Protein AF-0000000072585224 (afdb_homodimer)

InterPro domains:
  IPR011766 Thiamine pyrophosphate enzyme, TPP-binding [PF02775] (394-544)
  IPR012000 Thiamine pyrophosphate enzyme, central domain [PF00205] (201-334)
  IPR012001 Thiamine pyrophosphate enzyme, N-terminal TPP-binding domain [PF02776] (1-125)
  IPR029035 DHS-like NAD/FAD-binding domain superfamily [SSF52467] (161-362)
  IPR029061 Thiamin diphosphate-binding fold [SSF52518] (1-181)
  IPR029061 Thiamin diphosphate-binding fold [SSF52518] (371-565)
  IPR039368 Acetolactate synthase large subunit, TPP binding domain [cd02015] (371-559)
  IPR045229 Thiamine pyrophosphate enzyme [PTHR18968] (1-559)

Structure (mmCIF, N/CA/C/O backbone):
data_AF-0000000072585224-model_v1
#
loop_
_entity.id
_entity.type
_entity.pdbx_description
1 polymer 'Acetolactate synthase'
#
loop_
_atom_site.group_PDB
_atom_site.id
_atom_site.type_symbol
_atom_site.label_atom_id
_atom_site.label_alt_id
_atom_site.label_comp_id
_atom_site.label_asym_id
_atom_site.label_entity_id
_atom_site.label_seq_id
_atom_site.pdbx_PDB_ins_code
_atom_site.Cartn_x
_atom_site.Cartn_y
_atom_site.Cartn_z
_atom_site.occupancy
_atom_site.B_iso_or_equiv
_atom_site.auth_seq_id
_atom_site.auth_comp_id
_atom_site.auth_asym_id
_atom_site.auth_atom_id
_atom_site.pdbx_PDB_model_num
ATOM 1 N N . MET A 1 1 ? 4.93 -17.922 30.516 1 96.56 1 MET A N 1
ATOM 2 C CA . MET A 1 1 ? 3.834 -17.281 29.797 1 96.56 1 MET A CA 1
ATOM 3 C C . MET A 1 1 ? 4.113 -17.25 28.297 1 96.56 1 MET A C 1
ATOM 5 O O . MET A 1 1 ? 5.254 -17.062 27.875 1 96.56 1 MET A O 1
ATOM 9 N N . LYS A 1 2 ? 3.025 -17.5 27.531 1 97.31 2 LYS A N 1
ATOM 10 C CA . LYS A 1 2 ? 3.158 -17.375 26.078 1 97.31 2 LYS A CA 1
ATOM 11 C C . LYS A 1 2 ? 3.631 -15.984 25.688 1 97.31 2 LYS A C 1
ATOM 13 O O . LYS A 1 2 ? 3.117 -14.984 26.203 1 97.31 2 LYS A O 1
ATOM 18 N N . ALA A 1 3 ? 4.633 -15.883 24.719 1 98.5 3 ALA A N 1
ATOM 19 C CA . ALA A 1 3 ? 5.277 -14.625 24.359 1 98.5 3 ALA A CA 1
ATOM 20 C C . ALA A 1 3 ? 4.25 -13.602 23.875 1 98.5 3 ALA A C 1
ATOM 22 O O . ALA A 1 3 ? 4.324 -12.422 24.234 1 98.5 3 ALA A O 1
ATOM 23 N N . SER A 1 4 ? 3.355 -14.008 23.031 1 98.38 4 SER A N 1
ATOM 24 C CA . SER A 1 4 ? 2.344 -13.086 22.531 1 98.38 4 SER A CA 1
ATOM 25 C C . SER A 1 4 ? 1.476 -12.547 23.656 1 98.38 4 SER A C 1
ATOM 27 O O . SER A 1 4 ? 1.057 -11.383 23.625 1 98.38 4 SER A O 1
ATOM 29 N N . ASN A 1 5 ? 1.126 -13.367 24.672 1 98.38 5 ASN A N 1
ATOM 30 C CA . ASN A 1 5 ? 0.425 -12.883 25.859 1 98.38 5 ASN A CA 1
ATOM 31 C C . ASN A 1 5 ? 1.246 -11.844 26.609 1 98.38 5 ASN A C 1
ATOM 33 O O . ASN A 1 5 ? 0.698 -10.852 27.094 1 98.38 5 ASN A O 1
ATOM 37 N N . ALA A 1 6 ? 2.541 -12.133 26.719 1 98.5 6 ALA A N 1
ATOM 38 C CA . ALA A 1 6 ? 3.438 -11.195 27.391 1 98.5 6 ALA A CA 1
ATOM 39 C C . ALA A 1 6 ? 3.451 -9.844 26.672 1 98.5 6 ALA A C 1
ATOM 41 O O . ALA A 1 6 ? 3.467 -8.797 27.328 1 98.5 6 ALA A O 1
ATOM 42 N N . ILE A 1 7 ? 3.451 -9.852 25.375 1 98.56 7 ILE A N 1
ATOM 43 C CA . ILE A 1 7 ? 3.42 -8.641 24.578 1 98.56 7 ILE A CA 1
ATOM 44 C C . ILE A 1 7 ? 2.154 -7.844 24.891 1 98.56 7 ILE A C 1
ATOM 46 O O . ILE A 1 7 ? 2.215 -6.633 25.125 1 98.56 7 ILE A O 1
ATOM 50 N N . ALA A 1 8 ? 1.016 -8.516 24.828 1 98.44 8 ALA A N 1
ATOM 51 C CA . ALA A 1 8 ? -0.262 -7.863 25.109 1 98.44 8 ALA A CA 1
ATOM 52 C C . ALA A 1 8 ? -0.259 -7.219 26.5 1 98.44 8 ALA A C 1
ATOM 54 O O . ALA A 1 8 ? -0.695 -6.078 26.656 1 98.44 8 ALA A O 1
ATOM 55 N N . ARG A 1 9 ? 0.223 -7.926 27.484 1 98 9 ARG A N 1
ATOM 56 C CA . ARG A 1 9 ? 0.261 -7.418 28.844 1 98 9 ARG A CA 1
ATOM 57 C C . ARG A 1 9 ? 1.19 -6.215 28.953 1 98 9 ARG A C 1
ATOM 59 O O . ARG A 1 9 ? 0.859 -5.227 29.625 1 98 9 ARG A O 1
ATOM 66 N N . PHE A 1 10 ? 2.326 -6.336 28.344 1 98.12 10 PHE A N 1
ATOM 67 C CA . PHE A 1 10 ? 3.311 -5.262 28.391 1 98.12 10 PHE A CA 1
ATOM 68 C C . PHE A 1 10 ? 2.742 -3.98 27.797 1 98.12 10 PHE A C 1
ATOM 70 O O . PHE A 1 10 ? 2.822 -2.912 28.406 1 98.12 10 PHE A O 1
ATOM 77 N N . LEU A 1 11 ? 2.193 -4.066 26.578 1 98.38 11 LEU A N 1
ATOM 78 C CA . LEU A 1 11 ? 1.646 -2.896 25.906 1 98.38 11 LEU A CA 1
ATOM 79 C C . LEU A 1 11 ? 0.518 -2.271 26.719 1 98.38 11 LEU A C 1
ATOM 81 O O . LEU A 1 11 ? 0.459 -1.05 26.875 1 98.38 11 LEU A O 1
ATOM 85 N N . ALA A 1 12 ? -0.365 -3.111 27.234 1 97.69 12 ALA A N 1
ATOM 86 C CA . ALA A 1 12 ? -1.468 -2.619 28.062 1 97.69 12 ALA A CA 1
ATOM 87 C C . ALA A 1 12 ? -0.95 -1.908 29.312 1 97.69 12 ALA A C 1
ATOM 89 O O . ALA A 1 12 ? -1.502 -0.885 29.719 1 97.69 12 ALA A O 1
ATOM 90 N N . ALA A 1 13 ? 0.078 -2.475 29.922 1 97.19 13 ALA A N 1
ATOM 91 C CA . ALA A 1 13 ? 0.662 -1.887 31.125 1 97.19 13 ALA A CA 1
ATOM 92 C C . ALA A 1 13 ? 1.225 -0.497 30.844 1 97.19 13 ALA A C 1
ATOM 94 O O . ALA A 1 13 ? 1.321 0.338 31.734 1 97.19 13 ALA A O 1
ATOM 95 N N . HIS A 1 14 ? 1.575 -0.256 29.625 1 97.12 14 HIS A N 1
ATOM 96 C CA . HIS A 1 14 ? 2.115 1.043 29.234 1 97.12 14 HIS A CA 1
ATOM 97 C C . HIS A 1 14 ? 1.086 1.858 28.453 1 97.12 14 HIS A C 1
ATOM 99 O O . HIS A 1 14 ? 1.445 2.645 27.578 1 97.12 14 HIS A O 1
ATOM 105 N N . ASP A 1 15 ? -0.156 1.588 28.578 1 95.56 15 ASP A N 1
ATOM 106 C CA . ASP A 1 15 ? -1.315 2.381 28.188 1 95.56 15 ASP A CA 1
ATOM 107 C C . ASP A 1 15 ? -1.52 2.332 26.672 1 95.56 15 ASP A C 1
ATOM 109 O O . ASP A 1 15 ? -1.941 3.318 26.062 1 95.56 15 ASP A O 1
ATOM 113 N N . VAL A 1 16 ? -1.04 1.312 26.062 1 97.88 16 VAL A N 1
ATOM 114 C CA . VAL A 1 16 ? -1.404 1.042 24.672 1 97.88 16 VAL A CA 1
ATOM 115 C C . VAL A 1 16 ? -2.668 0.185 24.625 1 97.88 16 VAL A C 1
ATOM 117 O O . VAL A 1 16 ? -2.666 -0.958 25.094 1 97.88 16 VAL A O 1
ATOM 120 N N . ARG A 1 17 ? -3.764 0.733 24.016 1 97.19 17 ARG A N 1
ATOM 121 C CA . ARG A 1 17 ? -5.059 0.087 24.203 1 97.19 17 ARG A CA 1
ATOM 122 C C . ARG A 1 17 ? -5.758 -0.122 22.859 1 97.19 17 ARG A C 1
ATOM 124 O O . ARG A 1 17 ? -6.844 -0.708 22.797 1 97.19 17 ARG A O 1
ATOM 131 N N . HIS A 1 18 ? -5.242 0.365 21.797 1 98.44 18 HIS A N 1
ATOM 132 C CA . HIS A 1 18 ? -5.875 0.27 20.484 1 98.44 18 HIS A CA 1
ATOM 133 C C . HIS A 1 18 ? -4.996 -0.5 19.516 1 98.44 18 HIS A C 1
ATOM 135 O O . HIS A 1 18 ? -3.773 -0.35 19.516 1 98.44 18 HIS A O 1
ATOM 141 N N . CYS A 1 19 ? -5.586 -1.376 18.781 1 98.75 19 CYS A N 1
ATOM 142 C CA . CYS A 1 19 ? -4.91 -2.18 17.766 1 98.75 19 CYS A CA 1
ATOM 143 C C . CYS A 1 19 ? -5.699 -2.18 16.469 1 98.75 19 CYS A C 1
ATOM 145 O O . CYS A 1 19 ? -6.887 -2.508 16.453 1 98.75 19 CYS A O 1
ATOM 147 N N . PHE A 1 20 ? -5.105 -1.763 15.414 1 98.88 20 PHE A N 1
ATOM 148 C CA . PHE A 1 20 ? -5.695 -1.787 14.078 1 98.88 20 PHE A CA 1
ATOM 149 C C . PHE A 1 20 ? -4.965 -2.779 13.18 1 98.88 20 PHE A C 1
ATOM 151 O O . PHE A 1 20 ? -3.732 -2.814 13.156 1 98.88 20 PHE A O 1
ATOM 158 N N . GLU A 1 21 ? -5.719 -3.635 12.422 1 98.69 21 GLU A N 1
ATOM 159 C CA . GLU A 1 21 ? -5.035 -4.691 11.68 1 98.69 21 GLU A CA 1
ATOM 160 C C . GLU A 1 21 ? -5.918 -5.246 10.57 1 98.69 21 GLU A C 1
ATOM 162 O O . GLU A 1 21 ? -7.129 -5.004 10.547 1 98.69 21 GLU A O 1
ATOM 167 N N . LEU A 1 22 ? -5.352 -5.797 9.547 1 98.38 22 LEU A N 1
ATOM 168 C CA . LEU A 1 22 ? -5.926 -6.859 8.727 1 98.38 22 LEU A CA 1
ATOM 169 C C . LEU A 1 22 ? -5.262 -8.195 9.031 1 98.38 22 LEU A C 1
ATOM 171 O O . LEU A 1 22 ? -4.062 -8.367 8.805 1 98.38 22 LEU A O 1
ATOM 175 N N . VAL A 1 23 ? -6.027 -9.102 9.477 1 97.38 23 VAL A N 1
ATOM 176 C CA . VAL A 1 23 ? -5.508 -10.336 10.047 1 97.38 23 VAL A CA 1
ATOM 177 C C . VAL A 1 23 ? -4.867 -11.188 8.945 1 97.38 23 VAL A C 1
ATOM 179 O O . VAL A 1 23 ? -5.277 -11.125 7.789 1 97.38 23 VAL A O 1
ATOM 182 N N . GLY A 1 24 ? -3.854 -11.875 9.266 1 96.12 24 GLY A N 1
ATOM 183 C CA . GLY A 1 24 ? -3.18 -12.875 8.453 1 96.12 24 GLY A CA 1
ATOM 184 C C . GLY A 1 24 ? -2.572 -14 9.266 1 96.12 24 GLY A C 1
ATOM 185 O O . GLY A 1 24 ? -2.582 -13.953 10.5 1 96.12 24 GLY A O 1
ATOM 186 N N . GLY A 1 25 ? -2.09 -14.93 8.594 1 94 25 GLY A N 1
ATOM 187 C CA . GLY A 1 25 ? -1.64 -16.172 9.219 1 94 25 GLY A CA 1
ATOM 188 C C . GLY A 1 25 ? -0.548 -15.945 10.25 1 94 25 GLY A C 1
ATOM 189 O O . GLY A 1 25 ? -0.545 -16.594 11.305 1 94 25 GLY A O 1
ATOM 190 N N . MET A 1 26 ? 0.329 -15.008 10.008 1 97 26 MET A N 1
ATOM 191 C CA . MET A 1 26 ? 1.538 -14.914 10.82 1 97 26 MET A CA 1
ATOM 192 C C . MET A 1 26 ? 1.31 -14.016 12.039 1 97 26 MET A C 1
ATOM 194 O O . MET A 1 26 ? 2.23 -13.781 12.82 1 97 26 MET A O 1
ATOM 198 N N . ILE A 1 27 ? 0.072 -13.523 12.227 1 97.81 27 ILE A N 1
ATOM 199 C CA . ILE A 1 27 ? -0.166 -12.68 13.398 1 97.81 27 ILE A CA 1
ATOM 200 C C . ILE A 1 27 ? -1.361 -13.219 14.18 1 97.81 27 ILE A C 1
ATOM 202 O O . ILE A 1 27 ? -1.917 -12.516 15.031 1 97.81 27 ILE A O 1
ATOM 206 N N . THR A 1 28 ? -1.804 -14.438 13.93 1 96.69 28 THR A N 1
ATOM 207 C CA . THR A 1 28 ? -2.979 -14.992 14.594 1 96.69 28 THR A CA 1
ATOM 208 C C . THR A 1 28 ? -2.73 -15.141 16.094 1 96.69 28 THR A C 1
ATOM 210 O O . THR A 1 28 ? -3.629 -14.906 16.906 1 96.69 28 THR A O 1
ATOM 213 N N . HIS A 1 29 ? -1.502 -15.547 16.516 1 97.19 29 HIS A N 1
ATOM 214 C CA . HIS A 1 29 ? -1.184 -15.688 17.922 1 97.19 29 HIS A CA 1
ATOM 215 C C . HIS A 1 29 ? -1.208 -14.344 18.641 1 97.19 29 HIS A C 1
ATOM 217 O O . HIS A 1 29 ? -1.705 -14.234 19.766 1 97.19 29 HIS A O 1
ATOM 223 N N . LEU A 1 30 ? -0.671 -13.344 17.969 1 97.94 30 LEU A N 1
ATOM 224 C CA . LEU A 1 30 ? -0.679 -12 18.531 1 97.94 30 LEU A CA 1
ATOM 225 C C . LEU A 1 30 ? -2.107 -11.492 18.703 1 97.94 30 LEU A C 1
ATOM 227 O O . LEU A 1 30 ? -2.471 -11.008 19.781 1 97.94 30 LEU A O 1
ATOM 231 N N . LEU A 1 31 ? -2.871 -11.625 17.641 1 97.69 31 LEU A N 1
ATOM 232 C CA . LEU A 1 31 ? -4.25 -11.141 17.672 1 97.69 31 LEU A CA 1
ATOM 233 C C . LEU A 1 31 ? -5.051 -11.844 18.766 1 97.69 31 LEU A C 1
ATOM 235 O O . LEU A 1 31 ? -5.828 -11.203 19.469 1 97.69 31 LEU A O 1
ATOM 239 N N . ASP A 1 32 ? -4.879 -13.148 18.875 1 97.31 32 ASP A N 1
ATOM 240 C CA . ASP A 1 32 ? -5.566 -13.922 19.906 1 97.31 32 ASP A CA 1
ATOM 241 C C . ASP A 1 32 ? -5.199 -13.43 21.297 1 97.31 32 ASP A C 1
ATOM 243 O O . ASP A 1 32 ? -6.07 -13.281 22.156 1 97.31 32 ASP A O 1
ATOM 247 N N . SER A 1 33 ? -3.922 -13.172 21.5 1 97.88 33 SER A N 1
ATOM 248 C CA . SER A 1 33 ? -3.443 -12.703 22.797 1 97.88 33 SER A CA 1
ATOM 249 C C . SER A 1 33 ? -3.98 -11.312 23.125 1 97.88 33 SER A C 1
ATOM 251 O O . SER A 1 33 ? -4.332 -11.031 24.266 1 97.88 33 SER A O 1
ATOM 253 N N . PHE A 1 34 ? -3.994 -10.406 22.109 1 98.06 34 PHE A N 1
ATOM 254 C CA . PHE A 1 34 ? -4.559 -9.078 22.312 1 98.06 34 PHE A CA 1
ATOM 255 C C . PHE A 1 34 ? -6.031 -9.172 22.703 1 98.06 34 PHE A C 1
ATOM 257 O O . PHE A 1 34 ? -6.473 -8.492 23.625 1 98.06 34 PHE A O 1
ATOM 264 N N . ALA A 1 35 ? -6.762 -10.016 22.031 1 97.12 35 ALA A N 1
ATOM 265 C CA . ALA A 1 35 ? -8.188 -10.18 22.297 1 97.12 35 ALA A CA 1
ATOM 266 C C . ALA A 1 35 ? -8.422 -10.797 23.672 1 97.12 35 ALA A C 1
ATOM 268 O O . ALA A 1 35 ? -9.305 -10.359 24.422 1 97.12 35 ALA A O 1
ATOM 269 N N . GLU A 1 36 ? -7.648 -11.812 23.984 1 96.12 36 GLU A N 1
ATOM 270 C CA . GLU A 1 36 ? -7.805 -12.531 25.25 1 96.12 36 GLU A CA 1
ATOM 271 C C . GLU A 1 36 ? -7.512 -11.625 26.438 1 96.12 36 GLU A C 1
ATOM 273 O O . GLU A 1 36 ? -8.109 -11.789 27.5 1 96.12 36 GLU A O 1
ATOM 278 N N . SER A 1 37 ? -6.629 -10.711 26.234 1 96.44 37 SER A N 1
ATOM 279 C CA . SER A 1 37 ? -6.273 -9.812 27.328 1 96.44 37 SER A CA 1
ATOM 280 C C . SER A 1 37 ? -7.465 -8.969 27.766 1 96.44 37 SER A C 1
ATOM 282 O O . SER A 1 37 ? -7.531 -8.523 28.922 1 96.44 37 SER A O 1
ATOM 284 N N . GLY A 1 38 ? -8.359 -8.641 26.844 1 96.5 38 GLY A N 1
ATOM 285 C CA . GLY A 1 38 ? -9.516 -7.797 27.125 1 96.5 38 GLY A CA 1
ATOM 286 C C . GLY A 1 38 ? -9.156 -6.336 27.297 1 96.5 38 GLY A C 1
ATOM 287 O O . GLY A 1 38 ? -10.008 -5.52 27.656 1 96.5 38 GLY A O 1
ATOM 288 N N . ARG A 1 39 ? -7.945 -5.996 27.016 1 96.75 39 ARG A N 1
ATOM 289 C CA . ARG A 1 39 ? -7.469 -4.648 27.297 1 96.75 39 ARG A CA 1
ATOM 290 C C . ARG A 1 39 ? -7.367 -3.82 26.016 1 96.75 39 ARG A C 1
ATOM 292 O O . ARG A 1 39 ? -7.059 -2.629 26.062 1 96.75 39 ARG A O 1
ATOM 299 N N . PHE A 1 40 ? -7.625 -4.445 24.891 1 97.56 40 PHE A N 1
ATOM 300 C CA . PHE A 1 40 ? -7.43 -3.773 23.609 1 97.56 40 PHE A CA 1
ATOM 301 C C . PHE A 1 40 ? -8.758 -3.602 22.875 1 97.56 40 PHE A C 1
ATOM 303 O O . PHE A 1 40 ? -9.594 -4.504 22.891 1 97.56 40 PHE A O 1
ATOM 310 N N . GLN A 1 41 ? -8.977 -2.449 22.391 1 97.5 41 GLN A N 1
ATOM 311 C CA . GLN A 1 41 ? -9.93 -2.299 21.297 1 97.5 41 GLN A CA 1
ATOM 312 C C . GLN A 1 41 ? -9.297 -2.676 19.953 1 97.5 41 GLN A C 1
ATOM 314 O O . GLN A 1 41 ? -8.383 -1.998 19.484 1 97.5 41 GLN A O 1
ATOM 319 N N . ILE A 1 42 ? -9.742 -3.789 19.422 1 98.31 42 ILE A N 1
ATOM 320 C CA . ILE A 1 42 ? -9.195 -4.305 18.172 1 98.31 42 ILE A CA 1
ATOM 321 C C . ILE A 1 42 ? -10.125 -3.938 17 1 98.31 42 ILE A C 1
ATOM 323 O O . ILE A 1 42 ? -11.32 -4.246 17.031 1 98.31 42 ILE A O 1
ATOM 327 N N . VAL A 1 43 ? -9.641 -3.215 16.031 1 98.56 43 VAL A N 1
ATOM 328 C CA . VAL A 1 43 ? -10.422 -2.848 14.852 1 98.56 43 VAL A CA 1
ATOM 329 C C . VAL A 1 43 ? -9.828 -3.521 13.609 1 98.56 43 VAL A C 1
ATOM 331 O O . VAL A 1 43 ? -8.672 -3.289 13.266 1 98.56 43 VAL A O 1
ATOM 334 N N . SER A 1 44 ? -10.562 -4.414 13.016 1 98.31 44 SER A N 1
ATOM 335 C CA . SER A 1 44 ? -10.18 -5.055 11.766 1 98.31 44 SER A CA 1
ATOM 336 C C . SER A 1 44 ? -10.422 -4.133 10.57 1 98.31 44 SER A C 1
ATOM 338 O O . SER A 1 44 ? -11.555 -3.689 10.344 1 98.31 44 SER A O 1
ATOM 340 N N . MET A 1 45 ? -9.398 -3.787 9.891 1 98.62 45 MET A N 1
ATOM 341 C CA . MET A 1 45 ? -9.477 -2.951 8.695 1 98.62 45 MET A CA 1
ATOM 342 C C . MET A 1 45 ? -9.508 -3.805 7.438 1 98.62 45 MET A C 1
ATOM 344 O O . MET A 1 45 ? -9.398 -5.031 7.508 1 98.62 45 MET A O 1
ATOM 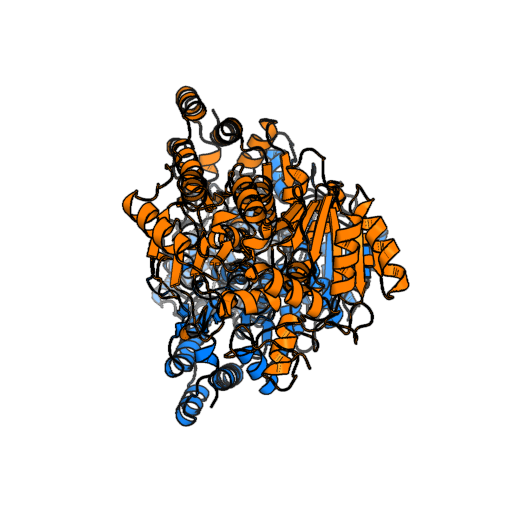348 N N . HIS A 1 46 ? -9.68 -3.172 6.262 1 98.69 46 HIS A N 1
ATOM 349 C CA . HIS A 1 46 ? -9.727 -3.908 5.004 1 98.69 46 HIS A CA 1
ATOM 350 C C . HIS A 1 46 ? -8.414 -3.775 4.238 1 98.69 46 HIS A C 1
ATOM 352 O O . HIS A 1 46 ? -8.227 -4.43 3.211 1 98.69 46 HIS A O 1
ATOM 358 N N . HIS A 1 47 ? -7.516 -3.004 4.695 1 98.81 47 HIS A N 1
ATOM 359 C CA . HIS A 1 47 ? -6.176 -2.828 4.145 1 98.81 47 HIS A CA 1
ATOM 360 C C . HIS A 1 47 ? -5.184 -2.424 5.23 1 98.81 47 HIS A C 1
ATOM 362 O O . HIS A 1 47 ? -5.492 -1.588 6.082 1 98.81 47 HIS A O 1
ATOM 368 N N . GLU A 1 48 ? -3.994 -2.941 5.227 1 98.81 48 GLU A N 1
ATOM 369 C CA . GLU A 1 48 ? -3.006 -2.645 6.258 1 98.81 48 GLU A CA 1
ATOM 370 C C . GLU A 1 48 ? -2.547 -1.191 6.184 1 98.81 48 GLU A C 1
ATOM 372 O O . GLU A 1 48 ? -2.184 -0.595 7.199 1 98.81 48 GLU A O 1
ATOM 377 N N . GLN A 1 49 ? -2.551 -0.521 4.934 1 98.88 49 GLN A N 1
ATOM 378 C CA . GLN A 1 49 ? -2.285 0.911 4.852 1 98.88 49 GLN A CA 1
ATOM 379 C C . GLN A 1 49 ? -3.26 1.703 5.719 1 98.88 49 GLN A C 1
ATOM 381 O O . GLN A 1 49 ? -2.861 2.648 6.402 1 98.88 49 GLN A O 1
ATOM 386 N N . ALA A 1 50 ? -4.574 1.322 5.652 1 98.94 50 ALA A N 1
ATOM 387 C CA . ALA A 1 50 ? -5.602 1.963 6.473 1 98.94 50 ALA A CA 1
ATOM 388 C C . ALA A 1 50 ? -5.355 1.702 7.957 1 98.94 50 ALA A C 1
ATOM 390 O O . ALA A 1 50 ? -5.574 2.584 8.797 1 98.94 50 ALA A O 1
ATOM 391 N N . ALA A 1 51 ? -4.887 0.486 8.289 1 98.94 51 ALA A N 1
ATOM 392 C CA . ALA A 1 51 ? -4.555 0.171 9.672 1 98.94 51 ALA A CA 1
ATOM 393 C C . ALA A 1 51 ? -3.459 1.096 10.203 1 98.94 51 ALA A C 1
ATOM 395 O O . ALA A 1 51 ? -3.541 1.584 11.328 1 98.94 51 ALA A O 1
ATOM 396 N N . ALA A 1 52 ? -2.459 1.308 9.398 1 98.94 52 ALA A N 1
ATOM 397 C CA . ALA A 1 52 ? -1.354 2.182 9.781 1 98.94 52 ALA A CA 1
ATOM 398 C C . ALA A 1 52 ? -1.838 3.609 10.008 1 98.94 52 ALA A C 1
ATOM 400 O O . ALA A 1 52 ? -1.479 4.242 11.008 1 98.94 52 ALA A O 1
ATOM 401 N N . PHE A 1 53 ? -2.676 4.152 9.07 1 98.94 53 PHE A N 1
ATOM 402 C CA . PHE A 1 53 ? -3.193 5.508 9.195 1 98.94 53 PHE A CA 1
ATOM 403 C C . PHE A 1 53 ? -4.105 5.633 10.414 1 98.94 53 PHE A C 1
ATOM 405 O O . PHE A 1 53 ? -4.105 6.66 11.094 1 98.94 53 PHE A O 1
ATOM 412 N N . ALA A 1 54 ? -4.898 4.57 10.688 1 98.94 54 ALA A N 1
ATOM 413 C CA . ALA A 1 54 ? -5.766 4.586 11.859 1 98.94 54 ALA A CA 1
ATOM 414 C C . ALA A 1 54 ? -4.945 4.652 13.148 1 98.94 54 ALA A C 1
ATOM 416 O O . ALA A 1 54 ? -5.285 5.398 14.07 1 98.94 54 ALA A O 1
ATOM 417 N N . ALA A 1 55 ? -3.861 3.873 13.211 1 98.94 55 ALA A N 1
ATOM 418 C CA . ALA A 1 55 ? -2.977 3.92 14.367 1 98.94 55 ALA A CA 1
ATOM 419 C C . ALA A 1 55 ? -2.377 5.312 14.547 1 98.94 55 ALA A C 1
ATOM 421 O O . ALA A 1 55 ? -2.273 5.812 15.664 1 98.94 55 ALA A O 1
ATOM 422 N N . GLU A 1 56 ? -2.004 5.898 13.43 1 98.81 56 GLU A N 1
ATOM 423 C CA . GLU A 1 56 ? -1.511 7.273 13.453 1 98.81 56 GLU A CA 1
ATOM 424 C C . GLU A 1 56 ? -2.553 8.227 14.031 1 98.81 56 GLU A C 1
ATOM 426 O O . GLU A 1 56 ? -2.207 9.18 14.734 1 98.81 56 GLU A O 1
ATOM 431 N N . GLY A 1 57 ? -3.875 7.973 13.719 1 98.81 57 GLY A N 1
ATOM 432 C CA . GLY A 1 57 ? -4.965 8.797 14.211 1 98.81 57 GLY A CA 1
ATOM 433 C C . GLY A 1 57 ? -5.043 8.828 15.727 1 98.81 57 GLY A C 1
ATOM 434 O O . GLY A 1 57 ? -5.32 9.875 16.312 1 98.81 57 GLY A O 1
ATOM 435 N N . VAL A 1 58 ? -4.707 7.73 16.375 1 98.75 58 VAL A N 1
ATOM 436 C CA . VAL A 1 58 ? -4.734 7.66 17.828 1 98.75 58 VAL A CA 1
ATOM 437 C C . VAL A 1 58 ? -3.65 8.562 18.406 1 98.75 58 VAL A C 1
ATOM 439 O O . VAL A 1 58 ? -3.91 9.344 19.328 1 98.75 58 VAL A O 1
ATOM 442 N N . ALA A 1 59 ? -2.455 8.453 17.859 1 98.56 59 ALA A N 1
ATOM 443 C CA . ALA A 1 59 ? -1.35 9.281 18.328 1 98.56 59 ALA A CA 1
ATOM 444 C C . ALA A 1 59 ? -1.664 10.766 18.156 1 98.56 59 ALA A C 1
ATOM 446 O O . ALA A 1 59 ? -1.375 11.578 19.031 1 98.56 59 ALA A O 1
ATOM 447 N N . ARG A 1 60 ? -2.277 11.141 17.062 1 98.25 60 ARG A N 1
ATOM 448 C CA . ARG A 1 60 ? -2.611 12.531 16.781 1 98.25 60 ARG A CA 1
ATOM 449 C C . ARG A 1 60 ? -3.682 13.047 17.719 1 98.25 60 ARG A C 1
ATOM 451 O O . ARG A 1 60 ? -3.58 14.172 18.234 1 98.25 60 ARG A O 1
ATOM 458 N N . ARG A 1 61 ? -4.668 12.211 17.953 1 97.44 61 ARG A N 1
ATOM 459 C CA . ARG A 1 61 ? -5.738 12.617 18.859 1 97.44 61 ARG A CA 1
ATOM 460 C C . ARG A 1 61 ? -5.184 12.992 20.219 1 97.44 61 ARG A C 1
ATOM 462 O O . ARG A 1 61 ? -5.648 13.953 20.844 1 97.44 61 ARG A O 1
ATOM 469 N N . TYR A 1 62 ? -4.168 12.281 20.641 1 97 62 TYR A N 1
ATOM 470 C CA . TYR A 1 62 ? -3.643 12.453 21.984 1 97 62 TYR A CA 1
ATOM 471 C C . TYR A 1 62 ? -2.324 13.219 21.969 1 97 62 TYR A C 1
ATOM 473 O O . TYR A 1 62 ? -1.549 13.164 22.922 1 97 62 TYR A O 1
ATOM 481 N N . MET A 1 63 ? -2.09 13.836 20.875 1 97.06 63 MET A N 1
ATOM 482 C CA . MET A 1 63 ? -0.961 14.758 20.719 1 97.06 63 MET A CA 1
ATOM 483 C C . MET A 1 63 ? 0.353 14.055 21.062 1 97.06 63 MET A C 1
ATOM 485 O O . MET A 1 63 ? 1.18 14.602 21.797 1 97.06 63 MET A O 1
ATOM 489 N N . GLY A 1 64 ? 0.468 12.82 20.656 1 96.62 64 GLY A N 1
ATOM 490 C CA . GLY A 1 64 ? 1.706 12.062 20.766 1 96.62 64 GLY A CA 1
ATOM 491 C C . GLY A 1 64 ? 1.92 11.469 22.156 1 96.62 64 GLY A C 1
ATOM 492 O O . GLY A 1 64 ? 2.971 10.891 22.422 1 96.62 64 GLY A O 1
ATOM 493 N N . ARG A 1 65 ? 0.92 11.508 23 1 95.94 65 ARG A N 1
ATOM 494 C CA . ARG A 1 65 ? 1.077 11 24.359 1 95.94 65 ARG A CA 1
ATOM 495 C C . ARG A 1 65 ? 0.616 9.555 24.469 1 95.94 65 ARG A C 1
ATOM 497 O O . ARG A 1 65 ? 0.984 8.852 25.406 1 95.94 65 ARG A O 1
ATOM 504 N N . LYS A 1 66 ? -0.262 9.148 23.547 1 96.19 66 LYS A N 1
ATOM 505 C CA . LYS A 1 66 ? -0.733 7.773 23.438 1 96.19 66 LYS A CA 1
ATOM 506 C C . LYS A 1 66 ? -0.473 7.211 22.031 1 96.19 66 LYS A C 1
ATOM 508 O O . LYS A 1 66 ? -0.551 7.941 21.047 1 96.19 66 LYS A O 1
ATOM 513 N N . VAL A 1 67 ? -0.107 5.945 22.062 1 97.5 67 VAL A N 1
ATOM 514 C CA . VAL A 1 67 ? 0.166 5.297 20.781 1 97.5 67 VAL A CA 1
ATOM 515 C C . VAL A 1 67 ? -0.732 4.074 20.609 1 97.5 67 VAL A C 1
ATOM 517 O O . VAL A 1 67 ? -1.312 3.588 21.594 1 97.5 67 VAL A O 1
ATOM 520 N N . ALA A 1 68 ? -0.978 3.697 19.391 1 98.56 68 ALA A N 1
ATOM 521 C CA . ALA A 1 68 ? -1.673 2.461 19.047 1 98.56 68 ALA A CA 1
ATOM 522 C C . ALA A 1 68 ? -0.75 1.508 18.297 1 98.56 68 ALA A C 1
ATOM 524 O O . ALA A 1 68 ? 0.368 1.877 17.922 1 98.56 68 ALA A O 1
ATOM 525 N N . VAL A 1 69 ? -1.204 0.29 18.172 1 98.75 69 VAL A N 1
ATOM 526 C CA . VAL A 1 69 ? -0.488 -0.724 17.406 1 98.75 69 VAL A CA 1
ATOM 527 C C . VAL A 1 69 ? -1.143 -0.895 16.031 1 98.75 69 VAL A C 1
ATOM 529 O O . VAL A 1 69 ? -2.369 -0.969 15.93 1 98.75 69 VAL A O 1
ATOM 532 N N . ALA A 1 70 ? -0.362 -0.837 14.984 1 98.88 70 ALA A N 1
ATOM 533 C CA . ALA A 1 70 ? -0.76 -1.39 13.695 1 98.88 70 ALA A CA 1
ATOM 534 C C . ALA A 1 70 ? -0.11 -2.75 13.453 1 98.88 70 ALA A C 1
ATOM 536 O O . ALA A 1 70 ? 1.115 -2.879 13.516 1 98.88 70 ALA A O 1
ATOM 537 N N . LEU A 1 71 ? -0.939 -3.742 13.25 1 98.56 71 LEU A N 1
ATOM 538 C CA . LEU A 1 71 ? -0.499 -5.125 13.117 1 98.56 71 LEU A CA 1
ATOM 539 C C . LEU A 1 71 ? -0.651 -5.609 11.672 1 98.56 71 LEU A C 1
ATOM 541 O O . LEU A 1 71 ? -1.667 -5.34 11.031 1 98.56 71 LEU A O 1
ATOM 545 N N . GLY A 1 72 ? 0.368 -6.262 11.125 1 98.38 72 GLY A N 1
ATOM 546 C CA . GLY A 1 72 ? 0.308 -6.867 9.805 1 98.38 72 GLY A CA 1
ATOM 547 C C . GLY A 1 72 ? 1.029 -8.203 9.727 1 98.38 72 GLY A C 1
ATOM 548 O O . GLY A 1 72 ? 2.041 -8.406 10.398 1 98.38 72 GLY A O 1
ATOM 549 N N . THR A 1 73 ? 0.478 -9.156 8.969 1 98.25 73 THR A N 1
ATOM 550 C CA . THR A 1 73 ? 1.146 -10.43 8.719 1 98.25 73 THR A CA 1
ATOM 551 C C . THR A 1 73 ? 2.398 -10.227 7.871 1 98.25 73 THR A C 1
ATOM 553 O O . THR A 1 73 ? 2.744 -9.094 7.531 1 98.25 73 THR A O 1
ATOM 556 N N . SER A 1 74 ? 3.15 -11.281 7.578 1 97.69 74 SER A N 1
ATOM 557 C CA . SER A 1 74 ? 4.359 -11.219 6.766 1 97.69 74 SER A CA 1
ATOM 558 C C . SER A 1 74 ? 4.027 -10.953 5.301 1 97.69 74 SER A C 1
ATOM 560 O O . SER A 1 74 ? 2.867 -11.031 4.898 1 97.69 74 SER A O 1
ATOM 562 N N . GLY A 1 75 ? 5.027 -10.633 4.52 1 97.75 75 GLY A N 1
ATOM 563 C CA . GLY A 1 75 ? 4.832 -10.461 3.088 1 97.75 75 GLY A CA 1
ATOM 564 C C . GLY A 1 75 ? 3.988 -9.25 2.742 1 97.75 75 GLY A C 1
ATOM 565 O O . GLY A 1 75 ? 4.379 -8.117 3.021 1 97.75 75 GLY A O 1
ATOM 566 N N . PRO A 1 76 ? 2.779 -9.5 2.195 1 98.19 76 PRO A N 1
ATOM 567 C CA . PRO A 1 76 ? 1.945 -8.375 1.751 1 98.19 76 PRO A CA 1
ATOM 568 C C . PRO A 1 76 ? 1.456 -7.512 2.908 1 98.19 76 PRO A C 1
ATOM 570 O O . PRO A 1 76 ? 1.357 -6.289 2.771 1 98.19 76 PRO A O 1
ATOM 573 N N . GLY A 1 77 ? 1.094 -8.141 4.059 1 98.44 77 GLY A N 1
ATOM 574 C CA . GLY A 1 77 ? 0.669 -7.348 5.203 1 98.44 77 GLY A CA 1
ATOM 575 C C . GLY A 1 77 ? 1.722 -6.359 5.668 1 98.44 77 GLY A C 1
ATOM 576 O O . GLY A 1 77 ? 1.414 -5.195 5.93 1 98.44 77 GLY A O 1
ATOM 577 N N . ALA A 1 78 ? 2.955 -6.848 5.742 1 98.75 78 ALA A N 1
ATOM 578 C CA . ALA A 1 78 ? 4.066 -6.004 6.18 1 98.75 78 ALA A CA 1
ATOM 579 C C . ALA A 1 78 ? 4.316 -4.871 5.188 1 98.75 78 ALA A C 1
ATOM 581 O O . ALA A 1 78 ? 4.465 -3.713 5.582 1 98.75 78 ALA A O 1
ATOM 582 N N . THR A 1 79 ? 4.352 -5.172 3.922 1 98.81 79 THR A N 1
ATOM 583 C CA . THR A 1 79 ? 4.676 -4.156 2.926 1 98.81 79 THR A CA 1
ATOM 584 C C . THR A 1 79 ? 3.547 -3.141 2.797 1 98.81 79 THR A C 1
ATOM 586 O O . THR A 1 79 ? 3.789 -1.965 2.518 1 98.81 79 THR A O 1
ATOM 589 N N . ASN A 1 80 ? 2.293 -3.547 3.012 1 98.88 80 ASN A N 1
ATOM 590 C CA . ASN A 1 80 ? 1.15 -2.643 2.93 1 98.88 80 ASN A CA 1
ATOM 591 C C . ASN A 1 80 ? 1.163 -1.62 4.062 1 98.88 80 ASN A C 1
ATOM 593 O O . ASN A 1 80 ? 0.46 -0.609 4 1 98.88 80 ASN A O 1
ATOM 597 N N . LEU A 1 81 ? 1.982 -1.84 5.117 1 98.88 81 LEU A N 1
ATOM 598 C CA . LEU A 1 81 ? 2.088 -0.902 6.23 1 98.88 81 LEU A CA 1
ATOM 599 C C . LEU A 1 81 ? 3.049 0.234 5.891 1 98.88 81 LEU A C 1
ATOM 601 O O . LEU A 1 81 ? 3.057 1.267 6.566 1 98.88 81 LEU A O 1
ATOM 605 N N . ILE A 1 82 ? 3.822 0.129 4.863 1 98.94 82 ILE A N 1
ATOM 606 C CA . ILE A 1 82 ? 5.027 0.928 4.68 1 98.94 82 ILE A CA 1
ATOM 607 C C . ILE A 1 82 ? 4.648 2.389 4.441 1 98.94 82 ILE A C 1
ATOM 609 O O . ILE A 1 82 ? 5.305 3.297 4.961 1 98.94 82 ILE A O 1
ATOM 613 N N . THR A 1 83 ? 3.619 2.676 3.633 1 98.88 83 THR A N 1
ATOM 614 C CA . THR A 1 83 ? 3.223 4.059 3.391 1 98.88 83 THR A CA 1
ATOM 615 C C . THR A 1 83 ? 2.818 4.742 4.691 1 98.88 83 THR A C 1
ATOM 617 O O . THR A 1 83 ? 3.164 5.902 4.926 1 98.88 83 THR A O 1
ATOM 620 N N . GLY A 1 84 ? 2.039 3.996 5.562 1 98.88 84 GLY A N 1
ATOM 621 C CA . GLY A 1 84 ? 1.678 4.547 6.859 1 98.88 84 GLY A CA 1
ATOM 622 C C . GLY A 1 84 ? 2.869 4.746 7.777 1 98.88 84 GLY A C 1
ATOM 623 O O . GLY A 1 84 ? 2.918 5.719 8.539 1 98.88 84 GLY A O 1
ATOM 624 N N . ILE A 1 85 ? 3.871 3.799 7.719 1 98.94 85 ILE A N 1
ATOM 625 C CA . ILE A 1 85 ? 5.109 3.957 8.477 1 98.94 85 ILE A CA 1
ATOM 626 C C . ILE A 1 85 ? 5.824 5.234 8.039 1 98.94 85 ILE A C 1
ATOM 628 O O . ILE A 1 85 ? 6.27 6.02 8.875 1 98.94 85 ILE A O 1
ATOM 632 N N . GLY A 1 86 ? 5.902 5.449 6.73 1 98.81 86 GLY A N 1
ATOM 633 C CA . GLY A 1 86 ? 6.508 6.656 6.195 1 98.81 86 GLY A CA 1
ATOM 634 C C . GLY A 1 86 ? 5.789 7.922 6.625 1 98.81 86 GLY A C 1
ATOM 635 O O . GLY A 1 86 ? 6.426 8.945 6.891 1 98.81 86 GLY A O 1
ATOM 636 N N . SER A 1 87 ? 4.449 7.879 6.68 1 98.69 87 SER A N 1
ATOM 637 C CA . SER A 1 87 ? 3.662 9.023 7.141 1 98.69 87 SER A CA 1
ATOM 638 C C . SER A 1 87 ? 4.02 9.391 8.57 1 98.69 87 SER A C 1
ATOM 640 O O . SER A 1 87 ? 4.246 10.57 8.875 1 98.69 87 SER A O 1
ATOM 642 N N . CYS A 1 88 ? 4.086 8.398 9.43 1 98.81 88 CYS A N 1
ATOM 643 C CA . CYS A 1 88 ? 4.445 8.625 10.828 1 98.81 88 CYS A CA 1
ATOM 644 C C . CYS A 1 88 ? 5.855 9.188 10.938 1 98.81 88 CYS A C 1
ATOM 646 O O . CYS A 1 88 ? 6.113 10.07 11.766 1 98.81 88 CYS A O 1
ATOM 648 N N . TRP A 1 89 ? 6.754 8.703 10.125 1 98.75 89 TRP A N 1
ATOM 649 C CA . TRP A 1 89 ? 8.148 9.141 10.148 1 98.75 89 TRP A CA 1
ATOM 650 C C . TRP A 1 89 ? 8.273 10.602 9.742 1 98.75 89 TRP A C 1
ATOM 652 O O . TRP A 1 89 ? 8.844 11.414 10.477 1 98.75 89 TRP A O 1
ATOM 662 N N . LEU A 1 90 ? 7.652 10.969 8.664 1 98.25 90 LEU A N 1
ATOM 663 C CA . LEU A 1 90 ? 7.855 12.297 8.086 1 98.25 90 LEU A CA 1
ATOM 664 C C . LEU A 1 90 ? 7.094 13.352 8.875 1 98.25 90 LEU A C 1
ATOM 666 O O . LEU A 1 90 ? 7.52 14.508 8.953 1 98.25 90 LEU A O 1
ATOM 670 N N . ASP A 1 91 ? 6 12.977 9.555 1 98.12 91 ASP A N 1
ATOM 671 C CA . ASP A 1 91 ? 5.23 13.93 10.344 1 98.12 91 ASP A CA 1
ATOM 672 C C . ASP A 1 91 ? 5.57 13.836 11.828 1 98.12 91 ASP A C 1
ATOM 674 O O . ASP A 1 91 ? 4.945 14.492 12.656 1 98.12 91 ASP A O 1
ATOM 678 N N . SER A 1 92 ? 6.539 13.031 12.195 1 97.94 92 SER A N 1
ATOM 679 C CA . SER A 1 92 ? 7.023 12.891 13.562 1 97.94 92 SER A CA 1
ATOM 680 C C . SER A 1 92 ? 5.906 12.43 14.5 1 97.94 92 SER A C 1
ATOM 682 O O . SER A 1 92 ? 5.676 13.047 15.539 1 97.94 92 SER A O 1
ATOM 684 N N . VAL A 1 93 ? 5.23 11.344 14.102 1 98.75 93 VAL A N 1
ATOM 685 C CA . VAL A 1 93 ? 4.137 10.773 14.883 1 98.75 93 VAL A CA 1
ATOM 686 C C . VAL A 1 93 ? 4.559 9.422 15.445 1 98.75 93 VAL A C 1
ATOM 688 O O . VAL A 1 93 ? 4.992 8.539 14.703 1 98.75 93 VAL A O 1
ATOM 691 N N . PRO A 1 94 ? 4.52 9.227 16.75 1 98.62 94 PRO A N 1
ATOM 692 C CA . PRO A 1 94 ? 4.875 7.93 17.328 1 98.62 94 PRO A CA 1
ATOM 693 C C . PRO A 1 94 ? 3.816 6.859 17.062 1 98.62 94 PRO A C 1
ATOM 695 O O . PRO A 1 94 ? 2.617 7.125 17.188 1 98.62 94 PRO A O 1
ATOM 698 N N . CYS A 1 95 ? 4.234 5.727 16.656 1 98.75 95 CYS A N 1
ATOM 699 C CA . CYS A 1 95 ? 3.379 4.566 16.406 1 98.75 95 CYS A CA 1
ATOM 700 C C . CYS A 1 95 ? 4.18 3.273 16.5 1 98.75 95 CYS A C 1
ATOM 702 O O . CYS A 1 95 ? 5.363 3.244 16.156 1 98.75 95 CYS A O 1
ATOM 704 N N . VAL A 1 96 ? 3.553 2.217 16.984 1 98.81 96 VAL A N 1
ATOM 705 C CA . VAL A 1 96 ? 4.191 0.909 17.078 1 98.81 96 VAL A CA 1
ATOM 706 C C . VAL A 1 96 ? 3.643 -0.017 15.992 1 98.81 96 VAL A C 1
ATOM 708 O O . VAL A 1 96 ? 2.445 -0.309 15.969 1 98.81 96 VAL A O 1
ATOM 711 N N . PHE A 1 97 ? 4.527 -0.401 15.18 1 98.94 97 PHE A N 1
ATOM 712 C CA . PHE A 1 97 ? 4.188 -1.386 14.156 1 98.94 97 PHE A CA 1
ATOM 713 C C . PHE A 1 97 ? 4.727 -2.762 14.531 1 98.94 97 PHE A C 1
ATOM 715 O O . PHE A 1 97 ? 5.898 -2.896 14.883 1 98.94 97 PHE A O 1
ATOM 722 N N . ILE A 1 98 ? 3.852 -3.75 14.492 1 98.88 98 ILE A N 1
ATOM 723 C CA . ILE A 1 98 ? 4.25 -5.133 14.727 1 98.88 98 ILE A CA 1
ATOM 724 C C . ILE A 1 98 ? 3.895 -5.988 13.508 1 98.88 98 ILE A C 1
ATOM 726 O O . ILE A 1 98 ? 2.75 -5.977 13.055 1 98.88 98 ILE A O 1
ATOM 730 N N . THR A 1 99 ? 4.863 -6.648 12.984 1 98.88 99 THR A N 1
ATOM 731 C CA . THR A 1 99 ? 4.629 -7.566 11.875 1 98.88 99 THR A CA 1
ATOM 732 C C . THR A 1 99 ? 4.93 -9 12.289 1 98.88 99 THR A C 1
ATOM 734 O O . THR A 1 99 ? 5.797 -9.242 13.133 1 98.88 99 THR A O 1
ATOM 737 N N . GLY A 1 100 ? 4.133 -9.945 11.734 1 98.56 100 GLY A N 1
ATOM 738 C CA . GLY A 1 100 ? 4.469 -11.352 11.844 1 98.56 100 GLY A CA 1
ATOM 739 C C . GLY A 1 100 ? 5.504 -11.797 10.828 1 98.56 100 GLY A C 1
ATOM 740 O O . GLY A 1 100 ? 5.801 -11.07 9.875 1 98.56 100 GLY A O 1
ATOM 741 N N . GLN A 1 101 ? 6.016 -12.938 11.039 1 98.25 101 GLN A N 1
ATOM 742 C CA . GLN A 1 101 ? 7 -13.562 10.164 1 98.25 101 GLN A CA 1
ATOM 743 C C . GLN A 1 101 ? 6.906 -15.078 10.211 1 98.25 101 GLN A C 1
ATOM 745 O O . GLN A 1 101 ? 6.328 -15.641 11.148 1 98.25 101 GLN A O 1
ATOM 750 N N . VAL A 1 102 ? 7.371 -15.773 9.18 1 96.56 102 VAL A N 1
ATOM 751 C CA . VAL A 1 102 ? 7.445 -17.234 9.195 1 96.56 102 VAL A CA 1
ATOM 752 C C . VAL A 1 102 ? 8.312 -17.703 10.367 1 96.56 102 VAL A C 1
ATOM 754 O O . VAL A 1 102 ? 9.039 -16.891 10.961 1 96.56 102 VAL A O 1
ATOM 757 N N . ASN A 1 103 ? 8.172 -18.969 10.672 1 96.06 103 ASN A N 1
ATOM 758 C CA . ASN A 1 103 ? 9 -19.516 11.742 1 96.06 103 ASN A CA 1
ATOM 759 C C . ASN A 1 103 ? 10.484 -19.297 11.469 1 96.06 103 ASN A C 1
ATOM 761 O O . ASN A 1 103 ? 10.914 -19.266 10.312 1 96.06 103 ASN A O 1
ATOM 765 N N . THR A 1 104 ? 11.219 -19.188 12.555 1 96.5 104 THR A N 1
ATOM 766 C CA . THR A 1 104 ? 12.648 -18.906 12.445 1 96.5 104 THR A CA 1
ATOM 767 C C . THR A 1 104 ? 13.336 -19.969 11.586 1 96.5 104 THR A C 1
ATOM 769 O O . THR A 1 104 ? 14.242 -19.656 10.812 1 96.5 104 THR A O 1
ATOM 772 N N . HIS A 1 105 ? 12.906 -21.219 11.648 1 92.5 105 HIS A N 1
ATOM 773 C CA . HIS A 1 105 ? 13.547 -22.312 10.906 1 92.5 105 HIS A CA 1
ATOM 774 C C . HIS A 1 105 ? 13.109 -22.312 9.445 1 92.5 105 HIS A C 1
ATOM 776 O O . HIS A 1 105 ? 13.68 -23.031 8.625 1 92.5 105 HIS A O 1
ATOM 782 N N . GLU A 1 106 ? 12.148 -21.5 9.078 1 93.5 106 GLU A N 1
ATOM 783 C CA . GLU A 1 106 ? 11.664 -21.422 7.707 1 93.5 106 GLU A CA 1
ATOM 784 C C . GLU A 1 106 ? 12.258 -20.203 6.988 1 93.5 106 GLU A C 1
ATOM 786 O O . GLU A 1 106 ? 12.008 -20 5.801 1 93.5 106 GLU A O 1
ATOM 791 N N . LEU A 1 107 ? 13 -19.391 7.695 1 95.94 107 LEU A N 1
ATOM 792 C CA . LEU A 1 107 ? 13.641 -18.219 7.09 1 95.94 107 LEU A CA 1
ATOM 793 C C . LEU A 1 107 ? 14.719 -18.656 6.102 1 95.94 107 LEU A C 1
ATOM 795 O O . LEU A 1 107 ? 15.438 -19.625 6.344 1 95.94 107 LEU A O 1
ATOM 799 N N . LYS A 1 108 ? 14.875 -17.906 5.027 1 95.19 108 LYS A N 1
ATOM 800 C CA . LYS A 1 108 ? 15.922 -18.219 4.055 1 95.19 108 LYS A CA 1
ATOM 801 C C . LYS A 1 108 ? 17.312 -17.906 4.613 1 95.19 108 LYS A C 1
ATOM 803 O O . LYS A 1 108 ? 18.312 -18.469 4.152 1 95.19 108 LYS A O 1
ATOM 808 N N . GLY A 1 109 ? 17.344 -16.953 5.578 1 92.38 109 GLY A N 1
ATOM 809 C CA . GLY A 1 109 ? 18.625 -16.547 6.109 1 92.38 109 GLY A CA 1
ATOM 810 C C . GLY A 1 109 ? 19.531 -15.883 5.074 1 92.38 109 GLY A C 1
ATOM 811 O O . GLY A 1 109 ? 19.094 -14.961 4.379 1 92.38 109 GLY A O 1
ATOM 812 N N . GLU A 1 110 ? 20.703 -16.438 4.961 1 91.94 110 GLU A N 1
ATOM 813 C CA . GLU A 1 110 ? 21.688 -15.844 4.055 1 91.94 110 GLU A CA 1
ATOM 814 C C . GLU A 1 110 ? 21.688 -16.547 2.703 1 91.94 110 GLU A C 1
ATOM 816 O O . GLU A 1 110 ? 22.453 -16.188 1.811 1 91.94 110 GLU A O 1
ATOM 821 N N . ARG A 1 111 ? 20.812 -17.531 2.502 1 93.38 111 ARG A N 1
ATOM 822 C CA . ARG A 1 111 ? 20.75 -18.266 1.243 1 93.38 111 ARG A CA 1
ATOM 823 C C . ARG A 1 111 ? 20.375 -17.328 0.089 1 93.38 111 ARG A C 1
ATOM 825 O O . ARG A 1 111 ? 19.531 -16.438 0.252 1 93.38 111 ARG A O 1
ATOM 832 N N . ALA A 1 112 ? 20.953 -17.578 -1.024 1 94.69 112 ALA A N 1
ATOM 833 C CA . ALA A 1 112 ? 20.719 -16.75 -2.203 1 94.69 112 ALA A CA 1
ATOM 834 C C . ALA A 1 112 ? 19.469 -17.188 -2.949 1 94.69 112 ALA A C 1
ATOM 836 O O . ALA A 1 112 ? 19.5 -17.391 -4.164 1 94.69 112 ALA A O 1
ATOM 837 N N . ILE A 1 113 ? 18.422 -17.375 -2.203 1 96.31 113 ILE A N 1
ATOM 838 C CA . ILE A 1 113 ? 17.109 -17.672 -2.781 1 96.31 113 ILE A CA 1
ATOM 839 C C . ILE A 1 113 ? 16.156 -16.5 -2.525 1 96.31 113 ILE A C 1
ATOM 841 O O . ILE A 1 113 ? 16.438 -15.648 -1.68 1 96.31 113 ILE A O 1
ATOM 845 N N . ARG A 1 114 ? 15.156 -16.391 -3.26 1 96.38 114 ARG A N 1
ATOM 846 C CA . ARG A 1 114 ? 14.227 -15.273 -3.123 1 96.38 114 ARG A CA 1
ATOM 847 C C . ARG A 1 114 ? 13.336 -15.453 -1.898 1 96.38 114 ARG A C 1
ATOM 849 O O . ARG A 1 114 ? 12.922 -14.469 -1.281 1 96.38 114 ARG A O 1
ATOM 856 N N . GLN A 1 115 ? 13.055 -16.688 -1.569 1 96.12 115 GLN A N 1
ATOM 857 C CA . GLN A 1 115 ? 12.109 -16.984 -0.495 1 96.12 115 GLN A CA 1
ATOM 858 C C . GLN A 1 115 ? 12.211 -18.438 -0.068 1 96.12 115 GLN A C 1
ATOM 860 O O . GLN A 1 115 ? 12.438 -19.328 -0.9 1 96.12 115 GLN A O 1
ATOM 865 N N . GLN A 1 116 ? 12.055 -18.703 1.165 1 94.94 116 GLN A N 1
ATOM 866 C CA . GLN A 1 116 ? 11.977 -20.078 1.67 1 94.94 116 GLN A CA 1
ATOM 867 C C . GLN A 1 116 ? 10.586 -20.375 2.229 1 94.94 116 GLN A C 1
ATOM 869 O O . GLN A 1 116 ? 9.906 -21.281 1.759 1 94.94 116 GLN A O 1
ATOM 874 N N . GLY A 1 117 ? 10.25 -19.547 3.238 1 93.62 117 GLY A N 1
ATOM 875 C CA . GLY A 1 117 ? 8.922 -19.703 3.809 1 93.62 117 GLY A CA 1
ATOM 876 C C . GLY A 1 117 ? 7.852 -18.953 3.029 1 93.62 117 GLY A C 1
ATOM 877 O O . GLY A 1 117 ? 8.125 -17.938 2.396 1 93.62 117 GLY A O 1
ATOM 878 N N . PHE A 1 118 ? 6.641 -19.469 3.131 1 90.5 118 PHE A N 1
ATOM 879 C CA . PHE A 1 118 ? 5.52 -18.828 2.457 1 90.5 118 PHE A CA 1
ATOM 880 C C . PHE A 1 118 ? 5.301 -17.422 3.002 1 90.5 118 PHE A C 1
ATOM 882 O O . PHE A 1 118 ? 5.203 -17.219 4.215 1 90.5 118 PHE A O 1
ATOM 889 N N . GLN A 1 119 ? 5.262 -16.344 2.176 1 93.81 119 GLN A N 1
ATOM 890 C CA . GLN A 1 119 ? 5.039 -14.93 2.447 1 93.81 119 GLN A CA 1
ATOM 891 C C . GLN A 1 119 ? 6.207 -14.328 3.227 1 93.81 119 GLN A C 1
ATOM 893 O O . GLN A 1 119 ? 6.102 -13.227 3.764 1 93.81 119 GLN A O 1
ATOM 898 N N . GLU A 1 120 ? 7.316 -15.133 3.279 1 96.81 120 GLU A N 1
ATOM 899 C CA . GLU A 1 120 ? 8.508 -14.594 3.922 1 96.81 120 GLU A CA 1
ATOM 900 C C . GLU A 1 120 ? 9 -13.336 3.209 1 96.81 120 GLU A C 1
ATOM 902 O O . GLU A 1 120 ? 9.125 -13.32 1.981 1 96.81 120 GLU A O 1
ATOM 907 N N . LEU A 1 121 ? 9.203 -12.289 3.939 1 97.44 121 LEU A N 1
ATOM 908 C CA . LEU A 1 121 ? 9.781 -11.039 3.443 1 97.44 121 LEU A CA 1
ATOM 909 C C . LEU A 1 121 ? 10.516 -10.305 4.555 1 97.44 121 LEU A C 1
ATOM 911 O O . LEU A 1 121 ? 9.961 -10.078 5.629 1 97.44 121 LEU A O 1
ATOM 915 N N . ASP A 1 122 ? 11.75 -9.938 4.289 1 97.06 122 ASP A N 1
ATOM 916 C CA . ASP A 1 122 ? 12.547 -9.227 5.285 1 97.06 122 ASP A CA 1
ATOM 917 C C . ASP A 1 122 ? 12.172 -7.742 5.332 1 97.06 122 ASP A C 1
ATOM 919 O O . ASP A 1 122 ? 12.797 -6.918 4.672 1 97.06 122 ASP A O 1
ATOM 923 N N . ILE A 1 123 ? 11.297 -7.395 6.246 1 98.62 123 ILE A N 1
ATOM 924 C CA . ILE A 1 123 ? 10.68 -6.07 6.281 1 98.62 123 ILE A CA 1
ATOM 925 C C . ILE A 1 123 ? 11.664 -5.062 6.867 1 98.62 123 ILE A C 1
ATOM 927 O O . ILE A 1 123 ? 11.609 -3.873 6.551 1 98.62 123 ILE A O 1
ATOM 931 N N . VAL A 1 124 ? 12.625 -5.457 7.66 1 98.44 124 VAL A N 1
ATOM 932 C CA . VAL A 1 124 ? 13.453 -4.57 8.477 1 98.44 124 VAL A CA 1
ATOM 933 C C . VAL A 1 124 ? 14.289 -3.672 7.566 1 98.44 124 VAL A C 1
ATOM 935 O O . VAL A 1 124 ? 14.258 -2.445 7.695 1 98.44 124 VAL A O 1
ATOM 938 N N . PRO A 1 125 ? 15.031 -4.234 6.598 1 97.75 125 PRO A N 1
ATOM 939 C CA . PRO A 1 125 ? 15.805 -3.34 5.734 1 97.75 125 PRO A CA 1
ATOM 940 C C . PRO A 1 125 ? 14.922 -2.406 4.91 1 97.75 125 PRO A C 1
ATOM 942 O O . PRO A 1 125 ? 15.359 -1.321 4.52 1 97.75 125 PRO A O 1
ATOM 945 N N . MET A 1 126 ? 13.727 -2.771 4.652 1 98.56 126 MET A N 1
ATOM 946 C CA . MET A 1 126 ? 12.828 -1.991 3.811 1 98.56 126 MET A CA 1
ATOM 947 C C . MET A 1 126 ? 12.344 -0.742 4.539 1 98.56 126 MET A C 1
ATOM 949 O O . MET A 1 126 ? 12 0.26 3.908 1 98.56 126 MET A O 1
ATOM 953 N N . VAL A 1 127 ? 12.312 -0.786 5.926 1 98.75 127 VAL A N 1
ATOM 954 C CA . VAL A 1 127 ? 11.688 0.325 6.637 1 98.75 127 VAL A CA 1
ATOM 955 C C . VAL A 1 127 ? 12.734 1.045 7.488 1 98.75 127 VAL A C 1
ATOM 957 O O . VAL A 1 127 ? 12.414 2.012 8.188 1 98.75 127 VAL A O 1
ATOM 960 N N . ARG A 1 128 ? 13.969 0.623 7.422 1 98.19 128 ARG A N 1
ATOM 961 C CA . ARG A 1 128 ? 15.016 1.148 8.297 1 98.19 128 ARG A CA 1
ATOM 962 C C . ARG A 1 128 ? 15.164 2.656 8.125 1 98.19 128 ARG A C 1
ATOM 964 O O . ARG A 1 128 ? 15.383 3.379 9.094 1 98.19 128 ARG A O 1
ATOM 971 N N . SER A 1 129 ? 15.031 3.162 6.949 1 97.38 129 SER A N 1
ATOM 972 C CA . SER A 1 129 ? 15.273 4.574 6.664 1 97.38 129 SER A CA 1
ATOM 973 C C . SER A 1 129 ? 14.078 5.43 7.074 1 97.38 129 SER A C 1
ATOM 975 O O . SER A 1 129 ? 14.172 6.656 7.094 1 97.38 129 SER A O 1
ATOM 977 N N . ILE A 1 130 ? 12.969 4.812 7.465 1 98.56 130 ILE A N 1
ATOM 978 C CA . ILE A 1 130 ? 11.781 5.598 7.781 1 98.56 130 ILE A CA 1
ATOM 979 C C . ILE A 1 130 ? 11.242 5.195 9.156 1 98.56 130 ILE A C 1
ATOM 981 O O . ILE A 1 130 ? 10.039 5.238 9.391 1 98.56 130 ILE A O 1
ATOM 985 N N . THR A 1 131 ? 12.039 4.629 9.992 1 98.69 131 THR A N 1
ATOM 986 C CA . THR A 1 131 ? 11.711 4.309 11.375 1 98.69 131 THR A CA 1
ATOM 987 C C . THR A 1 131 ? 12.797 4.809 12.32 1 98.69 131 THR A C 1
ATOM 989 O O . THR A 1 131 ? 13.945 5.008 11.906 1 98.69 131 THR A O 1
ATOM 992 N N . LYS A 1 132 ? 12.391 5.062 13.578 1 97.94 132 LYS A N 1
ATOM 993 C CA . LYS A 1 132 ? 13.398 5.34 14.602 1 97.94 132 LYS A CA 1
ATOM 994 C C . LYS A 1 132 ? 14.164 4.074 14.969 1 97.94 132 LYS A C 1
ATOM 996 O O . LYS A 1 132 ? 15.336 4.145 15.359 1 97.94 132 LYS A O 1
ATOM 1001 N N . HIS A 1 133 ? 13.398 2.979 14.883 1 97.94 133 HIS A N 1
ATOM 1002 C CA . HIS A 1 133 ? 13.953 1.667 15.203 1 97.94 133 HIS A CA 1
ATOM 1003 C C . HIS A 1 133 ? 13.141 0.553 14.547 1 97.94 133 HIS A C 1
ATOM 1005 O O . HIS A 1 133 ? 11.914 0.596 14.539 1 97.94 133 HIS A O 1
ATOM 1011 N N . ALA A 1 134 ? 13.812 -0.374 13.891 1 98.69 134 ALA A N 1
ATOM 1012 C CA . ALA A 1 134 ? 13.203 -1.572 13.32 1 98.69 134 ALA A CA 1
ATOM 1013 C C . ALA A 1 134 ? 14.062 -2.805 13.578 1 98.69 134 ALA A C 1
ATOM 1015 O O . ALA A 1 134 ? 15.273 -2.777 13.367 1 98.69 134 ALA A O 1
ATOM 1016 N N . VAL A 1 135 ? 13.406 -3.9 14.086 1 98.5 135 VAL A N 1
ATOM 1017 C CA . VAL A 1 135 ? 14.203 -5.078 14.422 1 98.5 135 VAL A CA 1
ATOM 1018 C C . VAL A 1 135 ? 13.359 -6.34 14.227 1 98.5 135 VAL A C 1
ATOM 1020 O O . VAL A 1 135 ? 12.148 -6.32 14.422 1 98.5 135 VAL A O 1
ATOM 1023 N N . GLN A 1 136 ? 13.922 -7.359 13.766 1 98.38 136 GLN A N 1
ATOM 1024 C CA . GLN A 1 136 ? 13.352 -8.703 13.836 1 98.38 136 GLN A CA 1
ATOM 1025 C C . GLN A 1 136 ? 13.906 -9.469 15.031 1 98.38 136 GLN A C 1
ATOM 1027 O O . GLN A 1 136 ? 15.117 -9.648 15.156 1 98.38 136 GLN A O 1
ATOM 1032 N N . VAL A 1 137 ? 13.07 -9.914 15.93 1 97.94 137 VAL A N 1
ATOM 1033 C CA . VAL A 1 137 ? 13.531 -10.656 17.094 1 97.94 137 VAL A CA 1
ATOM 1034 C C . VAL A 1 137 ? 13.688 -12.133 16.734 1 97.94 137 VAL A C 1
ATOM 1036 O O . VAL A 1 137 ? 12.93 -12.664 15.914 1 97.94 137 VAL A O 1
ATOM 1039 N N . SER A 1 138 ? 14.641 -12.852 17.359 1 95.75 138 SER A N 1
ATOM 1040 C CA . SER A 1 138 ? 14.898 -14.25 17.031 1 95.75 138 SER A CA 1
ATOM 1041 C C . SER A 1 138 ? 14.648 -15.148 18.25 1 95.75 138 SER A C 1
ATOM 1043 O O . SER A 1 138 ? 14.578 -16.375 18.125 1 95.75 138 SER A O 1
ATOM 1045 N N . ASP A 1 139 ? 14.477 -14.438 19.344 1 96.69 139 ASP A N 1
ATOM 1046 C CA . ASP A 1 139 ? 14.32 -15.148 20.609 1 96.69 139 ASP A CA 1
ATOM 1047 C C . ASP A 1 139 ? 13.266 -14.477 21.484 1 96.69 139 ASP A C 1
ATOM 1049 O O . ASP A 1 139 ? 13.203 -13.25 21.562 1 96.69 139 ASP A O 1
ATOM 1053 N N . ALA A 1 140 ? 12.438 -15.32 22.156 1 97.44 140 ALA A N 1
ATOM 1054 C CA . ALA A 1 140 ? 11.344 -14.805 22.984 1 97.44 140 ALA A CA 1
ATOM 1055 C C . ALA A 1 140 ? 11.875 -13.93 24.109 1 97.44 140 ALA A C 1
ATOM 1057 O O . ALA A 1 140 ? 11.219 -12.961 24.516 1 97.44 140 ALA A O 1
ATOM 1058 N N . ASN A 1 141 ? 13.055 -14.203 24.578 1 95.94 141 ASN A N 1
ATOM 1059 C CA . ASN A 1 141 ? 13.633 -13.445 25.688 1 95.94 141 ASN A CA 1
ATOM 1060 C C . ASN A 1 141 ? 14.008 -12.031 25.266 1 95.94 141 ASN A C 1
ATOM 1062 O O . ASN A 1 141 ? 14.203 -11.156 26.109 1 95.94 141 ASN A O 1
ATOM 1066 N N . GLU A 1 142 ? 14.117 -11.773 23.984 1 96.75 142 GLU A N 1
ATOM 1067 C CA . GLU A 1 142 ? 14.477 -10.461 23.438 1 96.75 142 GLU A CA 1
ATOM 1068 C C . GLU A 1 142 ? 13.234 -9.594 23.234 1 96.75 142 GLU A C 1
ATOM 1070 O O . GLU A 1 142 ? 13.352 -8.383 23.047 1 96.75 142 GLU A O 1
ATOM 1075 N N . LEU A 1 143 ? 12.102 -10.18 23.344 1 97.88 143 LEU A N 1
ATOM 1076 C CA . LEU A 1 143 ? 10.883 -9.531 22.891 1 97.88 143 LEU A CA 1
ATOM 1077 C C . LEU A 1 143 ? 10.531 -8.344 23.781 1 97.88 143 LEU A C 1
ATOM 1079 O O . LEU A 1 143 ? 10.281 -7.238 23.297 1 97.88 143 LEU A O 1
ATOM 1083 N N . LEU A 1 144 ? 10.414 -8.562 25.125 1 97.88 144 LEU A N 1
ATOM 1084 C CA . LEU A 1 144 ? 9.961 -7.512 26.031 1 97.88 144 LEU A CA 1
ATOM 1085 C C . LEU A 1 144 ? 10.969 -6.375 26.109 1 97.88 144 LEU A C 1
ATOM 1087 O O . LEU A 1 144 ? 10.602 -5.199 26.047 1 97.88 144 LEU A O 1
ATOM 1091 N N . PRO A 1 145 ? 12.359 -6.699 26.156 1 97.69 145 PRO A N 1
ATOM 1092 C CA . PRO A 1 145 ? 13.328 -5.605 26.062 1 97.69 145 PRO A CA 1
ATOM 1093 C C . PRO A 1 145 ? 13.211 -4.832 24.75 1 97.69 145 PRO A C 1
ATOM 1095 O O . PRO A 1 145 ? 13.344 -3.604 24.75 1 97.69 145 PRO A O 1
ATOM 1098 N N . ALA A 1 146 ? 12.969 -5.531 23.672 1 98 146 ALA A N 1
ATOM 1099 C CA . ALA A 1 146 ? 12.828 -4.883 22.375 1 98 146 ALA A CA 1
ATOM 1100 C C . ALA A 1 146 ? 11.609 -3.967 22.344 1 98 146 ALA A C 1
ATOM 1102 O O . ALA A 1 146 ? 11.672 -2.854 21.828 1 98 146 ALA A O 1
ATOM 1103 N N . LEU A 1 147 ? 10.57 -4.43 22.891 1 98.06 147 LEU A N 1
ATOM 1104 C CA . LEU A 1 147 ? 9.344 -3.639 22.938 1 98.06 147 LEU A CA 1
ATOM 1105 C C . LEU A 1 147 ? 9.523 -2.408 23.812 1 98.06 147 LEU A C 1
ATOM 1107 O O . LEU A 1 147 ? 9.055 -1.319 23.469 1 98.06 147 LEU A O 1
ATOM 1111 N N . HIS A 1 148 ? 10.125 -2.61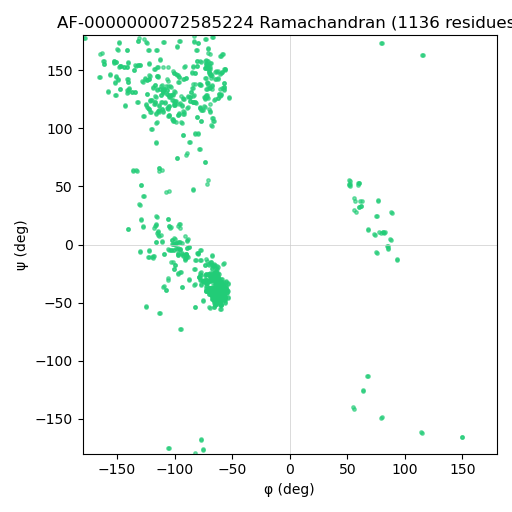5 25.016 1 98.25 148 HIS A N 1
ATOM 1112 C CA . HIS A 1 148 ? 10.398 -1.509 25.938 1 98.25 148 HIS A CA 1
ATOM 1113 C C . HIS A 1 148 ? 11.258 -0.443 25.25 1 98.25 148 HIS A C 1
ATOM 1115 O O . HIS A 1 148 ? 10.938 0.747 25.312 1 98.25 148 HIS A O 1
ATOM 1121 N N . GLY A 1 149 ? 12.305 -0.942 24.609 1 98.06 149 GLY A N 1
ATOM 1122 C CA . GLY A 1 149 ? 13.164 -0.026 23.875 1 98.06 149 GLY A CA 1
ATOM 1123 C C . GLY A 1 149 ? 12.453 0.683 22.734 1 98.06 149 GLY A C 1
ATOM 1124 O O . GLY A 1 149 ? 12.633 1.887 22.547 1 98.06 149 GLY A O 1
ATOM 1125 N N . ALA A 1 150 ? 11.641 -0.011 22 1 98.12 150 ALA A N 1
ATOM 1126 C CA . ALA A 1 150 ? 10.914 0.537 20.859 1 98.12 150 ALA A CA 1
ATOM 1127 C C . ALA A 1 150 ? 9.922 1.611 21.312 1 98.12 150 ALA A C 1
ATOM 1129 O O . ALA A 1 150 ? 9.875 2.695 20.734 1 98.12 150 ALA A O 1
ATOM 1130 N N . LEU A 1 151 ? 9.141 1.281 22.312 1 98 151 LEU A N 1
ATOM 1131 C CA . LEU A 1 151 ? 8.164 2.24 22.812 1 98 151 LEU A CA 1
ATOM 1132 C C . LEU A 1 151 ? 8.852 3.48 23.375 1 98 151 LEU A C 1
ATOM 1134 O O . LEU A 1 151 ? 8.391 4.602 23.156 1 98 151 LEU A O 1
ATOM 1138 N N . SER A 1 152 ? 9.969 3.279 24.109 1 98.06 152 SER A N 1
ATOM 1139 C CA . SER A 1 152 ? 10.75 4.398 24.625 1 98.06 152 SER A CA 1
ATOM 1140 C C . SER A 1 152 ? 11.258 5.281 23.484 1 98.06 152 SER A C 1
ATOM 1142 O O . SER A 1 152 ? 11.164 6.508 23.562 1 98.06 152 SER A O 1
ATOM 1144 N N . ALA A 1 153 ? 11.734 4.676 22.453 1 97.75 153 ALA A N 1
ATOM 1145 C CA . ALA A 1 153 ? 12.266 5.406 21.312 1 97.75 153 ALA A CA 1
ATOM 1146 C C . ALA A 1 153 ? 11.164 6.168 20.578 1 97.75 153 ALA A C 1
ATOM 1148 O O . ALA A 1 153 ? 11.344 7.328 20.203 1 97.75 153 ALA A O 1
ATOM 1149 N N . ALA A 1 154 ? 10.047 5.543 20.375 1 98.25 154 ALA A N 1
ATOM 1150 C CA . ALA A 1 154 ? 8.93 6.148 19.656 1 98.25 154 ALA A CA 1
ATOM 1151 C C . ALA A 1 154 ? 8.477 7.438 20.328 1 98.25 154 ALA A C 1
ATOM 1153 O O . ALA A 1 154 ? 8.109 8.406 19.641 1 98.25 154 ALA A O 1
ATOM 1154 N N . LEU A 1 155 ? 8.539 7.5 21.641 1 97 155 LEU A N 1
ATOM 1155 C CA . LEU A 1 155 ? 7.953 8.594 22.422 1 97 155 LEU A CA 1
ATOM 1156 C C . LEU A 1 155 ? 9.008 9.633 22.781 1 97 155 LEU A C 1
ATOM 1158 O O . LEU A 1 155 ? 8.688 10.672 23.359 1 97 155 LEU A O 1
ATOM 1162 N N . SER A 1 156 ? 10.312 9.383 22.422 1 95.5 156 SER A N 1
ATOM 1163 C CA . SER A 1 156 ? 11.406 10.258 22.828 1 95.5 156 SER A CA 1
ATOM 1164 C C . SER A 1 156 ? 11.773 11.242 21.734 1 95.5 156 SER A C 1
ATOM 1166 O O . SER A 1 156 ? 11.695 10.914 20.547 1 95.5 156 SER A O 1
ATOM 1168 N N . GLY A 1 157 ? 12.195 12.477 22.188 1 94.31 157 GLY A N 1
ATOM 1169 C CA . GLY A 1 157 ? 12.703 13.461 21.25 1 94.31 157 GLY A CA 1
ATOM 1170 C C . GLY A 1 157 ? 11.727 13.766 20.125 1 94.31 157 GLY A C 1
ATOM 1171 O O . GLY A 1 157 ? 10.539 13.992 20.359 1 94.31 157 GLY A O 1
ATOM 1172 N N . ARG A 1 158 ? 12.328 13.914 18.906 1 95.75 158 ARG A N 1
ATOM 1173 C CA . ARG A 1 158 ? 11.445 13.961 17.75 1 95.75 158 ARG A CA 1
ATOM 1174 C C . ARG A 1 158 ? 10.789 12.602 17.516 1 95.75 158 ARG A C 1
ATOM 1176 O O . ARG A 1 158 ? 11.438 11.656 17.078 1 95.75 158 ARG A O 1
ATOM 1183 N N . GLN A 1 159 ? 9.617 12.5 17.875 1 97.38 159 GLN A N 1
ATOM 1184 C CA . GLN A 1 159 ? 8.898 11.234 17.906 1 97.38 159 GLN A CA 1
ATOM 1185 C C . GLN A 1 159 ? 8.82 10.617 16.5 1 97.38 159 GLN A C 1
ATOM 1187 O O . GLN A 1 159 ? 9.156 11.266 15.516 1 97.38 159 GLN A O 1
ATOM 1192 N N . GLY A 1 160 ? 8.523 9.305 16.422 1 98.38 160 GLY A N 1
ATOM 1193 C CA . GLY A 1 160 ? 8.43 8.602 15.156 1 98.38 160 GLY A CA 1
ATOM 1194 C C . GLY A 1 160 ? 8.047 7.141 15.312 1 98.38 160 GLY A C 1
ATOM 1195 O O . GLY A 1 160 ? 7.844 6.664 16.438 1 98.38 160 GLY A O 1
ATOM 1196 N N . PRO A 1 161 ? 7.898 6.465 14.219 1 98.88 161 PRO A N 1
ATOM 1197 C CA . PRO A 1 161 ? 7.457 5.07 14.242 1 98.88 161 PRO A CA 1
ATOM 1198 C C . PRO A 1 161 ? 8.594 4.098 14.555 1 98.88 161 PRO A C 1
ATOM 1200 O O . PRO A 1 161 ? 9.758 4.402 14.312 1 98.88 161 PRO A O 1
ATOM 1203 N N . VAL A 1 162 ? 8.219 2.965 15.109 1 98.94 162 VAL A N 1
ATOM 1204 C CA . VAL A 1 162 ? 9.109 1.832 15.328 1 98.94 162 VAL A CA 1
ATOM 1205 C C . VAL A 1 162 ? 8.445 0.549 14.836 1 98.94 162 VAL A C 1
ATOM 1207 O O . VAL A 1 162 ? 7.223 0.486 14.703 1 98.94 162 VAL A O 1
ATOM 1210 N N . LEU A 1 163 ? 9.281 -0.439 14.477 1 98.94 163 LEU A N 1
ATOM 1211 C CA . LEU A 1 163 ? 8.742 -1.7 13.984 1 98.94 163 LEU A CA 1
ATOM 1212 C C . LEU A 1 163 ? 9.445 -2.885 14.633 1 98.94 163 LEU A C 1
ATOM 1214 O O . LEU A 1 163 ? 10.672 -2.904 14.727 1 98.94 163 LEU A O 1
ATOM 1218 N N . ILE A 1 164 ? 8.641 -3.818 15.125 1 98.81 164 ILE A N 1
ATOM 1219 C CA . ILE A 1 164 ? 9.148 -5.094 15.617 1 98.81 164 ILE A CA 1
ATOM 1220 C C . ILE A 1 164 ? 8.578 -6.234 14.781 1 98.81 164 ILE A C 1
ATOM 1222 O O . ILE A 1 164 ? 7.359 -6.375 14.664 1 98.81 164 ILE A O 1
ATOM 1226 N N . ASP A 1 165 ? 9.445 -6.98 14.188 1 98.81 165 ASP A N 1
ATOM 1227 C CA . ASP A 1 165 ? 9.102 -8.156 13.398 1 98.81 165 ASP A CA 1
ATOM 1228 C C . ASP A 1 165 ? 9.297 -9.438 14.203 1 98.81 165 ASP A C 1
ATOM 1230 O O . ASP A 1 165 ? 10.391 -9.703 14.711 1 98.81 165 ASP A O 1
ATOM 1234 N N . ILE A 1 166 ? 8.195 -10.227 14.312 1 98.81 166 ILE A N 1
ATOM 1235 C CA . ILE A 1 166 ? 8.234 -11.328 15.266 1 98.81 166 ILE A CA 1
ATOM 1236 C C . ILE A 1 166 ? 7.867 -12.633 14.57 1 98.81 166 ILE A C 1
ATOM 1238 O O . ILE A 1 166 ? 6.695 -12.875 14.266 1 98.81 166 ILE A O 1
ATOM 1242 N N . PRO A 1 167 ? 8.773 -13.57 14.383 1 98.5 167 PRO A N 1
ATOM 1243 C CA . PRO A 1 167 ? 8.469 -14.883 13.805 1 98.5 167 PRO A CA 1
ATOM 1244 C C . PRO A 1 167 ? 7.391 -15.633 14.578 1 98.5 167 PRO A C 1
ATOM 1246 O O . PRO A 1 167 ? 7.289 -15.492 15.805 1 98.5 167 PRO A O 1
ATOM 1249 N N . ASN A 1 168 ? 6.699 -16.438 13.852 1 97.38 168 ASN A N 1
ATOM 1250 C CA . ASN A 1 168 ? 5.539 -17.141 14.383 1 97.38 168 ASN A CA 1
ATOM 1251 C C . ASN A 1 168 ? 5.918 -18.047 15.555 1 97.38 168 ASN A C 1
ATOM 1253 O O . ASN A 1 168 ? 5.172 -18.156 16.531 1 97.38 168 ASN A O 1
ATOM 1257 N N . ASP A 1 169 ? 7.035 -18.75 15.5 1 97.19 169 ASP A N 1
ATOM 1258 C CA . ASP A 1 169 ? 7.48 -19.656 16.562 1 97.19 169 ASP A CA 1
ATOM 1259 C C . ASP A 1 169 ? 7.906 -18.859 17.797 1 97.19 169 ASP A C 1
ATOM 1261 O O . ASP A 1 169 ? 7.727 -19.312 18.938 1 97.19 169 ASP A O 1
ATOM 1265 N N . VAL A 1 170 ? 8.406 -17.641 17.594 1 98.38 170 VAL A N 1
ATOM 1266 C CA . VAL A 1 170 ? 8.789 -16.766 18.703 1 98.38 170 VAL A CA 1
ATOM 1267 C C . VAL A 1 170 ? 7.539 -16.266 19.422 1 98.38 170 VAL A C 1
ATOM 1269 O O . VAL A 1 170 ? 7.52 -16.156 20.656 1 98.38 170 VAL A O 1
ATOM 1272 N N . GLN A 1 171 ? 6.473 -15.953 18.75 1 98.19 171 GLN A N 1
ATOM 1273 C CA . GLN A 1 171 ? 5.203 -15.516 19.328 1 98.19 171 GLN A CA 1
ATOM 1274 C C . GLN A 1 171 ? 4.637 -16.578 20.266 1 98.19 171 GLN A C 1
ATOM 1276 O O . GLN A 1 171 ? 3.943 -16.234 21.234 1 98.19 171 GLN A O 1
ATOM 1281 N N . ARG A 1 172 ? 4.941 -17.875 19.984 1 97.12 172 ARG A N 1
ATOM 1282 C CA . ARG A 1 172 ? 4.324 -19 20.688 1 97.12 172 ARG A CA 1
ATOM 1283 C C . ARG A 1 172 ? 5.234 -19.5 21.812 1 97.12 172 ARG A C 1
ATOM 1285 O O . ARG A 1 172 ? 4.805 -20.266 22.672 1 97.12 172 ARG A O 1
ATOM 1292 N N . ALA A 1 173 ? 6.41 -18.969 21.812 1 98.25 173 ALA A N 1
ATOM 1293 C CA . ALA A 1 173 ? 7.379 -19.438 22.797 1 98.25 173 ALA A CA 1
ATOM 1294 C C . ALA A 1 173 ? 6.988 -18.953 24.203 1 98.25 173 ALA A C 1
ATOM 1296 O O . ALA A 1 173 ? 6.148 -18.062 24.344 1 98.25 173 ALA A O 1
ATOM 1297 N N . GLU A 1 174 ? 7.617 -19.594 25.156 1 97.88 174 GLU A N 1
ATOM 1298 C CA . GLU A 1 174 ? 7.344 -19.25 26.547 1 97.88 174 GLU A CA 1
ATOM 1299 C C . GLU A 1 174 ? 8.391 -18.281 27.094 1 97.88 174 GLU A C 1
ATOM 1301 O O . GLU A 1 174 ? 9.57 -18.375 26.766 1 97.88 174 GLU A O 1
ATOM 1306 N N . ILE A 1 175 ? 7.883 -17.328 27.875 1 98 175 ILE A N 1
ATOM 1307 C CA . ILE A 1 175 ? 8.719 -16.406 28.656 1 98 175 ILE A CA 1
ATOM 1308 C C . ILE A 1 175 ? 8.461 -16.609 30.141 1 98 175 ILE A C 1
ATOM 1310 O O . ILE A 1 175 ? 7.309 -16.75 30.562 1 98 175 ILE A O 1
ATOM 1314 N N . ALA A 1 176 ? 9.57 -16.625 31 1 97.12 176 ALA A N 1
ATOM 1315 C CA . ALA A 1 176 ? 9.438 -16.781 32.438 1 97.12 176 ALA A CA 1
ATOM 1316 C C . ALA A 1 176 ? 8.586 -15.664 33.031 1 97.12 176 ALA A C 1
ATOM 1318 O O . ALA A 1 176 ? 8.773 -14.492 32.719 1 97.12 176 ALA A O 1
ATOM 1319 N N . ASP A 1 177 ? 7.664 -16 33.906 1 97.06 177 ASP A N 1
ATOM 1320 C CA . ASP A 1 177 ? 6.77 -15.031 34.531 1 97.06 177 ASP A CA 1
ATOM 1321 C C . ASP A 1 177 ? 7.559 -13.922 35.219 1 97.06 177 ASP A C 1
ATOM 1323 O O . ASP A 1 177 ? 7.16 -12.758 35.188 1 97.06 177 ASP A O 1
ATOM 1327 N N . ALA A 1 178 ? 8.57 -14.32 35.844 1 96.5 178 ALA A N 1
ATOM 1328 C CA . ALA A 1 178 ? 9.398 -13.352 36.531 1 96.5 178 ALA A CA 1
ATOM 1329 C C . ALA A 1 178 ? 9.945 -12.289 35.594 1 96.5 178 ALA A C 1
ATOM 1331 O O . ALA A 1 178 ? 10.047 -11.117 35.969 1 96.5 178 ALA A O 1
ATOM 1332 N N . ALA A 1 179 ? 10.312 -12.68 34.438 1 95.75 179 ALA A N 1
ATOM 1333 C CA . ALA A 1 179 ? 10.805 -11.75 33.406 1 95.75 179 ALA A CA 1
ATOM 1334 C C . ALA A 1 179 ? 9.688 -10.82 32.938 1 95.75 179 ALA A C 1
ATOM 1336 O O . ALA A 1 179 ? 9.914 -9.625 32.75 1 95.75 179 ALA A O 1
ATOM 1337 N N . VAL A 1 180 ? 8.547 -11.336 32.75 1 97.12 180 VAL A N 1
ATOM 1338 C CA . VAL A 1 180 ? 7.387 -10.555 32.344 1 97.12 180 VAL A CA 1
ATOM 1339 C C . VAL A 1 180 ? 7.082 -9.484 33.375 1 97.12 180 VAL A C 1
ATOM 1341 O O . VAL A 1 180 ? 6.949 -8.305 33.062 1 97.12 180 VAL A O 1
ATOM 1344 N N . ASP A 1 181 ? 6.965 -9.906 34.625 1 96.62 181 ASP A N 1
ATOM 1345 C CA . ASP A 1 181 ? 6.648 -8.992 35.719 1 96.62 181 ASP A CA 1
ATOM 1346 C C . ASP A 1 181 ? 7.672 -7.855 35.812 1 96.62 181 ASP A C 1
ATOM 1348 O O . ASP A 1 181 ? 7.312 -6.707 36.062 1 96.62 181 ASP A O 1
ATOM 1352 N N . ARG A 1 182 ? 8.859 -8.172 35.594 1 96.06 182 ARG A N 1
ATOM 1353 C CA . ARG A 1 182 ? 9.922 -7.176 35.656 1 96.06 182 ARG A CA 1
ATOM 1354 C C . ARG A 1 182 ? 9.703 -6.082 34.625 1 96.06 182 ARG A C 1
ATOM 1356 O O . ARG A 1 182 ? 9.781 -4.895 34.938 1 96.06 182 ARG A O 1
ATOM 1363 N N . TRP A 1 183 ? 9.398 -6.445 33.469 1 95.62 183 TRP A N 1
ATOM 1364 C CA . TRP A 1 183 ? 9.289 -5.488 32.375 1 95.62 183 TRP A CA 1
ATOM 1365 C C . TRP A 1 183 ? 7.965 -4.73 32.438 1 95.62 183 TRP A C 1
ATOM 1367 O O . TRP A 1 183 ? 7.871 -3.59 31.984 1 95.62 183 TRP A O 1
ATOM 1377 N N . LEU A 1 184 ? 6.922 -5.324 33 1 95.62 184 LEU A N 1
ATOM 1378 C CA . LEU A 1 184 ? 5.637 -4.648 33.156 1 95.62 184 LEU A CA 1
ATOM 1379 C C . LEU A 1 184 ? 5.781 -3.434 34.062 1 95.62 184 LEU A C 1
ATOM 1381 O O . LEU A 1 184 ? 5.105 -2.422 33.875 1 95.62 184 LEU A O 1
ATOM 1385 N N . GLY A 1 185 ? 6.633 -3.555 35.031 1 93.81 185 GLY A N 1
ATOM 1386 C CA . GLY A 1 185 ? 6.793 -2.5 36.031 1 93.81 185 GLY A CA 1
ATOM 1387 C C . GLY A 1 185 ? 7.895 -1.518 35.688 1 93.81 185 GLY A C 1
ATOM 1388 O O . GLY A 1 185 ? 8.055 -0.492 36.344 1 93.81 185 GLY A O 1
ATOM 1389 N N . GLU A 1 186 ? 8.648 -1.837 34.656 1 96.06 186 GLU A N 1
ATOM 1390 C CA . GLU A 1 186 ? 9.766 -0.973 34.25 1 96.06 186 GLU A CA 1
ATOM 1391 C C . GLU A 1 186 ? 9.266 0.269 33.531 1 96.06 186 GLU A C 1
ATOM 1393 O O . GLU A 1 186 ? 8.625 0.161 32.469 1 96.06 186 GLU A O 1
ATOM 1398 N N . PRO A 1 187 ? 9.484 1.466 34.094 1 95.88 187 PRO A N 1
ATOM 1399 C CA . PRO A 1 187 ? 9.055 2.674 33.375 1 95.88 187 PRO A CA 1
ATOM 1400 C C . PRO A 1 187 ? 9.773 2.863 32.031 1 95.88 187 PRO A C 1
ATOM 1402 O O . PRO A 1 187 ? 10.953 2.521 31.922 1 95.88 187 PRO A O 1
ATOM 1405 N N . LEU A 1 188 ? 9.086 3.451 31.125 1 96.69 188 LEU A N 1
ATOM 1406 C CA . LEU A 1 188 ? 9.711 3.77 29.844 1 96.69 188 LEU A CA 1
ATOM 1407 C C . LEU A 1 188 ? 10.836 4.785 30.031 1 96.69 188 LEU A C 1
ATOM 1409 O O . LEU A 1 188 ? 10.781 5.621 30.938 1 96.69 188 LEU A O 1
ATOM 1413 N N . ARG A 1 189 ? 11.844 4.742 29.25 1 95.19 189 ARG A N 1
ATOM 1414 C CA . ARG A 1 189 ? 12.977 5.664 29.266 1 95.19 189 ARG A CA 1
ATOM 1415 C C . ARG A 1 189 ? 12.812 6.758 28.219 1 95.19 189 ARG A C 1
ATOM 1417 O O . ARG A 1 189 ? 13.492 6.75 27.188 1 95.19 189 ARG A O 1
ATOM 1424 N N . ILE A 1 190 ? 11.992 7.637 28.469 1 92.81 190 ILE A N 1
ATOM 1425 C CA . ILE A 1 190 ? 11.734 8.734 27.547 1 92.81 190 ILE A CA 1
ATOM 1426 C C . ILE A 1 190 ? 12.805 9.812 27.719 1 92.81 190 ILE A C 1
ATOM 1428 O O . ILE A 1 190 ? 13.031 10.289 28.828 1 92.81 190 ILE A O 1
ATOM 1432 N N . ARG A 1 191 ? 13.5 10.125 26.688 1 84.19 191 ARG A N 1
ATOM 1433 C CA . ARG A 1 191 ? 14.586 11.102 26.75 1 84.19 191 ARG A CA 1
ATOM 1434 C C . ARG A 1 191 ? 14.047 12.484 27.109 1 84.19 191 ARG A C 1
ATOM 1436 O O . ARG A 1 191 ? 12.984 12.883 26.641 1 84.19 191 ARG A O 1
ATOM 1443 N N . ASP A 1 192 ? 14.891 13.023 27.859 1 72.44 192 ASP A N 1
ATOM 1444 C CA . ASP A 1 192 ? 14.539 14.336 28.406 1 72.44 192 ASP A CA 1
ATOM 1445 C C . ASP A 1 192 ? 14.602 15.406 27.312 1 72.44 192 ASP A C 1
ATOM 1447 O O . ASP A 1 192 ? 15.328 15.266 26.328 1 72.44 192 ASP A O 1
ATOM 1451 N N . ARG A 1 193 ? 13.836 16.391 27.594 1 78.12 193 ARG A N 1
ATOM 1452 C CA . ARG A 1 193 ? 13.781 17.562 26.719 1 78.12 193 ARG A CA 1
ATOM 1453 C C . ARG A 1 193 ? 15.055 18.375 26.828 1 78.12 193 ARG A C 1
ATOM 1455 O O . ARG A 1 193 ? 15.688 18.422 27.891 1 78.12 193 ARG A O 1
ATOM 1462 N N . CYS A 1 194 ? 15.438 18.812 25.719 1 84.25 194 CYS A N 1
ATOM 1463 C CA . CYS A 1 194 ? 16.594 19.703 25.688 1 84.25 194 CYS A CA 1
ATOM 1464 C C . CYS A 1 194 ? 16.188 21.141 25.969 1 84.25 194 CYS A C 1
ATOM 1466 O O . CYS A 1 194 ? 15.352 21.703 25.266 1 84.25 194 CYS A O 1
ATOM 1468 N N . GLU A 1 195 ? 16.812 21.75 27.031 1 90.88 195 GLU A N 1
ATOM 1469 C CA . GLU A 1 195 ? 16.516 23.141 27.391 1 90.88 195 GLU A CA 1
ATOM 1470 C C . GLU A 1 195 ? 17.438 24.109 26.656 1 90.88 195 GLU A C 1
ATOM 1472 O O . GLU A 1 195 ? 18.609 23.812 26.422 1 90.88 195 GLU A O 1
ATOM 1477 N N . PRO A 1 196 ? 16.812 25.266 26.297 1 93.94 196 PRO A N 1
ATOM 1478 C CA . PRO A 1 196 ? 17.703 26.266 25.703 1 93.94 196 PRO A CA 1
ATOM 1479 C C . PRO A 1 196 ? 18.625 26.906 26.719 1 93.94 196 PRO A C 1
ATOM 1481 O O . PRO A 1 196 ? 18.297 27 27.906 1 93.94 196 PRO A O 1
ATOM 1484 N N . GLY A 1 197 ? 19.781 27.359 26.297 1 93.31 197 GLY A N 1
ATOM 1485 C CA . GLY A 1 197 ? 20.734 28.016 27.172 1 93.31 197 GLY A CA 1
ATOM 1486 C C . GLY A 1 197 ? 20.312 29.406 27.578 1 93.31 197 GLY A C 1
ATOM 1487 O O . GLY A 1 197 ? 19.641 30.109 26.812 1 93.31 197 GLY A O 1
ATOM 1488 N N . ASP A 1 198 ? 20.828 29.875 28.75 1 94.44 198 ASP A N 1
ATOM 1489 C CA . ASP A 1 198 ? 20.5 31.203 29.281 1 94.44 198 ASP A CA 1
ATOM 1490 C C . ASP A 1 198 ? 20.984 32.312 28.359 1 94.44 198 ASP A C 1
ATOM 1492 O O . ASP A 1 198 ? 20.297 33.312 28.141 1 94.44 198 ASP A O 1
ATOM 1496 N N . ARG A 1 199 ? 22.094 32.156 27.859 1 95.81 199 ARG A N 1
ATOM 1497 C CA . ARG A 1 199 ? 22.672 33.156 26.984 1 95.81 199 ARG A CA 1
ATOM 1498 C C . ARG A 1 199 ? 21.812 33.344 25.719 1 95.81 199 ARG A C 1
ATOM 1500 O O . ARG A 1 199 ? 21.641 34.438 25.219 1 95.81 199 ARG A O 1
ATOM 1507 N N . ASP A 1 200 ? 21.359 32.156 25.234 1 95.81 200 ASP A N 1
ATOM 1508 C CA . ASP A 1 200 ? 20.5 32.156 24.047 1 95.81 200 ASP A CA 1
ATOM 1509 C C . ASP A 1 200 ? 19.188 32.875 24.328 1 95.81 200 ASP A C 1
ATOM 1511 O O . ASP A 1 200 ? 18.703 33.656 23.5 1 95.81 200 ASP A O 1
ATOM 1515 N N . ILE A 1 201 ? 18.688 32.656 25.5 1 96.81 201 ILE A N 1
ATOM 1516 C CA . ILE A 1 201 ? 17.422 33.281 25.891 1 96.81 201 ILE A CA 1
ATOM 1517 C C . ILE A 1 201 ? 17.609 34.781 26.062 1 96.81 201 ILE A C 1
ATOM 1519 O O . ILE A 1 201 ? 16.75 35.562 25.672 1 96.81 201 ILE A O 1
ATOM 1523 N N . ASP A 1 202 ? 18.703 35.188 26.672 1 96.12 202 ASP A N 1
ATOM 1524 C CA . ASP A 1 202 ? 18.969 36.625 26.859 1 96.12 202 ASP A CA 1
ATOM 1525 C C . ASP A 1 202 ? 19.141 37.312 25.516 1 96.12 202 ASP A C 1
ATOM 1527 O O . ASP A 1 202 ? 18.609 38.438 25.328 1 96.12 202 ASP A O 1
ATOM 1531 N N . ALA A 1 203 ? 19.844 36.719 24.703 1 96.94 203 ALA A N 1
ATOM 1532 C CA . ALA A 1 203 ? 20.031 37.281 23.375 1 96.94 203 ALA A CA 1
ATOM 1533 C C . ALA A 1 203 ? 18.688 37.406 22.641 1 96.94 203 ALA A C 1
ATOM 1535 O O . ALA A 1 203 ? 18.453 38.406 21.969 1 96.94 203 ALA A O 1
ATOM 1536 N N . LEU A 1 204 ? 17.859 36.438 22.766 1 97.62 204 LEU A N 1
ATOM 1537 C CA . LEU A 1 204 ? 16.531 36.469 22.156 1 97.62 204 LEU A CA 1
ATOM 1538 C C . LEU A 1 204 ? 15.703 37.625 22.734 1 97.62 204 LEU A C 1
ATOM 1540 O O . 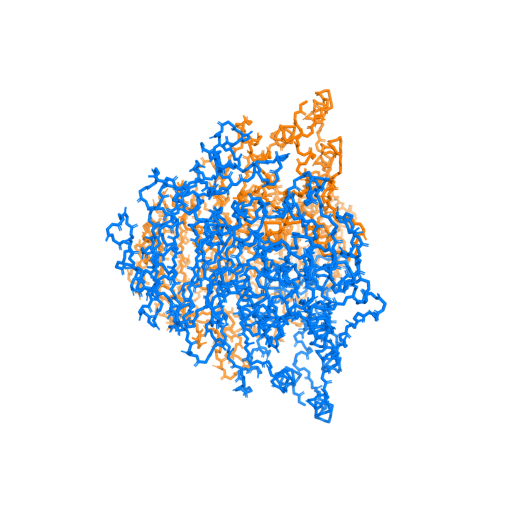LEU A 1 204 ? 15 38.312 22.016 1 97.62 204 LEU A O 1
ATOM 1544 N N . ARG A 1 205 ? 15.773 37.781 24.016 1 96.75 205 ARG A N 1
ATOM 1545 C CA . ARG A 1 205 ? 15.039 38.844 24.688 1 96.75 205 ARG A CA 1
ATOM 1546 C C . ARG A 1 205 ? 15.438 40.188 24.141 1 96.75 205 ARG A C 1
ATOM 1548 O O . ARG A 1 205 ? 14.586 41.094 23.969 1 96.75 205 ARG A O 1
ATOM 1555 N N . GLU A 1 206 ? 16.719 40.375 23.938 1 96.81 206 GLU A N 1
ATOM 1556 C CA . GLU A 1 206 ? 17.203 41.625 23.406 1 96.81 206 GLU A CA 1
ATOM 1557 C C . GLU A 1 206 ? 16.672 41.875 22 1 96.81 206 GLU A C 1
ATOM 1559 O O . GLU A 1 206 ? 16.281 43 21.672 1 96.81 206 GLU A O 1
ATOM 1564 N N . LEU A 1 207 ? 16.672 40.844 21.234 1 97.5 207 LEU A N 1
ATOM 1565 C CA . LEU A 1 207 ? 16.141 40.969 19.891 1 97.5 207 LEU A CA 1
ATOM 1566 C C . LEU A 1 207 ? 14.656 41.281 19.906 1 97.5 207 LEU A C 1
ATOM 1568 O O . LEU A 1 207 ? 14.188 42.125 19.125 1 97.5 207 LEU A O 1
ATOM 1572 N N . CYS A 1 208 ? 13.922 40.688 20.766 1 98 208 CYS A N 1
ATOM 1573 C CA . CYS A 1 208 ? 12.492 40.938 20.891 1 98 208 CYS A CA 1
ATOM 1574 C C . CYS A 1 208 ? 12.227 42.375 21.328 1 98 208 CYS A C 1
ATOM 1576 O O . CYS A 1 208 ? 11.344 43.031 20.781 1 98 208 CYS A O 1
ATOM 1578 N N . ARG A 1 209 ? 13 42.875 22.25 1 96.5 209 ARG A N 1
ATOM 1579 C CA . ARG A 1 209 ? 12.797 44.188 22.828 1 96.5 209 ARG A CA 1
ATOM 1580 C C . ARG A 1 209 ? 13.016 45.281 21.781 1 96.5 209 ARG A C 1
ATOM 1582 O O . ARG A 1 209 ? 12.359 46.312 21.812 1 96.5 209 ARG A O 1
ATOM 1589 N N . SER A 1 210 ? 13.828 45 20.859 1 96.25 210 SER A N 1
ATOM 1590 C CA . SER A 1 210 ? 14.227 46.031 19.906 1 96.25 210 SER A CA 1
ATOM 1591 C C . SER A 1 210 ? 13.406 45.938 18.625 1 96.25 210 SER A C 1
ATOM 1593 O O . SER A 1 210 ? 13.492 46.812 17.75 1 96.25 210 SER A O 1
ATOM 1595 N N . SER A 1 211 ? 12.594 44.875 18.438 1 97.81 211 SER A N 1
ATOM 1596 C CA . SER A 1 211 ? 11.859 44.656 17.203 1 97.81 211 SER A CA 1
ATOM 1597 C C . SER A 1 211 ? 10.633 45.562 17.125 1 97.81 211 SER A C 1
ATOM 1599 O O . SER A 1 211 ? 9.914 45.75 18.109 1 97.81 211 SER A O 1
ATOM 1601 N N . SER A 1 212 ? 10.383 46.156 15.938 1 98.19 212 SER A N 1
ATOM 1602 C CA . SER A 1 212 ? 9.219 47.031 15.711 1 98.19 212 SER A CA 1
ATOM 1603 C C . SER A 1 212 ? 8.078 46.25 15.07 1 98.19 212 SER A C 1
ATOM 1605 O O . SER A 1 212 ? 6.914 46.656 15.172 1 98.19 212 SER A O 1
ATOM 1607 N N . ARG A 1 213 ? 8.375 45.125 14.328 1 98.62 213 ARG A N 1
ATOM 1608 C CA . ARG A 1 213 ? 7.375 44.344 13.633 1 98.62 213 ARG A CA 1
ATOM 1609 C C . ARG A 1 213 ? 7.625 42.844 13.852 1 98.62 213 ARG A C 1
ATOM 1611 O O . ARG A 1 213 ? 7.879 42.094 12.898 1 98.62 213 ARG A O 1
ATOM 1618 N N . PRO A 1 214 ? 7.531 42.344 15.094 1 98.44 214 PRO A N 1
ATOM 1619 C CA . PRO A 1 214 ? 7.754 40.938 15.375 1 98.44 214 PRO A CA 1
ATOM 1620 C C . PRO A 1 214 ? 6.641 40.031 14.828 1 98.44 214 PRO A C 1
ATOM 1622 O O . PRO A 1 214 ? 5.492 40.469 14.719 1 98.44 214 PRO A O 1
ATOM 1625 N N . LEU A 1 215 ? 6.961 38.875 14.445 1 98.75 215 LEU A N 1
ATOM 1626 C CA . LEU A 1 215 ? 6.047 37.812 13.984 1 98.75 215 LEU A CA 1
ATOM 1627 C C . LEU A 1 215 ? 6.484 36.469 14.492 1 98.75 215 LEU A C 1
ATOM 1629 O O . LEU A 1 215 ? 7.672 36.125 14.453 1 98.75 215 LEU A O 1
ATOM 1633 N N . VAL A 1 216 ? 5.574 35.719 15.047 1 98.69 216 VAL A N 1
ATOM 1634 C CA . VAL A 1 216 ? 5.848 34.344 15.477 1 98.69 216 VAL A CA 1
ATOM 1635 C C . VAL A 1 216 ? 5.246 33.375 14.484 1 98.69 216 VAL A C 1
ATOM 1637 O O . VAL A 1 216 ? 4.129 33.562 14.008 1 98.69 216 VAL A O 1
ATOM 1640 N N . CYS A 1 217 ? 5.977 32.312 14.109 1 98.75 217 CYS A N 1
ATOM 1641 C CA . CYS A 1 217 ? 5.516 31.266 13.211 1 98.75 217 CYS A CA 1
ATOM 1642 C C . CYS A 1 217 ? 5.574 29.906 13.883 1 98.75 217 CYS A C 1
ATOM 1644 O O . CYS A 1 217 ? 6.656 29.406 14.18 1 98.75 217 CYS A O 1
ATOM 1646 N N . PHE A 1 218 ? 4.43 29.328 14.094 1 98.62 218 PHE A N 1
ATOM 1647 C CA . PHE A 1 218 ? 4.348 28 14.695 1 98.62 218 PHE A CA 1
ATOM 1648 C C . PHE A 1 218 ? 4.41 26.906 13.633 1 98.62 218 PHE A C 1
ATOM 1650 O O . PHE A 1 218 ? 3.668 26.953 12.648 1 98.62 218 PHE A O 1
ATOM 1657 N N . GLY A 1 219 ? 5.348 25.922 13.844 1 98.12 219 GLY A N 1
ATOM 1658 C CA . GLY A 1 219 ? 5.43 24.766 12.969 1 98.12 219 GLY A CA 1
ATOM 1659 C C . GLY A 1 219 ? 4.891 23.5 13.602 1 98.12 219 GLY A C 1
ATOM 1660 O O . GLY A 1 219 ? 4.312 23.547 14.688 1 98.12 219 GLY A O 1
ATOM 1661 N N . GLY A 1 220 ? 5.051 22.422 12.875 1 97.38 220 GLY A N 1
ATOM 1662 C CA . GLY A 1 220 ? 4.559 21.125 13.336 1 97.38 220 GLY A CA 1
ATOM 1663 C C . GLY A 1 220 ? 5.242 20.656 14.609 1 97.38 220 GLY A C 1
ATOM 1664 O O . GLY A 1 220 ? 4.66 19.891 15.375 1 97.38 220 GLY A O 1
ATOM 1665 N N . GLY A 1 221 ? 6.414 21.109 14.836 1 97.31 221 GLY A N 1
ATOM 1666 C CA . GLY A 1 221 ? 7.152 20.703 16.031 1 97.31 221 GLY A CA 1
ATOM 1667 C C . GLY A 1 221 ? 6.594 21.297 17.297 1 97.31 221 GLY A C 1
ATOM 1668 O O . GLY A 1 221 ? 6.906 20.828 18.406 1 97.31 221 GLY A O 1
ATOM 1669 N N . ALA A 1 222 ? 5.742 22.297 17.172 1 97.81 222 ALA A N 1
ATOM 1670 C CA . ALA A 1 222 ? 5.211 22.984 18.344 1 97.81 222 ALA A CA 1
ATOM 1671 C C . ALA A 1 222 ? 3.793 22.516 18.656 1 97.81 222 ALA A C 1
ATOM 1673 O O . ALA A 1 222 ? 3.293 22.734 19.766 1 97.81 222 ALA A O 1
ATOM 1674 N N . ARG A 1 223 ? 3.148 21.828 17.703 1 96.56 223 ARG A N 1
ATOM 1675 C CA . ARG A 1 223 ? 1.694 21.688 17.688 1 96.56 223 ARG A CA 1
ATOM 1676 C C . ARG A 1 223 ? 1.219 20.844 18.875 1 96.56 223 ARG A C 1
ATOM 1678 O O . ARG A 1 223 ? 0.062 20.938 19.281 1 96.56 223 ARG A O 1
ATOM 1685 N N . TRP A 1 224 ? 2.08 20.094 19.469 1 95.62 224 TRP A N 1
ATOM 1686 C CA . TRP A 1 224 ? 1.651 19.203 20.547 1 95.62 224 TRP A CA 1
ATOM 1687 C C . TRP A 1 224 ? 2.215 19.641 21.891 1 95.62 224 TRP A C 1
ATOM 1689 O O . TRP A 1 224 ? 2.062 18.938 22.891 1 95.62 224 TRP A O 1
ATOM 1699 N N . ALA A 1 225 ? 2.852 20.812 21.969 1 96.5 225 ALA A N 1
ATOM 1700 C CA . ALA A 1 225 ? 3.428 21.297 23.219 1 96.5 225 ALA A CA 1
ATOM 1701 C C . ALA A 1 225 ? 2.334 21.734 24.188 1 96.5 225 ALA A C 1
ATOM 1703 O O . ALA A 1 225 ? 1.504 22.578 23.859 1 96.5 225 ALA A O 1
ATOM 1704 N N . PRO A 1 226 ? 2.342 21.234 25.391 1 95.44 226 PRO A N 1
ATOM 1705 C CA . PRO A 1 226 ? 1.271 21.516 26.344 1 95.44 226 PRO A CA 1
ATOM 1706 C C . PRO A 1 226 ? 1.18 23 26.703 1 95.44 226 PRO A C 1
ATOM 1708 O O . PRO A 1 226 ? 0.092 23.5 27 1 95.44 226 PRO A O 1
ATOM 1711 N N . SER A 1 227 ? 2.227 23.719 26.656 1 96.88 227 SER A N 1
ATOM 1712 C CA . SER A 1 227 ? 2.248 25.109 27.078 1 96.88 227 SER A CA 1
ATOM 1713 C C . SER A 1 227 ? 1.897 26.047 25.922 1 96.88 227 SER A C 1
ATOM 1715 O O . SER A 1 227 ? 1.732 27.266 26.125 1 96.88 227 SER A O 1
ATOM 1717 N N . MET A 1 228 ? 1.693 25.5 24.719 1 97.31 228 MET A N 1
ATOM 1718 C CA . MET A 1 228 ? 1.481 26.312 23.531 1 97.31 228 MET A CA 1
ATOM 1719 C C . MET A 1 228 ? 0.222 27.172 23.688 1 97.31 228 MET A C 1
ATOM 1721 O O . MET A 1 228 ? 0.239 28.359 23.391 1 97.31 228 MET A O 1
ATOM 1725 N N . PRO A 1 229 ? -0.916 26.594 24.203 1 96.69 229 PRO A N 1
ATOM 1726 C CA . PRO A 1 229 ? -2.123 27.422 24.312 1 96.69 229 PRO A CA 1
ATOM 1727 C C . PRO A 1 229 ? -1.922 28.641 25.219 1 96.69 229 PRO A C 1
ATOM 1729 O O . PRO A 1 229 ? -2.336 29.734 24.859 1 96.69 229 PRO A O 1
ATOM 1732 N N . ALA A 1 230 ? -1.257 28.453 26.344 1 97.06 230 ALA A N 1
ATOM 1733 C CA . ALA A 1 230 ? -0.987 29.578 27.234 1 97.06 230 ALA A CA 1
ATOM 1734 C C . ALA A 1 230 ? -0.036 30.578 26.594 1 97.06 230 ALA A C 1
ATOM 1736 O O . ALA A 1 230 ? -0.154 31.781 26.812 1 97.06 230 ALA A O 1
ATOM 1737 N N . TRP A 1 231 ? 0.895 30.078 25.906 1 97.94 231 TRP A N 1
ATOM 1738 C CA . TRP A 1 231 ? 1.857 30.922 25.203 1 97.94 231 TRP A CA 1
ATOM 1739 C C . TRP A 1 231 ? 1.168 31.766 24.141 1 97.94 231 TRP A C 1
ATOM 1741 O O . TRP A 1 231 ? 1.455 32.969 24 1 97.94 231 TRP A O 1
ATOM 1751 N N . ILE A 1 232 ? 0.219 31.219 23.391 1 97.81 232 ILE A N 1
ATOM 1752 C CA . ILE A 1 232 ? -0.56 31.922 22.391 1 97.81 232 ILE A CA 1
ATOM 1753 C C . ILE A 1 232 ? -1.442 32.969 23.062 1 97.81 232 ILE A C 1
ATOM 1755 O O . ILE A 1 232 ? -1.579 34.094 22.547 1 97.81 232 ILE A O 1
ATOM 1759 N N . ALA A 1 233 ? -2.039 32.625 24.188 1 97.19 233 ALA A N 1
ATOM 1760 C CA . ALA A 1 233 ? -2.846 33.594 24.938 1 97.19 233 ALA A CA 1
ATOM 1761 C C . ALA A 1 233 ? -2.021 34.812 25.312 1 97.19 233 ALA A C 1
ATOM 1763 O O . ALA A 1 233 ? -2.52 35.938 25.281 1 97.19 233 ALA A O 1
ATOM 1764 N N . ALA A 1 234 ? -0.771 34.562 25.703 1 97.81 234 ALA A N 1
ATOM 1765 C CA . ALA A 1 234 ? 0.123 35.656 26.062 1 97.81 234 ALA A CA 1
ATOM 1766 C C . ALA A 1 234 ? 0.438 36.531 24.844 1 97.81 234 ALA A C 1
ATOM 1768 O O . ALA A 1 234 ? 0.562 37.75 24.953 1 97.81 234 ALA A O 1
ATOM 1769 N N . LEU A 1 235 ? 0.616 35.906 23.656 1 97.75 235 LEU A N 1
ATOM 1770 C CA . LEU A 1 235 ? 0.806 36.688 22.422 1 97.75 235 LEU A CA 1
ATOM 1771 C C . LEU A 1 235 ? -0.397 37.562 22.141 1 97.75 235 LEU A C 1
ATOM 1773 O O . LEU A 1 235 ? -0.238 38.719 21.734 1 97.75 235 LEU A O 1
ATOM 1777 N N . GLU A 1 236 ? -1.584 37 22.312 1 96.69 236 GLU A N 1
ATOM 1778 C CA . GLU A 1 236 ? -2.818 37.75 22.109 1 96.69 236 GLU A CA 1
ATOM 1779 C C . GLU A 1 236 ? -2.885 38.969 23.031 1 96.69 236 GLU A C 1
ATOM 1781 O O . GLU A 1 236 ? -3.232 40.062 22.609 1 96.69 236 GLU A O 1
ATOM 1786 N N . ASP A 1 237 ? -2.523 38.719 24.281 1 95.56 237 ASP A N 1
ATOM 1787 C CA . ASP A 1 237 ? -2.551 39.781 25.281 1 95.56 237 ASP A CA 1
ATOM 1788 C C . ASP A 1 237 ? -1.554 40.906 24.922 1 95.56 237 ASP A C 1
ATOM 1790 O O . ASP A 1 237 ? -1.82 42.062 25.156 1 95.56 237 ASP A O 1
ATOM 1794 N N . ALA A 1 238 ? -0.457 40.469 24.391 1 95.44 238 ALA A N 1
ATOM 1795 C CA . ALA A 1 238 ? 0.602 41.438 24.047 1 95.44 238 ALA A CA 1
ATOM 1796 C C . ALA A 1 238 ? 0.385 42 22.641 1 95.44 238 ALA A C 1
ATOM 1798 O O . ALA A 1 238 ? 1.18 42.812 22.172 1 95.44 238 ALA A O 1
ATOM 1799 N N . ARG A 1 239 ? -0.616 41.562 21.906 1 95.69 239 ARG A N 1
ATOM 1800 C CA . ARG A 1 239 ? -0.973 42 20.562 1 95.69 239 ARG A CA 1
ATOM 1801 C C . ARG A 1 239 ? 0.153 41.688 19.578 1 95.69 239 ARG A C 1
ATOM 1803 O O . ARG A 1 239 ? 0.492 42.531 18.734 1 95.69 239 ARG A O 1
ATOM 1810 N N . ILE A 1 240 ? 0.793 40.562 19.766 1 97.56 240 ILE A N 1
ATOM 1811 C CA . ILE A 1 240 ? 1.845 40.125 18.859 1 97.56 240 ILE A CA 1
ATOM 1812 C C . ILE A 1 240 ? 1.242 39.219 17.781 1 97.56 240 ILE A C 1
ATOM 1814 O O . ILE A 1 240 ? 0.611 38.219 18.078 1 97.56 240 ILE A O 1
ATOM 1818 N N . PRO A 1 241 ? 1.436 39.531 16.469 1 98.19 241 PRO A N 1
ATOM 1819 C CA . PRO A 1 241 ? 0.915 38.688 15.391 1 98.19 241 PRO A CA 1
ATOM 1820 C C . PRO A 1 241 ? 1.625 37.344 15.305 1 98.19 241 PRO A C 1
ATOM 1822 O O . PRO A 1 241 ? 2.832 37.281 15.547 1 98.19 241 PRO A O 1
ATOM 1825 N N . TYR A 1 242 ? 0.904 36.375 14.938 1 98.38 242 TYR A N 1
ATOM 1826 C CA . TYR A 1 242 ? 1.497 35.062 14.719 1 98.38 242 TYR A CA 1
ATOM 1827 C C . TYR A 1 242 ? 0.828 34.344 13.555 1 98.38 242 TYR A C 1
ATOM 1829 O O . TYR A 1 242 ? -0.295 34.688 13.172 1 98.38 242 TYR A O 1
ATOM 1837 N N . VAL A 1 243 ? 1.566 33.469 12.906 1 98.56 243 VAL A N 1
ATOM 1838 C CA . VAL A 1 243 ? 1.188 32.625 11.766 1 98.56 243 VAL A CA 1
ATOM 1839 C C . VAL A 1 243 ? 1.619 31.188 12.008 1 98.56 243 VAL A C 1
ATOM 1841 O O . VAL A 1 243 ? 2.211 30.875 13.047 1 98.56 243 VAL A O 1
ATOM 1844 N N . SER A 1 244 ? 1.232 30.328 11.078 1 98.44 244 SER A N 1
ATOM 1845 C CA . SER A 1 244 ? 1.643 28.938 11.203 1 98.44 244 SER A CA 1
ATOM 1846 C C . SER A 1 244 ? 2.01 28.344 9.844 1 98.44 244 SER A C 1
ATOM 1848 O O . SER A 1 244 ? 1.644 28.891 8.805 1 98.44 244 SER A O 1
ATOM 1850 N N . THR A 1 245 ? 2.828 27.297 9.883 1 97.94 245 THR A N 1
ATOM 1851 C CA . THR A 1 245 ? 2.895 26.391 8.742 1 97.94 245 THR A CA 1
ATOM 1852 C C . THR A 1 245 ? 1.644 25.516 8.672 1 97.94 245 THR A C 1
ATOM 1854 O O . THR A 1 245 ? 0.779 25.594 9.547 1 97.94 245 THR A O 1
ATOM 1857 N N . LEU A 1 246 ? 1.543 24.672 7.621 1 97.88 246 LEU A N 1
ATOM 1858 C CA . LEU A 1 246 ? 0.411 23.766 7.496 1 97.88 246 LEU A CA 1
ATOM 1859 C C . LEU A 1 246 ? 0.294 22.875 8.727 1 97.88 246 LEU A C 1
ATOM 1861 O O . LEU A 1 246 ? -0.788 22.734 9.305 1 97.88 246 LEU A O 1
ATOM 1865 N N . MET A 1 247 ? 1.427 22.344 9.133 1 97.94 247 MET A N 1
ATOM 1866 C CA . MET A 1 247 ? 1.402 21.406 10.258 1 97.94 247 MET A CA 1
ATOM 1867 C C . MET A 1 247 ? 1.156 22.141 11.57 1 97.94 247 MET A C 1
ATOM 1869 O O . MET A 1 247 ? 0.518 21.609 12.477 1 97.94 247 MET A O 1
ATOM 1873 N N . GLY A 1 248 ? 1.661 23.375 11.68 1 98 248 GLY A N 1
ATOM 1874 C CA . GLY A 1 248 ? 1.354 24.188 12.852 1 98 248 GLY A CA 1
ATOM 1875 C C . GLY A 1 248 ? -0.118 24.531 12.969 1 98 248 GLY A C 1
ATOM 1876 O O . GLY A 1 248 ? -0.662 24.594 14.07 1 98 248 GLY A O 1
ATOM 1877 N N . HIS A 1 249 ? -0.763 24.688 11.805 1 98 249 HIS A N 1
ATOM 1878 C CA . HIS A 1 249 ? -2.18 25.031 11.719 1 98 249 HIS A CA 1
ATOM 1879 C C . HIS A 1 249 ? -3.037 24 12.438 1 98 249 HIS A C 1
ATOM 1881 O O . HIS A 1 249 ? -4.148 24.297 12.883 1 98 249 HIS A O 1
ATOM 1887 N N . GLU A 1 250 ? -2.484 22.828 12.711 1 98.06 250 GLU A N 1
ATOM 1888 C CA . GLU A 1 250 ? -3.236 21.719 13.281 1 98.06 250 GLU A CA 1
ATOM 1889 C C . GLU A 1 250 ? -3.756 22.047 14.672 1 98.06 250 GLU A C 1
ATOM 1891 O O . GLU A 1 250 ? -4.742 21.469 15.133 1 98.06 250 GLU A O 1
ATOM 1896 N N . ARG A 1 251 ? -3.047 23.047 15.367 1 97.31 251 ARG A N 1
ATOM 1897 C CA . ARG A 1 251 ? -3.406 23.25 16.766 1 97.31 251 ARG A CA 1
ATOM 1898 C C . ARG A 1 251 ? -3.4 24.734 17.109 1 97.31 251 ARG A C 1
ATOM 1900 O O . ARG A 1 251 ? -3.414 25.109 18.297 1 97.31 251 ARG A O 1
ATOM 1907 N N . VAL A 1 252 ? -3.354 25.625 16.109 1 97.88 252 VAL A N 1
ATOM 1908 C CA . VAL A 1 252 ? -3.369 27.062 16.406 1 97.88 252 VAL A CA 1
ATOM 1909 C C . VAL A 1 252 ? -4.809 27.578 16.375 1 97.88 252 VAL A C 1
ATOM 1911 O O . VAL A 1 252 ? -5.453 27.578 15.32 1 97.88 252 VAL A O 1
ATOM 1914 N N . PRO A 1 253 ? -5.293 27.953 17.469 1 96.25 253 PRO A N 1
ATOM 1915 C CA . PRO A 1 253 ? -6.664 28.469 17.484 1 96.25 253 PRO A CA 1
ATOM 1916 C C . PRO A 1 253 ? -6.785 29.828 16.812 1 96.25 253 PRO A C 1
ATOM 1918 O O . PRO A 1 253 ? -5.844 30.625 16.844 1 96.25 253 PRO A O 1
ATOM 1921 N N . ALA A 1 254 ? -7.992 30.031 16.297 1 95 254 ALA A N 1
ATOM 1922 C CA . ALA A 1 254 ? -8.281 31.328 15.688 1 95 254 ALA A CA 1
ATOM 1923 C C . ALA A 1 254 ? -8.352 32.406 16.75 1 95 254 ALA A C 1
ATOM 1925 O O . ALA A 1 254 ? -9 32.25 17.781 1 95 254 ALA A O 1
ATOM 1926 N N . GLY A 1 255 ? -7.484 33.469 16.656 1 95.5 255 GLY A N 1
ATOM 1927 C CA . GLY A 1 255 ? -7.477 34.656 17.5 1 95.5 255 GLY A CA 1
ATOM 1928 C C . GLY A 1 255 ? -7.418 35.938 16.719 1 95.5 255 GLY A C 1
ATOM 1929 O O . GLY A 1 255 ? -7.359 35.938 15.492 1 95.5 255 GLY A O 1
ATOM 1930 N N . ALA A 1 256 ? -7.469 37 17.5 1 96.19 256 ALA A N 1
ATOM 1931 C CA . ALA A 1 256 ? -7.457 38.344 16.875 1 96.19 256 ALA A CA 1
ATOM 1932 C C . ALA A 1 256 ? -6.141 38.594 16.141 1 96.19 256 ALA A C 1
ATOM 1934 O O . ALA A 1 256 ? -6.109 39.281 15.117 1 96.19 256 ALA A O 1
ATOM 1935 N N . HIS A 1 257 ? -5.117 37.969 16.609 1 97.56 257 HIS A N 1
ATOM 1936 C CA . HIS A 1 257 ? -3.797 38.25 16.062 1 97.56 257 HIS A CA 1
ATOM 1937 C C . HIS A 1 257 ? -3.217 37.031 15.344 1 97.56 257 HIS A C 1
ATOM 1939 O O . HIS A 1 257 ? -2.01 36.969 15.102 1 97.56 257 HIS A O 1
ATOM 1945 N N . TYR A 1 258 ? -4.023 36 15.102 1 97.88 258 TYR A N 1
ATOM 1946 C CA . TYR A 1 258 ? -3.633 34.875 14.25 1 97.88 258 TYR A CA 1
ATOM 1947 C C . TYR A 1 258 ? -3.943 35.188 12.789 1 97.88 258 TYR A C 1
ATOM 1949 O O . TYR A 1 258 ? -5.094 35.469 12.43 1 97.88 258 TYR A O 1
ATOM 1957 N N . PHE A 1 259 ? -2.957 35.062 11.914 1 97.56 259 PHE A N 1
ATOM 1958 C CA . PHE A 1 259 ? -3.16 35.438 10.516 1 97.56 259 PHE A CA 1
ATOM 1959 C C . PHE A 1 259 ? -3.025 34.219 9.617 1 97.56 259 PHE A C 1
ATOM 1961 O O . PHE A 1 259 ? -2.76 34.344 8.422 1 97.56 259 PHE A O 1
ATOM 1968 N N . ASN A 1 260 ? -3.1 33 10.156 1 96.19 260 ASN A N 1
ATOM 1969 C CA . ASN A 1 260 ? -3.316 31.719 9.5 1 96.19 260 ASN A CA 1
ATOM 1970 C C . ASN A 1 260 ? -2.031 31.188 8.875 1 96.19 260 ASN A C 1
ATOM 1972 O O . ASN A 1 260 ? -0.944 31.375 9.422 1 96.19 260 ASN A O 1
ATOM 1976 N N . MET A 1 261 ? -2.098 30.469 7.809 1 97.12 261 MET A N 1
ATOM 1977 C CA . MET A 1 261 ? -1.021 29.625 7.285 1 97.12 261 MET A CA 1
ATOM 1978 C C . MET A 1 261 ? -0.185 30.391 6.266 1 97.12 261 MET A C 1
ATOM 1980 O O . MET A 1 261 ? -0.723 31.156 5.469 1 97.12 261 MET A O 1
ATOM 1984 N N . ILE A 1 262 ? 1.114 30.172 6.258 1 97.81 262 ILE A N 1
ATOM 1985 C CA . ILE A 1 262 ? 2.029 30.781 5.293 1 97.81 262 ILE A CA 1
ATOM 1986 C C . ILE A 1 262 ? 2.311 29.797 4.16 1 97.81 262 ILE A C 1
ATOM 1988 O O . ILE A 1 262 ? 1.953 28.625 4.25 1 97.81 262 ILE A O 1
ATOM 1992 N N . GLY A 1 263 ? 2.971 30.297 3.113 1 96.62 263 GLY A N 1
ATOM 1993 C CA . GLY A 1 263 ? 3.549 29.391 2.139 1 96.62 263 GLY A CA 1
ATOM 1994 C C . GLY A 1 263 ? 2.916 29.5 0.765 1 96.62 263 GLY A C 1
ATOM 1995 O O . GLY A 1 263 ? 2.256 30.5 0.462 1 96.62 263 GLY A O 1
ATOM 1996 N N . ALA A 1 264 ? 3.135 28.453 -0.077 1 95.38 264 ALA A N 1
ATOM 1997 C CA . ALA A 1 264 ? 2.709 28.438 -1.475 1 95.38 264 ALA A CA 1
ATOM 1998 C C . ALA A 1 264 ? 1.197 28.609 -1.59 1 95.38 264 ALA A C 1
ATOM 2000 O O . ALA A 1 264 ? 0.705 29.203 -2.547 1 95.38 264 ALA A O 1
ATOM 2001 N N . TYR A 1 265 ? 0.526 28.078 -0.623 1 96.25 265 TYR A N 1
ATOM 2002 C CA . TYR A 1 265 ? -0.924 28.219 -0.561 1 96.25 265 TYR A CA 1
ATOM 2003 C C . TYR A 1 265 ? -1.343 29.016 0.673 1 96.25 265 TYR A C 1
ATOM 2005 O O . TYR A 1 265 ? -2.441 28.812 1.198 1 96.25 265 TYR A O 1
ATOM 2013 N N . GLY A 1 266 ? -0.454 29.828 1.163 1 96.69 266 GLY A N 1
ATOM 2014 C CA . GLY A 1 266 ? -0.706 30.594 2.371 1 96.69 266 GLY A CA 1
ATOM 2015 C C . GLY A 1 266 ? -1.743 31.688 2.18 1 96.69 266 GLY A C 1
ATOM 2016 O O . GLY A 1 266 ? -1.996 32.125 1.054 1 96.69 266 GLY A O 1
ATOM 2017 N N . ASN A 1 267 ? -2.406 32.062 3.27 1 96.5 267 ASN A N 1
ATOM 2018 C CA . ASN A 1 267 ? -3.258 33.25 3.254 1 96.5 267 ASN A CA 1
ATOM 2019 C C . ASN A 1 267 ? -2.459 34.5 2.926 1 96.5 267 ASN A C 1
ATOM 2021 O O . ASN A 1 267 ? -1.304 34.625 3.332 1 96.5 267 ASN A O 1
ATOM 2025 N N . ARG A 1 268 ? -3.102 35.438 2.234 1 96.25 268 ARG A N 1
ATOM 2026 C CA . ARG A 1 268 ? -2.408 36.625 1.741 1 96.25 268 ARG A CA 1
ATOM 2027 C C . ARG A 1 268 ? -1.813 37.438 2.893 1 96.25 268 ARG A C 1
ATOM 2029 O O . ARG A 1 268 ? -0.672 37.906 2.811 1 96.25 268 ARG A O 1
ATOM 2036 N N . GLU A 1 269 ? -2.6 37.656 3.945 1 96.25 269 GLU A N 1
ATOM 2037 C CA . GLU A 1 269 ? -2.139 38.438 5.082 1 96.25 269 GLU A CA 1
ATOM 2038 C C . GLU A 1 269 ? -0.981 37.75 5.801 1 96.25 269 GLU A C 1
ATOM 2040 O O . GLU A 1 269 ? -0.093 38.406 6.336 1 96.25 269 GLU A O 1
ATOM 2045 N N . ALA A 1 270 ? -1.003 36.406 5.832 1 97.69 270 ALA A N 1
ATOM 2046 C CA . ALA A 1 270 ? 0.08 35.656 6.473 1 97.69 270 ALA A CA 1
ATOM 2047 C C . ALA A 1 270 ? 1.389 35.844 5.703 1 97.69 270 ALA A C 1
ATOM 2049 O O . ALA A 1 270 ? 2.43 36.125 6.297 1 97.69 270 ALA A O 1
ATOM 2050 N N . ASN A 1 271 ? 1.313 35.562 4.383 1 97.69 271 ASN A N 1
ATOM 2051 C CA . ASN A 1 271 ? 2.504 35.719 3.553 1 97.69 271 ASN A CA 1
ATOM 2052 C C . ASN A 1 271 ? 3.023 37.156 3.584 1 97.69 271 ASN A C 1
ATOM 2054 O O . ASN A 1 271 ? 4.234 37.406 3.617 1 97.69 271 ASN A O 1
ATOM 2058 N N . TRP A 1 272 ? 2.135 38.156 3.57 1 97.38 272 TRP A N 1
ATOM 2059 C CA . TRP A 1 272 ? 2.52 39.562 3.674 1 97.38 272 TRP A CA 1
ATOM 2060 C C . TRP A 1 272 ? 3.225 39.812 4.996 1 97.38 272 TRP A C 1
ATOM 2062 O O . TRP A 1 272 ? 4.223 40.562 5.035 1 97.38 272 TRP A O 1
ATOM 2072 N N . ALA A 1 273 ? 2.684 39.281 6.082 1 98.44 273 ALA A N 1
ATOM 2073 C CA . ALA A 1 273 ? 3.268 39.469 7.406 1 98.44 273 ALA A CA 1
ATOM 2074 C C . ALA A 1 273 ? 4.711 38.969 7.441 1 98.44 273 ALA A C 1
ATOM 2076 O O . ALA A 1 273 ? 5.594 39.656 7.977 1 98.44 273 ALA A O 1
ATOM 2077 N N . VAL A 1 274 ? 4.961 37.812 6.883 1 98.5 274 VAL A N 1
ATOM 2078 C CA . VAL A 1 274 ? 6.293 37.219 6.871 1 98.5 274 VAL A CA 1
ATOM 2079 C C . VAL A 1 274 ? 7.254 38.125 6.109 1 98.5 274 VAL A C 1
ATOM 2081 O O . VAL A 1 274 ? 8.375 38.375 6.559 1 98.5 274 VAL A O 1
ATOM 2084 N N . GLN A 1 275 ? 6.824 38.688 5.02 1 98 275 GLN A N 1
ATOM 2085 C CA . GLN A 1 275 ? 7.68 39.469 4.129 1 98 275 GLN A CA 1
ATOM 2086 C C . GLN A 1 275 ? 7.945 40.875 4.691 1 98 275 GLN A C 1
ATOM 2088 O O . GLN A 1 275 ? 8.859 41.562 4.242 1 98 275 GLN A O 1
ATOM 2093 N N . HIS A 1 276 ? 7.195 41.312 5.723 1 98.12 276 HIS A N 1
ATOM 2094 C CA . HIS A 1 276 ? 7.293 42.688 6.176 1 98.12 276 HIS A CA 1
ATOM 2095 C C . HIS A 1 276 ? 7.688 42.75 7.648 1 98.12 276 HIS A C 1
ATOM 2097 O O . HIS A 1 276 ? 7.887 43.844 8.188 1 98.12 276 HIS A O 1
ATOM 2103 N N . CYS A 1 277 ? 7.781 41.688 8.312 1 98.56 277 CYS A N 1
ATOM 2104 C CA . CYS A 1 277 ? 8.25 41.688 9.695 1 98.56 277 CYS A CA 1
ATOM 2105 C C . CYS A 1 277 ? 9.742 41.969 9.766 1 98.56 277 CYS A C 1
ATOM 2107 O O . CYS A 1 277 ? 10.453 41.875 8.766 1 98.56 277 CYS A O 1
ATOM 2109 N N . ASP A 1 278 ? 10.203 42.438 10.945 1 98.62 278 ASP A N 1
ATOM 2110 C CA . ASP A 1 278 ? 11.625 42.719 11.109 1 98.62 278 ASP A CA 1
ATOM 2111 C C . ASP A 1 278 ? 12.273 41.688 12.031 1 98.62 278 ASP A C 1
ATOM 2113 O O . ASP A 1 278 ? 13.5 41.625 12.164 1 98.62 278 ASP A O 1
ATOM 2117 N N . LEU A 1 279 ? 11.477 40.844 12.656 1 98.62 279 LEU A N 1
ATOM 2118 C CA . LEU A 1 279 ? 11.883 39.719 13.469 1 98.62 279 LEU A CA 1
ATOM 2119 C C . LEU A 1 279 ? 10.93 38.531 13.273 1 98.62 279 LEU A C 1
ATOM 2121 O O . LEU A 1 279 ? 9.719 38.688 13.477 1 98.62 279 LEU A O 1
ATOM 2125 N N . LEU A 1 280 ? 11.414 37.438 12.82 1 98.62 280 LEU 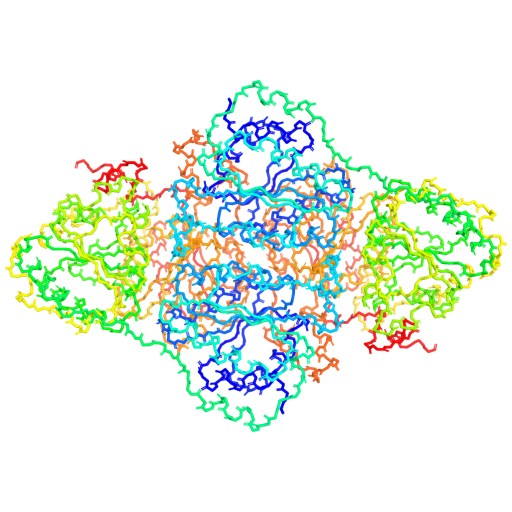A N 1
ATOM 2126 C CA . LEU A 1 280 ? 10.617 36.219 12.656 1 98.62 280 LEU A CA 1
ATOM 2127 C C . LEU A 1 280 ? 11.094 35.125 13.609 1 98.62 280 LEU A C 1
ATOM 2129 O O . LEU A 1 280 ? 12.234 34.688 13.531 1 98.62 280 LEU A O 1
ATOM 2133 N N . ILE A 1 281 ? 10.25 34.719 14.531 1 98.69 281 ILE A N 1
ATOM 2134 C CA . ILE A 1 281 ? 10.547 33.656 15.469 1 98.69 281 ILE A CA 1
ATOM 2135 C C . ILE A 1 281 ? 9.836 32.375 15.023 1 98.69 281 ILE A C 1
ATOM 2137 O O . ILE A 1 281 ? 8.625 32.25 15.18 1 98.69 281 ILE A O 1
ATOM 2141 N N . VAL A 1 282 ? 10.609 31.422 14.531 1 98.5 282 VAL A N 1
ATOM 2142 C CA . VAL A 1 282 ? 10.086 30.156 13.992 1 98.5 282 VAL A CA 1
ATOM 2143 C C . VAL A 1 282 ? 10.234 29.047 15.031 1 98.5 282 VAL A C 1
ATOM 2145 O O . VAL A 1 282 ? 11.344 28.734 15.461 1 98.5 282 VAL A O 1
ATOM 2148 N N . ILE A 1 283 ? 9.109 28.484 15.391 1 98.44 283 ILE A N 1
ATOM 2149 C CA . ILE A 1 283 ? 9.141 27.469 16.438 1 98.44 283 ILE A CA 1
ATOM 2150 C C . ILE A 1 283 ? 8.695 26.125 15.859 1 98.44 283 ILE A C 1
ATOM 2152 O O . ILE A 1 283 ? 7.496 25.906 15.656 1 98.44 283 ILE A O 1
ATOM 2156 N N . GLY A 1 284 ? 9.641 25.25 15.641 1 97.38 284 GLY A N 1
ATOM 2157 C CA . GLY A 1 284 ? 9.352 23.875 15.25 1 97.38 284 GLY A CA 1
ATOM 2158 C C . GLY A 1 284 ? 8.961 23.734 13.789 1 97.38 284 GLY A C 1
ATOM 2159 O O . GLY A 1 284 ? 8.07 22.953 13.453 1 97.38 284 GLY A O 1
ATOM 2160 N N . ALA A 1 285 ? 9.578 24.484 12.852 1 97 285 ALA A N 1
ATOM 2161 C CA . ALA A 1 285 ? 9.258 24.391 11.43 1 97 285 ALA A CA 1
ATOM 2162 C C . ALA A 1 285 ? 10.508 24.125 10.602 1 97 285 ALA A C 1
ATOM 2164 O O . ALA A 1 285 ? 11.578 24.688 10.875 1 97 285 ALA A O 1
ATOM 2165 N N . ARG A 1 286 ? 10.336 23.312 9.562 1 92.44 286 ARG A N 1
ATOM 2166 C CA . ARG A 1 286 ? 11.438 23.016 8.656 1 92.44 286 ARG A CA 1
ATOM 2167 C C . ARG A 1 286 ? 11.672 24.156 7.672 1 92.44 286 ARG A C 1
ATOM 2169 O O . ARG A 1 286 ? 12.789 24.328 7.176 1 92.44 286 ARG A O 1
ATOM 2176 N N . LEU A 1 287 ? 10.672 24.875 7.367 1 94.19 287 LEU A N 1
ATOM 2177 C CA . LEU A 1 287 ? 10.695 25.938 6.371 1 94.19 287 LEU A CA 1
ATOM 2178 C C . LEU A 1 287 ? 11.078 25.391 5 1 94.19 287 LEU A C 1
ATOM 2180 O O . LEU A 1 287 ? 12 25.891 4.359 1 94.19 287 LEU A O 1
ATOM 2184 N N . ASP A 1 288 ? 10.359 24.359 4.551 1 91.62 288 ASP A N 1
ATOM 2185 C CA . ASP A 1 288 ? 10.633 23.781 3.238 1 91.62 288 ASP A CA 1
ATOM 2186 C C . ASP A 1 288 ? 10.109 24.672 2.121 1 91.62 288 ASP A C 1
ATOM 2188 O O . ASP A 1 288 ? 9.617 25.781 2.383 1 91.62 288 ASP A O 1
ATOM 2192 N N . VAL A 1 289 ? 10.211 24.266 0.959 1 90.94 289 VAL A N 1
ATOM 2193 C CA . VAL A 1 289 ? 9.914 25.078 -0.219 1 90.94 289 VAL A CA 1
ATOM 2194 C C . VAL A 1 289 ? 8.438 25.438 -0.234 1 90.94 289 VAL A C 1
ATOM 2196 O O . VAL A 1 289 ? 8.062 26.516 -0.726 1 90.94 289 VAL A O 1
ATOM 2199 N N . ARG A 1 290 ? 7.609 24.609 0.345 1 91.88 290 ARG A N 1
ATOM 2200 C CA . ARG A 1 290 ? 6.176 24.891 0.379 1 91.88 290 ARG A CA 1
ATOM 2201 C C . ARG A 1 290 ? 5.867 26.078 1.283 1 91.88 290 ARG A C 1
ATOM 2203 O O . ARG A 1 290 ? 4.867 26.766 1.089 1 91.88 290 ARG A O 1
ATOM 2210 N N . GLN A 1 291 ? 6.738 26.344 2.248 1 94.31 291 GLN A N 1
ATOM 2211 C CA . GLN A 1 291 ? 6.555 27.438 3.188 1 94.31 291 GLN A CA 1
ATOM 2212 C C . GLN A 1 291 ? 7.277 28.703 2.715 1 94.31 291 GLN A C 1
ATOM 2214 O O . GLN A 1 291 ? 6.762 29.812 2.854 1 94.31 291 GLN A O 1
ATOM 2219 N N . THR A 1 292 ? 8.43 28.531 2.115 1 94.38 292 THR A N 1
ATOM 2220 C CA . THR A 1 292 ? 9.297 29.688 1.873 1 94.38 292 THR A CA 1
ATOM 2221 C C . THR A 1 292 ? 9.164 30.172 0.432 1 94.38 292 THR A C 1
ATOM 2223 O O . THR A 1 292 ? 9.578 31.281 0.105 1 94.38 292 THR A O 1
ATOM 2226 N N . GLY A 1 293 ? 8.602 29.266 -0.394 1 90.06 293 GLY A N 1
ATOM 2227 C CA . GLY A 1 293 ? 8.758 29.516 -1.818 1 90.06 293 GLY A CA 1
ATOM 2228 C C . GLY A 1 293 ? 10.109 29.094 -2.352 1 90.06 293 GLY A C 1
ATOM 2229 O O . GLY A 1 293 ? 11 28.734 -1.581 1 90.06 293 GLY A O 1
ATOM 2230 N N . ALA A 1 294 ? 10.242 29.172 -3.615 1 87.31 294 ALA A N 1
ATOM 2231 C CA . ALA A 1 294 ? 11.461 28.703 -4.27 1 87.31 294 ALA A CA 1
ATOM 2232 C C . ALA A 1 294 ? 12.609 29.688 -4.047 1 87.31 294 ALA A C 1
ATOM 2234 O O . ALA A 1 294 ? 13.773 29.281 -3.975 1 87.31 294 ALA A O 1
ATOM 2235 N N . ASP A 1 295 ? 12.305 30.953 -3.93 1 89 295 ASP A N 1
ATOM 2236 C CA . ASP A 1 295 ? 13.32 31.969 -3.68 1 89 295 ASP A CA 1
ATOM 2237 C C . ASP A 1 295 ? 13.578 32.125 -2.184 1 89 295 ASP A C 1
ATOM 2239 O O . ASP A 1 295 ? 13.055 33.062 -1.557 1 89 295 ASP A O 1
ATOM 2243 N N . VAL A 1 296 ? 14.445 31.375 -1.699 1 90.06 296 VAL A N 1
ATOM 2244 C CA . VAL A 1 296 ? 14.711 31.312 -0.266 1 90.06 296 VAL A CA 1
ATOM 2245 C C . VAL A 1 296 ? 15.359 32.625 0.201 1 90.06 296 VAL A C 1
ATOM 2247 O O . VAL A 1 296 ? 15.148 33.062 1.337 1 90.06 296 VAL A O 1
ATOM 2250 N N . GLY A 1 297 ? 16.094 33.219 -0.667 1 92 297 GLY A N 1
ATOM 2251 C CA . GLY A 1 297 ? 16.75 34.469 -0.325 1 92 297 GLY A CA 1
ATOM 2252 C C . GLY A 1 297 ? 15.789 35.594 -0.048 1 92 297 GLY A C 1
ATOM 2253 O O . GLY A 1 297 ? 16.109 36.531 0.698 1 92 297 GLY A O 1
ATOM 2254 N N . ASP A 1 298 ? 14.633 35.469 -0.592 1 95.06 298 ASP A N 1
ATOM 2255 C CA . ASP A 1 298 ? 13.633 36.531 -0.431 1 95.06 298 ASP A CA 1
ATOM 2256 C C . ASP A 1 298 ? 12.727 36.25 0.761 1 95.06 298 ASP A C 1
ATOM 2258 O O . ASP A 1 298 ? 11.953 37.094 1.177 1 95.06 298 ASP A O 1
ATOM 2262 N N . PHE A 1 299 ? 12.805 35.062 1.349 1 96.25 299 PHE A N 1
ATOM 2263 C CA . PHE A 1 299 ? 11.953 34.688 2.477 1 96.25 299 PHE A CA 1
ATOM 2264 C C . PHE A 1 299 ? 12.266 35.562 3.691 1 96.25 299 PHE A C 1
ATOM 2266 O O . PHE A 1 299 ? 13.406 35.594 4.152 1 96.25 299 PHE A O 1
ATOM 2273 N N . ALA A 1 300 ? 11.188 36.219 4.215 1 97.5 300 ALA A N 1
ATOM 2274 C CA . ALA A 1 300 ? 11.336 37.094 5.363 1 97.5 300 ALA A CA 1
ATOM 2275 C C . ALA A 1 300 ? 12.445 38.125 5.125 1 97.5 300 ALA A C 1
ATOM 2277 O O . ALA A 1 300 ? 13.336 38.281 5.961 1 97.5 300 ALA A O 1
ATOM 2278 N N . ARG A 1 301 ? 12.367 38.844 4.09 1 96.12 301 ARG A N 1
ATOM 2279 C CA . ARG A 1 301 ? 13.477 39.562 3.496 1 96.12 301 ARG A CA 1
ATOM 2280 C C . ARG A 1 301 ? 13.914 40.719 4.402 1 96.12 301 ARG A C 1
ATOM 2282 O O . ARG A 1 301 ? 15.039 41.219 4.285 1 96.12 301 ARG A O 1
ATOM 2289 N N . HIS A 1 302 ? 13.148 41.156 5.371 1 96.62 302 HIS A N 1
ATOM 2290 C CA . HIS A 1 302 ? 13.523 42.25 6.242 1 96.62 302 HIS A CA 1
ATOM 2291 C C . HIS A 1 302 ? 13.805 41.781 7.66 1 96.62 302 HIS A C 1
ATOM 2293 O O . HIS A 1 302 ? 14.148 42.562 8.539 1 96.62 302 HIS A O 1
ATOM 2299 N N . ALA A 1 303 ? 13.711 40.469 7.863 1 97.81 303 ALA A N 1
ATOM 2300 C CA . ALA A 1 303 ? 13.641 40 9.242 1 97.81 303 ALA A CA 1
ATOM 2301 C C . ALA A 1 303 ? 14.961 39.375 9.68 1 97.81 303 ALA A C 1
ATOM 2303 O O . ALA A 1 303 ? 15.641 38.719 8.883 1 97.81 303 ALA A O 1
ATOM 2304 N N . ARG A 1 304 ? 15.328 39.625 10.883 1 97.38 304 ARG A N 1
ATOM 2305 C CA . ARG A 1 304 ? 16.172 38.656 11.586 1 97.38 304 ARG A CA 1
ATOM 2306 C C . ARG A 1 304 ? 15.367 37.406 11.977 1 97.38 304 ARG A C 1
ATOM 2308 O O . ARG A 1 304 ? 14.305 37.531 12.594 1 97.38 304 ARG A O 1
ATOM 2315 N N . VAL A 1 305 ? 15.883 36.25 11.609 1 97.81 305 VAL A N 1
ATOM 2316 C CA . VAL A 1 305 ? 15.133 35 11.828 1 97.81 305 VAL A CA 1
ATOM 2317 C C . VAL A 1 305 ? 15.727 34.25 13.008 1 97.81 305 VAL A C 1
ATOM 2319 O O . VAL A 1 305 ? 16.938 34.031 13.062 1 97.81 305 VAL A O 1
ATOM 2322 N N . ILE A 1 306 ? 14.867 33.906 13.953 1 98.19 306 ILE A N 1
ATOM 2323 C CA . ILE A 1 306 ? 15.203 33 15.047 1 98.19 306 ILE A CA 1
ATOM 2324 C C . ILE A 1 306 ? 14.523 31.656 14.82 1 98.19 306 ILE A C 1
ATOM 2326 O O . ILE A 1 306 ? 13.312 31.594 14.586 1 98.19 306 ILE A O 1
ATOM 2330 N N . GLN A 1 307 ? 15.281 30.578 14.898 1 97.81 307 GLN A N 1
ATOM 2331 C CA . GLN A 1 307 ? 14.719 29.25 14.688 1 97.81 307 GLN A CA 1
ATOM 2332 C C . GLN A 1 307 ? 14.906 28.375 15.922 1 97.81 307 GLN A C 1
ATOM 2334 O O . GLN A 1 307 ? 16.016 28.25 16.438 1 97.81 307 GLN A O 1
ATOM 2339 N N . ILE A 1 308 ? 13.836 27.875 16.406 1 97.88 308 ILE A N 1
ATOM 2340 C CA . ILE A 1 308 ? 13.82 26.891 17.484 1 97.88 308 ILE A CA 1
ATOM 2341 C C . ILE A 1 308 ? 13.422 25.531 16.938 1 97.88 308 ILE A C 1
ATOM 2343 O O . ILE A 1 308 ? 12.359 25.375 16.328 1 97.88 308 ILE A O 1
ATOM 2347 N N . ASP A 1 309 ? 14.258 24.578 17.125 1 96.94 309 ASP A N 1
ATOM 2348 C CA . ASP A 1 309 ? 13.969 23.234 16.641 1 96.94 309 ASP A CA 1
ATOM 2349 C C . ASP A 1 309 ? 14.641 22.172 17.516 1 96.94 309 ASP A C 1
ATOM 2351 O O . ASP A 1 309 ? 15.734 22.391 18.031 1 96.94 309 ASP A O 1
ATOM 2355 N N . ILE A 1 310 ? 13.977 21.109 17.672 1 96.44 310 ILE A N 1
ATOM 2356 C CA . ILE A 1 310 ? 14.5 20.016 18.484 1 96.44 310 ILE A CA 1
ATOM 2357 C C . ILE A 1 310 ? 15.625 19.312 17.75 1 96.44 310 ILE A C 1
ATOM 2359 O O . ILE A 1 310 ? 16.5 18.688 18.359 1 96.44 310 ILE A O 1
ATOM 2363 N N . ASP A 1 311 ? 15.562 19.297 16.422 1 94.94 311 ASP A N 1
ATOM 2364 C CA . ASP A 1 311 ? 16.516 18.625 15.555 1 94.94 311 ASP A CA 1
ATOM 2365 C C . ASP A 1 311 ? 17.641 19.547 15.133 1 94.94 311 ASP A C 1
ATOM 2367 O O . ASP A 1 311 ? 17.438 20.469 14.344 1 94.94 311 ASP A O 1
ATOM 2371 N N . PRO A 1 312 ? 18.859 19.281 15.562 1 94.88 312 PRO A N 1
ATOM 2372 C CA . PRO A 1 312 ? 19.969 20.188 15.227 1 94.88 312 PRO A CA 1
ATOM 2373 C C . PRO A 1 312 ? 20.219 20.266 13.727 1 94.88 312 PRO A C 1
ATOM 2375 O O . PRO A 1 312 ? 20.625 21.328 13.227 1 94.88 312 PRO A O 1
ATOM 2378 N N . ALA A 1 313 ? 19.875 19.188 13.031 1 94.88 313 ALA A N 1
ATOM 2379 C CA . ALA A 1 313 ? 20.141 19.172 11.594 1 94.88 313 ALA A CA 1
ATOM 2380 C C . ALA A 1 313 ? 19.172 20.078 10.844 1 94.88 313 ALA A C 1
ATOM 2382 O O . ALA A 1 313 ? 19.438 20.453 9.695 1 94.88 313 ALA A O 1
ATOM 2383 N N . GLN A 1 314 ? 18.078 20.438 11.461 1 95.25 314 GLN A N 1
ATOM 2384 C CA . GLN A 1 314 ? 17.078 21.312 10.844 1 95.25 314 GLN A CA 1
ATOM 2385 C C . GLN A 1 314 ? 17.469 22.781 10.984 1 95.25 314 GLN A C 1
ATOM 2387 O O . GLN A 1 314 ? 16.969 23.641 10.25 1 95.25 314 GLN A O 1
ATOM 2392 N N . LEU A 1 315 ? 18.344 23.109 11.969 1 95.62 315 LEU A N 1
ATOM 2393 C CA . LEU A 1 315 ? 18.719 24.484 12.25 1 95.62 315 LEU A CA 1
ATOM 2394 C C . LEU A 1 315 ? 19.656 25.031 11.18 1 95.62 315 LEU A C 1
ATOM 2396 O O . LEU A 1 315 ? 20.656 24.391 10.836 1 95.62 315 LEU A O 1
ATOM 2400 N N . ASN A 1 316 ? 19.297 26.172 10.625 1 92.56 316 ASN A N 1
ATOM 2401 C CA . ASN A 1 316 ? 20.094 26.859 9.617 1 92.56 316 ASN A CA 1
ATOM 2402 C C . ASN A 1 316 ? 20.281 25.984 8.375 1 92.56 316 ASN A C 1
ATOM 2404 O O . ASN A 1 316 ? 21.359 26 7.762 1 92.56 316 ASN A O 1
ATOM 2408 N N . ASN A 1 317 ? 19.328 25.203 8.094 1 91.81 317 ASN A N 1
ATOM 2409 C CA . ASN A 1 317 ? 19.422 24.281 6.973 1 91.81 317 ASN A CA 1
ATOM 2410 C C . ASN A 1 317 ? 19.078 24.953 5.648 1 91.81 317 ASN A C 1
ATOM 2412 O O . ASN A 1 317 ? 19.922 25 4.746 1 91.81 317 ASN A O 1
ATOM 2416 N N . ARG A 1 318 ? 18 25.562 5.531 1 89.12 318 ARG A N 1
ATOM 2417 C CA . ARG A 1 318 ? 17.562 26.141 4.262 1 89.12 318 ARG A CA 1
ATOM 2418 C C . ARG A 1 318 ? 17.625 27.672 4.305 1 89.12 318 ARG A C 1
ATOM 2420 O O . ARG A 1 318 ? 17.906 28.312 3.289 1 89.12 318 ARG A O 1
ATOM 2427 N N . ILE A 1 319 ? 17.297 28.172 5.523 1 91.75 319 ILE A N 1
ATOM 2428 C CA . ILE A 1 319 ? 17.281 29.609 5.734 1 91.75 319 ILE A CA 1
ATOM 2429 C C . ILE A 1 319 ? 18.406 30.016 6.676 1 91.75 319 ILE A C 1
ATOM 2431 O O . ILE A 1 319 ? 18.688 29.328 7.664 1 91.75 319 ILE A O 1
ATOM 2435 N N . LYS A 1 320 ? 19.062 31.125 6.277 1 90.31 320 LYS A N 1
ATOM 2436 C CA . LYS A 1 320 ? 20.047 31.672 7.195 1 90.31 320 LYS A CA 1
ATOM 2437 C C . LYS A 1 320 ? 19.375 32.344 8.398 1 90.31 320 LYS A C 1
ATOM 2439 O O . LYS A 1 320 ? 18.516 33.188 8.227 1 90.31 320 LYS A O 1
ATOM 2444 N N . VAL A 1 321 ? 19.781 32 9.609 1 94.81 321 VAL A N 1
ATOM 2445 C CA . VAL A 1 321 ? 19.094 32.5 10.789 1 94.81 321 VAL A CA 1
ATOM 2446 C C . VAL A 1 321 ? 20.047 33.375 11.617 1 94.81 321 VAL A C 1
ATOM 2448 O O . VAL A 1 321 ? 21.266 33.188 11.57 1 94.81 321 VAL A O 1
ATOM 2451 N N . GLU A 1 322 ? 19.469 34.281 12.281 1 95.94 322 GLU A N 1
ATOM 2452 C CA . GLU A 1 322 ? 20.203 35.125 13.219 1 95.94 322 GLU A CA 1
ATOM 2453 C C . GLU A 1 322 ? 20.594 34.375 14.477 1 95.94 322 GLU A C 1
ATOM 2455 O O . GLU A 1 322 ? 21.688 34.531 15.008 1 95.94 322 GLU A O 1
ATOM 2460 N N . GLN A 1 323 ? 19.703 33.594 14.891 1 97.06 323 GLN A N 1
ATOM 2461 C CA . GLN A 1 323 ? 19.891 32.781 16.094 1 97.06 323 GLN A CA 1
ATOM 2462 C C . GLN A 1 323 ? 19.172 31.438 15.984 1 97.06 323 GLN A C 1
ATOM 2464 O O . GLN A 1 323 ? 18.047 31.375 15.484 1 97.06 323 GLN A O 1
ATOM 2469 N N . ALA A 1 324 ? 19.891 30.406 16.359 1 96.19 324 ALA A N 1
ATOM 2470 C CA . ALA A 1 324 ? 19.312 29.062 16.422 1 96.19 324 ALA A CA 1
ATOM 2471 C C . ALA A 1 324 ? 19.312 28.516 17.844 1 96.19 324 ALA A C 1
ATOM 2473 O O . ALA A 1 324 ? 20.312 28.656 18.578 1 96.19 324 ALA A O 1
ATOM 2474 N N . LEU A 1 325 ? 18.203 28.078 18.281 1 97.12 325 LEU A N 1
ATOM 2475 C CA . LEU A 1 325 ? 18.078 27.406 19.562 1 97.12 325 LEU A CA 1
ATOM 2476 C C . LEU A 1 325 ? 17.703 25.938 19.375 1 97.12 325 LEU A C 1
ATOM 2478 O O . LEU A 1 325 ? 16.656 25.625 18.812 1 97.12 325 LEU A O 1
ATOM 2482 N N . CYS A 1 326 ? 18.562 25.047 19.844 1 96 326 CYS A N 1
ATOM 2483 C CA . CYS A 1 326 ? 18.297 23.625 19.75 1 96 326 CYS A CA 1
ATOM 2484 C C . CYS A 1 326 ? 17.609 23.109 21 1 96 326 CYS A C 1
ATOM 2486 O O . CYS A 1 326 ? 18.266 22.703 21.969 1 96 326 CYS A O 1
ATOM 2488 N N . CYS A 1 327 ? 16.312 23.062 20.969 1 96.44 327 CYS A N 1
ATOM 2489 C CA . CYS A 1 327 ? 15.492 22.547 22.062 1 96.44 327 CYS A CA 1
ATOM 2490 C C . CYS A 1 327 ? 14.078 22.25 21.578 1 96.44 327 CYS A C 1
ATOM 2492 O O . CYS A 1 327 ? 13.703 22.625 20.469 1 96.44 327 CYS A O 1
ATOM 2494 N N . ASP A 1 328 ? 13.336 21.516 22.344 1 95.69 328 ASP A N 1
ATOM 2495 C CA . ASP A 1 328 ? 11.945 21.266 21.969 1 95.69 328 ASP A CA 1
ATOM 2496 C C . ASP A 1 328 ? 11.062 22.469 22.297 1 95.69 328 ASP A C 1
ATOM 2498 O O . ASP A 1 328 ? 11.43 23.297 23.125 1 95.69 328 ASP A O 1
ATOM 2502 N N . ALA A 1 329 ? 9.945 22.578 21.641 1 97.06 329 ALA A N 1
ATOM 2503 C CA . ALA A 1 329 ? 9.047 23.734 21.75 1 97.06 329 ALA A CA 1
ATOM 2504 C C . ALA A 1 329 ? 8.562 23.906 23.172 1 97.06 329 ALA A C 1
ATOM 2506 O O . ALA A 1 329 ? 8.453 25.047 23.656 1 97.06 329 ALA A O 1
ATOM 2507 N N . GLU A 1 330 ? 8.211 22.781 23.844 1 96.31 330 GLU A N 1
ATOM 2508 C CA . GLU A 1 330 ? 7.703 22.875 25.219 1 96.31 330 GLU A CA 1
ATOM 2509 C C . GLU A 1 330 ? 8.727 23.516 26.141 1 96.31 330 GLU A C 1
ATOM 2511 O O . GLU A 1 330 ? 8.391 24.406 26.938 1 96.31 330 GLU A O 1
ATOM 2516 N N . SER A 1 331 ? 9.945 23.031 26.031 1 96.75 331 SER A N 1
ATOM 2517 C CA . SER A 1 331 ? 11.016 23.609 26.844 1 96.75 331 SER A CA 1
ATOM 2518 C C . SER A 1 331 ? 11.211 25.078 26.531 1 96.75 331 SER A C 1
ATOM 2520 O O . SER A 1 331 ? 11.445 25.891 27.438 1 96.75 331 SER A O 1
ATOM 2522 N N . PHE A 1 332 ? 11.141 25.438 25.344 1 97.69 332 PHE A N 1
ATOM 2523 C CA . PHE A 1 332 ? 11.266 26.844 24.953 1 97.69 332 PHE A CA 1
ATOM 2524 C C . PHE A 1 332 ? 10.156 27.672 25.562 1 97.69 332 PHE A C 1
ATOM 2526 O O . PHE A 1 332 ? 10.414 28.719 26.156 1 97.69 332 PHE A O 1
ATOM 2533 N N . PHE A 1 333 ? 8.875 27.203 25.453 1 97.38 333 PHE A N 1
ATOM 2534 C CA . PHE A 1 333 ? 7.727 27.953 25.969 1 97.38 333 PHE A CA 1
ATOM 2535 C C . PHE A 1 333 ? 7.875 28.188 27.469 1 97.38 333 PHE A C 1
ATOM 2537 O O . PHE A 1 333 ? 7.555 29.266 27.969 1 97.38 333 PHE A O 1
ATOM 2544 N N . ARG A 1 334 ? 8.383 27.266 28.125 1 95.69 334 ARG A N 1
ATOM 2545 C CA . ARG A 1 334 ? 8.531 27.359 29.578 1 95.69 334 ARG A CA 1
ATOM 2546 C C . ARG A 1 334 ? 9.633 28.344 29.953 1 95.69 334 ARG A C 1
ATOM 2548 O O . ARG A 1 334 ? 9.516 29.062 30.953 1 95.69 334 ARG A O 1
ATOM 2555 N N . ARG A 1 335 ? 10.672 28.391 29.172 1 96.12 335 ARG A N 1
ATOM 2556 C CA . ARG A 1 335 ? 11.852 29.188 29.5 1 96.12 335 ARG A CA 1
ATOM 2557 C C . ARG A 1 335 ? 11.703 30.625 29 1 96.12 335 ARG A C 1
ATOM 2559 O O . ARG A 1 335 ? 12.312 31.547 29.547 1 96.12 335 ARG A O 1
ATOM 2566 N N . PHE A 1 336 ? 11.023 30.797 27.969 1 97.25 336 PHE A N 1
ATOM 2567 C CA . PHE A 1 336 ? 10.828 32.094 27.359 1 97.25 336 PHE A CA 1
ATOM 2568 C C . PHE A 1 336 ? 9.359 32.5 27.391 1 97.25 336 PHE A C 1
ATOM 2570 O O . PHE A 1 336 ? 8.656 32.406 26.391 1 97.25 336 PHE A O 1
ATOM 2577 N N . ALA A 1 337 ? 8.953 33.125 28.422 1 94.06 337 ALA A N 1
ATOM 2578 C CA . ALA A 1 337 ? 7.566 33.562 28.578 1 94.06 337 ALA A CA 1
ATOM 2579 C C . ALA A 1 337 ? 7.344 34.906 27.875 1 94.06 337 ALA A C 1
ATOM 2581 O O . ALA A 1 337 ? 8.219 35.781 27.906 1 94.06 337 ALA A O 1
ATOM 2582 N N . VAL A 1 338 ? 6.262 35 27.234 1 96.25 338 VAL A N 1
ATOM 2583 C CA . VAL A 1 338 ? 5.875 36.281 26.625 1 96.25 338 VAL A CA 1
ATOM 2584 C C . VAL A 1 338 ? 5.176 37.156 27.656 1 96.25 338 VAL A C 1
ATOM 2586 O O . VAL A 1 338 ? 4.211 36.719 28.281 1 96.25 338 VAL A O 1
ATOM 2589 N N . ARG A 1 339 ? 5.746 38.312 27.828 1 92.31 339 ARG A N 1
ATOM 2590 C CA . ARG A 1 339 ? 5.191 39.312 28.719 1 92.31 339 ARG A CA 1
ATOM 2591 C C . ARG A 1 339 ? 4.973 40.625 27.969 1 92.31 339 ARG A C 1
ATOM 2593 O O . ARG A 1 339 ? 5.344 40.75 26.797 1 92.31 339 ARG A O 1
ATOM 2600 N N . ARG A 1 340 ? 4.363 41.594 28.609 1 85.69 340 ARG A N 1
ATOM 2601 C CA . ARG A 1 340 ? 4.02 42.875 27.984 1 85.69 340 ARG A CA 1
ATOM 2602 C C . ARG A 1 340 ? 5.27 43.594 27.5 1 85.69 340 ARG A C 1
ATOM 2604 O O . ARG A 1 340 ? 5.242 44.281 26.484 1 85.69 340 ARG A O 1
ATOM 2611 N N . ASP A 1 341 ? 6.344 43.438 28.297 1 89.56 341 ASP A N 1
ATOM 2612 C CA . ASP A 1 341 ? 7.555 44.188 27.953 1 89.56 341 ASP A CA 1
ATOM 2613 C C . ASP A 1 341 ? 8.492 43.344 27.094 1 89.56 341 ASP A C 1
ATOM 2615 O O . ASP A 1 341 ? 9.57 43.812 26.719 1 89.56 341 ASP A O 1
ATOM 2619 N N . THR A 1 342 ? 8.086 42.156 26.781 1 95.88 342 THR A N 1
ATOM 2620 C CA . THR A 1 342 ? 8.922 41.281 25.953 1 95.88 342 THR A CA 1
ATOM 2621 C C . THR A 1 342 ? 9.188 41.906 24.594 1 95.88 342 THR A C 1
ATOM 2623 O O . THR A 1 342 ? 10.297 41.844 24.062 1 95.88 342 THR A O 1
ATOM 2626 N N . PHE A 1 343 ? 8.117 42.5 24.031 1 96.81 343 PHE A N 1
ATOM 2627 C CA . PHE A 1 343 ? 8.227 43.188 22.75 1 96.81 343 PHE A CA 1
ATOM 2628 C C . PHE A 1 343 ? 8 44.688 22.922 1 96.81 343 PHE A C 1
ATOM 2630 O O . PHE A 1 343 ? 7.117 45.25 22.281 1 96.81 343 PHE A O 1
ATOM 2637 N N . ALA A 1 344 ? 8.836 45.312 23.641 1 95.12 344 ALA A N 1
ATOM 2638 C CA . ALA A 1 344 ? 8.664 46.719 24.062 1 95.12 344 ALA A CA 1
ATOM 2639 C C . ALA A 1 344 ? 8.797 47.656 22.875 1 95.12 344 ALA A C 1
ATOM 2641 O O . ALA A 1 344 ? 8.211 48.75 22.875 1 95.12 344 ALA A O 1
ATOM 2642 N N . GLY A 1 345 ? 9.492 47.281 21.906 1 95.75 345 GLY A N 1
ATOM 2643 C CA . GLY A 1 345 ? 9.75 48.125 20.75 1 95.75 345 GLY A CA 1
ATOM 2644 C C . GLY A 1 345 ? 8.695 48 19.672 1 95.75 345 GLY A C 1
ATOM 2645 O O . GLY A 1 345 ? 8.805 48.656 18.625 1 95.75 345 GLY A O 1
ATOM 2646 N N . ILE A 1 346 ? 7.609 47.25 19.859 1 96.25 346 ILE A N 1
ATOM 2647 C CA . ILE A 1 346 ? 6.625 46.969 18.828 1 96.25 346 ILE A CA 1
ATOM 2648 C C . ILE A 1 346 ? 5.883 48.25 18.453 1 96.25 346 ILE A C 1
ATOM 2650 O O . ILE A 1 346 ? 5.539 49.062 19.328 1 96.25 346 ILE A O 1
ATOM 2654 N N . ARG A 1 347 ? 5.715 48.406 17.219 1 96.25 347 ARG A N 1
ATOM 2655 C CA . ARG A 1 347 ? 4.883 49.5 16.719 1 96.25 347 ARG A CA 1
ATOM 2656 C C . ARG A 1 347 ? 3.418 49.281 17.078 1 96.25 347 ARG A C 1
ATOM 2658 O O . ARG A 1 347 ? 2.869 48.188 16.828 1 96.25 347 ARG A O 1
ATOM 2665 N N . PRO A 1 348 ? 2.828 50.312 17.547 1 92.75 348 PRO A N 1
ATOM 2666 C CA . PRO A 1 348 ? 1.446 50.125 18 1 92.75 348 PRO A CA 1
ATOM 2667 C C . PRO A 1 348 ? 0.49 49.781 16.875 1 92.75 348 PRO A C 1
ATOM 2669 O O . PRO A 1 348 ? -0.553 49.156 17.109 1 92.75 348 PRO A O 1
ATOM 2672 N N . ASP A 1 349 ? 0.898 50.062 15.648 1 96.62 349 ASP A N 1
ATOM 2673 C CA . ASP A 1 349 ? -0.027 49.844 14.539 1 96.62 349 ASP A CA 1
ATOM 2674 C C . ASP A 1 349 ? 0.264 48.531 13.805 1 96.62 349 ASP A C 1
ATOM 2676 O O . ASP A 1 349 ? -0.416 48.219 12.836 1 96.62 349 ASP A O 1
ATOM 2680 N N . TRP A 1 350 ? 1.232 47.781 14.219 1 97.62 350 TRP A N 1
ATOM 2681 C CA . TRP A 1 350 ? 1.663 46.594 13.492 1 97.62 350 TRP A CA 1
ATOM 2682 C C . TRP A 1 350 ? 0.527 45.594 13.383 1 97.62 350 TRP A C 1
ATOM 2684 O O . TRP A 1 350 ? 0.142 45.188 12.281 1 97.62 350 TRP A O 1
ATOM 2694 N N . ALA A 1 351 ? -0.062 45.188 14.469 1 96.56 351 ALA A N 1
ATOM 2695 C CA . ALA A 1 351 ? -1.17 44.219 14.477 1 96.56 351 ALA A CA 1
ATOM 2696 C C . ALA A 1 351 ? -2.381 44.781 13.734 1 96.56 351 ALA A C 1
ATOM 2698 O O . ALA A 1 351 ? -3.102 44.062 13.062 1 96.56 351 ALA A O 1
ATOM 2699 N N . ASP A 1 352 ? -2.588 46.094 13.891 1 97 352 ASP A N 1
ATOM 2700 C CA . ASP A 1 352 ? -3.725 46.719 13.242 1 97 352 ASP A CA 1
ATOM 2701 C C . ASP A 1 352 ? -3.574 46.688 11.719 1 97 352 ASP A C 1
ATOM 2703 O O . ASP A 1 352 ? -4.559 46.531 11 1 97 352 ASP A O 1
ATOM 2707 N N . GLN A 1 353 ? -2.381 46.906 11.32 1 96.88 353 GLN A N 1
ATOM 2708 C CA . GLN A 1 353 ? -2.109 46.844 9.891 1 96.88 353 GLN A CA 1
ATOM 2709 C C . GLN A 1 353 ? -2.453 45.469 9.336 1 96.88 353 GLN A C 1
ATOM 2711 O O . GLN A 1 353 ? -3.084 45.344 8.281 1 96.88 353 GLN A O 1
ATOM 2716 N N . LEU A 1 354 ? -2.057 44.469 10.023 1 97.25 354 LEU A N 1
ATOM 2717 C CA . LEU A 1 354 ? -2.324 43.125 9.586 1 97.25 354 LEU A CA 1
ATOM 2718 C C . LEU A 1 354 ? -3.816 42.812 9.648 1 97.25 354 LEU A C 1
ATOM 2720 O O . LEU A 1 354 ? -4.352 42.125 8.773 1 97.25 354 LEU A O 1
ATOM 2724 N N . ALA A 1 355 ? -4.465 43.25 10.633 1 96.44 355 ALA A N 1
ATOM 2725 C CA . ALA A 1 355 ? -5.91 43.062 10.75 1 96.44 355 ALA A CA 1
ATOM 2726 C C . ALA A 1 355 ? -6.648 43.719 9.586 1 96.44 355 ALA A C 1
ATOM 2728 O O . ALA A 1 355 ? -7.637 43.156 9.086 1 96.44 355 ALA A O 1
ATOM 2729 N N . THR A 1 356 ? -6.168 44.906 9.25 1 96.12 356 THR A N 1
ATOM 2730 C CA . THR A 1 356 ? -6.75 45.594 8.117 1 96.12 356 THR A CA 1
ATOM 2731 C C . THR A 1 356 ? -6.562 44.812 6.828 1 96.12 356 THR A C 1
ATOM 2733 O O . THR A 1 356 ? -7.484 44.719 6.016 1 96.12 356 THR A O 1
ATOM 2736 N N . LEU A 1 357 ? -5.43 44.281 6.672 1 94.62 357 LEU A N 1
ATOM 2737 C CA . LEU A 1 357 ? -5.141 43.469 5.5 1 94.62 357 LEU A CA 1
ATOM 2738 C C . LEU A 1 357 ? -6.031 42.219 5.477 1 94.62 357 LEU A C 1
ATOM 2740 O O . LEU A 1 357 ? -6.539 41.844 4.418 1 94.62 357 LEU A O 1
ATOM 2744 N N . ARG A 1 358 ? -6.156 41.594 6.574 1 94.44 358 ARG A N 1
ATOM 2745 C CA . ARG A 1 358 ? -7.02 40.406 6.676 1 94.44 358 ARG A CA 1
ATOM 2746 C C . ARG A 1 358 ? -8.445 40.75 6.25 1 94.44 358 ARG A C 1
ATOM 2748 O O . ARG A 1 358 ? -9.078 39.969 5.527 1 94.44 358 ARG A O 1
ATOM 2755 N N . THR A 1 359 ? -8.938 41.875 6.715 1 93.06 359 THR A N 1
ATOM 2756 C CA . THR A 1 359 ? -10.281 42.312 6.375 1 93.06 359 THR A CA 1
ATOM 2757 C C . THR A 1 359 ? -10.398 42.594 4.883 1 93.06 359 THR A C 1
ATOM 2759 O O . THR A 1 359 ? -11.391 42.25 4.246 1 93.06 359 THR A O 1
ATOM 2762 N N . ALA A 1 360 ? -9.383 43.188 4.383 1 89.56 360 ALA A N 1
ATOM 2763 C CA . ALA A 1 360 ? -9.367 43.531 2.965 1 89.56 360 ALA A CA 1
ATOM 2764 C C . ALA A 1 360 ? -9.328 42.281 2.096 1 89.56 360 ALA A C 1
ATOM 2766 O O . ALA A 1 360 ? -9.898 42.25 1.004 1 89.56 360 ALA A O 1
ATOM 2767 N N . HIS A 1 361 ? -8.75 41.375 2.66 1 85.69 361 HIS A N 1
ATOM 2768 C CA . HIS A 1 361 ? -8.539 40.125 1.892 1 85.69 361 HIS A CA 1
ATOM 2769 C C . HIS A 1 361 ? -9.625 39.125 2.189 1 85.69 361 HIS A C 1
ATOM 2771 O O . HIS A 1 361 ? -9.648 38.031 1.592 1 85.69 361 HIS A O 1
ATOM 2777 N N . ALA A 1 362 ? -10.477 39.5 3.129 1 83.75 362 ALA A N 1
ATOM 2778 C CA . ALA A 1 362 ? -11.578 38.594 3.477 1 83.75 362 ALA A CA 1
ATOM 2779 C C . ALA A 1 362 ? -12.609 38.531 2.348 1 83.75 362 ALA A C 1
ATOM 2781 O O . ALA A 1 362 ? -13.539 39.344 2.301 1 83.75 362 ALA A O 1
ATOM 2782 N N . ARG A 1 363 ? -12.219 38.219 1.194 1 81.94 363 ARG A N 1
ATOM 2783 C CA . ARG A 1 363 ? -13.094 38.094 0.036 1 81.94 363 ARG A CA 1
ATOM 2784 C C . ARG A 1 363 ? -13.219 36.625 -0.393 1 81.94 363 ARG A C 1
ATOM 2786 O O . ARG A 1 363 ? -12.383 35.812 -0.021 1 81.94 363 ARG A O 1
ATOM 2793 N N . ASN A 1 364 ? -14.273 36.406 -0.955 1 89.44 364 ASN A N 1
ATOM 2794 C CA . ASN A 1 364 ? -14.398 35.094 -1.613 1 89.44 364 ASN A CA 1
ATOM 2795 C C . ASN A 1 364 ? -13.461 35 -2.811 1 89.44 364 ASN A C 1
ATOM 2797 O O . ASN A 1 364 ? -13.656 35.656 -3.822 1 89.44 364 ASN A O 1
ATOM 2801 N N . GLU A 1 365 ? -12.43 34.188 -2.627 1 92.88 365 GLU A N 1
ATOM 2802 C CA . GLU A 1 365 ? -11.43 34 -3.678 1 92.88 365 GLU A CA 1
ATOM 2803 C C . GLU A 1 365 ? -12.023 33.281 -4.887 1 92.88 365 GLU A C 1
ATOM 2805 O O . GLU A 1 365 ? -11.398 33.219 -5.949 1 92.88 365 GLU A O 1
ATOM 2810 N N . TYR A 1 366 ? -13.266 32.75 -4.746 1 94.56 366 TYR A N 1
ATOM 2811 C CA . TYR A 1 366 ? -13.852 31.922 -5.785 1 94.56 366 TYR A CA 1
ATOM 2812 C C . TYR A 1 366 ? -15.242 32.406 -6.156 1 94.56 366 TYR A C 1
ATOM 2814 O O . TYR A 1 366 ? -16.203 31.641 -6.188 1 94.56 366 TYR A O 1
ATOM 2822 N N . PRO A 1 367 ? -15.484 33.688 -6.473 1 90.69 367 PRO A N 1
ATOM 2823 C CA . PRO A 1 367 ? -16.812 34.219 -6.789 1 90.69 367 PRO A CA 1
ATOM 2824 C C . PRO A 1 367 ? -17.391 33.625 -8.07 1 90.69 367 PRO A C 1
ATOM 2826 O O . PRO A 1 367 ? -18.609 33.656 -8.289 1 90.69 367 PRO A O 1
ATOM 2829 N N . ASP A 1 368 ? -16.578 33.031 -8.891 1 93.5 368 ASP A N 1
ATOM 2830 C CA . ASP A 1 368 ? -16.969 32.5 -10.195 1 93.5 368 ASP A CA 1
ATOM 2831 C C . ASP A 1 368 ? -17.422 31.047 -10.094 1 93.5 368 ASP A C 1
ATOM 2833 O O . ASP A 1 368 ? -17.922 30.484 -11.062 1 93.5 368 ASP A O 1
ATOM 2837 N N . TRP A 1 369 ? -17.25 30.422 -8.953 1 95.88 369 TRP A N 1
ATOM 2838 C CA . TRP A 1 369 ? -17.656 29.047 -8.766 1 95.88 369 TRP A CA 1
ATOM 2839 C C . TRP A 1 369 ? -19.047 28.969 -8.117 1 95.88 369 TRP A C 1
ATOM 2841 O O . TRP A 1 369 ? -19.375 29.781 -7.27 1 95.88 369 TRP A O 1
ATOM 2851 N N . ASN A 1 370 ? -19.844 27.984 -8.516 1 96.12 370 ASN A N 1
ATOM 2852 C CA . ASN A 1 370 ? -21.203 27.812 -7.98 1 96.12 370 ASN A CA 1
ATOM 2853 C C . ASN A 1 370 ? -21.172 27.578 -6.473 1 96.12 370 ASN A C 1
ATOM 2855 O O . ASN A 1 370 ? -21.938 28.188 -5.73 1 96.12 370 ASN A O 1
ATOM 2859 N N . ILE A 1 371 ? -20.391 26.703 -5.992 1 96.94 371 ILE A N 1
ATOM 2860 C CA . ILE A 1 371 ? -20.125 26.469 -4.574 1 96.94 371 ILE A CA 1
ATOM 2861 C C . ILE A 1 371 ? -18.656 26.766 -4.27 1 96.94 371 ILE A C 1
ATOM 2863 O O . ILE A 1 371 ? -17.766 26.078 -4.766 1 96.94 371 ILE A O 1
ATOM 2867 N N . SER A 1 372 ? -18.484 27.812 -3.504 1 95.38 372 SER A N 1
ATOM 2868 C CA . SER A 1 372 ? -17.141 28.25 -3.141 1 95.38 372 SER A CA 1
ATOM 2869 C C . SER A 1 372 ? -16.625 27.516 -1.906 1 95.38 372 SER A C 1
ATOM 2871 O O . SER A 1 372 ? -17.344 27.391 -0.912 1 95.38 372 SER A O 1
ATOM 2873 N N . PRO A 1 373 ? -15.383 27 -2.043 1 96.5 373 PRO A N 1
ATOM 2874 C CA . PRO A 1 373 ? -14.82 26.406 -0.829 1 96.5 373 PRO A CA 1
ATOM 2875 C C . PRO A 1 373 ? -14.812 27.375 0.355 1 96.5 373 PRO A C 1
ATOM 2877 O O . PRO A 1 373 ? -15.023 26.953 1.497 1 96.5 373 PRO A O 1
ATOM 2880 N N . GLY A 1 374 ? -14.523 28.703 0.071 1 95.12 374 GLY A N 1
ATOM 2881 C CA . GLY A 1 374 ? -14.578 29.688 1.137 1 95.12 374 GLY A CA 1
ATOM 2882 C C . GLY A 1 374 ? -15.898 29.688 1.882 1 95.12 374 GLY A C 1
ATOM 2883 O O . GLY A 1 374 ? -15.922 29.797 3.109 1 95.12 374 GLY A O 1
ATOM 2884 N N . VAL A 1 375 ? -17 29.531 1.141 1 96.19 375 VAL A N 1
ATOM 2885 C CA . VAL A 1 375 ? -18.328 29.531 1.74 1 96.19 375 VAL A CA 1
ATOM 2886 C C . VAL A 1 375 ? -18.547 28.234 2.52 1 96.19 375 VAL A C 1
ATOM 2888 O O . VAL A 1 375 ? -19.141 28.25 3.605 1 96.19 375 VAL A O 1
ATOM 2891 N N . VAL A 1 376 ? -18.094 27.109 1.978 1 97.94 376 VAL A N 1
ATOM 2892 C CA . VAL A 1 376 ? -18.234 25.828 2.645 1 97.94 376 VAL A CA 1
ATOM 2893 C C . VAL A 1 376 ? -17.594 25.891 4.031 1 97.94 376 VAL A C 1
ATOM 2895 O O . VAL A 1 376 ? -18.219 25.531 5.027 1 97.94 376 VAL A O 1
ATOM 2898 N N . PHE A 1 377 ? -16.359 26.375 4.113 1 97.88 377 PHE A N 1
ATOM 2899 C CA . PHE A 1 377 ? -15.633 26.328 5.371 1 97.88 377 PHE A CA 1
ATOM 2900 C C . PHE A 1 377 ? -16.109 27.438 6.309 1 97.88 377 PHE A C 1
ATOM 2902 O O . PHE A 1 377 ? -16.094 27.281 7.527 1 97.88 377 PHE A O 1
ATOM 2909 N N . ALA A 1 378 ? -16.578 28.625 5.75 1 96.69 378 ALA A N 1
ATOM 2910 C CA . ALA A 1 378 ? -17.203 29.641 6.602 1 96.69 378 ALA A CA 1
ATOM 2911 C C . ALA A 1 378 ? -18.422 29.078 7.324 1 96.69 378 ALA A C 1
ATOM 2913 O O . ALA A 1 378 ? -18.594 29.297 8.523 1 96.69 378 ALA A O 1
ATOM 2914 N N . ARG A 1 379 ? -19.266 28.328 6.57 1 97.75 379 ARG A N 1
ATOM 2915 C CA . ARG A 1 379 ? -20.469 27.734 7.152 1 97.75 379 ARG A CA 1
ATOM 2916 C C . ARG A 1 379 ? -20.109 26.625 8.141 1 97.75 379 ARG A C 1
ATOM 2918 O O . ARG A 1 379 ? -20.766 26.484 9.172 1 97.75 379 ARG A O 1
ATOM 2925 N N . LEU A 1 380 ? -19.141 25.859 7.801 1 98.44 380 LEU A N 1
ATOM 2926 C CA . LEU A 1 380 ? -18.688 24.797 8.703 1 98.44 380 LEU A CA 1
ATOM 2927 C C . LEU A 1 380 ? -18.172 25.391 10.016 1 98.44 380 LEU A C 1
ATOM 2929 O O . LEU A 1 380 ? -18.469 24.875 11.094 1 98.44 380 LEU A O 1
ATOM 2933 N N . ASN A 1 381 ? -17.312 26.453 9.906 1 98 381 ASN A N 1
ATOM 2934 C CA . ASN A 1 381 ? -16.812 27.156 11.094 1 98 381 ASN A CA 1
ATOM 2935 C C . ASN A 1 381 ? -17.953 27.625 11.984 1 98 381 ASN A C 1
ATOM 2937 O O . ASN A 1 381 ? -17.906 27.453 13.203 1 98 381 ASN A O 1
ATOM 2941 N N . GLU A 1 382 ? -18.938 28.188 11.352 1 98 382 GLU A N 1
ATOM 2942 C CA . GLU A 1 382 ? -20.078 28.703 12.102 1 98 382 GLU A CA 1
ATOM 2943 C C . GLU A 1 382 ? -20.844 27.562 12.789 1 98 382 GLU A C 1
ATOM 2945 O O . GLU A 1 382 ? -21.156 27.656 13.977 1 98 382 GLU A O 1
ATOM 2950 N N . ALA A 1 383 ? -21.094 26.531 12.062 1 98.25 383 ALA A N 1
ATOM 2951 C CA . ALA A 1 383 ? -21.891 25.422 12.562 1 98.25 383 ALA A CA 1
ATOM 2952 C C . ALA A 1 383 ? -21.172 24.688 13.688 1 98.25 383 ALA A C 1
ATOM 2954 O O . ALA A 1 383 ? -21.812 24.156 14.602 1 98.25 383 ALA A O 1
ATOM 2955 N N . MET A 1 384 ? -19.844 24.719 13.68 1 97.75 384 MET A N 1
ATOM 2956 C CA . MET A 1 384 ? -19.078 23.922 14.625 1 97.75 384 MET A CA 1
ATOM 2957 C C . MET A 1 384 ? -18.562 24.797 15.773 1 97.75 384 MET A C 1
ATOM 2959 O O . MET A 1 384 ? -17.859 24.312 16.656 1 97.75 384 MET A O 1
ATOM 2963 N N . ALA A 1 385 ? -18.891 26.078 15.727 1 96.94 385 ALA A N 1
ATOM 2964 C CA . ALA A 1 385 ? -18.422 27 16.766 1 96.94 385 ALA A CA 1
ATOM 2965 C C . ALA A 1 385 ? -18.766 26.469 18.156 1 96.94 385 ALA A C 1
ATOM 2967 O O . ALA A 1 385 ? -19.891 26.047 18.406 1 96.94 385 ALA A O 1
ATOM 2968 N N . GLY A 1 386 ? -17.734 26.375 19 1 95.5 386 GLY A N 1
ATOM 2969 C CA . GLY A 1 386 ? -17.922 25.984 20.391 1 95.5 386 GLY A CA 1
ATOM 2970 C C . GLY A 1 386 ? -17.953 24.484 20.594 1 95.5 386 GLY A C 1
ATOM 2971 O O . GLY A 1 386 ? -18.031 24 21.719 1 95.5 386 GLY A O 1
ATOM 2972 N N . LYS A 1 387 ? -17.844 23.734 19.531 1 96.12 387 LYS A N 1
ATOM 2973 C CA . LYS A 1 387 ? -17.875 22.281 19.625 1 96.12 387 LYS A CA 1
ATOM 2974 C C . LYS A 1 387 ? -16.484 21.688 19.562 1 96.12 387 LYS A C 1
ATOM 2976 O O . LYS A 1 387 ? -15.57 22.297 18.984 1 96.12 387 LYS A O 1
ATOM 2981 N N . ALA A 1 388 ? -16.297 20.562 20.266 1 96.94 388 ALA A N 1
ATOM 2982 C CA . ALA A 1 388 ? -15.078 19.797 20.094 1 96.94 388 ALA A CA 1
ATOM 2983 C C . ALA A 1 388 ? -15.078 19.047 18.75 1 96.94 388 ALA A C 1
ATOM 2985 O O . ALA A 1 388 ? -16.016 18.297 18.453 1 96.94 388 ALA A O 1
ATOM 2986 N N . VAL A 1 389 ? -14.125 19.359 17.906 1 98.06 389 VAL A N 1
ATOM 2987 C CA . VAL A 1 389 ? -14.109 18.797 16.578 1 98.06 389 VAL A CA 1
ATOM 2988 C C . VAL A 1 389 ? -12.672 18.422 16.188 1 98.06 389 VAL A C 1
ATOM 2990 O O . VAL A 1 389 ? -11.734 19.156 16.484 1 98.06 389 VAL A O 1
ATOM 2993 N N . HIS A 1 390 ? -12.5 17.266 15.648 1 98.5 390 HIS A N 1
ATOM 2994 C CA . HIS A 1 390 ? -11.297 16.906 14.898 1 98.5 390 HIS A CA 1
ATOM 2995 C C . HIS A 1 390 ? -11.57 16.891 13.398 1 98.5 390 HIS A C 1
ATOM 2997 O O . HIS A 1 390 ? -12.328 16.047 12.922 1 98.5 390 HIS A O 1
ATOM 3003 N N . TYR A 1 391 ? -11.023 17.828 12.68 1 98.88 391 TYR A N 1
ATOM 3004 C CA . TYR A 1 391 ? -11.031 17.75 11.227 1 98.88 391 TYR A CA 1
ATOM 3005 C C . TYR A 1 391 ? -9.875 16.906 10.719 1 98.88 391 TYR A C 1
ATOM 3007 O O . TYR A 1 391 ? -8.766 16.969 11.242 1 98.88 391 TYR A O 1
ATOM 3015 N N . VAL A 1 392 ? -10.109 16.047 9.805 1 98.94 392 VAL A N 1
ATOM 3016 C CA . VAL A 1 392 ? -9.062 15.25 9.164 1 98.94 392 VAL A CA 1
ATOM 3017 C C . VAL A 1 392 ? -9.094 15.484 7.652 1 98.94 392 VAL A C 1
ATOM 3019 O O . VAL A 1 392 ? -10.07 15.133 6.984 1 98.94 392 VAL A O 1
ATOM 3022 N N . CYS A 1 393 ? -8.031 16.031 7.133 1 98.88 393 CYS A N 1
ATOM 3023 C CA . CYS A 1 393 ? -8.016 16.438 5.73 1 98.88 393 CYS A CA 1
ATOM 3024 C C . CYS A 1 393 ? -7.156 15.484 4.902 1 98.88 393 CYS A C 1
ATOM 3026 O O . CYS A 1 393 ? -6.043 15.141 5.305 1 98.88 393 CYS A O 1
ATOM 3028 N N . ASP A 1 394 ? -7.691 15.07 3.785 1 98.75 394 ASP A N 1
ATOM 3029 C CA . ASP A 1 394 ? -6.914 14.305 2.814 1 98.75 394 ASP A CA 1
ATOM 3030 C C . ASP A 1 394 ? -5.988 15.219 2.012 1 98.75 394 ASP A C 1
ATOM 3032 O O . ASP A 1 394 ? -5.73 16.359 2.408 1 98.75 394 ASP A O 1
ATOM 3036 N N . VAL A 1 395 ? -5.395 14.727 0.927 1 98 395 VAL A N 1
ATOM 3037 C CA . VAL A 1 395 ? -4.395 15.484 0.184 1 98 395 VAL A CA 1
ATOM 3038 C C . VAL A 1 395 ? -4.953 15.875 -1.183 1 98 395 VAL A C 1
ATOM 3040 O O . VAL A 1 395 ? -5.441 15.023 -1.928 1 98 395 VAL A O 1
ATOM 3043 N N . GLY A 1 396 ? -4.895 17.062 -1.534 1 96.88 396 GLY A N 1
ATOM 3044 C CA . GLY A 1 396 ? -5.402 17.672 -2.75 1 96.88 396 GLY A CA 1
ATOM 3045 C C . GLY A 1 396 ? -5.82 19.125 -2.559 1 96.88 396 GLY A C 1
ATOM 3046 O O . GLY A 1 396 ? -5.461 19.75 -1.561 1 96.88 396 GLY A O 1
ATOM 3047 N N . ASN A 1 397 ? -6.578 19.688 -3.523 1 97.62 397 ASN A N 1
ATOM 3048 C CA . ASN A 1 397 ? -7.051 21.062 -3.4 1 97.62 397 ASN A CA 1
ATOM 3049 C C . ASN A 1 397 ? -7.887 21.25 -2.141 1 97.62 397 ASN A C 1
ATOM 3051 O O . ASN A 1 397 ? -7.805 22.297 -1.489 1 97.62 397 ASN A O 1
ATOM 3055 N N . HIS A 1 398 ? -8.672 20.25 -1.808 1 98.38 398 HIS A N 1
ATOM 3056 C CA . HIS A 1 398 ? -9.555 20.328 -0.651 1 98.38 398 HIS A CA 1
ATOM 3057 C C . HIS A 1 398 ? -8.766 20.516 0.637 1 98.38 398 HIS A C 1
ATOM 3059 O O . HIS A 1 398 ? -9.25 21.156 1.58 1 98.38 398 HIS A O 1
ATOM 3065 N N . GLN A 1 399 ? -7.555 19.953 0.698 1 98.31 399 GLN A N 1
ATOM 3066 C CA . GLN A 1 399 ? -6.699 20.156 1.862 1 98.31 399 GLN A CA 1
ATOM 3067 C C . GLN A 1 399 ? -6.332 21.625 2.025 1 98.31 399 GLN A C 1
ATOM 3069 O O . GLN A 1 399 ? -6.363 22.156 3.135 1 98.31 399 GLN A O 1
ATOM 3074 N N . MET A 1 400 ? -5.941 22.266 0.908 1 97.81 400 MET A N 1
ATOM 3075 C CA . MET A 1 400 ? -5.547 23.672 0.944 1 97.81 400 MET A CA 1
ATOM 3076 C C . MET A 1 400 ? -6.75 24.578 1.202 1 97.81 400 MET A C 1
ATOM 3078 O O . MET A 1 400 ? -6.645 25.562 1.925 1 97.81 400 MET A O 1
ATOM 3082 N N . TRP A 1 401 ? -7.914 24.203 0.613 1 98.25 401 TRP A N 1
ATOM 3083 C CA . TRP A 1 401 ? -9.133 24.953 0.899 1 98.25 401 TRP A CA 1
ATOM 3084 C C . TRP A 1 401 ? -9.461 24.906 2.389 1 98.25 401 TRP A C 1
ATOM 3086 O O . TRP A 1 401 ? -9.844 25.922 2.971 1 98.25 401 TRP A O 1
ATOM 3096 N N . ALA A 1 402 ? -9.289 23.734 2.967 1 98.5 402 ALA A N 1
ATOM 3097 C CA . ALA A 1 402 ? -9.539 23.578 4.398 1 98.5 402 ALA A CA 1
ATOM 3098 C C . ALA A 1 402 ? -8.555 24.391 5.219 1 98.5 402 ALA A C 1
ATOM 3100 O O . ALA A 1 402 ? -8.945 25.094 6.156 1 98.5 402 ALA A O 1
ATOM 3101 N N . ALA A 1 403 ? -7.27 24.328 4.875 1 97.81 403 ALA A N 1
ATOM 3102 C CA . ALA A 1 403 ? -6.23 25.047 5.609 1 97.81 403 ALA A CA 1
ATOM 3103 C C . ALA A 1 403 ? -6.441 26.547 5.52 1 97.81 403 ALA A C 1
ATOM 3105 O O . ALA A 1 403 ? -6.215 27.281 6.496 1 97.81 403 ALA A O 1
ATOM 3106 N N . GLN A 1 404 ? -6.867 27.016 4.383 1 97.19 404 GLN A N 1
A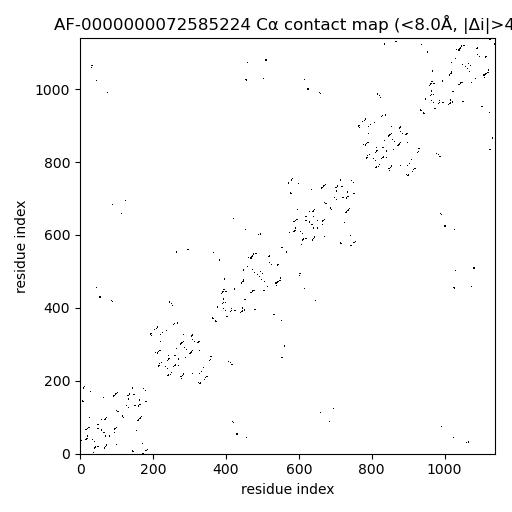TOM 3107 C CA . GLN A 1 404 ? -7.109 28.438 4.168 1 97.19 404 GLN A CA 1
ATOM 3108 C C . GLN A 1 404 ? -8.375 28.906 4.898 1 97.19 404 GLN A C 1
ATOM 3110 O O . GLN A 1 404 ? -8.469 30.047 5.32 1 97.19 404 GLN A O 1
ATOM 3115 N N . GLY A 1 405 ? -9.305 28 5.031 1 97 405 GLY A N 1
ATOM 3116 C CA . GLY A 1 405 ? -10.641 28.438 5.414 1 97 405 GLY A CA 1
ATOM 3117 C C . GLY A 1 405 ? -10.977 28.109 6.859 1 97 405 GLY A C 1
ATOM 3118 O O . GLY A 1 405 ? -11.805 28.781 7.477 1 97 405 GLY A O 1
ATOM 3119 N N . LEU A 1 406 ? -10.43 27.062 7.441 1 97.88 406 LEU A N 1
ATOM 3120 C CA . LEU A 1 406 ? -10.781 26.625 8.781 1 97.88 406 LEU A CA 1
ATOM 3121 C C . LEU A 1 406 ? -10.266 27.609 9.828 1 97.88 406 LEU A C 1
ATOM 3123 O O . LEU A 1 406 ? -9.148 28.109 9.711 1 97.88 406 LEU A O 1
ATOM 3127 N N . ARG A 1 407 ? -11.062 27.953 10.766 1 96.94 407 ARG A N 1
ATOM 3128 C CA . ARG A 1 407 ? -10.75 28.75 11.953 1 96.94 407 ARG A CA 1
ATOM 3129 C C . ARG A 1 407 ? -11.039 27.953 13.219 1 96.94 407 ARG A C 1
ATOM 3131 O O . ARG A 1 407 ? -12.18 27.938 13.703 1 96.94 407 ARG A O 1
ATOM 3138 N N . LEU A 1 408 ? -9.984 27.391 13.805 1 98 408 LEU A N 1
ATOM 3139 C CA . LEU A 1 408 ? -10.141 26.406 14.875 1 98 408 LEU A CA 1
ATOM 3140 C C . LEU A 1 408 ? -10.469 27.109 16.188 1 98 408 LEU A C 1
ATOM 3142 O O . LEU A 1 408 ? -9.898 28.141 16.516 1 98 408 LEU A O 1
ATOM 3146 N N . GLY A 1 409 ? -11.398 26.531 16.922 1 96.75 409 GLY A N 1
ATOM 3147 C CA . GLY A 1 409 ? -11.602 26.891 18.312 1 96.75 409 GLY A CA 1
ATOM 3148 C C . GLY A 1 409 ? -10.648 26.172 19.25 1 96.75 409 GLY A C 1
ATOM 3149 O O . GLY A 1 409 ? -9.852 25.344 18.828 1 96.75 409 GLY A O 1
ATOM 3150 N N . ALA A 1 410 ? -10.773 26.453 20.531 1 93.88 410 ALA A N 1
ATOM 3151 C CA . ALA A 1 410 ? -9.852 25.953 21.562 1 93.88 410 ALA A CA 1
ATOM 3152 C C . ALA A 1 410 ? -9.953 24.438 21.688 1 93.88 410 ALA A C 1
ATOM 3154 O O . ALA A 1 410 ? -8.984 23.766 22.062 1 93.88 410 ALA A O 1
ATOM 3155 N N . THR A 1 411 ? -11.148 23.891 21.375 1 95.25 411 THR A N 1
ATOM 3156 C CA . THR A 1 411 ? -11.359 22.453 21.562 1 95.25 411 THR A CA 1
ATOM 3157 C C . THR A 1 411 ? -11.32 21.734 20.219 1 95.25 411 THR A C 1
ATOM 3159 O O . THR A 1 411 ? -11.797 20.594 20.109 1 95.25 411 THR A O 1
ATOM 3162 N N . GLN A 1 412 ? -10.828 22.406 19.203 1 97.56 412 GLN A N 1
ATOM 3163 C CA . GLN A 1 412 ? -10.812 21.828 17.859 1 97.56 412 GLN A CA 1
ATOM 3164 C C . GLN A 1 412 ? -9.383 21.594 17.375 1 97.56 412 GLN A C 1
ATOM 3166 O O . GLN A 1 412 ? -8.438 22.188 17.891 1 97.56 412 GLN A O 1
ATOM 3171 N N . ALA A 1 413 ? -9.211 20.656 16.516 1 97.94 413 ALA A N 1
ATOM 3172 C CA . ALA A 1 413 ? -7.949 20.359 15.844 1 97.94 413 ALA A CA 1
ATOM 3173 C C . ALA A 1 413 ? -8.188 19.969 14.391 1 97.94 413 ALA A C 1
ATOM 3175 O O . ALA A 1 413 ? -9.297 19.562 14.023 1 97.94 413 ALA A O 1
ATOM 3176 N N . VAL A 1 414 ? -7.266 20.188 13.578 1 98.69 414 VAL A N 1
ATOM 3177 C CA . VAL A 1 414 ? -7.262 19.656 12.219 1 98.69 414 VAL A CA 1
ATOM 3178 C C . VAL A 1 414 ? -6.016 18.812 11.992 1 98.69 414 VAL A C 1
ATOM 3180 O O . VAL A 1 414 ? -4.984 19.031 12.633 1 98.69 414 VAL A O 1
ATOM 3183 N N . HIS A 1 415 ? -6.074 17.781 11.227 1 98.81 415 HIS A N 1
ATOM 3184 C CA . HIS A 1 415 ? -4.98 16.859 10.969 1 98.81 415 HIS A CA 1
ATOM 3185 C C . HIS A 1 415 ? -4.695 16.75 9.477 1 98.81 415 HIS A C 1
ATOM 3187 O O . HIS A 1 415 ? -5.617 16.562 8.672 1 98.81 415 HIS A O 1
ATOM 3193 N N . TYR A 1 416 ? -3.404 16.906 9.148 1 98.31 416 TYR A N 1
ATOM 3194 C CA . TYR A 1 416 ? -2.963 16.859 7.758 1 98.31 416 TYR A CA 1
ATOM 3195 C C . TYR A 1 416 ? -1.907 15.773 7.559 1 98.31 416 TYR A C 1
ATOM 3197 O O . TYR A 1 416 ? -1.112 15.5 8.461 1 98.31 416 TYR A O 1
ATOM 3205 N N . SER A 1 417 ? -1.986 15.078 6.375 1 97.56 417 SER A N 1
ATOM 3206 C CA . SER A 1 417 ? -0.784 14.391 5.914 1 97.56 417 SER A CA 1
ATOM 3207 C C . SER A 1 417 ? 0.213 15.375 5.305 1 97.56 417 SER A C 1
ATOM 3209 O O . SER A 1 417 ? 0.006 15.867 4.199 1 97.56 417 SER A O 1
ATOM 3211 N N . GLY A 1 418 ? 1.323 15.68 6.023 1 96.44 418 GLY A N 1
ATOM 3212 C CA . GLY A 1 418 ? 2.219 16.766 5.645 1 96.44 418 GLY A CA 1
ATOM 3213 C C . GLY A 1 418 ? 3.395 16.297 4.805 1 96.44 418 GLY A C 1
ATOM 3214 O O . GLY A 1 418 ? 3.369 16.406 3.578 1 96.44 418 GLY A O 1
ATOM 3215 N N . GLY A 1 419 ? 4.359 15.609 5.406 1 95.56 419 GLY A N 1
ATOM 3216 C CA . GLY A 1 419 ? 5.578 15.18 4.738 1 95.56 419 GLY A CA 1
ATOM 3217 C C . GLY A 1 419 ? 5.332 14.141 3.658 1 95.56 419 GLY A C 1
ATOM 3218 O O . GLY A 1 419 ? 5.879 14.234 2.559 1 95.56 419 GLY A O 1
ATOM 3219 N N . MET A 1 420 ? 4.535 13.141 3.938 1 97.44 420 MET A N 1
ATOM 3220 C CA . MET A 1 420 ? 4.227 12.086 2.975 1 97.44 420 MET A CA 1
ATOM 3221 C C . MET A 1 420 ? 3.217 12.578 1.941 1 97.44 420 MET A C 1
ATOM 3223 O O . MET A 1 420 ? 3.309 12.227 0.763 1 97.44 420 MET A O 1
ATOM 3227 N N . GLY A 1 421 ? 2.262 13.477 2.43 1 97.69 421 GLY A N 1
ATOM 3228 C CA . GLY A 1 421 ? 1.212 13.914 1.523 1 97.69 421 GLY A CA 1
ATOM 3229 C C . GLY A 1 421 ? 0.48 12.773 0.854 1 97.69 421 GLY A C 1
ATOM 3230 O O . GLY A 1 421 ? 0.325 12.758 -0.369 1 97.69 421 GLY A O 1
ATOM 3231 N N . ALA A 1 422 ? -0.014 11.828 1.604 1 98.31 422 ALA A N 1
ATOM 3232 C CA . ALA A 1 422 ? -0.563 10.594 1.058 1 98.31 422 ALA A CA 1
ATOM 3233 C C . ALA A 1 422 ? -2.07 10.703 0.851 1 98.31 422 ALA A C 1
ATOM 3235 O O . ALA A 1 422 ? -2.82 10.938 1.803 1 98.31 422 ALA A O 1
ATOM 3236 N N . MET A 1 423 ? -2.539 10.555 -0.396 1 98.5 423 MET A N 1
ATOM 3237 C CA . MET A 1 423 ? -3.971 10.391 -0.627 1 98.5 423 MET A CA 1
ATOM 3238 C C . MET A 1 423 ? -4.508 9.172 0.113 1 98.5 423 MET A C 1
ATOM 3240 O O . MET A 1 423 ? -3.803 8.172 0.265 1 98.5 423 MET A O 1
ATOM 3244 N N . GLY A 1 424 ? -5.715 9.203 0.544 1 98.69 424 GLY A N 1
ATOM 3245 C CA . GLY A 1 424 ? -6.316 8.086 1.249 1 98.69 424 GLY A CA 1
ATOM 3246 C C . GLY A 1 424 ? -6.062 8.117 2.744 1 98.69 424 GLY A C 1
ATOM 3247 O O . GLY A 1 424 ? -6.492 7.215 3.471 1 98.69 424 GLY A O 1
ATOM 3248 N N . PHE A 1 425 ? -5.445 9.148 3.232 1 98.88 425 PHE A N 1
ATOM 3249 C CA . PHE A 1 425 ? -5.035 9.344 4.617 1 98.88 425 PHE A CA 1
ATOM 3250 C C . PHE A 1 425 ? -6.242 9.602 5.508 1 98.88 425 PHE A C 1
ATOM 3252 O O . PHE A 1 425 ? -6.34 9.055 6.609 1 98.88 425 PHE A O 1
ATOM 3259 N N . ALA A 1 426 ? -7.195 10.305 5.152 1 98.94 426 ALA A N 1
ATOM 3260 C CA . ALA A 1 426 ? -8.133 11.008 6.023 1 98.94 426 ALA A CA 1
ATOM 3261 C C . ALA A 1 426 ? -9.133 10.039 6.648 1 98.94 426 ALA A C 1
ATOM 3263 O O . ALA A 1 426 ? -9.352 10.062 7.863 1 98.94 426 ALA A O 1
ATOM 3264 N N . LEU A 1 427 ? -9.727 9.18 5.836 1 98.94 427 LEU A N 1
ATOM 3265 C CA . LEU A 1 427 ? -10.789 8.328 6.355 1 98.94 427 LEU A CA 1
ATOM 3266 C C . LEU A 1 427 ? -10.25 7.359 7.402 1 98.94 427 LEU A C 1
ATOM 3268 O O . LEU A 1 427 ? -10.773 7.297 8.523 1 98.94 427 LEU A O 1
ATOM 3272 N N . PRO A 1 428 ? -9.164 6.605 7.133 1 98.94 428 PRO A N 1
ATOM 3273 C CA . PRO A 1 428 ? -8.648 5.703 8.164 1 98.94 428 PRO A CA 1
ATOM 3274 C C . PRO A 1 428 ? -8.164 6.445 9.414 1 98.94 428 PRO A C 1
ATOM 3276 O O . PRO A 1 428 ? -8.383 5.98 10.531 1 98.94 428 PRO A O 1
ATOM 3279 N N . THR A 1 429 ? -7.492 7.59 9.203 1 98.94 429 THR A N 1
ATOM 3280 C CA . THR A 1 429 ? -7.027 8.383 10.336 1 98.94 429 THR A CA 1
ATOM 3281 C C . THR A 1 429 ? -8.203 8.836 11.195 1 98.94 429 THR A C 1
ATOM 3283 O O . THR A 1 429 ? -8.133 8.797 12.422 1 98.94 429 THR A O 1
ATOM 3286 N N . ALA A 1 430 ? -9.312 9.281 10.539 1 98.94 430 ALA A N 1
ATOM 3287 C CA . ALA A 1 430 ? -10.523 9.688 11.25 1 98.94 430 ALA A CA 1
ATOM 3288 C C . ALA A 1 430 ? -11.094 8.531 12.07 1 98.94 430 ALA A C 1
ATOM 3290 O O . ALA A 1 430 ? -11.586 8.727 13.18 1 98.94 430 ALA A O 1
ATOM 3291 N N . ILE A 1 431 ? -11.039 7.312 11.539 1 98.81 431 ILE A N 1
ATOM 3292 C CA . ILE A 1 431 ? -11.492 6.125 12.25 1 98.81 431 ILE A CA 1
ATOM 3293 C C . ILE A 1 431 ? -10.664 5.938 13.516 1 98.81 431 ILE A C 1
ATOM 3295 O O . ILE A 1 431 ? -11.211 5.684 14.594 1 98.81 431 ILE A O 1
ATOM 3299 N N . GLY A 1 432 ? -9.312 6.078 13.391 1 98.75 432 GLY A N 1
ATOM 3300 C CA . GLY A 1 432 ? -8.461 5.984 14.562 1 98.75 432 GLY A CA 1
ATOM 3301 C C . GLY A 1 432 ? -8.781 7.02 15.625 1 98.75 432 GLY A C 1
ATOM 3302 O O . GLY A 1 432 ? -8.836 6.699 16.812 1 98.75 432 GLY A O 1
ATOM 3303 N N . ILE A 1 433 ? -9.016 8.266 15.148 1 98.62 433 ILE A N 1
ATOM 3304 C CA . ILE A 1 433 ? -9.32 9.367 16.047 1 98.62 433 ILE A CA 1
ATOM 3305 C C . ILE A 1 433 ? -10.648 9.102 16.75 1 98.62 433 ILE A C 1
ATOM 3307 O O . ILE A 1 433 ? -10.742 9.219 17.984 1 98.62 433 ILE A O 1
ATOM 3311 N N . ALA A 1 434 ? -11.688 8.695 16.016 1 98.25 434 ALA A N 1
ATOM 3312 C CA . ALA A 1 434 ? -13.031 8.492 16.562 1 98.25 434 ALA A CA 1
ATOM 3313 C C . ALA A 1 434 ? -13.062 7.297 17.516 1 98.25 434 ALA A C 1
ATOM 3315 O O . ALA A 1 434 ? -13.719 7.344 18.562 1 98.25 434 ALA A O 1
ATOM 3316 N N . CYS A 1 435 ? -12.297 6.215 17.203 1 96.19 435 CYS A N 1
ATOM 3317 C CA . CYS A 1 435 ? -12.273 5 18.016 1 96.19 435 CYS A CA 1
ATOM 3318 C C . CYS A 1 435 ? -11.609 5.258 19.359 1 96.19 435 CYS A C 1
ATOM 3320 O O . CYS A 1 435 ? -11.93 4.602 20.344 1 96.19 435 CYS A O 1
ATOM 3322 N N . SER A 1 436 ? -10.711 6.191 19.391 1 95.31 436 SER A N 1
ATOM 3323 C CA . SER A 1 436 ? -9.891 6.352 20.578 1 95.31 436 SER A CA 1
ATOM 3324 C C . SER A 1 436 ? -10.422 7.473 21.469 1 95.31 436 SER A C 1
ATOM 3326 O O . SER A 1 436 ? -9.891 7.723 22.547 1 95.31 436 SER A O 1
ATOM 3328 N N . GLY A 1 437 ? -11.523 8.07 21.016 1 89.81 437 GLY A N 1
ATOM 3329 C CA . GLY A 1 437 ? -12.109 9.141 21.797 1 89.81 437 GLY A CA 1
ATOM 3330 C C . GLY A 1 437 ? -13.016 8.633 22.906 1 89.81 437 GLY A C 1
ATOM 3331 O O . GLY A 1 437 ? -13.188 7.426 23.078 1 89.81 437 GLY A O 1
ATOM 3332 N N . ASP A 1 438 ? -13.492 9.516 23.734 1 84.19 438 ASP A N 1
ATOM 3333 C CA . ASP A 1 438 ? -14.383 9.203 24.844 1 84.19 438 ASP A CA 1
ATOM 3334 C C . ASP A 1 438 ? -15.844 9.391 24.453 1 84.19 438 ASP A C 1
ATOM 3336 O O . ASP A 1 438 ? -16.719 9.523 25.312 1 84.19 438 ASP A O 1
ATOM 3340 N N . GLY A 1 439 ? -15.984 9.422 23.203 1 77.44 439 GLY A N 1
ATOM 3341 C CA . GLY A 1 439 ? -17.344 9.555 22.719 1 77.44 439 GLY A CA 1
ATOM 3342 C C . GLY A 1 439 ? -17.812 11 22.641 1 77.44 439 GLY A C 1
ATOM 3343 O O . GLY A 1 439 ? -18.906 11.273 22.141 1 77.44 439 GLY A O 1
ATOM 3344 N N . GLY A 1 440 ? -16.891 11.922 23.125 1 81.81 440 GLY A N 1
ATOM 3345 C CA . GLY A 1 440 ? -17.219 13.336 23.031 1 81.81 440 GLY A CA 1
ATOM 3346 C C . GLY A 1 440 ? -16.531 14.039 21.891 1 81.81 440 GLY A C 1
ATOM 3347 O O . GLY A 1 440 ? -15.43 13.648 21.469 1 81.81 440 GLY A O 1
ATOM 3348 N N . GLY A 1 441 ? -17.281 14.688 21 1 90.06 441 GLY A N 1
ATOM 3349 C CA . GLY A 1 441 ? -16.719 15.445 19.906 1 90.06 441 GLY A CA 1
ATOM 3350 C C . GLY A 1 441 ? -17.062 14.875 18.547 1 90.06 441 GLY A C 1
ATOM 3351 O O . GLY A 1 441 ? -17.531 13.742 18.438 1 90.06 441 GLY A O 1
ATOM 3352 N N . LYS A 1 442 ? -16.891 15.625 17.609 1 95.69 442 LYS A N 1
ATOM 3353 C CA . LYS A 1 442 ? -17.188 15.297 16.219 1 95.69 442 LYS A CA 1
ATOM 3354 C C . LYS A 1 442 ? -15.914 15.133 15.406 1 95.69 442 LYS A C 1
ATOM 3356 O O . LYS A 1 442 ? -14.93 15.828 15.641 1 95.69 442 LYS A O 1
ATOM 3361 N N . THR A 1 443 ? -15.844 14.078 14.617 1 98.56 443 THR A N 1
ATOM 3362 C CA . THR A 1 443 ? -14.773 13.961 13.633 1 98.56 443 THR A CA 1
ATOM 3363 C C . THR A 1 443 ? -15.297 14.234 12.227 1 98.56 443 THR A C 1
ATOM 3365 O O . THR A 1 443 ? -16.312 13.664 11.82 1 98.56 443 THR A O 1
ATOM 3368 N N . VAL A 1 444 ? -14.688 15.109 11.477 1 98.88 444 VAL A N 1
ATOM 3369 C CA . VAL A 1 444 ? -15.117 15.484 10.141 1 98.88 444 VAL A CA 1
ATOM 3370 C C . VAL A 1 444 ? -13.984 15.25 9.141 1 98.88 444 VAL A C 1
ATOM 3372 O O . VAL A 1 444 ? -12.914 15.844 9.258 1 98.88 444 VAL A O 1
ATOM 3375 N N . VAL A 1 445 ? -14.234 14.383 8.219 1 98.94 445 VAL A N 1
ATOM 3376 C CA . VAL A 1 445 ? -13.297 14.117 7.137 1 98.94 445 VAL A CA 1
ATOM 3377 C C . VAL A 1 445 ? -13.523 15.102 5.996 1 98.94 445 VAL A C 1
ATOM 3379 O O . VAL A 1 445 ? -14.656 15.281 5.543 1 98.94 445 VAL A O 1
ATOM 3382 N N . ILE A 1 446 ? -12.508 15.828 5.609 1 98.94 446 ILE A N 1
ATOM 3383 C CA . ILE A 1 446 ? -12.5 16.656 4.406 1 98.94 446 ILE A CA 1
ATOM 3384 C C . ILE A 1 446 ? -11.672 15.977 3.322 1 98.94 446 ILE A C 1
ATOM 3386 O O . ILE A 1 446 ? -10.445 15.859 3.447 1 98.94 446 ILE A O 1
ATOM 3390 N N . THR A 1 447 ? -12.328 15.508 2.252 1 98.88 447 THR A N 1
ATOM 3391 C CA . THR A 1 447 ? -11.617 14.719 1.244 1 98.88 447 THR A CA 1
ATOM 3392 C C . THR A 1 447 ? -12.109 15.078 -0.157 1 98.88 447 THR A C 1
ATOM 3394 O O . THR A 1 447 ? -13 15.914 -0.317 1 98.88 447 THR A O 1
ATOM 3397 N N . GLY A 1 448 ? -11.383 14.641 -1.187 1 98.5 448 GLY A N 1
ATOM 3398 C CA . GLY A 1 448 ? -11.766 14.727 -2.586 1 98.5 448 GLY A CA 1
ATOM 3399 C C . GLY A 1 448 ? -12.117 13.383 -3.195 1 98.5 448 GLY A C 1
ATOM 3400 O O . GLY A 1 448 ? -11.984 12.344 -2.545 1 98.5 448 GLY A O 1
ATOM 3401 N N . ASP A 1 449 ? -12.594 13.438 -4.457 1 98.06 449 ASP A N 1
ATOM 3402 C CA . ASP A 1 449 ? -13.023 12.234 -5.16 1 98.06 449 ASP A CA 1
ATOM 3403 C C . ASP A 1 449 ? -11.859 11.258 -5.332 1 98.06 449 ASP A C 1
ATOM 3405 O O . ASP A 1 449 ? -12.016 10.055 -5.086 1 98.06 449 ASP A O 1
ATOM 3409 N N . GLY A 1 450 ? -10.68 11.758 -5.691 1 98.12 450 GLY A N 1
ATOM 3410 C CA . GLY A 1 450 ? -9.523 10.891 -5.879 1 98.12 450 GLY A CA 1
ATOM 3411 C C . GLY A 1 450 ? -9 10.305 -4.582 1 98.12 450 GLY A C 1
ATOM 3412 O O . GLY A 1 450 ? -8.695 9.109 -4.516 1 98.12 450 GLY A O 1
ATOM 3413 N N . SER A 1 451 ? -8.914 11.109 -3.521 1 98.38 451 SER A N 1
ATOM 3414 C CA . SER A 1 451 ? -8.32 10.695 -2.256 1 98.38 451 SER A CA 1
ATOM 3415 C C . SER A 1 451 ? -9.18 9.648 -1.56 1 98.38 451 SER A C 1
ATOM 3417 O O . SER A 1 451 ? -8.664 8.664 -1.018 1 98.38 451 SER A O 1
ATOM 3419 N N . LEU A 1 452 ? -10.508 9.852 -1.574 1 98.75 452 LEU A N 1
ATOM 3420 C CA . LEU A 1 452 ? -11.375 8.914 -0.864 1 98.75 452 LEU A CA 1
ATOM 3421 C C . LEU A 1 452 ? -11.281 7.523 -1.477 1 98.75 452 LEU A C 1
ATOM 3423 O O . LEU A 1 452 ? -11.398 6.52 -0.769 1 98.75 452 LEU A O 1
ATOM 3427 N N . GLN A 1 453 ? -11.039 7.453 -2.777 1 98.5 453 GLN A N 1
ATOM 3428 C CA . GLN A 1 453 ? -11.008 6.172 -3.48 1 98.5 453 GLN A CA 1
ATOM 3429 C C . GLN A 1 453 ? -9.836 5.32 -3.018 1 98.5 453 GLN A C 1
ATOM 3431 O O . GLN A 1 453 ? -9.875 4.09 -3.109 1 98.5 453 GLN A O 1
ATOM 3436 N N . VAL A 1 454 ? -8.781 5.875 -2.514 1 98.69 454 VAL A N 1
ATOM 3437 C CA . VAL A 1 454 ? -7.566 5.145 -2.18 1 98.69 454 VAL A CA 1
ATOM 3438 C C . VAL A 1 454 ? -7.855 4.137 -1.07 1 98.69 454 VAL A C 1
ATOM 3440 O O . VAL A 1 454 ? -7.336 3.02 -1.087 1 98.69 454 VAL A O 1
ATOM 3443 N N . ASN A 1 455 ? -8.633 4.496 -0.082 1 98.81 455 ASN A N 1
ATOM 3444 C CA . ASN A 1 455 ? -9.039 3.611 1.005 1 98.81 455 ASN A CA 1
ATOM 3445 C C . ASN A 1 455 ? -10.555 3.592 1.176 1 98.81 455 ASN A C 1
ATOM 3447 O O . ASN A 1 455 ? -11.055 3.562 2.301 1 98.81 455 ASN A O 1
ATOM 3451 N N . VAL A 1 456 ? -11.305 3.555 0.087 1 98.75 456 VAL A N 1
ATOM 3452 C CA . VAL A 1 456 ? -12.758 3.688 0.076 1 98.75 456 VAL A CA 1
ATOM 3453 C C . VAL A 1 456 ? -13.391 2.492 0.783 1 98.75 456 VAL A C 1
ATOM 3455 O O . VAL A 1 456 ? -14.477 2.607 1.36 1 98.75 456 VAL A O 1
ATOM 3458 N N . GLN A 1 457 ? -12.703 1.358 0.832 1 98.62 457 GLN A N 1
ATOM 3459 C CA . GLN A 1 457 ? -13.219 0.136 1.436 1 98.62 457 GLN A CA 1
ATOM 3460 C C . GLN A 1 457 ? -13.469 0.322 2.93 1 98.62 457 GLN A C 1
ATOM 3462 O O . GLN A 1 457 ? -14.25 -0.414 3.531 1 98.62 457 GLN A O 1
ATOM 3467 N N . GLU A 1 458 ? -12.82 1.334 3.549 1 98.88 458 GLU A N 1
ATOM 3468 C CA . GLU A 1 458 ? -12.961 1.535 4.988 1 98.88 458 GLU A CA 1
ATOM 3469 C C . GLU A 1 458 ? -14.289 2.193 5.332 1 98.88 458 GLU A C 1
ATOM 3471 O O . GLU A 1 458 ? -14.633 2.336 6.508 1 98.88 458 GLU A O 1
ATOM 3476 N N . LEU A 1 459 ? -15.078 2.584 4.301 1 98.88 459 LEU A N 1
ATOM 3477 C CA . LEU A 1 459 ? -16.469 2.926 4.559 1 98.88 459 LEU A CA 1
ATOM 3478 C C . LEU A 1 459 ? -17.203 1.775 5.254 1 98.88 459 LEU A C 1
ATOM 3480 O O . LEU A 1 459 ? -18.094 2.002 6.078 1 98.88 459 LEU A O 1
ATOM 3484 N N . ASP A 1 460 ? -16.766 0.565 4.922 1 98.81 460 ASP A N 1
ATOM 3485 C CA . ASP A 1 460 ? -17.328 -0.597 5.609 1 98.81 460 ASP A CA 1
ATOM 3486 C C . ASP A 1 460 ? -16.984 -0.567 7.098 1 98.81 460 ASP A C 1
ATOM 3488 O O . ASP A 1 460 ? -17.844 -0.84 7.941 1 98.81 460 ASP A O 1
ATOM 3492 N N . THR A 1 461 ? -15.695 -0.279 7.441 1 98.75 461 THR A N 1
ATOM 3493 C CA . THR A 1 461 ? -15.258 -0.207 8.828 1 98.75 461 THR A CA 1
ATOM 3494 C C . THR A 1 461 ? -16.016 0.877 9.586 1 98.75 461 THR A C 1
ATOM 3496 O O . THR A 1 461 ? -16.453 0.663 10.719 1 98.75 461 THR A O 1
ATOM 3499 N N . LEU A 1 462 ? -16.156 2.014 8.898 1 98.69 462 LEU A N 1
ATOM 3500 C CA . LEU A 1 462 ? -16.891 3.129 9.484 1 98.69 462 LEU A CA 1
ATOM 3501 C C . LEU A 1 462 ? -18.328 2.727 9.789 1 98.69 462 LEU A C 1
ATOM 3503 O O . LEU A 1 462 ? -18.844 3.012 10.875 1 98.69 462 LEU A O 1
ATOM 3507 N N . SER A 1 463 ? -18.969 2.113 8.82 1 98.44 463 SER A N 1
ATOM 3508 C CA . SER A 1 463 ? -20.344 1.679 8.961 1 98.44 463 SER A CA 1
ATOM 3509 C C . SER A 1 463 ? -20.484 0.627 10.055 1 98.44 463 SER A C 1
ATOM 3511 O O . SER A 1 463 ? -21.422 0.69 10.867 1 98.44 463 SER A O 1
ATOM 3513 N N . ARG A 1 464 ? -19.578 -0.339 10.078 1 98 464 ARG A N 1
ATOM 3514 C CA . ARG A 1 464 ? -19.594 -1.429 11.055 1 98 464 ARG A CA 1
ATOM 3515 C C . ARG A 1 464 ? -19.484 -0.896 12.477 1 98 464 ARG A C 1
ATOM 3517 O O . ARG A 1 464 ? -20.172 -1.374 13.383 1 98 464 ARG A O 1
ATOM 3524 N N . LEU A 1 465 ? -18.656 0.127 12.688 1 97.56 465 LEU A N 1
ATOM 3525 C CA . LEU A 1 465 ? -18.375 0.623 14.031 1 97.56 465 LEU A CA 1
ATOM 3526 C C . LEU A 1 465 ? -19.344 1.727 14.422 1 97.56 465 LEU A C 1
ATOM 3528 O O . LEU A 1 465 ? -19.406 2.127 15.586 1 97.56 465 LEU A O 1
ATOM 3532 N N . GLN A 1 466 ? -20.109 2.262 13.477 1 97.12 466 GLN A N 1
ATOM 3533 C CA . GLN A 1 466 ? -21.094 3.316 13.703 1 97.12 466 GLN A CA 1
ATOM 3534 C C . GLN A 1 466 ? -20.469 4.504 14.43 1 97.12 466 GLN A C 1
ATOM 3536 O O . GLN A 1 466 ? -21 4.969 15.445 1 97.12 466 GLN A O 1
ATOM 3541 N N . LEU A 1 467 ? -19.344 4.957 13.883 1 97.31 467 LEU A N 1
ATOM 3542 C CA . LEU A 1 467 ? -18.594 6.047 14.5 1 97.31 467 LEU A CA 1
ATOM 3543 C C . LEU A 1 467 ? -19.188 7.398 14.125 1 97.31 467 LEU A C 1
ATOM 3545 O O . LEU A 1 467 ? -19.75 7.551 13.039 1 97.31 467 LEU A O 1
ATOM 3549 N N . ASP A 1 468 ? -19.125 8.391 15.023 1 97.75 468 ASP A N 1
ATOM 3550 C CA . ASP A 1 468 ? -19.531 9.766 14.75 1 97.75 468 ASP A CA 1
ATOM 3551 C C . ASP A 1 468 ? -18.516 10.469 13.852 1 97.75 468 ASP A C 1
ATOM 3553 O O . ASP A 1 468 ? -17.75 11.32 14.32 1 97.75 468 ASP A O 1
ATOM 3557 N N . VAL A 1 469 ? -18.484 10.062 12.609 1 98.62 469 VAL A N 1
ATOM 3558 C CA . VAL A 1 469 ? -17.609 10.617 11.578 1 98.62 469 VAL A CA 1
ATOM 3559 C C . VAL A 1 469 ? -18.438 11.078 10.383 1 98.62 469 VAL A C 1
ATOM 3561 O O . VAL A 1 469 ? -19.219 10.305 9.828 1 98.62 469 VAL A O 1
ATOM 3564 N N . ALA A 1 470 ? -18.359 12.305 10.055 1 98.88 470 ALA A N 1
ATOM 3565 C CA . ALA A 1 470 ? -18.953 12.82 8.82 1 98.88 470 ALA A CA 1
ATOM 3566 C C . ALA A 1 470 ? -17.875 12.992 7.742 1 98.88 470 ALA A C 1
ATOM 3568 O O . ALA A 1 470 ? -16.781 13.492 8.016 1 98.88 470 ALA A O 1
ATOM 3569 N N . ILE A 1 471 ? -18.172 12.5 6.574 1 98.94 471 ILE A N 1
ATOM 3570 C CA . ILE A 1 471 ? -17.25 12.617 5.445 1 98.94 471 ILE A CA 1
ATOM 3571 C C . ILE A 1 471 ? -17.797 13.656 4.461 1 98.94 471 ILE A C 1
ATOM 3573 O O . ILE A 1 471 ? -18.891 13.5 3.912 1 98.94 471 ILE A O 1
ATOM 3577 N N . VAL A 1 472 ? -17.062 14.695 4.285 1 98.94 472 VAL A N 1
ATOM 3578 C CA . VAL A 1 472 ? -17.359 15.719 3.285 1 98.94 472 VAL A CA 1
ATOM 3579 C C . VAL A 1 472 ? -16.469 15.523 2.061 1 98.94 472 VAL A C 1
ATOM 3581 O O . VAL A 1 472 ? -15.273 15.797 2.109 1 98.94 472 VAL A O 1
ATOM 3584 N N . VAL A 1 473 ? -17.062 15.039 0.987 1 98.88 473 VAL A N 1
ATOM 3585 C CA . VAL A 1 473 ? -16.344 14.844 -0.268 1 98.88 473 VAL A CA 1
ATOM 3586 C C . VAL A 1 473 ? -16.531 16.078 -1.157 1 98.88 473 VAL A C 1
ATOM 3588 O O . VAL A 1 473 ? -17.609 16.312 -1.691 1 98.88 473 VAL A O 1
ATOM 3591 N N . MET A 1 474 ? -15.516 16.844 -1.241 1 98.69 474 MET A N 1
ATOM 3592 C CA . MET A 1 474 ? -15.508 17.938 -2.195 1 98.69 474 MET A CA 1
ATOM 3593 C C . MET A 1 474 ? -15.117 17.453 -3.588 1 98.69 474 MET A C 1
ATOM 3595 O O . MET A 1 474 ? -13.938 17.406 -3.924 1 98.69 474 MET A O 1
ATOM 3599 N N . ASN A 1 475 ? -16.125 17.172 -4.441 1 98.44 475 ASN A N 1
ATOM 3600 C CA . ASN A 1 475 ? -15.961 16.406 -5.676 1 98.44 475 ASN A CA 1
ATOM 3601 C C . ASN A 1 475 ? -15.883 17.328 -6.891 1 98.44 475 ASN A C 1
ATOM 3603 O O . ASN A 1 475 ? -16.891 17.875 -7.328 1 98.44 475 ASN A O 1
ATOM 3607 N N . ASN A 1 476 ? -14.719 17.453 -7.414 1 97.44 476 ASN A N 1
ATOM 3608 C CA . ASN A 1 476 ? -14.539 18.25 -8.625 1 97.44 476 ASN A CA 1
ATOM 3609 C C . ASN A 1 476 ? -14.406 17.375 -9.859 1 97.44 476 ASN A C 1
ATOM 3611 O O . ASN A 1 476 ? -14.086 17.859 -10.945 1 97.44 476 ASN A O 1
ATOM 3615 N N . TYR A 1 477 ? -14.547 16.016 -9.68 1 97.19 477 TYR A N 1
ATOM 3616 C CA . TYR A 1 477 ? -14.562 15.039 -10.758 1 97.19 477 TYR A CA 1
ATOM 3617 C C . TYR A 1 477 ? -13.242 15.039 -11.516 1 97.19 477 TYR A C 1
ATOM 3619 O O . TYR A 1 477 ? -13.211 14.859 -12.734 1 97.19 477 TYR A O 1
ATOM 3627 N N . SER A 1 478 ? -12.172 15.305 -10.797 1 97.44 478 SER A N 1
ATOM 3628 C CA . SER A 1 478 ? -10.82 15.32 -11.344 1 97.44 478 SER A CA 1
ATOM 3629 C C . SER A 1 478 ? -9.773 15.211 -10.234 1 97.44 478 SER A C 1
ATOM 3631 O O . SER A 1 478 ? -10.094 15.414 -9.062 1 97.44 478 SER A O 1
ATOM 3633 N N . LEU A 1 479 ? -8.641 14.789 -10.594 1 97.5 479 LEU A N 1
ATOM 3634 C CA . LEU A 1 479 ? -7.504 15 -9.703 1 97.5 479 LEU A CA 1
ATOM 3635 C C . LEU A 1 479 ? -6.988 16.438 -9.805 1 97.5 479 LEU A C 1
ATOM 3637 O O . LEU A 1 479 ? -6.012 16.688 -10.516 1 97.5 479 LEU A O 1
ATOM 3641 N N . GLY A 1 480 ? -7.629 17.312 -9.102 1 96.31 480 GLY A N 1
ATOM 3642 C CA . GLY A 1 480 ? -7.617 18.75 -9.336 1 96.31 480 GLY A CA 1
ATOM 3643 C C . GLY A 1 480 ? -6.246 19.375 -9.156 1 96.31 480 GLY A C 1
ATOM 3644 O O . GLY A 1 480 ? -5.855 20.266 -9.93 1 96.31 480 GLY A O 1
ATOM 3645 N N . MET A 1 481 ? -5.52 19.016 -8.18 1 95.06 481 MET A N 1
ATOM 3646 C CA . MET A 1 481 ? -4.223 19.641 -7.914 1 95.06 481 MET A CA 1
ATOM 3647 C C . MET A 1 481 ? -3.236 19.344 -9.039 1 95.06 481 MET A C 1
ATOM 3649 O O . MET A 1 481 ? -2.547 20.234 -9.523 1 95.06 481 MET A O 1
ATOM 3653 N N . VAL A 1 482 ? -3.135 18.062 -9.469 1 95.62 482 VAL A N 1
ATOM 3654 C CA . VAL A 1 482 ? -2.232 17.688 -10.555 1 95.62 482 VAL A CA 1
ATOM 3655 C C . VAL A 1 482 ? -2.736 18.281 -11.875 1 95.62 482 VAL A C 1
ATOM 3657 O O . VAL A 1 482 ? -1.941 18.688 -12.727 1 95.62 482 VAL A O 1
ATOM 3660 N N . LYS A 1 483 ? -4.039 18.281 -12.016 1 95.75 483 LYS A N 1
ATOM 3661 C CA . LYS A 1 483 ? -4.605 18.906 -13.211 1 95.75 483 LYS A CA 1
ATOM 3662 C C . LYS A 1 483 ? -4.168 20.359 -13.328 1 95.75 483 LYS A C 1
ATOM 3664 O O . LYS A 1 483 ? -3.873 20.844 -14.422 1 95.75 483 LYS A O 1
ATOM 3669 N N . ASN A 1 484 ? -4.207 21.031 -12.172 1 92.19 484 ASN A N 1
ATOM 3670 C CA . ASN A 1 484 ? -3.768 22.422 -12.164 1 92.19 484 ASN A CA 1
ATOM 3671 C C . ASN A 1 484 ? -2.318 22.547 -12.625 1 92.19 484 ASN A C 1
ATOM 3673 O O . ASN A 1 484 ? -1.971 23.5 -13.328 1 92.19 484 ASN A O 1
ATOM 3677 N N . PHE A 1 485 ? -1.481 21.641 -12.164 1 89.06 485 PHE A N 1
ATOM 3678 C CA . PHE A 1 485 ? -0.1 21.625 -12.625 1 89.06 485 PHE A CA 1
ATOM 3679 C C . PHE A 1 485 ? -0.039 21.438 -14.141 1 89.06 485 PHE A C 1
ATOM 3681 O O . PHE A 1 485 ? 0.742 22.109 -14.82 1 89.06 485 PHE A O 1
ATOM 3688 N N . GLN A 1 486 ? -0.847 20.578 -14.617 1 92.88 486 GLN A N 1
ATOM 3689 C CA . GLN A 1 486 ? -0.88 20.297 -16.047 1 92.88 486 GLN A CA 1
ATOM 3690 C C . GLN A 1 486 ? -1.389 21.516 -16.828 1 92.88 486 GLN A C 1
ATOM 3692 O O . GLN A 1 486 ? -0.909 21.797 -17.938 1 92.88 486 GLN A O 1
ATOM 3697 N N . ASP A 1 487 ? -2.35 22.234 -16.281 1 91.31 487 ASP A N 1
ATOM 3698 C CA . ASP A 1 487 ? -2.863 23.438 -16.922 1 91.31 487 ASP A CA 1
ATOM 3699 C C . ASP A 1 487 ? -1.78 24.516 -17.016 1 91.31 487 ASP A C 1
ATOM 3701 O O . ASP A 1 487 ? -1.727 25.266 -18 1 91.31 487 ASP A O 1
ATOM 3705 N N . MET A 1 488 ? -0.96 24.5 -16.062 1 87 488 MET A N 1
ATOM 3706 C CA . MET A 1 488 ? 0.057 25.547 -15.984 1 87 488 MET A CA 1
ATOM 3707 C C . MET A 1 488 ? 1.252 25.219 -16.875 1 87 488 MET A C 1
ATOM 3709 O O . MET A 1 488 ? 1.843 26.094 -17.484 1 87 488 MET A O 1
ATOM 3713 N N . TYR A 1 489 ? 1.558 23.875 -16.969 1 86.94 489 TYR A N 1
ATOM 3714 C CA . TYR A 1 489 ? 2.883 23.562 -17.5 1 86.94 489 TYR A CA 1
ATOM 3715 C C . TYR A 1 489 ? 2.789 22.672 -18.734 1 86.94 489 TYR A C 1
ATOM 3717 O O . TYR A 1 489 ? 3.777 22.484 -19.438 1 86.94 489 TYR A O 1
ATOM 3725 N N . PHE A 1 490 ? 1.643 22.125 -19.047 1 91.62 490 PHE A N 1
ATOM 3726 C CA . PHE A 1 490 ? 1.535 21.172 -20.156 1 91.62 490 PHE A CA 1
ATOM 3727 C C . PHE A 1 490 ? 0.389 21.547 -21.078 1 91.62 490 PHE A C 1
ATOM 3729 O O . PHE A 1 490 ? -0.317 20.672 -21.594 1 91.62 490 PHE A O 1
ATOM 3736 N N . ASP A 1 491 ? 0.15 22.781 -21.25 1 88.75 491 ASP A N 1
ATOM 3737 C CA . ASP A 1 491 ? -0.804 23.328 -22.203 1 88.75 491 ASP A CA 1
ATOM 3738 C C . ASP A 1 491 ? -2.199 22.75 -21.984 1 88.75 491 ASP A C 1
ATOM 3740 O O . ASP A 1 491 ? -2.902 22.422 -22.938 1 88.75 491 ASP A O 1
ATOM 3744 N N . GLY A 1 492 ? -2.465 22.406 -20.766 1 86.5 492 GLY A N 1
ATOM 3745 C CA . GLY A 1 492 ? -3.801 21.969 -20.391 1 86.5 492 GLY A CA 1
ATOM 3746 C C . GLY A 1 492 ? -4.094 20.531 -20.781 1 86.5 492 GLY A C 1
ATOM 3747 O O . GLY A 1 492 ? -5.25 20.109 -20.781 1 86.5 492 GLY A O 1
ATOM 3748 N N . LYS A 1 493 ? -3.062 19.781 -21.219 1 90.94 493 LYS A N 1
ATOM 3749 C CA . LYS A 1 493 ? -3.242 18.344 -21.422 1 90.94 493 LYS A CA 1
ATOM 3750 C C . LYS A 1 493 ? -3.479 17.641 -20.078 1 90.94 493 LYS A C 1
ATOM 3752 O O . LYS A 1 493 ? -2.553 17.484 -19.281 1 90.94 493 LYS A O 1
ATOM 3757 N N . ASN A 1 494 ? -4.609 17.188 -19.797 1 94.88 494 ASN A N 1
ATOM 3758 C CA . ASN A 1 494 ? -5.027 16.688 -18.484 1 94.88 494 ASN A CA 1
ATOM 3759 C C . ASN A 1 494 ? -5.156 15.172 -18.469 1 94.88 494 ASN A C 1
ATOM 3761 O O . ASN A 1 494 ? -6.133 14.633 -17.938 1 94.88 494 ASN A O 1
ATOM 3765 N N . ILE A 1 495 ? -4.184 14.516 -19.031 1 95.5 495 ILE A N 1
ATOM 3766 C CA . ILE A 1 495 ? -4.156 13.062 -19.078 1 95.5 495 ILE A CA 1
ATOM 3767 C C . ILE A 1 495 ? -4.133 12.508 -17.656 1 95.5 495 ILE A C 1
ATOM 3769 O O . ILE A 1 495 ? -3.348 12.961 -16.812 1 95.5 495 ILE A O 1
ATOM 3773 N N . SER A 1 496 ? -5.027 11.562 -17.359 1 97.06 496 SER A N 1
ATOM 3774 C CA . SER A 1 496 ? -5.125 10.797 -16.125 1 97.06 496 SER A CA 1
ATOM 3775 C C . SER A 1 496 ? -5.715 11.641 -15 1 97.06 496 SER A C 1
ATOM 3777 O O . SER A 1 496 ? -5.945 11.141 -13.898 1 97.06 496 SER A O 1
ATOM 3779 N N . THR A 1 497 ? -5.945 12.969 -15.172 1 97.31 497 THR A N 1
ATOM 3780 C CA . THR A 1 497 ? -6.504 13.805 -14.117 1 97.31 497 THR A CA 1
ATOM 3781 C C . THR A 1 497 ? -7.953 14.18 -14.43 1 97.31 497 THR A C 1
ATOM 3783 O O . THR A 1 497 ? -8.773 14.328 -13.523 1 97.31 497 THR A O 1
ATOM 3786 N N . LYS A 1 498 ? -8.211 14.445 -15.672 1 96.19 498 LYS A N 1
ATOM 3787 C CA . LYS A 1 498 ? -9.562 14.656 -16.188 1 96.19 498 LYS A CA 1
ATOM 3788 C C . LYS A 1 498 ? -9.867 13.719 -17.344 1 96.19 498 LYS A C 1
ATOM 3790 O O . LYS A 1 498 ? -10.867 13 -17.312 1 96.19 498 LYS A O 1
ATOM 3795 N N . GLN A 1 499 ? -8.984 13.75 -18.328 1 95.56 499 GLN A N 1
ATOM 3796 C CA . GLN A 1 499 ? -9.062 12.773 -19.406 1 95.56 499 GLN A CA 1
ATOM 3797 C C . GLN A 1 499 ? -8.609 11.391 -18.938 1 95.56 499 GLN A C 1
ATOM 3799 O O . GLN A 1 499 ? -7.527 11.258 -18.359 1 95.56 499 GLN A O 1
ATOM 3804 N N . GLY A 1 500 ? -9.398 10.398 -19.094 1 95.38 500 GLY A N 1
ATOM 3805 C CA . GLY A 1 500 ? -9.031 9.062 -18.656 1 95.38 500 GLY A CA 1
ATOM 3806 C C . GLY A 1 500 ? -9.258 8.836 -17.172 1 95.38 500 GLY A C 1
ATOM 3807 O O . GLY A 1 500 ? -8.742 7.871 -16.594 1 95.38 500 GLY A O 1
ATOM 3808 N N . TYR A 1 501 ? -9.906 9.734 -16.562 1 96.44 501 TYR A N 1
ATOM 3809 C CA . TYR A 1 501 ? -10.227 9.656 -15.141 1 96.44 501 TYR A CA 1
ATOM 3810 C C . TYR A 1 501 ? -11.734 9.547 -14.93 1 96.44 501 TYR A C 1
ATOM 3812 O O . TYR A 1 501 ? -12.516 10.086 -15.719 1 96.44 501 TYR A O 1
ATOM 3820 N N . SER A 1 502 ? -12.156 8.773 -13.906 1 96.81 502 SER A N 1
ATOM 3821 C CA . SER A 1 502 ? -13.555 8.68 -13.484 1 96.81 502 SER A CA 1
ATOM 3822 C C . SER A 1 502 ? -13.664 8.445 -11.984 1 96.81 502 SER A C 1
ATOM 3824 O O . SER A 1 502 ? -12.711 7.992 -11.352 1 96.81 502 SER A O 1
ATOM 3826 N N . CYS A 1 503 ? -14.68 8.828 -11.398 1 95.19 503 CYS A N 1
ATOM 3827 C CA . CYS A 1 503 ? -15.031 8.492 -10.023 1 95.19 503 CYS A CA 1
ATOM 3828 C C . CYS A 1 503 ? -16.5 8.078 -9.922 1 95.19 503 CYS A C 1
ATOM 3830 O O . CYS A 1 503 ? -17.312 8.43 -10.781 1 95.19 503 CYS A O 1
ATOM 3832 N N . PRO A 1 504 ? -16.797 7.316 -8.953 1 95.88 504 PRO A N 1
ATOM 3833 C CA . PRO A 1 504 ? -18.188 6.863 -8.773 1 95.88 504 PRO A CA 1
ATOM 3834 C C . PRO A 1 504 ? -19.062 7.918 -8.109 1 95.88 504 PRO A C 1
ATOM 3836 O O . PRO A 1 504 ? -18.609 9.023 -7.812 1 95.88 504 PRO A O 1
ATOM 3839 N N . SER A 1 505 ? -20.375 7.578 -8.062 1 97.44 505 SER A N 1
ATOM 3840 C CA . SER A 1 505 ? -21.203 8.281 -7.105 1 97.44 505 SER A CA 1
ATOM 3841 C C . SER A 1 505 ? -20.859 7.891 -5.672 1 97.44 505 SER A C 1
ATOM 3843 O O . SER A 1 505 ? -21.078 6.746 -5.266 1 97.44 505 SER A O 1
ATOM 3845 N N . PHE A 1 506 ? -20.359 8.867 -4.992 1 98.62 506 PHE A N 1
ATOM 3846 C CA . PHE A 1 506 ? -19.953 8.547 -3.629 1 98.62 506 PHE A CA 1
ATOM 3847 C C . PHE A 1 506 ? -21.188 8.352 -2.74 1 98.62 506 PHE A C 1
ATOM 3849 O O . PHE A 1 506 ? -21.125 7.621 -1.746 1 98.62 506 PHE A O 1
ATOM 3856 N N . VAL A 1 507 ? -22.312 8.945 -3.086 1 98.62 507 VAL A N 1
ATOM 3857 C CA . VAL A 1 507 ? -23.562 8.719 -2.379 1 98.62 507 VAL A CA 1
ATOM 3858 C C . VAL A 1 507 ? -24.031 7.273 -2.594 1 98.62 507 VAL A C 1
ATOM 3860 O O . VAL A 1 507 ? -24.422 6.594 -1.644 1 98.62 507 VAL A O 1
ATOM 3863 N N . ALA A 1 508 ? -23.953 6.801 -3.904 1 98.44 508 ALA A N 1
ATOM 3864 C CA . ALA A 1 508 ? -24.312 5.414 -4.191 1 98.44 508 ALA A CA 1
ATOM 3865 C C . ALA A 1 508 ? -23.391 4.445 -3.457 1 98.44 508 ALA A C 1
ATOM 3867 O O . ALA A 1 508 ? -23.844 3.42 -2.939 1 98.44 508 ALA A O 1
ATOM 3868 N N . LEU A 1 509 ? -22.141 4.773 -3.402 1 98.5 509 LEU A N 1
ATOM 3869 C CA . LEU A 1 509 ? -21.172 3.943 -2.695 1 98.5 509 LEU A CA 1
ATOM 3870 C C . LEU A 1 509 ? -21.484 3.891 -1.204 1 98.5 509 LEU A C 1
ATOM 3872 O O . LEU A 1 509 ? -21.453 2.818 -0.596 1 98.5 509 LEU A O 1
ATOM 3876 N N . ALA A 1 510 ? -21.656 5.125 -0.642 1 98.75 510 ALA A N 1
ATOM 3877 C CA . ALA A 1 510 ? -21.969 5.191 0.782 1 98.75 510 ALA A CA 1
ATOM 3878 C C . ALA A 1 510 ? -23.203 4.352 1.11 1 98.75 510 ALA A C 1
ATOM 3880 O O . ALA A 1 510 ? -23.219 3.639 2.115 1 98.75 510 ALA A O 1
ATOM 3881 N N . ARG A 1 511 ? -24.188 4.398 0.291 1 98.38 511 ARG A N 1
ATOM 3882 C CA . ARG A 1 511 ? -25.406 3.613 0.497 1 98.38 511 ARG A CA 1
ATOM 3883 C C . ARG A 1 511 ? -25.109 2.119 0.429 1 98.38 511 ARG A C 1
ATOM 3885 O O . ARG A 1 511 ? -25.656 1.338 1.211 1 98.38 511 ARG A O 1
ATOM 3892 N N . ALA A 1 512 ? -24.219 1.752 -0.512 1 98.31 512 ALA A N 1
ATOM 3893 C CA . ALA A 1 512 ? -23.844 0.348 -0.638 1 98.31 512 ALA A CA 1
ATOM 3894 C C . ALA A 1 512 ? -23.156 -0.15 0.634 1 98.31 512 ALA A C 1
ATOM 3896 O O . ALA A 1 512 ? -23.25 -1.332 0.974 1 98.31 512 ALA A O 1
ATOM 3897 N N . TYR A 1 513 ? -22.547 0.725 1.356 1 98.5 513 TYR A N 1
ATOM 3898 C CA . TYR A 1 513 ? -21.875 0.364 2.602 1 98.5 513 TYR A CA 1
ATOM 3899 C C . TYR A 1 513 ? -22.781 0.606 3.799 1 98.5 513 TYR A C 1
ATOM 3901 O O . TYR A 1 513 ? -22.375 0.411 4.945 1 98.5 513 TYR A O 1
ATOM 3909 N N . GLY A 1 514 ? -23.953 1.146 3.619 1 98.06 514 GLY A N 1
ATOM 3910 C CA . GLY A 1 514 ? -24.922 1.34 4.691 1 98.06 514 GLY A CA 1
ATOM 3911 C C . GLY A 1 514 ? -24.75 2.662 5.418 1 98.06 514 GLY A C 1
ATOM 3912 O O . GLY A 1 514 ? -25.078 2.775 6.602 1 98.06 514 GLY A O 1
ATOM 3913 N N . ILE A 1 515 ? -24.234 3.666 4.77 1 98.75 515 ILE A N 1
ATOM 3914 C CA . ILE A 1 515 ? -23.984 4.969 5.379 1 98.75 515 ILE A CA 1
ATOM 3915 C C . ILE A 1 515 ? -24.953 6 4.805 1 98.75 515 ILE A C 1
ATOM 3917 O O . ILE A 1 515 ? -25.125 6.094 3.586 1 98.75 515 ILE A O 1
ATOM 3921 N N . GLU A 1 516 ? -25.594 6.762 5.668 1 98.62 516 GLU A N 1
ATOM 3922 C CA . GLU A 1 516 ? -26.422 7.879 5.219 1 98.62 516 GLU A CA 1
ATOM 3923 C C . GLU A 1 516 ? -25.609 8.859 4.375 1 98.62 516 GLU A C 1
ATOM 3925 O O . GLU A 1 516 ? -24.453 9.133 4.68 1 98.62 516 GLU A O 1
ATOM 3930 N N . SER A 1 517 ? -26.234 9.328 3.324 1 98.75 517 SER A N 1
ATOM 3931 C CA . SER A 1 517 ? -25.469 10.188 2.422 1 98.75 517 SER A CA 1
ATOM 3932 C C . SER A 1 517 ? -26.391 11.164 1.685 1 98.75 517 SER A C 1
ATOM 3934 O O . SER A 1 517 ? -27.594 10.938 1.595 1 98.75 517 SER A O 1
ATOM 3936 N N . MET A 1 518 ? -25.875 12.242 1.206 1 98.56 518 MET A N 1
ATOM 3937 C CA . MET A 1 518 ? -26.625 13.219 0.418 1 98.56 518 MET A CA 1
ATOM 3938 C C . MET A 1 518 ? -25.688 13.969 -0.534 1 98.56 518 MET A C 1
ATOM 3940 O O . MET A 1 518 ? -24.484 14.039 -0.299 1 98.56 518 MET A O 1
ATOM 3944 N N . THR A 1 519 ? -26.219 14.477 -1.561 1 98.44 519 THR A N 1
ATOM 3945 C CA . THR A 1 519 ? -25.5 15.289 -2.537 1 98.44 519 THR A CA 1
ATOM 3946 C C . THR A 1 519 ? -25.859 16.766 -2.393 1 98.44 519 THR A C 1
ATOM 3948 O O . THR A 1 519 ? -27.016 17.094 -2.137 1 98.44 519 THR A O 1
ATOM 3951 N N . VAL A 1 520 ? -24.906 17.609 -2.439 1 98.62 520 VAL A N 1
ATOM 3952 C CA . VAL A 1 520 ? -25.078 19.062 -2.553 1 98.62 520 VAL A CA 1
ATOM 3953 C C . VAL A 1 520 ? -24.625 19.516 -3.936 1 98.62 520 VAL A C 1
ATOM 3955 O O . VAL A 1 520 ? -23.438 19.453 -4.27 1 98.62 520 VAL A O 1
ATOM 3958 N N . ALA A 1 521 ? -25.516 20 -4.746 1 97.19 521 ALA A N 1
ATOM 3959 C CA . ALA A 1 521 ? -25.188 20.391 -6.109 1 97.19 521 ALA A CA 1
ATOM 3960 C C . ALA A 1 521 ? -25.438 21.875 -6.332 1 97.19 521 ALA A C 1
ATOM 3962 O O . ALA A 1 521 ? -25.047 22.438 -7.355 1 97.19 521 ALA A O 1
ATOM 3963 N N . ALA A 1 522 ? -26.156 22.5 -5.297 1 97 522 ALA A N 1
ATOM 3964 C CA . ALA A 1 522 ? -26.469 23.922 -5.391 1 97 522 ALA A CA 1
ATOM 3965 C C . ALA A 1 522 ? -26.203 24.641 -4.066 1 97 522 ALA A C 1
ATOM 3967 O O . ALA A 1 522 ? -26.328 24.031 -2.996 1 97 522 ALA A O 1
ATOM 3968 N N . PRO A 1 523 ? -25.859 25.906 -4.191 1 96.5 523 PRO A N 1
ATOM 3969 C CA . PRO A 1 523 ? -25.547 26.688 -2.984 1 96.5 523 PRO A CA 1
ATOM 3970 C C . PRO A 1 523 ? -26.672 26.625 -1.951 1 96.5 523 PRO A C 1
ATOM 3972 O O . PRO A 1 523 ? -26.406 26.609 -0.747 1 96.5 523 PRO A O 1
ATOM 3975 N N . ALA A 1 524 ? -27.906 26.547 -2.395 1 97.25 524 ALA A N 1
ATOM 3976 C CA . ALA A 1 524 ? -29.062 26.594 -1.505 1 97.25 524 ALA A CA 1
ATOM 3977 C C . ALA A 1 524 ? -29.125 25.359 -0.617 1 97.25 524 ALA A C 1
ATOM 3979 O O . ALA A 1 524 ? -29.766 25.375 0.437 1 97.25 524 ALA A O 1
ATOM 3980 N N . GLU A 1 525 ? -28.453 24.312 -1.025 1 98.19 525 GLU A N 1
ATOM 3981 C CA . GLU A 1 525 ? -28.484 23.031 -0.307 1 98.19 525 GLU A CA 1
ATOM 3982 C C . GLU A 1 525 ? -27.375 22.953 0.727 1 98.19 525 GLU A C 1
ATOM 3984 O O . GLU A 1 525 ? -27.391 22.109 1.617 1 98.19 525 GLU A O 1
ATOM 3989 N N . LEU A 1 526 ? -26.469 23.828 0.652 1 98.19 526 LEU A N 1
ATOM 3990 C CA . LEU A 1 526 ? -25.219 23.734 1.41 1 98.19 526 LEU A CA 1
ATOM 3991 C C . LEU A 1 526 ? -25.484 23.828 2.908 1 98.19 526 LEU A C 1
ATOM 3993 O O . LEU A 1 526 ? -24.938 23.047 3.691 1 98.19 526 LEU A O 1
ATOM 3997 N N . GLN A 1 527 ? -26.328 24.797 3.316 1 97.81 527 GLN A N 1
ATOM 3998 C CA . GLN A 1 527 ? -26.578 25 4.742 1 97.81 527 GLN A CA 1
ATOM 3999 C C . GLN A 1 527 ? -27.188 23.75 5.375 1 97.81 527 GLN A C 1
ATOM 4001 O O . GLN A 1 527 ? -26.797 23.344 6.469 1 97.81 527 GLN A O 1
ATOM 4006 N N . ARG A 1 528 ? -28.156 23.188 4.699 1 98.12 528 ARG A N 1
ATOM 4007 C CA . ARG A 1 528 ? -28.797 21.984 5.207 1 98.12 528 ARG A CA 1
ATOM 4008 C C . ARG A 1 528 ? -27.766 20.859 5.391 1 98.12 528 ARG A C 1
ATOM 4010 O O . ARG A 1 528 ? -27.812 20.141 6.387 1 98.12 528 ARG A O 1
ATOM 4017 N N . ALA A 1 529 ? -26.922 20.672 4.426 1 98.56 529 ALA A N 1
ATOM 4018 C CA . ALA A 1 529 ? -25.891 19.656 4.492 1 98.56 529 ALA A CA 1
ATOM 4019 C C . ALA A 1 529 ? -24.938 19.891 5.664 1 98.56 529 ALA A C 1
ATOM 4021 O O . ALA A 1 529 ? -24.578 18.969 6.383 1 98.56 529 ALA A O 1
ATOM 4022 N N . ILE A 1 530 ? -24.547 21.125 5.852 1 98.62 530 ILE A N 1
ATOM 4023 C CA . ILE A 1 530 ? -23.641 21.484 6.93 1 98.62 530 ILE A CA 1
ATOM 4024 C C . ILE A 1 530 ? -24.312 21.25 8.281 1 98.62 530 ILE A C 1
ATOM 4026 O O . ILE A 1 530 ? -23.672 20.766 9.219 1 98.62 530 ILE A O 1
ATOM 4030 N N . ASP A 1 531 ? -25.594 21.594 8.359 1 98.31 531 ASP A N 1
ATOM 4031 C CA . ASP A 1 531 ? -26.359 21.328 9.586 1 98.31 531 ASP A CA 1
ATOM 4032 C C . ASP A 1 531 ? -26.406 19.844 9.891 1 98.31 531 ASP A C 1
ATOM 4034 O O . ASP A 1 531 ? -26.328 19.438 11.055 1 98.31 531 ASP A O 1
ATOM 4038 N N . ARG A 1 532 ? -26.531 19.047 8.891 1 98.25 532 ARG A N 1
ATOM 4039 C CA . ARG A 1 532 ? -26.531 17.609 9.07 1 98.25 532 ARG A CA 1
ATOM 4040 C C . ARG A 1 532 ? -25.188 17.109 9.562 1 98.25 532 ARG A C 1
ATOM 4042 O O . ARG A 1 532 ? -25.109 16.219 10.414 1 98.25 532 ARG A O 1
ATOM 4049 N N . VAL A 1 533 ? -24.125 17.594 9.016 1 98.56 533 VAL A N 1
ATOM 4050 C CA . VAL A 1 533 ? -22.781 17.25 9.445 1 98.56 533 VAL A CA 1
ATOM 4051 C C . VAL A 1 533 ? -22.609 17.562 10.922 1 98.56 533 VAL A C 1
ATOM 4053 O O . VAL A 1 533 ? -22.109 16.75 11.695 1 98.56 533 VAL A O 1
ATOM 4056 N N . ALA A 1 534 ? -23.031 18.75 11.344 1 97.75 534 ALA A N 1
ATOM 4057 C CA . ALA A 1 534 ? -22.859 19.219 12.711 1 97.75 534 ALA A CA 1
ATOM 4058 C C . ALA A 1 534 ? -23.734 18.438 13.68 1 97.75 534 ALA A C 1
ATOM 4060 O O . ALA A 1 534 ? -23.359 18.219 14.836 1 97.75 534 ALA A O 1
ATOM 4061 N N . GLY A 1 535 ? -24.859 17.922 13.195 1 96.44 535 GLY A N 1
ATOM 4062 C CA . GLY A 1 535 ? -25.844 17.359 14.102 1 96.44 535 GLY A CA 1
ATOM 4063 C C . GLY A 1 535 ? -25.797 15.844 14.164 1 96.44 535 GLY A C 1
ATOM 4064 O O . GLY A 1 535 ? -26.266 15.242 15.141 1 96.44 535 GLY A O 1
ATOM 4065 N N . SER A 1 536 ? -25.234 15.227 13.156 1 96.5 536 SER A N 1
ATOM 4066 C CA . SER A 1 536 ? -25.25 13.766 13.109 1 96.5 536 SER A CA 1
ATOM 4067 C C . SER A 1 536 ? -24.281 13.172 14.125 1 96.5 536 SER A C 1
ATOM 4069 O O . SER A 1 536 ? -23.203 13.727 14.359 1 96.5 536 SER A O 1
ATOM 4071 N N . ARG A 1 537 ? -24.688 12.023 14.742 1 95.94 537 ARG A N 1
ATOM 4072 C CA . ARG A 1 537 ? -23.828 11.281 15.648 1 95.94 537 ARG A CA 1
ATOM 4073 C C . ARG A 1 537 ? -23.469 9.914 15.078 1 95.94 537 ARG A C 1
ATOM 4075 O O . ARG A 1 537 ? -22.938 9.062 15.781 1 95.94 537 ARG A O 1
ATOM 4082 N N . ARG A 1 538 ? -23.828 9.688 13.82 1 96.5 538 ARG A N 1
ATOM 4083 C CA . ARG A 1 538 ? -23.578 8.469 13.055 1 96.5 538 ARG A CA 1
ATOM 4084 C C . ARG A 1 538 ? -22.781 8.773 11.789 1 96.5 538 ARG A C 1
ATOM 4086 O O . ARG A 1 538 ? -22.625 9.938 11.414 1 96.5 538 ARG A O 1
ATOM 4093 N N . PRO A 1 539 ? -22.266 7.699 11.141 1 98.62 539 PRO A N 1
ATOM 4094 C CA . PRO A 1 539 ? -21.562 7.957 9.883 1 98.62 539 PRO A CA 1
ATOM 4095 C C . PRO A 1 539 ? -22.438 8.68 8.852 1 98.62 539 PRO A C 1
ATOM 4097 O O . PRO A 1 539 ? -23.609 8.344 8.688 1 98.62 539 PRO A O 1
ATOM 4100 N N . LEU A 1 540 ? -21.906 9.672 8.242 1 98.88 540 LEU A N 1
ATOM 4101 C CA . LEU A 1 540 ? -22.578 10.492 7.242 1 98.88 540 LEU A CA 1
ATOM 4102 C C . LEU A 1 540 ? -21.625 10.875 6.117 1 98.88 540 LEU A C 1
ATOM 4104 O O . LEU A 1 540 ? -20.453 11.203 6.363 1 98.88 540 LEU A O 1
ATOM 4108 N N . LEU A 1 541 ? -22.078 10.719 4.898 1 98.94 541 LEU A N 1
ATOM 4109 C CA . LEU A 1 541 ? -21.297 11.195 3.768 1 98.94 541 LEU A CA 1
ATOM 4110 C C . LEU A 1 541 ? -22.047 12.289 3.01 1 98.94 541 LEU A C 1
ATOM 4112 O O . LEU A 1 541 ? -23.203 12.117 2.646 1 98.94 541 LEU A O 1
ATOM 4116 N N . VAL A 1 542 ? -21.453 13.438 2.877 1 98.94 542 VAL A N 1
ATOM 4117 C CA . VAL A 1 542 ? -21.953 14.547 2.08 1 98.94 542 VAL A CA 1
ATOM 4118 C C . VAL A 1 542 ? -21.062 14.758 0.859 1 98.94 542 VAL A C 1
ATOM 4120 O O . VAL A 1 542 ? -19.875 15.023 0.996 1 98.94 542 VAL A O 1
ATOM 4123 N N . GLU A 1 543 ? -21.625 14.57 -0.265 1 98.88 543 GLU A N 1
ATOM 4124 C CA . GLU A 1 543 ? -20.922 14.836 -1.516 1 98.88 543 GLU A CA 1
ATOM 4125 C C . GLU A 1 543 ? -21.266 16.219 -2.066 1 98.88 543 GLU A C 1
ATOM 4127 O O . GLU A 1 543 ? -22.406 16.469 -2.451 1 98.88 543 GLU A O 1
ATOM 4132 N N . ILE A 1 544 ? -20.312 17.109 -2.049 1 98.81 544 ILE A N 1
ATOM 4133 C CA . ILE A 1 544 ? -20.5 18.453 -2.604 1 98.81 544 ILE A CA 1
ATOM 4134 C C . ILE A 1 544 ? -19.969 18.5 -4.035 1 98.81 544 ILE A C 1
ATOM 4136 O O . ILE A 1 544 ? -18.766 18.438 -4.258 1 98.81 544 ILE A O 1
ATOM 4140 N N . ALA A 1 545 ? -20.891 18.656 -5.027 1 98.31 545 ALA A N 1
ATOM 4141 C CA . ALA A 1 545 ? -20.5 18.719 -6.434 1 98.31 545 ALA A CA 1
ATOM 4142 C C . ALA A 1 545 ? -19.906 20.094 -6.777 1 98.31 545 ALA A C 1
ATOM 4144 O O . ALA A 1 545 ? -20.578 21.109 -6.656 1 98.31 545 ALA A O 1
ATOM 4145 N N . MET A 1 546 ? -18.609 20.031 -7.141 1 97.44 546 MET A N 1
ATOM 4146 C CA . MET A 1 546 ? -17.891 21.266 -7.469 1 97.44 546 MET A CA 1
ATOM 4147 C C . MET A 1 546 ? -17.109 21.109 -8.766 1 97.44 546 MET A C 1
ATOM 4149 O O . MET A 1 546 ? -15.891 21.266 -8.789 1 97.44 546 MET A O 1
ATOM 4153 N N . PRO A 1 547 ? -17.75 20.891 -9.922 1 95.56 547 PRO A N 1
ATOM 4154 C CA . PRO A 1 547 ? -17.031 20.578 -11.156 1 95.56 547 PRO A CA 1
ATOM 4155 C C . PRO A 1 547 ? -16.094 21.703 -11.602 1 95.56 547 PRO A C 1
ATOM 4157 O O . PRO A 1 547 ? -15.125 21.469 -12.32 1 95.56 547 PRO A O 1
ATOM 4160 N N . GLU A 1 548 ? -16.297 22.938 -11.109 1 93.69 548 GLU A N 1
ATOM 4161 C CA . GLU A 1 548 ? -15.5 24.078 -11.539 1 93.69 548 GLU A CA 1
ATOM 4162 C C . GLU A 1 548 ? -14.266 24.266 -10.664 1 93.69 548 GLU A C 1
ATOM 4164 O O . GLU A 1 548 ? -13.352 25.016 -11.016 1 93.69 548 GLU A O 1
ATOM 4169 N N . ALA A 1 549 ? -14.141 23.562 -9.602 1 93.19 549 ALA A N 1
ATOM 4170 C CA . ALA A 1 549 ? -13.164 23.828 -8.555 1 93.19 549 ALA A CA 1
ATOM 4171 C C . ALA A 1 549 ? -11.852 23.094 -8.836 1 93.19 549 ALA A C 1
ATOM 4173 O O . ALA A 1 549 ? -11.523 22.109 -8.156 1 93.19 549 ALA A O 1
ATOM 4174 N N . THR A 1 550 ? -11.031 23.625 -9.734 1 87.38 550 THR A N 1
ATOM 4175 C CA . THR A 1 550 ? -9.883 22.844 -10.164 1 87.38 550 THR A CA 1
ATOM 4176 C C . THR A 1 550 ? -8.578 23.547 -9.805 1 87.38 550 THR A C 1
ATOM 4178 O O . THR A 1 550 ? -7.527 23.25 -10.375 1 87.38 550 THR A O 1
ATOM 4181 N N . GLU A 1 551 ? -8.664 24.531 -8.945 1 92.69 551 GLU A N 1
ATOM 4182 C CA . GLU A 1 551 ? -7.449 25.188 -8.477 1 92.69 551 GLU A CA 1
ATOM 4183 C C . GLU A 1 551 ? -7.613 25.719 -7.059 1 92.69 551 GLU A C 1
ATOM 4185 O O . GLU A 1 551 ? -8.719 25.719 -6.516 1 92.69 551 GLU A O 1
ATOM 4190 N N . CYS A 1 552 ? -6.512 26.094 -6.48 1 94.88 552 CYS A N 1
ATOM 4191 C CA . CYS A 1 552 ? -6.508 26.75 -5.176 1 94.88 552 CYS A CA 1
ATOM 4192 C C . CYS A 1 552 ? -6.109 28.219 -5.301 1 94.88 552 CYS A C 1
ATOM 4194 O O . CYS A 1 552 ? -5.211 28.562 -6.074 1 94.88 552 CYS A O 1
ATOM 4196 N N . ARG A 1 553 ? -6.926 29.047 -4.633 1 94.44 553 ARG A N 1
ATOM 4197 C CA . ARG A 1 553 ? -6.637 30.484 -4.578 1 94.44 553 ARG A CA 1
ATOM 4198 C C . ARG A 1 553 ? -6.641 30.984 -3.139 1 94.44 553 ARG A C 1
ATOM 4200 O O . ARG A 1 553 ? -7.488 30.578 -2.338 1 94.44 553 ARG A O 1
ATOM 4207 N N . PRO A 1 554 ? -5.75 31.875 -2.703 1 95.12 554 PRO A N 1
ATOM 4208 C CA . PRO A 1 554 ? -4.566 32.312 -3.445 1 95.12 554 PRO A CA 1
ATOM 4209 C C . PRO A 1 554 ? -3.471 31.25 -3.486 1 95.12 554 PRO A C 1
ATOM 4211 O O . PRO A 1 554 ? -3.49 30.312 -2.691 1 95.12 554 PRO A O 1
ATOM 4214 N N . ARG A 1 555 ? -2.617 31.312 -4.398 1 94.44 555 ARG A N 1
ATOM 4215 C CA . ARG A 1 555 ? -1.487 30.406 -4.523 1 94.44 555 ARG A CA 1
ATOM 4216 C C . ARG A 1 555 ? -0.269 31.109 -5.102 1 94.44 555 ARG A C 1
ATOM 4218 O O . ARG A 1 555 ? -0.404 32.125 -5.781 1 94.44 555 ARG A O 1
ATOM 4225 N N . LEU A 1 556 ? 0.827 30.609 -4.773 1 92.06 556 LEU A N 1
ATOM 4226 C CA . LEU A 1 556 ? 2.1 31.109 -5.273 1 92.06 556 LEU A CA 1
ATOM 4227 C C . LEU A 1 556 ? 2.537 30.344 -6.52 1 92.06 556 LEU A C 1
ATOM 4229 O O . LEU A 1 556 ? 2.549 29.125 -6.523 1 92.06 556 LEU A O 1
ATOM 4233 N N . ALA A 1 557 ? 2.822 31.062 -7.59 1 85.25 557 ALA A N 1
ATOM 4234 C CA . ALA A 1 557 ? 3.498 30.406 -8.711 1 85.25 557 ALA A CA 1
ATOM 4235 C C . ALA A 1 557 ? 4.961 30.141 -8.383 1 85.25 557 ALA A C 1
ATOM 4237 O O . ALA A 1 557 ? 5.578 30.859 -7.602 1 85.25 557 ALA A O 1
ATOM 4238 N N . PHE A 1 558 ? 5.457 29.156 -8.984 1 82.62 558 PHE A N 1
ATOM 4239 C CA . PHE A 1 558 ? 6.844 28.781 -8.711 1 82.62 558 PHE A CA 1
ATOM 4240 C C . PHE A 1 558 ? 7.785 29.938 -9.047 1 82.62 558 PHE A C 1
ATOM 4242 O O . PHE A 1 558 ? 7.684 30.531 -10.117 1 82.62 558 PHE A O 1
ATOM 4249 N N . GLY A 1 559 ? 8.648 30.281 -8.102 1 85.12 559 GLY A N 1
ATOM 4250 C CA . GLY A 1 559 ? 9.664 31.297 -8.328 1 85.12 559 GLY A CA 1
ATOM 4251 C C . GLY A 1 559 ? 9.227 32.688 -7.902 1 85.12 559 GLY A C 1
ATOM 4252 O O . GLY A 1 559 ? 10.055 33.594 -7.758 1 85.12 559 GLY A O 1
ATOM 4253 N N . ARG A 1 560 ? 7.984 32.875 -7.66 1 90.25 560 ARG A N 1
ATOM 4254 C CA . ARG A 1 560 ? 7.477 34.188 -7.254 1 90.25 560 ARG A CA 1
ATOM 4255 C C . ARG A 1 560 ? 7.719 34.438 -5.77 1 90.25 560 ARG A C 1
ATOM 4257 O O . ARG A 1 560 ? 7.934 33.469 -5.008 1 90.25 560 ARG A O 1
ATOM 4264 N N . LYS A 1 561 ? 7.707 35.688 -5.484 1 94 561 LYS A N 1
ATOM 4265 C CA . LYS A 1 561 ? 7.883 36.094 -4.09 1 94 561 LYS A CA 1
ATOM 4266 C C . LYS A 1 561 ? 6.652 35.75 -3.26 1 94 561 LYS A C 1
ATOM 4268 O O . LYS A 1 561 ? 5.535 35.719 -3.775 1 94 561 LYS A O 1
ATOM 4273 N N . LEU A 1 562 ? 6.855 35.5 -2.004 1 94.75 562 LEU A N 1
ATOM 4274 C CA . LEU A 1 562 ? 5.828 34.938 -1.121 1 94.75 562 LEU A CA 1
ATOM 4275 C C . LEU A 1 562 ? 4.605 35.844 -1.09 1 94.75 562 LEU A C 1
ATOM 4277 O O . LEU A 1 562 ? 3.482 35.375 -0.894 1 94.75 562 LEU A O 1
ATOM 4281 N N . ASP A 1 563 ? 4.797 37.156 -1.228 1 94.31 563 ASP A N 1
ATOM 4282 C CA . ASP A 1 563 ? 3.686 38.125 -1.154 1 94.31 563 ASP A CA 1
ATOM 4283 C C . ASP A 1 563 ? 3.166 38.469 -2.549 1 94.31 563 ASP A C 1
ATOM 4285 O O . ASP A 1 563 ? 2.449 39.438 -2.721 1 94.31 563 ASP A O 1
ATOM 4289 N N . ASP A 1 564 ? 3.557 37.656 -3.553 1 94.88 564 ASP A N 1
ATOM 4290 C CA . ASP A 1 564 ? 3.084 37.812 -4.926 1 94.88 564 ASP A CA 1
ATOM 4291 C C . ASP A 1 564 ? 2.227 36.625 -5.348 1 94.88 564 ASP A C 1
ATOM 4293 O O . ASP A 1 564 ? 2.574 35.906 -6.285 1 94.88 564 ASP A O 1
ATOM 4297 N N . GLN A 1 565 ? 1.094 36.5 -4.699 1 94.69 565 GLN A N 1
ATOM 4298 C CA . GLN A 1 565 ? 0.232 35.344 -4.914 1 94.69 565 GLN A CA 1
ATOM 4299 C C . GLN A 1 565 ? -0.782 35.625 -6.023 1 94.69 565 GLN A C 1
ATOM 4301 O O . GLN A 1 565 ? -1.077 36.781 -6.336 1 94.69 565 GLN A O 1
ATOM 4306 N N . TYR A 1 566 ? -1.166 34.594 -6.598 1 92.88 566 TYR A N 1
ATOM 4307 C CA . TYR A 1 566 ? -2.221 34.625 -7.602 1 92.88 566 TYR A CA 1
ATOM 4308 C C . TYR A 1 566 ? -3.555 34.188 -7.008 1 92.88 566 TYR A C 1
ATOM 4310 O O . TYR A 1 566 ? -3.598 33.281 -6.168 1 92.88 566 TYR A O 1
ATOM 4318 N N . PRO A 1 567 ? -4.691 34.781 -7.527 1 91.69 567 PRO A N 1
ATOM 4319 C CA . PRO A 1 567 ? -4.781 35.906 -8.445 1 91.69 567 PRO A CA 1
ATOM 4320 C C . PRO A 1 567 ? -4.352 37.219 -7.793 1 91.69 567 PRO A C 1
ATOM 4322 O O . PRO A 1 567 ? -4.379 37.344 -6.566 1 91.69 567 PRO A O 1
ATOM 4325 N N . LYS A 1 568 ? -3.934 38.156 -8.672 1 91.38 568 LYS A N 1
ATOM 4326 C CA . LYS A 1 568 ? -3.557 39.469 -8.164 1 91.38 568 LYS A CA 1
ATOM 4327 C C . LYS A 1 568 ? -4.781 40.25 -7.699 1 91.38 568 LYS A C 1
ATOM 4329 O O . LYS A 1 568 ? -5.848 40.156 -8.312 1 91.38 568 LYS A O 1
ATOM 4334 N N . LEU A 1 569 ? -4.551 40.875 -6.559 1 83.31 569 LEU A N 1
ATOM 4335 C CA . LEU A 1 569 ? -5.625 41.719 -6.078 1 83.31 569 LEU A CA 1
ATOM 4336 C C . LEU A 1 569 ? -5.562 43.094 -6.746 1 83.31 569 LEU A C 1
ATOM 4338 O O . LEU A 1 569 ? -4.477 43.625 -7.012 1 83.31 569 LEU A O 1
ATOM 4342 N N . ASP A 1 570 ? -6.688 43.656 -7.367 1 68.19 570 ASP A N 1
ATOM 4343 C CA . ASP A 1 570 ? -6.781 44.969 -7.984 1 68.19 570 ASP A CA 1
ATOM 4344 C C . ASP A 1 570 ? -6.543 46.062 -6.957 1 68.19 570 ASP A C 1
ATOM 4346 O O . ASP A 1 570 ? -6.859 45.906 -5.777 1 68.19 570 ASP A O 1
ATOM 4350 N N . MET B 1 1 ? 16.75 16.375 -27.094 1 96.56 1 MET B N 1
ATOM 4351 C CA . MET B 1 1 ? 15.406 15.875 -26.797 1 96.56 1 MET B CA 1
ATOM 4352 C C . MET B 1 1 ? 15.164 15.844 -25.297 1 96.56 1 MET B C 1
ATOM 4354 O O . MET B 1 1 ? 16.078 15.531 -24.516 1 96.56 1 MET B O 1
ATOM 4358 N N . LYS B 1 2 ? 13.93 16.234 -24.938 1 97.38 2 LYS B N 1
ATOM 4359 C CA . LYS B 1 2 ? 13.555 16.125 -23.531 1 97.38 2 LYS B CA 1
ATOM 4360 C C . LYS B 1 2 ? 13.711 14.688 -23.031 1 97.38 2 LYS B C 1
ATOM 4362 O O . LYS B 1 2 ? 13.289 13.742 -23.688 1 97.38 2 LYS B O 1
ATOM 4367 N N . ALA B 1 3 ? 14.312 14.492 -21.781 1 98.5 3 ALA B N 1
ATOM 4368 C CA . ALA B 1 3 ? 14.656 13.172 -21.266 1 98.5 3 ALA B CA 1
ATOM 4369 C C . ALA B 1 3 ? 13.422 12.281 -21.156 1 98.5 3 ALA B C 1
ATOM 4371 O O . ALA B 1 3 ? 13.477 11.094 -21.484 1 98.5 3 ALA B O 1
ATOM 4372 N N . SER B 1 4 ? 12.352 12.797 -20.656 1 98.38 4 SER B N 1
ATOM 4373 C CA . SER B 1 4 ? 11.133 12 -20.531 1 98.38 4 SER B CA 1
ATOM 4374 C C . SER B 1 4 ? 10.633 11.539 -21.891 1 98.38 4 SER B C 1
ATOM 4376 O O . SER B 1 4 ? 10.102 10.438 -22.031 1 98.38 4 SER B O 1
ATOM 4378 N N . ASN B 1 5 ? 10.734 12.383 -22.953 1 98.38 5 ASN B N 1
ATOM 4379 C CA . ASN B 1 5 ? 10.422 11.953 -24.312 1 98.38 5 ASN B CA 1
ATOM 4380 C C . ASN B 1 5 ? 11.32 10.812 -24.766 1 98.38 5 ASN B C 1
ATOM 4382 O O . ASN B 1 5 ? 10.867 9.883 -25.422 1 98.38 5 ASN B O 1
ATOM 4386 N N . ALA B 1 6 ? 12.602 10.961 -24.438 1 98.5 6 ALA B N 1
ATOM 4387 C CA . ALA B 1 6 ? 13.562 9.914 -24.797 1 98.5 6 ALA B CA 1
ATOM 4388 C C . ALA B 1 6 ? 13.195 8.586 -24.141 1 98.5 6 ALA B C 1
ATOM 4390 O O . ALA B 1 6 ? 13.305 7.531 -24.766 1 98.5 6 ALA B O 1
ATOM 4391 N N . ILE B 1 7 ? 12.758 8.617 -22.922 1 98.56 7 ILE B N 1
ATOM 4392 C CA . ILE B 1 7 ? 12.328 7.43 -22.188 1 98.56 7 ILE B CA 1
ATOM 4393 C C . ILE B 1 7 ? 11.156 6.773 -22.922 1 98.56 7 ILE B C 1
ATOM 4395 O O . ILE B 1 7 ? 11.164 5.562 -23.141 1 98.56 7 ILE B O 1
ATOM 4399 N N . ALA B 1 8 ? 10.156 7.566 -23.234 1 98.44 8 ALA B N 1
ATOM 4400 C CA . ALA B 1 8 ? 8.977 7.059 -23.938 1 98.44 8 ALA B CA 1
ATOM 4401 C C . ALA B 1 8 ? 9.367 6.387 -25.25 1 98.44 8 ALA B C 1
ATOM 4403 O O . ALA B 1 8 ? 8.891 5.297 -25.562 1 98.44 8 ALA B O 1
ATOM 4404 N N . ARG B 1 9 ? 10.234 7.004 -26 1 98 9 ARG B N 1
ATOM 4405 C CA . ARG B 1 9 ? 10.664 6.469 -27.297 1 98 9 ARG B CA 1
ATOM 4406 C C . ARG B 1 9 ? 11.438 5.168 -27.109 1 98 9 ARG B C 1
ATOM 4408 O O . ARG B 1 9 ? 11.242 4.211 -27.859 1 98 9 ARG B O 1
ATOM 4415 N N . PHE B 1 10 ? 12.32 5.172 -26.156 1 98.06 10 PHE B N 1
ATOM 4416 C CA . PHE B 1 10 ? 13.133 3.994 -25.891 1 98.06 10 PHE B CA 1
ATOM 4417 C C . PHE B 1 10 ? 12.258 2.797 -25.531 1 98.06 10 PHE B C 1
ATOM 4419 O O . PHE B 1 10 ? 12.422 1.716 -26.109 1 98.06 10 PHE B O 1
ATOM 4426 N N . LEU B 1 11 ? 11.352 2.975 -24.562 1 98.44 11 LEU B N 1
ATOM 4427 C CA . LEU B 1 11 ? 10.484 1.887 -24.125 1 98.44 11 LEU B CA 1
ATOM 4428 C C . LEU B 1 11 ? 9.633 1.374 -25.281 1 98.44 11 LEU B C 1
ATOM 4430 O O . LEU B 1 11 ? 9.492 0.163 -25.469 1 98.44 11 LEU B O 1
ATOM 4434 N N . ALA B 1 12 ? 9.07 2.309 -26.047 1 97.69 12 ALA B N 1
ATOM 4435 C CA . ALA B 1 12 ? 8.25 1.924 -27.203 1 97.69 12 ALA B CA 1
ATOM 4436 C C . ALA B 1 12 ? 9.07 1.135 -28.219 1 97.69 12 ALA B C 1
ATOM 4438 O O . ALA B 1 12 ? 8.578 0.17 -28.797 1 97.69 12 ALA B O 1
ATOM 4439 N N . ALA B 1 13 ? 10.297 1.565 -28.438 1 97.19 13 ALA B N 1
ATOM 4440 C CA . ALA B 1 13 ? 11.18 0.896 -29.391 1 97.19 13 ALA B CA 1
ATOM 4441 C C . ALA B 1 13 ? 11.469 -0.54 -28.969 1 97.19 13 ALA B C 1
ATOM 4443 O O . ALA B 1 13 ? 11.766 -1.397 -29.797 1 97.19 13 ALA B O 1
ATOM 4444 N N . HIS B 1 14 ? 11.359 -0.795 -27.703 1 97.12 14 HIS B N 1
ATOM 4445 C CA . HIS B 1 14 ? 11.594 -2.137 -27.188 1 97.12 14 HIS B CA 1
ATOM 4446 C C . HIS B 1 14 ? 10.289 -2.822 -26.812 1 97.12 14 HIS B C 1
ATOM 4448 O O . HIS B 1 14 ? 10.25 -3.631 -25.875 1 97.12 14 HIS B O 1
ATOM 4454 N N . ASP B 1 15 ? 9.195 -2.416 -27.328 1 95.56 15 ASP B N 1
ATOM 4455 C CA . ASP B 1 15 ? 7.891 -3.07 -27.344 1 95.56 15 ASP B CA 1
ATOM 4456 C C . ASP B 1 15 ? 7.203 -2.971 -25.984 1 95.56 15 ASP B C 1
ATOM 4458 O O . ASP B 1 15 ? 6.5 -3.896 -25.578 1 95.56 15 ASP B O 1
ATOM 4462 N N . VAL B 1 16 ? 7.559 -1.997 -25.234 1 97.81 16 VAL B N 1
ATOM 4463 C CA . VAL B 1 16 ? 6.789 -1.663 -24.047 1 97.81 16 VAL B CA 1
ATOM 4464 C C . VAL B 1 16 ? 5.688 -0.67 -24.391 1 97.81 16 VAL B C 1
ATOM 4466 O O . VAL B 1 16 ? 5.965 0.46 -24.797 1 97.81 16 VAL B O 1
ATOM 4469 N N . ARG B 1 17 ? 4.395 -1.08 -24.203 1 97.12 17 ARG B N 1
ATOM 4470 C CA . ARG B 1 17 ? 3.314 -0.297 -24.797 1 97.12 17 ARG B CA 1
ATOM 4471 C C . ARG B 1 17 ? 2.234 0.008 -23.766 1 97.12 17 ARG B C 1
ATOM 4473 O O . ARG B 1 17 ? 1.262 0.706 -24.062 1 97.12 17 ARG B O 1
ATOM 4480 N N . HIS B 1 18 ? 2.314 -0.513 -22.594 1 98.44 18 HIS B N 1
ATOM 4481 C CA . HIS B 1 18 ? 1.297 -0.324 -21.562 1 98.44 18 HIS B CA 1
ATOM 4482 C C . HIS B 1 18 ? 1.876 0.365 -20.344 1 98.44 18 HIS B C 1
ATOM 4484 O O . HIS B 1 18 ? 3.008 0.082 -19.938 1 98.44 18 HIS B O 1
ATOM 4490 N N . CYS B 1 19 ? 1.184 1.312 -19.844 1 98.69 19 CYS B N 1
ATOM 4491 C CA . CYS B 1 19 ? 1.563 2.055 -18.641 1 98.69 19 CYS B CA 1
ATOM 4492 C C . CYS B 1 19 ? 0.392 2.164 -17.672 1 98.69 19 CYS B C 1
ATOM 4494 O O . CYS B 1 19 ? -0.692 2.611 -18.047 1 98.69 19 CYS B O 1
ATOM 4496 N N . PHE B 1 20 ? 0.559 1.708 -16.484 1 98.88 20 PHE B N 1
ATOM 4497 C CA . PHE B 1 20 ? -0.435 1.82 -15.422 1 98.88 20 PHE B CA 1
ATOM 4498 C C . PHE B 1 20 ? 0.059 2.742 -14.312 1 98.88 20 PHE B C 1
ATOM 4500 O O . PHE B 1 20 ? 1.207 2.639 -13.875 1 98.88 20 PHE B O 1
ATOM 4507 N N . GLU B 1 21 ? -0.812 3.695 -13.836 1 98.69 21 GLU B N 1
ATOM 4508 C CA . GLU B 1 21 ? -0.303 4.68 -12.883 1 98.69 21 GLU B CA 1
ATOM 4509 C C . GLU B 1 21 ? -1.44 5.348 -12.117 1 98.69 21 GLU B C 1
ATOM 4511 O O . GLU B 1 21 ? -2.605 5.242 -12.508 1 98.69 21 GLU B O 1
ATOM 4516 N N . LEU B 1 22 ? -1.186 5.844 -10.953 1 98.38 22 LEU B N 1
ATOM 4517 C CA . LEU B 1 22 ? -1.877 6.977 -10.352 1 98.38 22 LEU B CA 1
ATOM 4518 C C . LEU B 1 22 ? -1.008 8.227 -10.391 1 98.38 22 LEU B C 1
ATOM 4520 O O . LEU B 1 22 ? 0.062 8.273 -9.781 1 98.38 22 LEU B O 1
ATOM 4524 N N . VAL B 1 23 ? -1.477 9.203 -11.047 1 97.31 23 VAL B N 1
ATOM 4525 C CA . VAL B 1 23 ? -0.668 10.367 -11.391 1 97.31 23 VAL B CA 1
ATOM 4526 C C . VAL B 1 23 ? -0.33 11.156 -10.133 1 97.31 23 VAL B C 1
ATOM 4528 O O . VAL B 1 23 ? -1.096 11.148 -9.164 1 97.31 23 VAL B O 1
ATOM 4531 N N . GLY B 1 24 ? 0.802 11.727 -10.086 1 96.12 24 GLY B N 1
ATOM 4532 C CA . GLY B 1 24 ? 1.278 12.664 -9.078 1 96.12 24 GLY B CA 1
ATOM 4533 C C . GLY B 1 24 ? 2.238 13.695 -9.625 1 96.12 24 GLY B C 1
ATOM 4534 O O . GLY B 1 24 ? 2.621 13.641 -10.797 1 96.12 24 GLY B O 1
ATOM 4535 N N . GLY B 1 25 ? 2.566 14.586 -8.82 1 94 25 GLY B N 1
ATOM 4536 C CA . GLY B 1 25 ? 3.328 15.75 -9.234 1 94 25 GLY B CA 1
ATOM 4537 C C . GLY B 1 25 ? 4.668 15.398 -9.852 1 94 25 GLY B C 1
ATOM 4538 O O . GLY B 1 25 ? 5.098 16.031 -10.82 1 94 25 GLY B O 1
ATOM 4539 N N . MET B 1 26 ? 5.309 14.367 -9.352 1 97 26 MET B N 1
ATOM 4540 C CA . MET B 1 26 ? 6.703 14.125 -9.719 1 97 26 MET B CA 1
ATOM 4541 C C . MET B 1 26 ? 6.793 13.242 -10.961 1 97 26 MET B C 1
ATOM 4543 O O . MET B 1 26 ? 7.891 12.898 -11.398 1 97 26 MET B O 1
ATOM 4547 N N . ILE B 1 27 ? 5.641 12.883 -11.562 1 97.81 27 ILE B N 1
ATOM 4548 C CA . ILE B 1 27 ? 5.719 12.055 -12.758 1 97.81 27 ILE B CA 1
ATOM 4549 C C . ILE B 1 27 ? 4.914 12.695 -13.883 1 97.81 27 ILE B C 1
ATOM 4551 O O . ILE B 1 27 ? 4.598 12.047 -14.883 1 97.81 27 ILE B O 1
ATOM 4555 N N . THR B 1 28 ? 4.555 13.961 -13.773 1 96.62 28 THR B N 1
ATOM 4556 C CA . THR B 1 28 ? 3.732 14.633 -14.773 1 96.62 28 THR B CA 1
ATOM 4557 C C . THR B 1 28 ? 4.477 14.727 -16.109 1 96.62 28 THR B C 1
ATOM 4559 O O . THR B 1 28 ? 3.877 14.57 -17.172 1 96.62 28 THR B O 1
ATOM 4562 N N . HIS B 1 29 ? 5.812 14.984 -16.078 1 97.12 29 HIS B N 1
ATOM 4563 C CA . HIS B 1 29 ? 6.594 15.07 -17.312 1 97.12 29 HIS B CA 1
ATOM 4564 C C . HIS B 1 29 ? 6.656 13.719 -18.016 1 97.12 29 HIS B C 1
ATOM 4566 O O . HIS B 1 29 ? 6.551 13.641 -19.25 1 97.12 29 HIS B O 1
ATOM 4572 N N . LEU B 1 30 ? 6.824 12.672 -17.219 1 97.94 30 LEU B N 1
ATOM 4573 C CA . LEU B 1 30 ? 6.852 11.328 -17.781 1 97.94 30 LEU B CA 1
ATOM 4574 C C . LEU B 1 30 ? 5.52 10.977 -18.438 1 97.94 30 LEU B C 1
ATOM 4576 O O . LEU B 1 30 ? 5.48 10.516 -19.578 1 97.94 30 LEU B O 1
ATOM 4580 N N . LEU B 1 31 ? 4.473 11.219 -17.672 1 97.56 31 LEU B N 1
ATOM 4581 C CA . LEU B 1 31 ? 3.135 10.891 -18.156 1 97.56 31 LEU B CA 1
ATOM 4582 C C . LEU B 1 31 ? 2.82 11.656 -19.453 1 97.56 31 LEU B C 1
ATOM 4584 O O . LEU B 1 31 ? 2.262 11.094 -20.391 1 97.56 31 LEU B O 1
ATOM 4588 N N . ASP B 1 32 ? 3.158 12.93 -19.469 1 97.25 32 ASP B N 1
ATOM 4589 C CA . ASP B 1 32 ? 2.939 13.758 -20.656 1 97.25 32 ASP B CA 1
ATOM 4590 C C . ASP B 1 32 ? 3.693 13.195 -21.859 1 97.25 32 ASP B C 1
ATOM 4592 O O . ASP B 1 32 ? 3.146 13.125 -22.969 1 97.25 32 ASP B O 1
ATOM 4596 N N . SER B 1 33 ? 4.93 12.797 -21.641 1 97.81 33 SER B N 1
ATOM 4597 C CA . SER B 1 33 ? 5.758 12.258 -22.719 1 97.81 33 SER B CA 1
ATOM 4598 C C . SER B 1 33 ? 5.207 10.93 -23.219 1 97.81 33 SER B C 1
ATOM 4600 O O . SER B 1 33 ? 5.227 10.664 -24.422 1 97.81 33 SER B O 1
ATOM 4602 N N . PHE B 1 34 ? 4.762 10.047 -22.281 1 98.06 34 PHE B N 1
ATOM 4603 C CA . PHE B 1 34 ? 4.152 8.781 -22.688 1 98.06 34 PHE B CA 1
ATOM 4604 C C . PHE B 1 34 ? 2.916 9.023 -23.531 1 98.06 34 PHE B C 1
ATOM 4606 O O . PHE B 1 34 ? 2.732 8.383 -24.578 1 98.06 34 PHE B O 1
ATOM 4613 N N . ALA B 1 35 ? 2.105 9.969 -23.141 1 97.06 35 ALA B N 1
ATOM 4614 C CA . ALA B 1 35 ? 0.875 10.289 -23.859 1 97.06 35 ALA B CA 1
ATOM 4615 C C . ALA B 1 35 ? 1.183 10.891 -25.234 1 97.06 35 ALA B C 1
ATOM 4617 O O . ALA B 1 35 ? 0.553 10.539 -26.234 1 97.06 35 ALA B O 1
ATOM 4618 N N . GLU B 1 36 ? 2.119 11.805 -25.25 1 96 36 GLU B N 1
ATOM 4619 C CA . GLU B 1 36 ? 2.473 12.516 -26.469 1 96 36 GLU B CA 1
ATOM 4620 C C . GLU B 1 36 ? 3.043 11.555 -27.516 1 96 36 GLU B C 1
ATOM 4622 O O . GLU B 1 36 ? 2.861 11.766 -28.719 1 96 36 GLU B O 1
ATOM 4627 N N . SER B 1 37 ? 3.699 10.555 -27.047 1 96.38 37 SER B N 1
ATOM 4628 C CA . SER B 1 37 ? 4.305 9.609 -27.969 1 96.38 37 SER B CA 1
ATOM 4629 C C . SER B 1 37 ? 3.24 8.891 -28.797 1 96.38 37 SER B C 1
ATOM 4631 O O . SER B 1 37 ? 3.512 8.43 -29.906 1 96.38 37 SER B O 1
ATOM 4633 N N . GLY B 1 38 ? 2.059 8.68 -28.234 1 96.44 38 GLY B N 1
ATOM 4634 C CA . GLY B 1 38 ? 0.977 7.961 -28.891 1 96.44 38 GLY B CA 1
ATOM 4635 C C . GLY B 1 38 ? 1.214 6.465 -28.969 1 96.44 38 GLY B C 1
ATOM 4636 O O . GLY B 1 38 ? 0.438 5.742 -29.594 1 96.44 38 GLY B O 1
ATOM 4637 N N . ARG B 1 39 ? 2.217 6 -28.297 1 96.69 39 ARG B N 1
ATOM 4638 C CA . ARG B 1 39 ? 2.609 4.602 -28.438 1 96.69 39 ARG B CA 1
ATOM 4639 C C . ARG B 1 39 ? 2.191 3.797 -27.203 1 96.69 39 ARG B C 1
ATOM 4641 O O . ARG B 1 39 ? 2.373 2.578 -27.172 1 96.69 39 ARG B O 1
ATOM 4648 N N . PHE B 1 40 ? 1.637 4.465 -26.219 1 97.5 40 PHE B N 1
ATOM 4649 C CA . PHE B 1 40 ? 1.321 3.803 -24.953 1 97.5 40 PHE B CA 1
ATOM 4650 C C . PHE B 1 40 ? -0.183 3.789 -24.719 1 97.5 40 PHE B C 1
ATOM 4652 O O . PHE B 1 40 ? -0.87 4.777 -24.984 1 97.5 40 PHE B O 1
ATOM 4659 N N . GLN B 1 41 ? -0.683 2.684 -24.344 1 97.44 41 GLN B N 1
ATOM 4660 C CA . GLN B 1 41 ? -1.955 2.66 -23.625 1 97.44 41 GLN B CA 1
ATOM 4661 C C . GLN B 1 41 ? -1.765 2.988 -22.156 1 97.44 41 GLN B C 1
ATOM 4663 O O . GLN B 1 41 ? -1.138 2.225 -21.422 1 97.44 41 GLN B O 1
ATOM 4668 N N . ILE B 1 42 ? -2.23 4.152 -21.766 1 98.25 42 ILE B N 1
ATOM 4669 C CA . ILE B 1 42 ? -2.08 4.629 -20.391 1 98.25 42 ILE B CA 1
ATOM 4670 C C . ILE B 1 42 ? -3.373 4.387 -19.625 1 98.25 42 ILE B C 1
ATOM 4672 O O . ILE B 1 42 ? -4.445 4.824 -20.047 1 98.25 42 ILE B O 1
ATOM 4676 N N . VAL B 1 43 ? -3.33 3.637 -18.547 1 98.56 43 VAL B N 1
ATOM 4677 C CA . VAL B 1 43 ? -4.488 3.381 -17.703 1 98.56 43 VAL B CA 1
ATOM 4678 C C . VAL B 1 43 ? -4.273 4.012 -16.328 1 98.56 43 VAL B C 1
ATOM 4680 O O . VAL B 1 43 ? -3.326 3.66 -15.617 1 98.56 43 VAL B O 1
ATOM 4683 N N . SER B 1 44 ? -5.062 4.984 -15.992 1 98.31 44 SER B N 1
ATOM 4684 C CA . SER B 1 44 ? -5.055 5.605 -14.672 1 98.31 44 SER B CA 1
ATOM 4685 C C . SER B 1 44 ? -5.777 4.734 -13.648 1 98.31 44 SER B C 1
ATOM 4687 O O . SER B 1 44 ? -6.957 4.418 -13.82 1 98.31 44 SER B O 1
ATOM 4689 N N . MET B 1 45 ? -5.082 4.305 -12.664 1 98.62 45 MET B N 1
ATOM 4690 C CA . MET B 1 45 ? -5.641 3.502 -11.586 1 98.62 45 MET B CA 1
ATOM 4691 C C . MET B 1 45 ? -6 4.379 -10.391 1 98.62 45 MET B C 1
ATOM 4693 O O . MET B 1 45 ? -5.738 5.582 -10.398 1 98.62 45 MET B O 1
ATOM 4697 N N . HIS B 1 46 ? -6.617 3.791 -9.352 1 98.69 46 HIS B N 1
ATOM 4698 C CA . HIS B 1 46 ? -6.996 4.551 -8.164 1 98.69 46 HIS B CA 1
ATOM 4699 C C . HIS B 1 46 ? -6.035 4.285 -7.012 1 98.69 46 HIS B C 1
ATOM 4701 O O . HIS B 1 46 ? -6.125 4.93 -5.965 1 98.69 46 HIS B O 1
ATOM 4707 N N . HIS B 1 47 ? -5.121 3.41 -7.16 1 98.81 47 HIS B N 1
ATOM 4708 C CA . HIS B 1 47 ? -4.066 3.098 -6.199 1 98.81 47 HIS B CA 1
ATOM 4709 C C . HIS B 1 47 ? -2.822 2.566 -6.902 1 98.81 47 HIS B C 1
ATOM 4711 O O . HIS B 1 47 ? -2.924 1.756 -7.824 1 98.81 47 HIS B O 1
ATOM 4717 N N . GLU B 1 48 ? -1.65 2.957 -6.496 1 98.88 48 GLU B N 1
ATOM 4718 C CA . GLU B 1 48 ? -0.413 2.533 -7.145 1 98.88 48 GLU B CA 1
ATOM 4719 C C . GLU B 1 48 ? -0.168 1.04 -6.945 1 98.88 48 GLU B C 1
ATOM 4721 O O . GLU B 1 48 ? 0.446 0.387 -7.793 1 98.88 48 GLU B O 1
ATOM 4726 N N . GLN B 1 49 ? -0.659 0.395 -5.781 1 98.88 49 GLN B N 1
ATOM 4727 C CA . GLN B 1 49 ? -0.594 -1.056 -5.637 1 98.88 49 GLN B CA 1
ATOM 4728 C C . GLN B 1 49 ? -1.305 -1.755 -6.793 1 98.88 49 GLN B C 1
ATOM 4730 O O . GLN B 1 49 ? -0.808 -2.75 -7.324 1 98.88 49 GLN B O 1
ATOM 4735 N N . ALA B 1 50 ? -2.52 -1.229 -7.16 1 98.94 50 ALA B N 1
ATOM 4736 C CA . ALA B 1 50 ? -3.277 -1.771 -8.289 1 98.94 50 ALA B CA 1
ATOM 4737 C C . ALA B 1 50 ? -2.529 -1.567 -9.602 1 98.94 50 ALA B C 1
ATOM 4739 O O . ALA B 1 50 ? -2.551 -2.436 -10.477 1 98.94 50 ALA B O 1
ATOM 4740 N N . ALA B 1 51 ? -1.85 -0.418 -9.734 1 98.94 51 ALA B N 1
ATOM 4741 C CA . ALA B 1 51 ? -1.045 -0.167 -10.93 1 98.94 51 ALA B CA 1
ATOM 4742 C C . ALA B 1 51 ? 0.054 -1.215 -11.078 1 98.94 51 ALA B C 1
ATOM 4744 O O . ALA B 1 51 ? 0.297 -1.714 -12.18 1 98.94 51 ALA B O 1
ATOM 4745 N N . ALA B 1 52 ? 0.707 -1.52 -9.992 1 98.94 52 ALA B N 1
ATOM 4746 C CA . ALA B 1 52 ? 1.773 -2.518 -10.008 1 98.94 52 ALA B CA 1
ATOM 4747 C C . ALA B 1 52 ? 1.237 -3.889 -10.406 1 98.94 52 ALA B C 1
ATOM 4749 O O . ALA B 1 52 ? 1.831 -4.574 -11.242 1 98.94 52 ALA B O 1
ATOM 4750 N N . PHE B 1 53 ? 0.083 -4.32 -9.812 1 98.94 53 PHE B N 1
ATOM 4751 C CA . PHE B 1 53 ? -0.512 -5.613 -10.125 1 98.94 53 PHE B CA 1
ATOM 4752 C C . PHE B 1 53 ? -0.976 -5.656 -11.578 1 98.94 53 PHE B C 1
ATOM 4754 O O . PHE B 1 53 ? -0.861 -6.688 -12.242 1 98.94 53 PHE B O 1
ATOM 4761 N N . ALA B 1 54 ? -1.515 -4.52 -12.078 1 98.94 54 ALA B N 1
ATOM 4762 C CA . ALA B 1 54 ? -1.94 -4.461 -13.477 1 98.94 54 ALA B CA 1
ATOM 4763 C C . ALA B 1 54 ? -0.753 -4.641 -14.414 1 98.94 54 ALA B C 1
ATOM 4765 O O . ALA B 1 54 ? -0.846 -5.359 -15.414 1 98.94 54 ALA B O 1
ATOM 4766 N N . ALA B 1 55 ? 0.369 -3.984 -14.102 1 98.94 55 ALA B N 1
ATOM 4767 C CA . ALA B 1 55 ? 1.577 -4.148 -14.906 1 98.94 55 ALA B CA 1
ATOM 4768 C C . ALA B 1 55 ? 2.045 -5.602 -14.898 1 98.94 55 ALA B C 1
ATOM 4770 O O . ALA B 1 55 ? 2.461 -6.133 -15.93 1 98.94 55 ALA B O 1
ATOM 4771 N N . GLU B 1 56 ? 1.968 -6.211 -13.727 1 98.81 56 GLU B N 1
ATOM 4772 C CA . GLU B 1 56 ? 2.285 -7.633 -13.617 1 98.81 56 GLU B CA 1
ATOM 4773 C C . GLU B 1 56 ? 1.398 -8.469 -14.531 1 98.81 56 GLU B C 1
ATOM 4775 O O . GLU B 1 56 ? 1.851 -9.469 -15.102 1 98.81 56 GLU B O 1
ATOM 4780 N N . GLY B 1 57 ? 0.081 -8.07 -14.664 1 98.81 57 GLY B N 1
ATOM 4781 C CA . GLY B 1 57 ? -0.864 -8.781 -15.516 1 98.81 57 GLY B CA 1
ATOM 4782 C C . GLY B 1 57 ? -0.439 -8.836 -16.969 1 98.81 57 GLY B C 1
ATOM 4783 O O . GLY B 1 57 ? -0.621 -9.859 -17.641 1 98.81 57 GLY B O 1
ATOM 4784 N N . VAL B 1 58 ? 0.21 -7.789 -17.438 1 98.75 58 VAL B N 1
ATOM 4785 C CA . VAL B 1 58 ? 0.674 -7.746 -18.828 1 98.75 58 VAL B CA 1
ATOM 4786 C C . VAL B 1 58 ? 1.784 -8.773 -19.031 1 98.75 58 VAL B C 1
ATOM 4788 O O . VAL B 1 58 ? 1.761 -9.539 -20 1 98.75 58 VAL B O 1
ATOM 4791 N N . ALA B 1 59 ? 2.738 -8.781 -18.109 1 98.56 59 ALA B N 1
ATOM 4792 C CA . ALA B 1 59 ? 3.836 -9.742 -18.203 1 98.56 59 ALA B CA 1
ATOM 4793 C C . ALA B 1 59 ? 3.314 -11.18 -18.156 1 98.56 59 ALA B C 1
ATOM 4795 O O . ALA B 1 59 ? 3.787 -12.039 -18.906 1 98.56 59 ALA B O 1
ATOM 4796 N N . ARG B 1 60 ? 2.342 -11.461 -17.359 1 98.25 60 ARG B N 1
ATOM 4797 C CA . ARG B 1 60 ? 1.776 -12.797 -17.219 1 98.25 60 ARG B CA 1
ATOM 4798 C C . ARG B 1 60 ? 1.033 -13.219 -18.484 1 98.25 60 ARG B C 1
ATOM 4800 O O . ARG B 1 60 ? 1.174 -14.352 -18.938 1 98.25 60 ARG B O 1
ATOM 4807 N N . ARG B 1 61 ? 0.273 -12.273 -19 1 97.44 61 ARG B N 1
ATOM 4808 C CA . ARG B 1 61 ? -0.475 -12.578 -20.219 1 97.44 61 ARG B CA 1
ATOM 4809 C C . ARG B 1 61 ? 0.458 -13.039 -21.328 1 97.44 61 ARG B C 1
ATOM 4811 O O . ARG B 1 61 ? 0.124 -13.945 -22.094 1 97.44 61 ARG B O 1
ATOM 4818 N N . TYR B 1 62 ? 1.631 -12.445 -21.375 1 97 62 TYR B N 1
ATOM 4819 C CA . TYR B 1 62 ? 2.549 -12.703 -22.469 1 97 62 TYR B CA 1
ATOM 4820 C C . TYR B 1 62 ? 3.691 -13.609 -22.031 1 97 62 TYR B C 1
ATOM 4822 O O . TYR B 1 62 ? 4.742 -13.656 -22.672 1 97 62 TYR B O 1
ATOM 4830 N N . MET B 1 63 ? 3.479 -14.227 -20.922 1 97 63 MET B N 1
ATOM 4831 C CA . MET B 1 63 ? 4.387 -15.258 -20.438 1 97 63 MET B CA 1
ATOM 4832 C C . MET B 1 63 ? 5.805 -14.719 -20.297 1 97 63 MET B C 1
ATOM 4834 O O . MET B 1 63 ? 6.762 -15.367 -20.734 1 97 63 MET B O 1
ATOM 4838 N N . GLY B 1 64 ? 5.922 -13.492 -19.875 1 96.56 64 GLY B N 1
ATOM 4839 C CA . GLY B 1 64 ? 7.203 -12.883 -19.547 1 96.56 64 GLY B CA 1
ATOM 4840 C C . GLY B 1 64 ? 7.926 -12.344 -20.781 1 96.56 64 GLY B C 1
ATOM 4841 O O . GLY B 1 64 ? 9.062 -11.883 -20.672 1 96.56 64 GLY B O 1
ATOM 4842 N N . ARG B 1 65 ? 7.266 -12.281 -21.906 1 95.88 65 ARG B N 1
ATOM 4843 C CA . ARG B 1 65 ? 7.918 -11.836 -23.125 1 95.88 65 ARG B CA 1
ATOM 4844 C C . ARG B 1 65 ? 7.684 -10.344 -23.359 1 95.88 65 ARG B C 1
ATOM 4846 O O . ARG B 1 65 ? 8.414 -9.703 -24.109 1 95.88 65 ARG B O 1
ATOM 4853 N N . LYS B 1 66 ? 6.594 -9.828 -22.766 1 96.19 66 LYS B N 1
ATOM 4854 C CA . LYS B 1 66 ? 6.27 -8.398 -22.797 1 96.19 66 LYS B CA 1
ATOM 4855 C C . LYS B 1 66 ? 6.102 -7.848 -21.375 1 96.19 66 LYS B C 1
ATOM 4857 O O . LYS B 1 66 ? 5.609 -8.547 -20.484 1 96.19 66 LYS B O 1
ATOM 4862 N N . VAL B 1 67 ? 6.598 -6.637 -21.234 1 97.56 67 VAL B N 1
ATOM 4863 C CA . VAL B 1 67 ? 6.492 -6 -19.922 1 97.56 67 VAL B CA 1
ATOM 4864 C C . VAL B 1 67 ? 5.738 -4.68 -20.047 1 97.56 67 VAL B C 1
ATOM 4866 O O . VAL B 1 67 ? 5.57 -4.152 -21.156 1 97.56 67 VAL B O 1
ATOM 4869 N N . ALA B 1 68 ? 5.152 -4.25 -18.969 1 98.56 68 ALA B N 1
ATOM 4870 C CA . ALA B 1 68 ? 4.52 -2.936 -18.859 1 98.56 68 ALA B CA 1
ATOM 4871 C C . ALA B 1 68 ? 5.242 -2.076 -17.812 1 98.56 68 ALA B C 1
ATOM 4873 O O . ALA B 1 68 ? 6.129 -2.559 -17.109 1 98.56 68 ALA B O 1
ATOM 4874 N N . VAL B 1 69 ? 4.91 -0.812 -17.828 1 98.75 69 VAL B N 1
ATOM 4875 C CA . VAL B 1 69 ? 5.438 0.131 -16.859 1 98.75 69 VAL B CA 1
ATOM 4876 C C . VAL B 1 69 ? 4.387 0.397 -15.773 1 98.75 69 VAL B C 1
ATOM 4878 O O . VAL B 1 69 ? 3.213 0.615 -16.078 1 98.75 69 VAL B O 1
ATOM 4881 N N . ALA B 1 70 ? 4.762 0.263 -14.523 1 98.88 70 ALA B N 1
ATOM 4882 C CA . ALA B 1 70 ? 4.023 0.881 -13.43 1 98.88 70 ALA B CA 1
ATOM 4883 C C . ALA B 1 70 ? 4.699 2.168 -12.969 1 98.88 70 ALA B C 1
ATOM 4885 O O . ALA B 1 70 ? 5.883 2.162 -12.617 1 98.88 70 ALA B O 1
ATOM 4886 N N . LEU B 1 71 ? 3.957 3.246 -13.023 1 98.56 71 LEU B N 1
ATOM 4887 C CA . LEU B 1 71 ? 4.477 4.578 -12.742 1 98.56 71 LEU B CA 1
ATOM 4888 C C . LEU B 1 71 ? 3.91 5.113 -11.43 1 98.56 71 LEU B C 1
ATOM 4890 O O . LEU B 1 71 ? 2.715 4.977 -11.164 1 98.56 71 LEU B O 1
ATOM 4894 N N . GLY B 1 72 ? 4.758 5.656 -10.547 1 98.38 72 GLY B N 1
ATOM 4895 C CA . GLY B 1 72 ? 4.328 6.297 -9.312 1 98.38 72 GLY B CA 1
ATOM 4896 C C . GLY B 1 72 ? 5.125 7.543 -8.977 1 98.38 72 GLY B C 1
ATOM 4897 O O . GLY B 1 72 ? 6.32 7.621 -9.273 1 98.38 72 GLY B O 1
ATOM 4898 N N . THR B 1 73 ? 4.469 8.57 -8.43 1 98.25 73 THR B N 1
ATOM 4899 C CA . THR B 1 73 ? 5.148 9.766 -7.945 1 98.25 73 THR B CA 1
ATOM 4900 C C . THR B 1 73 ? 6.023 9.438 -6.742 1 98.25 73 THR B C 1
ATOM 4902 O O . THR B 1 73 ? 6.117 8.281 -6.332 1 98.25 73 THR B O 1
ATOM 4905 N N . SER B 1 74 ? 6.746 10.414 -6.195 1 97.69 74 SER B N 1
ATOM 4906 C CA . SER B 1 74 ? 7.605 10.227 -5.031 1 97.69 74 SER B CA 1
ATOM 4907 C C . SER B 1 74 ? 6.781 10.023 -3.764 1 97.69 74 SER B C 1
ATOM 4909 O O . SER B 1 74 ? 5.562 10.227 -3.77 1 97.69 74 SER B O 1
ATOM 4911 N N . GLY B 1 75 ? 7.422 9.625 -2.689 1 97.75 75 GLY B N 1
ATOM 4912 C CA . GLY B 1 75 ? 6.742 9.5 -1.409 1 97.75 75 GLY B CA 1
ATOM 4913 C C . GLY B 1 75 ? 5.707 8.391 -1.388 1 97.75 75 GLY B C 1
ATOM 4914 O O . GLY B 1 75 ? 6.043 7.215 -1.549 1 97.75 75 GLY B O 1
ATOM 4915 N N . PRO B 1 76 ? 4.422 8.781 -1.264 1 98.19 76 PRO B N 1
ATOM 4916 C CA . PRO B 1 76 ? 3.373 7.77 -1.143 1 98.19 76 PRO B CA 1
ATOM 4917 C C . PRO B 1 76 ? 3.203 6.941 -2.414 1 98.19 76 PRO B C 1
ATOM 4919 O O . PRO B 1 76 ? 2.928 5.738 -2.34 1 98.19 76 PRO B O 1
ATOM 4922 N N . GLY B 1 77 ? 3.316 7.582 -3.6 1 98.5 77 GLY B N 1
ATOM 4923 C CA . GLY B 1 77 ? 3.211 6.82 -4.832 1 98.5 77 GLY B CA 1
ATOM 4924 C C . GLY B 1 77 ? 4.242 5.715 -4.941 1 98.5 77 GLY B C 1
ATOM 4925 O O . GLY B 1 77 ? 3.916 4.586 -5.316 1 98.5 77 GLY B O 1
ATOM 4926 N N . ALA B 1 78 ? 5.477 6.059 -4.598 1 98.75 78 ALA B N 1
ATOM 4927 C CA . ALA B 1 78 ? 6.57 5.09 -4.656 1 98.75 78 ALA B CA 1
ATOM 4928 C C . ALA B 1 78 ? 6.352 3.955 -3.66 1 98.75 78 ALA B C 1
ATOM 4930 O O . ALA B 1 78 ? 6.492 2.781 -4.008 1 98.75 78 ALA B O 1
ATOM 4931 N N . THR B 1 79 ? 5.988 4.273 -2.447 1 98.81 79 THR B N 1
ATOM 4932 C CA . THR B 1 79 ? 5.848 3.246 -1.42 1 98.81 79 THR B CA 1
ATOM 4933 C C . THR B 1 79 ? 4.637 2.363 -1.696 1 98.81 79 THR B C 1
ATOM 4935 O O . THR B 1 79 ? 4.645 1.173 -1.379 1 98.81 79 THR B O 1
ATOM 4938 N N . ASN B 1 80 ? 3.582 2.906 -2.299 1 98.88 80 ASN B N 1
ATOM 4939 C CA . ASN B 1 80 ? 2.387 2.133 -2.617 1 98.88 80 ASN B CA 1
ATOM 4940 C C . ASN B 1 80 ? 2.662 1.095 -3.701 1 98.88 80 ASN B C 1
ATOM 4942 O O . ASN B 1 80 ? 1.88 0.162 -3.887 1 98.88 80 ASN B O 1
ATOM 4946 N N . LEU B 1 81 ? 3.795 1.211 -4.43 1 98.88 81 LEU B N 1
ATOM 4947 C CA . LEU B 1 81 ? 4.16 0.246 -5.461 1 98.88 81 LEU B CA 1
ATOM 4948 C C . LEU B 1 81 ? 4.824 -0.981 -4.848 1 98.88 81 LEU B C 1
ATOM 4950 O O . LEU B 1 81 ? 4.945 -2.02 -5.5 1 98.88 81 LEU B O 1
ATOM 4954 N N . ILE B 1 82 ? 5.223 -0.945 -3.617 1 98.94 82 ILE B N 1
ATOM 4955 C CA . ILE B 1 82 ? 6.203 -1.871 -3.057 1 98.94 82 ILE B CA 1
ATOM 4956 C C . ILE B 1 82 ? 5.605 -3.275 -2.988 1 98.94 82 ILE B C 1
ATOM 4958 O O . ILE B 1 82 ? 6.289 -4.262 -3.275 1 98.94 82 ILE B O 1
ATOM 4962 N N . THR B 1 83 ? 4.344 -3.426 -2.568 1 98.88 83 THR B N 1
ATOM 4963 C CA . THR B 1 83 ? 3.74 -4.75 -2.498 1 98.88 83 THR B CA 1
ATOM 4964 C C . THR B 1 83 ? 3.719 -5.41 -3.875 1 98.88 83 THR B C 1
ATOM 4966 O O . THR B 1 83 ? 3.994 -6.605 -4.004 1 98.88 83 THR B O 1
ATOM 4969 N N . GLY B 1 84 ? 3.352 -4.602 -4.938 1 98.88 84 GLY B N 1
ATOM 4970 C CA . GLY B 1 84 ? 3.381 -5.129 -6.293 1 98.88 84 GLY B CA 1
ATOM 4971 C C . GLY B 1 84 ? 4.777 -5.48 -6.766 1 98.88 84 GLY B C 1
ATOM 4972 O O . GLY B 1 84 ? 4.969 -6.465 -7.48 1 98.88 84 GLY B O 1
ATOM 4973 N N . ILE B 1 85 ? 5.809 -4.648 -6.363 1 98.94 85 ILE B N 1
ATOM 4974 C CA . ILE B 1 85 ? 7.199 -4.957 -6.672 1 98.94 85 ILE B CA 1
ATOM 4975 C C . ILE B 1 85 ? 7.582 -6.297 -6.043 1 98.94 85 ILE B C 1
ATOM 4977 O O . ILE B 1 85 ? 8.188 -7.145 -6.699 1 98.94 85 ILE B O 1
ATOM 4981 N N . GLY B 1 86 ? 7.195 -6.496 -4.793 1 98.81 86 GLY B N 1
ATOM 4982 C CA . GLY B 1 86 ? 7.449 -7.758 -4.113 1 98.81 86 GLY B CA 1
ATOM 4983 C C . GLY B 1 86 ? 6.777 -8.938 -4.781 1 98.81 86 GLY B C 1
ATOM 4984 O O . GLY B 1 86 ? 7.348 -10.031 -4.84 1 98.81 86 GLY B O 1
ATOM 4985 N N . SER B 1 87 ? 5.547 -8.758 -5.273 1 98.69 87 SER B N 1
ATOM 4986 C CA . SER B 1 87 ? 4.836 -9.812 -5.992 1 98.69 87 SER B CA 1
ATOM 4987 C C . SER B 1 87 ? 5.605 -10.25 -7.23 1 98.69 87 SER B C 1
ATOM 4989 O O . SER B 1 87 ? 5.789 -11.445 -7.461 1 98.69 87 SER B O 1
ATOM 4991 N N . CYS B 1 88 ? 6.066 -9.281 -8 1 98.81 88 CYS B N 1
ATOM 4992 C CA . CYS B 1 88 ? 6.844 -9.57 -9.195 1 98.81 88 CYS B CA 1
ATOM 4993 C C . CYS B 1 88 ? 8.141 -10.289 -8.844 1 98.81 88 CYS B C 1
ATOM 4995 O O . CYS B 1 88 ? 8.555 -11.211 -9.555 1 98.81 88 CYS B O 1
ATOM 4997 N N . TRP B 1 89 ? 8.766 -9.891 -7.766 1 98.75 89 TRP B N 1
ATOM 4998 C CA . TRP B 1 89 ? 10.031 -10.477 -7.332 1 98.75 89 TRP B CA 1
ATOM 4999 C C . TRP B 1 89 ? 9.852 -11.938 -6.938 1 98.75 89 TRP B C 1
ATOM 5001 O O . TRP B 1 89 ? 10.539 -12.82 -7.457 1 98.75 89 TRP B O 1
ATOM 5011 N N . LEU B 1 90 ? 8.859 -12.211 -6.141 1 98.25 90 LEU B N 1
ATOM 5012 C CA . LEU B 1 90 ? 8.719 -13.539 -5.555 1 98.25 90 LEU B CA 1
ATOM 5013 C C . LEU B 1 90 ? 8.148 -14.523 -6.57 1 98.25 90 LEU B C 1
ATOM 5015 O O . LEU B 1 90 ? 8.453 -15.719 -6.516 1 98.25 90 LEU B O 1
ATOM 5019 N N . ASP B 1 91 ? 7.395 -14.047 -7.562 1 98.12 91 ASP B N 1
ATOM 5020 C CA . ASP B 1 91 ? 6.828 -14.938 -8.57 1 98.12 91 ASP B CA 1
ATOM 5021 C C . ASP B 1 91 ? 7.652 -14.898 -9.859 1 98.12 91 ASP B C 1
ATOM 5023 O O . ASP B 1 91 ? 7.27 -15.5 -10.867 1 98.12 91 ASP B O 1
ATOM 5027 N N . SER B 1 92 ? 8.766 -14.211 -9.875 1 97.94 92 SER B N 1
ATOM 5028 C CA . SER B 1 92 ? 9.688 -14.141 -11 1 97.94 92 SER B CA 1
ATOM 5029 C C . SER B 1 92 ? 9 -13.586 -12.242 1 97.94 92 SER B C 1
ATOM 5031 O O . SER B 1 92 ? 9.062 -14.188 -13.32 1 97.94 92 SER B O 1
ATOM 5033 N N . VAL B 1 93 ? 8.367 -12.43 -12.078 1 98.75 93 VAL B N 1
ATOM 5034 C CA . VAL B 1 93 ? 7.664 -11.758 -13.164 1 98.75 93 VAL B CA 1
ATOM 5035 C C . VAL B 1 93 ? 8.391 -10.469 -13.531 1 98.75 93 VAL B C 1
ATOM 5037 O O . VAL B 1 93 ? 8.648 -9.625 -12.672 1 98.75 93 VAL B O 1
ATOM 5040 N N . PRO B 1 94 ? 8.805 -10.289 -14.773 1 98.62 94 PRO B N 1
ATOM 5041 C CA . PRO B 1 94 ? 9.477 -9.047 -15.172 1 98.62 94 PRO B CA 1
ATOM 5042 C C . PRO B 1 94 ? 8.516 -7.859 -15.25 1 98.62 94 PRO B C 1
ATOM 5044 O O . PRO B 1 94 ? 7.406 -7.996 -15.766 1 98.62 94 PRO B O 1
ATOM 5047 N N . CYS B 1 95 ? 8.898 -6.777 -14.703 1 98.75 95 CYS B N 1
ATOM 5048 C CA . CYS B 1 95 ? 8.148 -5.527 -14.742 1 98.75 95 CYS B CA 1
ATOM 5049 C C . CYS B 1 95 ? 9.07 -4.332 -14.539 1 98.75 95 CYS B C 1
ATOM 5051 O O . CYS B 1 95 ? 10.062 -4.426 -13.82 1 98.75 95 CYS B O 1
ATOM 5053 N N . VAL B 1 96 ? 8.758 -3.223 -15.18 1 98.81 96 VAL B N 1
ATOM 5054 C CA . VAL B 1 96 ? 9.531 -1.996 -15.039 1 98.81 96 VAL B CA 1
ATOM 5055 C C . VAL B 1 96 ? 8.758 -0.996 -14.18 1 98.81 96 VAL B C 1
ATOM 5057 O O . VAL B 1 96 ? 7.66 -0.571 -14.547 1 98.81 96 VAL B O 1
ATOM 5060 N N . PHE B 1 97 ? 9.359 -0.7 -13.094 1 98.94 97 PHE B N 1
ATOM 5061 C CA . PHE B 1 97 ? 8.812 0.334 -12.227 1 98.94 97 PHE B CA 1
ATOM 5062 C C . PHE B 1 97 ? 9.594 1.635 -12.375 1 98.94 97 PHE B C 1
ATOM 5064 O O . PHE B 1 97 ? 10.82 1.636 -12.32 1 98.94 97 PHE B O 1
ATOM 5071 N N . ILE B 1 98 ? 8.867 2.719 -12.617 1 98.88 98 ILE B N 1
ATOM 5072 C CA . ILE B 1 98 ? 9.469 4.047 -12.68 1 98.88 98 ILE B CA 1
ATOM 5073 C C . ILE B 1 98 ? 8.828 4.957 -11.641 1 98.88 98 ILE B C 1
ATOM 5075 O O . ILE B 1 98 ? 7.602 5.082 -11.586 1 98.88 98 ILE B O 1
ATOM 5079 N N . THR B 1 99 ? 9.633 5.512 -10.797 1 98.88 99 THR B N 1
ATOM 5080 C CA . THR B 1 99 ? 9.141 6.473 -9.812 1 98.88 99 THR B CA 1
ATOM 5081 C C . THR B 1 99 ? 9.719 7.859 -10.078 1 98.88 99 THR B C 1
ATOM 5083 O O . THR B 1 99 ? 10.836 7.988 -10.586 1 98.88 99 THR B O 1
ATOM 5086 N N . GLY B 1 100 ? 8.883 8.898 -9.805 1 98.56 100 GLY B N 1
ATOM 5087 C CA . GLY B 1 100 ? 9.391 10.258 -9.766 1 98.56 100 GLY B CA 1
ATOM 5088 C C . GLY B 1 100 ? 10.078 10.602 -8.453 1 98.56 100 GLY B C 1
ATOM 5089 O O . GLY B 1 100 ? 9.969 9.859 -7.477 1 98.56 100 GLY B O 1
ATOM 5090 N N . GLN B 1 101 ? 10.75 11.68 -8.453 1 98.25 101 GLN B N 1
ATOM 5091 C CA . GLN B 1 101 ? 11.461 12.203 -7.293 1 98.25 101 GLN B CA 1
ATOM 5092 C C . GLN B 1 101 ? 11.547 13.719 -7.34 1 98.25 101 GLN B C 1
ATOM 5094 O O . GLN B 1 101 ? 11.375 14.328 -8.398 1 98.25 101 GLN B O 1
ATOM 5099 N N . VAL B 1 102 ? 11.727 14.383 -6.203 1 96.56 102 VAL B N 1
ATOM 5100 C CA . VAL B 1 102 ? 11.953 15.828 -6.168 1 96.56 102 VAL B CA 1
ATOM 5101 C C . VAL B 1 102 ? 13.203 16.172 -6.977 1 96.56 102 VAL B C 1
ATOM 5103 O O . VAL B 1 102 ? 13.992 15.281 -7.32 1 96.56 102 VAL B O 1
ATOM 5106 N N . ASN B 1 103 ? 13.312 17.438 -7.289 1 96.06 103 ASN B N 1
ATOM 5107 C CA . ASN B 1 103 ? 14.5 17.875 -8.016 1 96.06 103 ASN B CA 1
ATOM 5108 C C . ASN B 1 103 ? 15.781 17.5 -7.277 1 96.06 103 ASN B C 1
ATOM 5110 O O . ASN B 1 103 ? 15.797 17.438 -6.047 1 96.06 103 ASN B O 1
ATOM 5114 N N . THR B 1 104 ? 16.828 17.281 -8.062 1 96.5 104 THR B N 1
ATOM 5115 C CA . THR B 1 104 ? 18.109 16.859 -7.492 1 96.5 104 THR B CA 1
ATOM 5116 C C . THR B 1 104 ? 18.578 17.844 -6.43 1 96.5 104 THR B C 1
ATOM 5118 O O . THR B 1 104 ? 19.141 17.438 -5.406 1 96.5 104 THR B O 1
ATOM 5121 N N . HIS B 1 105 ? 18.328 19.141 -6.613 1 92.56 105 HIS B N 1
ATOM 5122 C CA . HIS B 1 105 ? 18.797 20.156 -5.684 1 92.56 105 HIS B CA 1
ATOM 5123 C C . HIS B 1 105 ? 17.906 20.234 -4.449 1 92.56 105 HIS B C 1
ATOM 5125 O O . HIS B 1 105 ? 18.25 20.906 -3.475 1 92.56 105 HIS B O 1
ATOM 5131 N N . GLU B 1 106 ? 16.812 19.547 -4.434 1 93.5 106 GLU B N 1
ATOM 5132 C CA . GLU B 1 106 ? 15.883 19.547 -3.301 1 93.5 106 GLU B CA 1
ATOM 5133 C C . GLU B 1 106 ? 16.062 18.281 -2.451 1 93.5 106 GLU B C 1
ATOM 5135 O O . GLU B 1 106 ? 15.406 18.125 -1.42 1 93.5 106 GLU B O 1
ATOM 5140 N N . LEU B 1 107 ? 16.906 17.375 -2.883 1 95.94 107 LEU B N 1
ATOM 5141 C CA . LEU B 1 107 ? 17.172 16.156 -2.121 1 95.94 107 LEU B CA 1
ATOM 5142 C C . LEU B 1 107 ? 17.922 16.484 -0.824 1 95.94 107 LEU B C 1
ATOM 5144 O O . LEU B 1 107 ? 18.766 17.375 -0.796 1 95.94 107 LEU B O 1
ATOM 5148 N N . LYS B 1 108 ? 17.609 15.766 0.228 1 95.25 108 LYS B N 1
ATOM 5149 C CA . LYS B 1 108 ? 18.312 15.977 1.496 1 95.25 108 LYS B CA 1
ATOM 5150 C C . LYS B 1 108 ? 19.75 15.5 1.419 1 95.25 108 LYS B C 1
ATOM 5152 O O . LYS B 1 108 ? 20.609 15.953 2.191 1 95.25 108 LYS B O 1
ATOM 5157 N N . GLY B 1 109 ? 20 14.531 0.506 1 92.38 109 GLY B N 1
ATOM 5158 C CA . GLY B 1 109 ? 21.344 13.969 0.419 1 92.38 109 GLY B CA 1
ATOM 5159 C C . GLY B 1 109 ? 21.766 13.25 1.682 1 92.38 109 GLY B C 1
ATOM 5160 O O . GLY B 1 109 ? 21.047 12.391 2.186 1 92.38 109 GLY B O 1
ATOM 5161 N N . GLU B 1 110 ? 22.891 13.672 2.178 1 92 110 GLU B N 1
ATOM 5162 C CA . GLU B 1 110 ? 23.453 12.992 3.346 1 92 110 GLU B CA 1
ATOM 5163 C C . GLU B 1 110 ? 23.078 13.727 4.633 1 92 110 GLU B C 1
ATOM 5165 O O . GLU B 1 110 ? 23.469 13.305 5.727 1 92 110 GLU B O 1
ATOM 5170 N N . ARG B 1 111 ? 22.297 14.789 4.555 1 93.31 111 ARG B N 1
ATOM 5171 C CA . ARG B 1 111 ? 21.891 15.547 5.734 1 93.31 111 ARG B CA 1
ATOM 5172 C C . ARG B 1 111 ? 21.062 14.695 6.684 1 93.31 111 ARG B C 1
ATOM 5174 O O . ARG B 1 111 ? 20.25 13.883 6.238 1 93.31 111 ARG B O 1
ATOM 5181 N N . ALA B 1 112 ? 21.266 14.898 7.922 1 94.75 112 ALA B N 1
ATOM 5182 C CA . ALA B 1 112 ? 20.578 14.117 8.945 1 94.75 112 ALA B CA 1
ATOM 5183 C C . ALA B 1 112 ? 19.203 14.695 9.242 1 94.75 112 ALA B C 1
ATOM 5185 O O . ALA B 1 112 ? 18.859 14.938 10.406 1 94.75 112 ALA B O 1
ATOM 5186 N N . ILE B 1 113 ? 18.484 14.984 8.203 1 96.38 113 ILE B N 1
ATOM 5187 C CA . ILE B 1 113 ? 17.094 15.43 8.328 1 96.38 113 ILE B CA 1
ATOM 5188 C C . ILE B 1 113 ? 16.172 14.375 7.75 1 96.38 113 ILE B C 1
ATOM 5190 O O . ILE B 1 113 ? 16.609 13.477 7.027 1 96.38 113 ILE B O 1
ATOM 5194 N N . ARG B 1 114 ? 14.969 14.383 8.109 1 96.38 114 ARG B N 1
ATOM 5195 C CA . ARG B 1 114 ? 14.023 13.367 7.652 1 96.38 114 ARG B CA 1
ATOM 5196 C C . ARG B 1 114 ? 13.609 13.617 6.203 1 96.38 114 ARG B C 1
ATOM 5198 O O . ARG B 1 114 ? 13.312 12.68 5.469 1 96.38 114 ARG B O 1
ATOM 5205 N N . GLN B 1 115 ? 13.586 14.867 5.824 1 96.19 115 GLN B N 1
ATOM 5206 C CA . GLN B 1 115 ? 13.094 15.25 4.508 1 96.19 115 GLN B CA 1
ATOM 5207 C C . GLN B 1 115 ? 13.492 16.672 4.16 1 96.19 115 GLN B C 1
ATOM 5209 O O . GLN B 1 115 ? 13.523 17.547 5.035 1 96.19 115 GLN B O 1
ATOM 5214 N N . GLN B 1 116 ? 13.789 16.938 2.955 1 95 116 GLN B N 1
ATOM 5215 C CA . GLN B 1 116 ? 14.031 18.297 2.473 1 95 116 GLN B CA 1
ATOM 5216 C C . GLN B 1 116 ? 12.945 18.734 1.491 1 95 116 GLN B C 1
ATOM 5218 O O . GLN B 1 116 ? 12.258 19.734 1.72 1 95 116 GLN B O 1
ATOM 5223 N N . GLY B 1 117 ? 12.867 17.922 0.419 1 93.69 117 GLY B N 1
ATOM 5224 C CA . GLY B 1 117 ? 11.828 18.203 -0.558 1 93.69 117 GLY B CA 1
ATOM 5225 C C . GLY B 1 117 ? 10.484 17.594 -0.192 1 93.69 117 GLY B C 1
ATOM 5226 O O . GLY B 1 117 ? 10.422 16.562 0.48 1 93.69 117 GLY B O 1
ATOM 5227 N N . PHE B 1 118 ? 9.438 18.25 -0.679 1 90.56 118 PHE B N 1
ATOM 5228 C CA . PHE B 1 118 ? 8.094 17.734 -0.427 1 90.56 118 PHE B CA 1
ATOM 5229 C C . PHE B 1 118 ? 7.914 16.359 -1.042 1 90.56 118 PHE B C 1
ATOM 5231 O O . PHE B 1 118 ? 8.203 16.156 -2.223 1 90.56 118 PHE B O 1
ATOM 5238 N N . GLN B 1 119 ? 7.488 15.312 -0.296 1 94.06 119 GLN B N 1
ATOM 5239 C CA . GLN B 1 119 ? 7.215 13.922 -0.654 1 94.06 119 GLN B CA 1
ATOM 5240 C C . GLN B 1 119 ? 8.5 13.188 -1.017 1 94.06 119 GLN B C 1
ATOM 5242 O O . GLN B 1 119 ? 8.461 12.094 -1.584 1 94.06 119 GLN B O 1
ATOM 5247 N N . GLU B 1 120 ? 9.648 13.859 -0.674 1 96.94 120 GLU B N 1
ATOM 5248 C CA . GLU B 1 120 ? 10.922 13.18 -0.897 1 96.94 120 GLU B CA 1
ATOM 5249 C C . GLU B 1 120 ? 11 11.891 -0.091 1 96.94 120 GLU B C 1
ATOM 5251 O O . GLU B 1 120 ? 10.711 11.875 1.105 1 96.94 120 GLU B O 1
ATOM 5256 N N . LEU B 1 121 ? 11.32 10.812 -0.734 1 97.5 121 LEU B N 1
ATOM 5257 C CA . LEU B 1 121 ? 11.555 9.516 -0.104 1 97.5 121 LEU B CA 1
ATOM 5258 C C . LEU B 1 121 ? 12.539 8.688 -0.919 1 97.5 121 LEU B C 1
ATOM 5260 O O . LEU B 1 121 ? 12.359 8.508 -2.125 1 97.5 121 LEU B O 1
ATOM 5264 N N . ASP B 1 122 ? 13.57 8.188 -0.261 1 97.19 122 ASP B N 1
ATOM 5265 C CA . ASP B 1 122 ? 14.57 7.375 -0.949 1 97.19 122 ASP B CA 1
ATOM 5266 C C . ASP B 1 122 ? 14.07 5.945 -1.148 1 97.19 122 ASP B C 1
ATOM 5268 O O . ASP B 1 122 ? 14.352 5.066 -0.334 1 97.19 122 ASP B O 1
ATOM 5272 N N . ILE B 1 123 ? 13.508 5.672 -2.301 1 98.62 123 ILE B N 1
ATOM 5273 C CA . ILE B 1 123 ? 12.797 4.426 -2.564 1 98.62 123 ILE B CA 1
ATOM 5274 C C . ILE B 1 123 ? 13.805 3.303 -2.809 1 98.62 123 ILE B C 1
ATOM 5276 O O . ILE B 1 123 ? 13.516 2.133 -2.549 1 98.62 123 ILE B O 1
ATOM 5280 N N . VAL B 1 124 ? 15.016 3.576 -3.223 1 98.44 124 VAL B N 1
ATOM 5281 C CA . VAL B 1 124 ? 15.961 2.59 -3.73 1 98.44 124 VAL B CA 1
ATOM 5282 C C . VAL B 1 124 ? 16.344 1.621 -2.613 1 98.44 124 VAL B C 1
ATOM 5284 O O . VAL B 1 124 ? 16.219 0.404 -2.77 1 98.44 124 VAL B O 1
ATOM 5287 N N . PRO B 1 125 ? 16.781 2.123 -1.446 1 97.75 125 PRO B N 1
ATOM 5288 C CA . PRO B 1 125 ? 17.125 1.163 -0.393 1 97.75 125 PRO B CA 1
ATOM 5289 C C . PRO B 1 125 ? 15.914 0.348 0.074 1 97.75 125 PRO B C 1
ATOM 5291 O O . PRO B 1 125 ? 16.078 -0.771 0.567 1 97.75 125 PRO B O 1
ATOM 5294 N N . MET B 1 126 ? 14.75 0.841 -0.074 1 98.56 126 MET B N 1
ATOM 5295 C CA . MET B 1 126 ? 13.539 0.179 0.405 1 98.56 126 MET B CA 1
ATOM 5296 C C . MET B 1 126 ? 13.195 -1.021 -0.469 1 98.56 126 MET B C 1
ATOM 5298 O O . MET B 1 126 ? 12.555 -1.97 -0.005 1 98.56 126 MET B O 1
ATOM 5302 N N . VAL B 1 127 ? 13.633 -0.993 -1.789 1 98.75 127 VAL B N 1
ATOM 5303 C CA . VAL B 1 127 ? 13.156 -2.041 -2.688 1 98.75 127 VAL B CA 1
ATOM 5304 C C . VAL B 1 127 ? 14.336 -2.889 -3.158 1 98.75 127 VAL B C 1
ATOM 5306 O O . VAL B 1 127 ? 14.164 -3.828 -3.938 1 98.75 127 VAL B O 1
ATOM 5309 N N . ARG B 1 128 ? 15.523 -2.604 -2.68 1 98.19 128 ARG B N 1
ATOM 5310 C CA . ARG B 1 128 ? 16.734 -3.26 -3.162 1 98.19 128 ARG B CA 1
ATOM 5311 C C . ARG B 1 128 ? 16.656 -4.77 -2.977 1 98.19 128 ARG B C 1
ATOM 5313 O O . ARG B 1 128 ? 17.094 -5.535 -3.834 1 98.19 128 ARG B O 1
ATOM 5320 N N . SER B 1 129 ? 16.078 -5.234 -1.924 1 97.38 129 SER B N 1
ATOM 5321 C CA . SER B 1 129 ? 16.062 -6.656 -1.596 1 97.38 129 SER B CA 1
ATOM 5322 C C . SER B 1 129 ? 14.977 -7.387 -2.393 1 97.38 129 SER B C 1
ATOM 5324 O O . SER B 1 129 ? 14.938 -8.617 -2.402 1 97.38 129 SER B O 1
ATOM 5326 N N . ILE B 1 130 ? 14.141 -6.668 -3.125 1 98.56 130 ILE B N 1
ATOM 5327 C CA . ILE B 1 130 ? 13.047 -7.32 -3.83 1 98.56 130 ILE B CA 1
ATOM 5328 C C . ILE B 1 130 ? 13.047 -6.891 -5.297 1 98.56 130 ILE B C 1
ATOM 5330 O O . ILE B 1 130 ? 11.984 -6.801 -5.926 1 98.56 130 ILE B O 1
ATOM 5334 N N . THR B 1 131 ? 14.125 -6.43 -5.812 1 98.69 131 THR B N 1
ATOM 5335 C CA . THR B 1 131 ? 14.312 -6.102 -7.223 1 98.69 131 THR B CA 1
ATOM 5336 C C . THR B 1 131 ? 15.594 -6.734 -7.758 1 98.69 131 THR B C 1
ATOM 5338 O O . THR B 1 131 ? 16.5 -7.047 -6.992 1 98.69 131 THR B O 1
ATOM 5341 N N . LYS B 1 132 ? 15.602 -6.969 -9.086 1 97.94 132 LYS B N 1
ATOM 5342 C CA . LYS B 1 132 ? 16.844 -7.371 -9.727 1 97.94 132 LYS B CA 1
ATOM 5343 C C . LYS B 1 132 ? 17.828 -6.203 -9.797 1 97.94 132 LYS B C 1
ATOM 5345 O O . LYS B 1 132 ? 19.047 -6.41 -9.773 1 97.94 132 LYS B O 1
ATOM 5350 N N . HIS B 1 133 ? 17.203 -5.027 -9.945 1 97.94 133 HIS B N 1
ATOM 5351 C CA . HIS B 1 133 ? 17.969 -3.789 -10.031 1 97.94 133 HIS B CA 1
ATOM 5352 C C . HIS B 1 133 ? 17.109 -2.582 -9.656 1 97.94 133 HIS B C 1
ATOM 5354 O O . HIS B 1 133 ? 15.953 -2.492 -10.062 1 97.94 133 HIS B O 1
ATOM 5360 N N . ALA B 1 134 ? 17.625 -1.728 -8.797 1 98.69 134 ALA B N 1
ATOM 5361 C CA . ALA B 1 134 ? 17 -0.458 -8.445 1 98.69 134 ALA B CA 1
ATOM 5362 C C . ALA B 1 134 ? 18.031 0.667 -8.383 1 98.69 134 ALA B C 1
ATOM 5364 O O . ALA B 1 134 ? 19.094 0.512 -7.773 1 98.69 134 ALA B O 1
ATOM 5365 N N . VAL B 1 135 ? 17.703 1.827 -9.062 1 98.5 135 VAL B N 1
ATOM 5366 C CA . VAL B 1 135 ? 18.688 2.902 -9.094 1 98.5 135 VAL B CA 1
ATOM 5367 C C . VAL B 1 135 ? 17.984 4.254 -9.164 1 98.5 135 VAL B C 1
ATOM 5369 O O . VAL B 1 135 ? 16.891 4.363 -9.75 1 98.5 135 VAL B O 1
ATOM 5372 N N . GLN B 1 136 ? 18.453 5.211 -8.523 1 98.38 136 GLN B N 1
ATOM 5373 C CA . GLN B 1 136 ? 18.094 6.605 -8.75 1 98.38 136 GLN B CA 1
ATOM 5374 C C . GLN B 1 136 ? 19.094 7.281 -9.688 1 98.38 136 GLN B C 1
ATOM 5376 O O . GLN B 1 136 ? 20.297 7.32 -9.406 1 98.38 136 GLN B O 1
ATOM 5381 N N . VAL B 1 137 ? 18.656 7.805 -10.805 1 97.94 137 VAL B N 1
ATOM 5382 C CA . VAL B 1 137 ? 19.547 8.469 -11.742 1 97.94 137 VAL B CA 1
ATOM 5383 C C . VAL B 1 137 ? 19.734 9.93 -11.328 1 97.94 137 VAL B C 1
ATOM 5385 O O . VAL B 1 137 ? 18.812 10.562 -10.812 1 97.94 137 VAL B O 1
ATOM 5388 N N . SER B 1 138 ? 20.922 10.523 -11.57 1 95.69 138 SER B N 1
ATOM 5389 C CA . SER B 1 138 ? 21.203 11.891 -11.164 1 95.69 138 SER B CA 1
ATOM 5390 C C . SER B 1 138 ? 21.484 12.781 -12.375 1 95.69 138 SER B C 1
ATOM 5392 O O . SER B 1 138 ? 21.484 14.016 -12.258 1 95.69 138 SER B O 1
ATOM 5394 N N . ASP B 1 139 ? 21.609 12.078 -13.477 1 96.69 139 ASP B N 1
ATOM 5395 C CA . ASP B 1 139 ? 21.953 12.773 -14.711 1 96.69 139 ASP B CA 1
ATOM 5396 C C . ASP B 1 139 ? 21.188 12.203 -15.898 1 96.69 139 ASP B C 1
ATOM 5398 O O . ASP B 1 139 ? 21.016 10.984 -16.016 1 96.69 139 ASP B O 1
ATOM 5402 N N . ALA B 1 140 ? 20.719 13.117 -16.797 1 97.44 140 ALA B N 1
ATOM 5403 C CA . ALA B 1 140 ? 19.906 12.711 -17.938 1 97.44 140 ALA B CA 1
ATOM 5404 C C . ALA B 1 140 ? 20.688 11.766 -18.844 1 97.44 140 ALA B C 1
ATOM 5406 O O . ALA B 1 140 ? 20.094 10.859 -19.453 1 97.44 140 ALA B O 1
ATOM 5407 N N . ASN B 1 141 ? 21.984 11.898 -18.891 1 95.88 141 ASN B N 1
ATOM 5408 C CA . ASN B 1 141 ? 22.797 11.062 -19.75 1 95.88 141 ASN B CA 1
ATOM 5409 C C . ASN B 1 141 ? 22.859 9.617 -19.25 1 95.88 141 ASN B C 1
ATOM 5411 O O . ASN B 1 141 ? 23.219 8.711 -20 1 95.88 141 ASN B O 1
ATOM 5415 N N . GLU B 1 142 ? 22.5 9.383 -18.016 1 96.69 142 GLU B N 1
ATOM 5416 C CA . GLU B 1 142 ? 22.516 8.047 -17.422 1 96.69 142 GLU B CA 1
ATOM 5417 C C . GLU B 1 142 ? 21.203 7.328 -17.641 1 96.69 142 GLU B C 1
ATOM 5419 O O . GLU B 1 142 ? 21.109 6.113 -17.469 1 96.69 142 GLU B O 1
ATOM 5424 N N . LEU B 1 143 ? 20.234 8.039 -18.125 1 97.88 143 LEU B N 1
ATOM 5425 C CA . LEU B 1 143 ? 18.859 7.531 -18.109 1 97.88 143 LEU B CA 1
ATOM 5426 C C . LEU B 1 143 ? 18.703 6.371 -19.094 1 97.88 143 LEU B C 1
ATOM 5428 O O . LEU B 1 143 ? 18.188 5.316 -18.719 1 97.88 143 LEU B O 1
ATOM 5432 N N . LEU B 1 144 ? 19.078 6.57 -20.375 1 97.81 144 LEU B N 1
ATOM 5433 C CA . LEU B 1 144 ? 18.828 5.562 -21.406 1 97.81 144 LEU B CA 1
ATOM 5434 C C . LEU B 1 144 ? 19.672 4.316 -21.156 1 97.81 144 LEU B C 1
ATOM 5436 O O . LEU B 1 144 ? 19.172 3.193 -21.25 1 97.81 144 LEU B O 1
ATOM 5440 N N . PRO B 1 145 ? 21.031 4.488 -20.75 1 97.62 145 PRO B N 1
ATOM 5441 C CA . PRO B 1 145 ? 21.781 3.293 -20.359 1 97.62 145 PRO B CA 1
ATOM 5442 C C . PRO B 1 145 ? 21.156 2.561 -19.172 1 97.62 145 PRO B C 1
ATOM 5444 O O . PRO B 1 145 ? 21.141 1.327 -19.141 1 97.62 145 PRO B O 1
ATOM 5447 N N . ALA B 1 146 ? 20.641 3.303 -18.219 1 98 146 ALA B N 1
ATOM 5448 C CA . ALA B 1 146 ? 20.016 2.697 -17.047 1 98 146 ALA B CA 1
ATOM 5449 C C . ALA B 1 146 ? 18.766 1.923 -17.453 1 98 146 ALA B C 1
ATOM 5451 O O . ALA B 1 146 ? 18.516 0.818 -16.953 1 98 146 ALA B O 1
ATOM 5452 N N . LEU B 1 147 ? 18.016 2.486 -18.312 1 98.06 147 LEU B N 1
ATOM 5453 C CA . LEU B 1 147 ? 16.797 1.834 -18.766 1 98.06 147 LEU B CA 1
ATOM 5454 C C . LEU B 1 147 ? 17.125 0.575 -19.562 1 98.06 147 LEU B C 1
ATOM 5456 O O . LEU B 1 147 ? 16.453 -0.45 -19.422 1 98.06 147 LEU B O 1
ATOM 5460 N N . HIS B 1 148 ? 18.109 0.696 -20.5 1 98.25 148 HIS B N 1
ATOM 5461 C CA . HIS B 1 148 ? 18.547 -0.453 -21.281 1 98.25 148 HIS B CA 1
ATOM 5462 C C . HIS B 1 148 ? 19 -1.592 -20.391 1 98.25 148 HIS B C 1
ATOM 5464 O O . HIS B 1 148 ? 18.609 -2.742 -20.578 1 98.25 148 HIS B O 1
ATOM 5470 N N . GLY B 1 149 ? 19.828 -1.201 -19.422 1 98 149 GLY B N 1
ATOM 5471 C CA . GLY B 1 149 ? 20.297 -2.189 -18.453 1 98 149 GLY B CA 1
ATOM 5472 C C . GLY B 1 149 ? 19.172 -2.797 -17.625 1 98 149 GLY B C 1
ATOM 5473 O O . GLY B 1 149 ? 19.141 -4.008 -17.406 1 98 149 GLY B O 1
ATOM 5474 N N . ALA B 1 150 ? 18.25 -2 -17.188 1 98.12 150 ALA B N 1
ATOM 5475 C CA . ALA B 1 150 ? 17.125 -2.443 -16.375 1 98.12 150 ALA B CA 1
ATOM 5476 C C . ALA B 1 150 ? 16.234 -3.41 -17.141 1 98.12 150 ALA B C 1
ATOM 5478 O O . ALA B 1 150 ? 15.867 -4.473 -16.625 1 98.12 150 ALA B O 1
ATOM 5479 N N . LEU B 1 151 ? 15.859 -3.016 -18.344 1 98 151 LEU B N 1
ATOM 5480 C CA . LEU B 1 151 ? 15 -3.871 -19.141 1 98 151 LEU B CA 1
ATOM 5481 C C . LEU B 1 151 ? 15.695 -5.191 -19.469 1 98 151 LEU B C 1
ATOM 5483 O O . LEU B 1 151 ? 15.07 -6.25 -19.438 1 98 151 LEU B O 1
ATOM 5487 N N . SER B 1 152 ? 17.016 -5.129 -19.781 1 98.06 152 SER B N 1
ATOM 5488 C CA . SER B 1 152 ? 17.797 -6.336 -20.031 1 98.06 152 SER B CA 1
ATOM 5489 C C . SER B 1 152 ? 17.797 -7.25 -18.812 1 98.06 152 SER B C 1
ATOM 5491 O O . SER B 1 152 ? 17.609 -8.461 -18.938 1 98.06 152 SER B O 1
ATOM 5493 N N . ALA B 1 153 ? 17.969 -6.676 -17.672 1 97.75 153 ALA B N 1
ATOM 5494 C CA . ALA B 1 153 ? 18 -7.441 -16.422 1 97.75 153 ALA B CA 1
ATOM 5495 C C . ALA B 1 153 ? 16.641 -8.062 -16.125 1 97.75 153 ALA B C 1
ATOM 5497 O O . ALA B 1 153 ? 16.562 -9.227 -15.734 1 97.75 153 ALA B O 1
ATOM 5498 N N . ALA B 1 154 ? 15.594 -7.316 -16.281 1 98.25 154 ALA B N 1
ATOM 5499 C CA . ALA B 1 154 ? 14.242 -7.777 -15.977 1 98.25 154 ALA B CA 1
ATOM 5500 C C . ALA B 1 154 ? 13.898 -9.023 -16.781 1 98.25 154 ALA B C 1
ATOM 5502 O O . ALA B 1 154 ? 13.219 -9.93 -16.281 1 98.25 154 ALA B O 1
ATOM 5503 N N . LEU B 1 155 ? 14.398 -9.117 -18.016 1 97 155 LEU B N 1
ATOM 5504 C CA . LEU B 1 155 ? 13.984 -10.156 -18.953 1 97 155 LEU B CA 1
ATOM 5505 C C . LEU B 1 155 ? 14.984 -11.305 -18.969 1 97 155 LEU B C 1
ATOM 5507 O O . LEU B 1 155 ? 14.758 -12.32 -19.641 1 97 155 LEU B O 1
ATOM 5511 N N . SER B 1 156 ? 16.109 -11.195 -18.203 1 95.5 156 SER B N 1
ATOM 5512 C CA . SER B 1 156 ? 17.172 -12.188 -18.234 1 95.5 156 SER B CA 1
ATOM 5513 C C . SER B 1 156 ? 17.031 -13.188 -17.094 1 95.5 156 SER B C 1
ATOM 5515 O O . SER B 1 156 ? 16.609 -12.836 -16 1 95.5 156 SER B O 1
ATOM 5517 N N . GLY B 1 157 ? 17.438 -14.477 -17.422 1 94.31 157 GLY B N 1
ATOM 5518 C CA . GLY B 1 157 ? 17.484 -15.484 -16.375 1 94.31 157 GLY B CA 1
ATOM 5519 C C . GLY B 1 157 ? 16.172 -15.648 -15.648 1 94.31 157 GLY B C 1
ATOM 5520 O O . GLY B 1 157 ? 15.117 -15.742 -16.266 1 94.31 157 GLY B O 1
ATOM 5521 N N . ARG B 1 158 ? 16.312 -15.859 -14.312 1 95.81 158 ARG B N 1
ATOM 5522 C CA . ARG B 1 158 ? 15.094 -15.781 -13.508 1 95.81 158 ARG B CA 1
ATOM 5523 C C . ARG B 1 158 ? 14.555 -14.359 -13.477 1 95.81 158 ARG B C 1
ATOM 5525 O O . ARG B 1 158 ? 15.133 -13.477 -12.828 1 95.81 158 ARG B O 1
ATOM 5532 N N . GLN B 1 159 ? 13.602 -14.133 -14.203 1 97.38 159 GLN B N 1
ATOM 5533 C CA . GLN B 1 159 ? 13.07 -12.789 -14.438 1 97.38 159 GLN B CA 1
ATOM 5534 C C . GLN B 1 159 ? 12.602 -12.141 -13.133 1 97.38 159 GLN B C 1
ATOM 5536 O O . GLN B 1 159 ? 12.508 -12.812 -12.102 1 97.38 159 GLN B O 1
ATOM 5541 N N . GLY B 1 160 ? 12.445 -10.805 -13.133 1 98.44 160 GLY B N 1
ATOM 5542 C CA . GLY B 1 160 ? 12.016 -10.07 -11.953 1 98.44 160 GLY B CA 1
ATOM 5543 C C . GLY B 1 160 ? 11.867 -8.578 -12.203 1 98.44 160 GLY B C 1
ATOM 5544 O O . GLY B 1 160 ? 12.102 -8.102 -13.312 1 98.44 160 GLY B O 1
ATOM 5545 N N . PRO B 1 161 ? 11.445 -7.875 -11.203 1 98.88 161 PRO B N 1
ATOM 5546 C CA . PRO B 1 161 ? 11.195 -6.438 -11.344 1 98.88 161 PRO B CA 1
ATOM 5547 C C . PRO B 1 161 ? 12.469 -5.602 -11.25 1 98.88 161 PRO B C 1
ATOM 5549 O O . PRO B 1 161 ? 13.453 -6.031 -10.641 1 98.88 161 PRO B O 1
ATOM 5552 N N . VAL B 1 162 ? 12.422 -4.445 -11.875 1 98.94 162 VAL B N 1
ATOM 5553 C CA . VAL B 1 162 ? 13.461 -3.42 -11.766 1 98.94 162 VAL B CA 1
ATOM 5554 C C . VAL B 1 162 ? 12.812 -2.062 -11.492 1 98.94 162 VAL B C 1
ATOM 5556 O O . VAL B 1 162 ? 11.633 -1.862 -11.773 1 98.94 162 VAL B O 1
ATOM 5559 N N . LEU B 1 163 ? 13.586 -1.171 -10.859 1 98.94 163 LEU B N 1
ATOM 5560 C CA . LEU B 1 163 ? 13.055 0.152 -10.555 1 98.94 163 LEU B CA 1
ATOM 5561 C C . LEU B 1 163 ? 14.055 1.24 -10.906 1 98.94 163 LEU B C 1
ATOM 5563 O O . LEU B 1 163 ? 15.242 1.122 -10.594 1 98.94 163 LEU B O 1
ATOM 5567 N N . ILE B 1 164 ? 13.57 2.252 -11.625 1 98.81 164 ILE B N 1
ATOM 5568 C CA . ILE B 1 164 ? 14.352 3.453 -11.898 1 98.81 164 ILE B CA 1
ATOM 5569 C C . ILE B 1 164 ? 13.664 4.668 -11.273 1 98.81 164 ILE B C 1
ATOM 5571 O O . ILE B 1 164 ? 12.492 4.938 -11.562 1 98.81 164 ILE B O 1
ATOM 5575 N N . ASP B 1 165 ? 14.359 5.316 -10.414 1 98.81 165 ASP B N 1
ATOM 5576 C CA . ASP B 1 165 ? 13.906 6.539 -9.758 1 98.81 165 ASP B CA 1
ATOM 5577 C C . ASP B 1 165 ? 14.492 7.777 -10.43 1 98.81 165 ASP B C 1
ATOM 5579 O O . ASP B 1 165 ? 15.711 7.906 -10.539 1 98.81 165 ASP B O 1
ATOM 5583 N N . ILE B 1 166 ? 13.586 8.688 -10.883 1 98.81 166 ILE B N 1
ATOM 5584 C CA . ILE B 1 166 ? 14.062 9.758 -11.75 1 98.81 166 ILE B CA 1
ATOM 5585 C C . ILE B 1 166 ? 13.625 11.109 -11.188 1 98.81 166 ILE B C 1
ATOM 5587 O O . ILE B 1 166 ? 12.461 11.484 -11.289 1 98.81 166 ILE B O 1
ATOM 5591 N N . PRO B 1 167 ? 14.508 11.938 -10.695 1 98.5 167 PRO B N 1
ATOM 5592 C CA . PRO B 1 167 ? 14.18 13.281 -10.227 1 98.5 167 PRO B CA 1
ATOM 5593 C C . PRO B 1 167 ? 13.508 14.133 -11.297 1 98.5 167 PRO B C 1
ATOM 5595 O O . PRO B 1 167 ? 13.797 13.984 -12.484 1 98.5 167 PRO B O 1
ATOM 5598 N N . ASN B 1 168 ? 12.711 15.031 -10.828 1 97.38 168 ASN B N 1
ATOM 5599 C CA . ASN B 1 168 ? 11.875 15.852 -11.695 1 97.38 168 ASN B CA 1
ATOM 5600 C C . ASN B 1 168 ? 12.711 16.688 -12.656 1 97.38 168 ASN B C 1
ATOM 5602 O O . ASN B 1 168 ? 12.352 16.844 -13.828 1 97.38 168 ASN B O 1
ATOM 5606 N N . ASP B 1 169 ? 13.82 17.281 -12.227 1 97.19 169 ASP B N 1
ATOM 5607 C CA . ASP B 1 169 ? 14.688 18.094 -13.07 1 97.19 169 ASP B CA 1
ATOM 5608 C C . ASP B 1 169 ? 15.406 17.234 -14.109 1 97.19 169 ASP B C 1
ATOM 5610 O O . ASP B 1 169 ? 15.664 17.688 -15.227 1 97.19 169 ASP B O 1
ATOM 5614 N N . VAL B 1 170 ? 15.672 15.953 -13.781 1 98.38 170 VAL B N 1
ATOM 5615 C CA . VAL B 1 170 ? 16.312 15.031 -14.711 1 98.38 170 VAL B CA 1
ATOM 5616 C C . VAL B 1 170 ? 15.32 14.648 -15.812 1 98.38 170 VAL B C 1
ATOM 5618 O O . VAL B 1 170 ? 15.695 14.523 -16.984 1 98.38 170 VAL B O 1
ATOM 5621 N N . GLN B 1 171 ? 14.062 14.477 -15.539 1 98.19 171 GLN B N 1
ATOM 5622 C CA . GLN B 1 171 ? 13.016 14.172 -16.516 1 98.19 171 GLN B CA 1
ATOM 5623 C C . GLN B 1 171 ? 12.914 15.266 -17.562 1 98.19 171 GLN B C 1
ATOM 5625 O O . GLN B 1 171 ? 12.547 14.992 -18.719 1 98.19 171 GLN B O 1
ATOM 5630 N N . ARG B 1 172 ? 13.242 16.531 -17.172 1 97.12 172 ARG B N 1
ATOM 5631 C CA . ARG B 1 172 ? 13.031 17.688 -18.031 1 97.12 172 ARG B CA 1
ATOM 5632 C C . ARG B 1 172 ? 14.305 18.062 -18.781 1 97.12 172 ARG B C 1
ATOM 5634 O O . ARG B 1 172 ? 14.273 18.875 -19.719 1 97.12 172 ARG B O 1
ATOM 5641 N N . ALA B 1 173 ? 15.344 17.422 -18.391 1 98.25 173 ALA B N 1
ATOM 5642 C CA . ALA B 1 173 ? 16.641 17.75 -19 1 98.25 173 ALA B CA 1
ATOM 5643 C C . ALA B 1 173 ? 16.688 17.297 -20.453 1 98.25 173 ALA B C 1
ATOM 5645 O O . ALA B 1 173 ? 15.844 16.5 -20.891 1 98.25 173 ALA B O 1
ATOM 5646 N N . GLU B 1 174 ? 17.656 17.844 -21.141 1 97.88 174 GLU B N 1
ATOM 5647 C CA . GLU B 1 174 ? 17.828 17.5 -22.547 1 97.88 174 GLU B CA 1
ATOM 5648 C C . GLU B 1 174 ? 18.875 16.406 -22.734 1 97.88 174 GLU B C 1
ATOM 5650 O O . GLU B 1 174 ? 19.891 16.391 -22.031 1 97.88 174 GLU B O 1
ATOM 5655 N N . ILE B 1 175 ? 18.562 15.5 -23.656 1 98.06 175 ILE B N 1
ATOM 5656 C CA . ILE B 1 175 ? 19.5 14.484 -24.125 1 98.06 175 ILE B CA 1
ATOM 5657 C C . ILE B 1 175 ? 19.781 14.68 -25.609 1 98.06 175 ILE B C 1
ATOM 5659 O O . ILE B 1 175 ? 18.859 14.945 -26.391 1 98.06 175 ILE B O 1
ATOM 5663 N N . ALA B 1 176 ? 21.125 14.547 -26.062 1 96.94 176 ALA B N 1
ATOM 5664 C CA . ALA B 1 176 ? 21.484 14.695 -27.469 1 96.94 176 ALA B CA 1
ATOM 5665 C C . ALA B 1 176 ? 20.766 13.664 -28.328 1 96.94 176 ALA B C 1
ATOM 5667 O O . ALA B 1 176 ? 20.703 12.484 -27.984 1 96.94 176 ALA B O 1
ATOM 5668 N N . ASP B 1 177 ? 20.203 14.094 -29.438 1 97.06 177 ASP B N 1
ATOM 5669 C CA . ASP B 1 177 ? 19.469 13.219 -30.344 1 97.06 177 ASP B CA 1
ATOM 5670 C C . ASP B 1 177 ? 20.312 12.023 -30.766 1 97.06 177 ASP B C 1
ATOM 5672 O O . ASP B 1 177 ? 19.812 10.906 -30.891 1 97.06 177 ASP B O 1
ATOM 5676 N N . ALA B 1 178 ? 21.516 12.289 -30.984 1 96.5 178 ALA B N 1
ATOM 5677 C CA . ALA B 1 178 ? 22.422 11.219 -31.406 1 96.5 178 ALA B CA 1
ATOM 5678 C C . ALA B 1 178 ? 22.5 10.125 -30.344 1 96.5 178 ALA B C 1
ATOM 5680 O O . ALA B 1 178 ? 22.578 8.938 -30.672 1 96.5 178 ALA B O 1
ATOM 5681 N N . ALA B 1 179 ? 22.5 10.492 -29.125 1 95.75 179 ALA B N 1
ATOM 5682 C CA . ALA B 1 179 ? 22.531 9.531 -28.016 1 95.75 179 ALA B CA 1
ATOM 5683 C C . ALA B 1 179 ? 21.219 8.742 -27.953 1 95.75 179 ALA B C 1
ATOM 5685 O O . ALA B 1 179 ? 21.234 7.535 -27.719 1 95.75 179 ALA B O 1
ATOM 5686 N N . VAL B 1 180 ? 20.141 9.383 -28.141 1 97.12 180 VAL B N 1
ATOM 5687 C CA . VAL B 1 180 ? 18.828 8.742 -28.156 1 97.12 180 VAL B CA 1
ATOM 5688 C C . VAL B 1 180 ? 18.766 7.695 -29.266 1 97.12 180 VAL B C 1
ATOM 5690 O O . VAL B 1 180 ? 18.406 6.543 -29.031 1 97.12 180 VAL B O 1
ATOM 5693 N N . ASP B 1 181 ? 19.125 8.102 -30.469 1 96.62 181 ASP B N 1
ATOM 5694 C CA . ASP B 1 181 ? 19.094 7.207 -31.625 1 96.62 181 ASP B CA 1
ATOM 5695 C C . ASP B 1 181 ? 19.953 5.969 -31.391 1 96.62 181 ASP B C 1
ATOM 5697 O O . ASP B 1 181 ? 19.562 4.859 -31.766 1 96.62 181 ASP B O 1
ATOM 5701 N N . ARG B 1 182 ? 21.016 6.145 -30.797 1 96 182 ARG B N 1
ATOM 5702 C CA . ARG B 1 182 ? 21.922 5.039 -30.516 1 96 182 ARG B CA 1
ATOM 5703 C C . ARG B 1 182 ? 21.25 3.994 -29.625 1 96 182 ARG B C 1
ATOM 5705 O O . ARG B 1 182 ? 21.297 2.799 -29.922 1 96 182 ARG B O 1
ATOM 5712 N N . TRP B 1 183 ? 20.625 4.414 -28.625 1 95.62 183 TRP B N 1
ATOM 5713 C CA . TRP B 1 183 ? 20.062 3.498 -27.656 1 95.62 183 TRP B CA 1
ATOM 5714 C C . TRP B 1 183 ? 18.766 2.885 -28.172 1 95.62 183 TRP B C 1
ATOM 5716 O O . TRP B 1 183 ? 18.391 1.772 -27.797 1 95.62 183 TRP B O 1
ATOM 5726 N N . LEU B 1 184 ? 18.031 3.586 -29.031 1 95.62 184 LEU B N 1
ATOM 5727 C CA . LEU B 1 184 ? 16.812 3.053 -29.625 1 95.62 184 LEU B CA 1
ATOM 5728 C C . LEU B 1 184 ? 17.125 1.813 -30.469 1 95.62 184 LEU B C 1
ATOM 5730 O O . LEU B 1 184 ? 16.312 0.886 -30.531 1 95.62 184 LEU B O 1
ATOM 5734 N N . GLY B 1 185 ? 18.25 1.823 -31.094 1 93.88 185 GLY B N 1
ATOM 5735 C CA . GLY B 1 185 ? 18.609 0.742 -32 1 93.88 185 GLY B CA 1
ATOM 5736 C C . GLY B 1 185 ? 19.422 -0.351 -31.328 1 93.88 185 GLY B C 1
ATOM 5737 O O . GLY B 1 185 ? 19.672 -1.4 -31.922 1 93.88 185 GLY B O 1
ATOM 5738 N N . GLU B 1 186 ? 19.812 -0.109 -30.094 1 96.06 186 GLU B N 1
ATOM 5739 C CA . GLU B 1 186 ? 20.641 -1.082 -29.375 1 96.06 186 GLU B CA 1
ATOM 5740 C C . GLU B 1 186 ? 19.781 -2.246 -28.859 1 96.06 186 GLU B C 1
ATOM 5742 O O . GLU B 1 186 ? 18.859 -2.049 -28.078 1 96.06 186 GLU B O 1
ATOM 5747 N N . PRO B 1 187 ? 20.047 -3.473 -29.344 1 95.88 187 PRO B N 1
ATOM 5748 C CA . PRO B 1 187 ? 19.281 -4.609 -28.844 1 95.88 187 PRO B CA 1
ATOM 5749 C C . PRO B 1 187 ? 19.5 -4.852 -27.344 1 95.88 187 PRO B C 1
ATOM 5751 O O . PRO B 1 187 ? 20.609 -4.641 -26.844 1 95.88 187 PRO B O 1
ATOM 5754 N N . LEU B 1 188 ? 18.484 -5.344 -26.719 1 96.69 188 LEU B N 1
ATOM 5755 C CA . LEU B 1 188 ? 18.609 -5.699 -25.297 1 96.69 188 LEU B CA 1
ATOM 5756 C C . LEU B 1 188 ? 19.625 -6.836 -25.125 1 96.69 188 LEU B C 1
ATOM 5758 O O . LEU B 1 188 ? 19.781 -7.68 -26.016 1 96.69 188 LEU B O 1
ATOM 5762 N N . ARG B 1 189 ? 20.312 -6.883 -24.031 1 95.19 189 ARG B N 1
ATOM 5763 C CA . ARG B 1 189 ? 21.281 -7.922 -23.688 1 95.19 189 ARG B CA 1
ATOM 5764 C C . ARG B 1 189 ? 20.656 -8.977 -22.781 1 95.19 189 ARG B C 1
ATOM 5766 O O . ARG B 1 189 ? 20.953 -9.016 -21.594 1 95.19 189 ARG B O 1
ATOM 5773 N N . ILE B 1 190 ? 19.875 -9.766 -23.312 1 92.81 190 ILE B N 1
ATOM 5774 C CA . ILE B 1 190 ? 19.219 -10.812 -22.547 1 92.81 190 ILE B CA 1
ATOM 5775 C C . ILE B 1 190 ? 20.156 -12.008 -22.391 1 92.81 190 ILE B C 1
ATOM 5777 O O . ILE B 1 190 ? 20.688 -12.523 -23.375 1 92.81 190 ILE B O 1
ATOM 5781 N N . ARG B 1 191 ? 20.422 -12.367 -21.188 1 84.38 191 ARG B N 1
ATOM 5782 C CA . ARG B 1 191 ? 21.359 -13.461 -20.906 1 84.38 191 ARG B CA 1
ATOM 5783 C C . ARG B 1 191 ? 20.812 -14.781 -21.438 1 84.38 191 ARG B C 1
ATOM 5785 O O . ARG B 1 191 ? 19.625 -15.055 -21.359 1 84.38 191 ARG B O 1
ATOM 5792 N N . ASP B 1 192 ? 21.797 -15.445 -21.891 1 72.38 192 ASP B N 1
ATOM 5793 C CA . ASP B 1 192 ? 21.5 -16.719 -22.531 1 72.38 192 ASP B CA 1
ATOM 5794 C C . ASP B 1 192 ? 21.078 -17.766 -21.516 1 72.38 192 ASP B C 1
ATOM 5796 O O . ASP B 1 192 ? 21.469 -17.688 -20.344 1 72.38 192 ASP B O 1
ATOM 5800 N N . ARG B 1 193 ? 20.344 -18.656 -22.047 1 77.88 193 ARG B N 1
ATOM 5801 C CA . ARG B 1 193 ? 19.875 -19.797 -21.266 1 77.88 193 ARG B CA 1
ATOM 5802 C C . ARG B 1 193 ? 21.016 -20.766 -20.953 1 77.88 193 ARG B C 1
ATOM 5804 O O . ARG B 1 193 ? 21.953 -20.891 -21.734 1 77.88 193 ARG B O 1
ATOM 5811 N N . CYS B 1 194 ? 20.953 -21.203 -19.766 1 84.31 194 CYS B N 1
ATOM 5812 C CA . CYS B 1 194 ? 21.922 -22.203 -19.359 1 84.31 194 CYS B CA 1
ATOM 5813 C C . CYS B 1 194 ? 21.484 -23.594 -19.797 1 84.31 194 CYS B C 1
ATOM 5815 O O . CYS B 1 194 ? 20.391 -24.047 -19.422 1 84.31 194 CYS B O 1
ATOM 5817 N N . GLU B 1 195 ? 22.344 -24.297 -20.594 1 90.94 195 GLU B N 1
ATOM 5818 C CA . GLU B 1 195 ? 22.047 -25.641 -21.062 1 90.94 195 GLU B CA 1
ATOM 5819 C C . GLU B 1 195 ? 22.562 -26.703 -20.078 1 90.94 195 GLU B C 1
ATOM 5821 O O . GLU B 1 195 ? 23.625 -26.516 -19.484 1 90.94 195 GLU B O 1
ATOM 5826 N N . PRO B 1 196 ? 21.719 -27.781 -19.984 1 94.06 196 PRO B N 1
ATOM 5827 C CA . PRO B 1 196 ? 22.25 -28.859 -19.141 1 94.06 196 PRO B CA 1
ATOM 5828 C C . PRO B 1 196 ? 23.391 -29.609 -19.812 1 94.06 196 PRO B C 1
ATOM 5830 O O . PRO B 1 196 ? 23.453 -29.703 -21.031 1 94.06 196 PRO B O 1
ATOM 5833 N N . GLY B 1 197 ? 24.281 -30.188 -19.031 1 93.38 197 GLY B N 1
ATOM 5834 C CA . GLY B 1 197 ? 25.391 -30.953 -19.547 1 93.38 197 GLY B CA 1
ATOM 5835 C C . GLY B 1 197 ? 24.969 -32.312 -20.109 1 93.38 197 GLY B C 1
ATOM 5836 O O . GLY B 1 197 ? 24.016 -32.906 -19.625 1 93.38 197 GLY B O 1
ATOM 5837 N N . ASP B 1 198 ? 25.797 -32.844 -21.047 1 94.44 198 ASP B N 1
ATOM 5838 C CA . ASP B 1 198 ? 25.516 -34.125 -21.688 1 94.44 198 ASP B CA 1
ATOM 5839 C C . ASP B 1 198 ? 25.547 -35.281 -20.656 1 94.44 198 ASP B C 1
ATOM 5841 O O . ASP B 1 198 ? 24.719 -36.188 -20.719 1 94.44 198 ASP B O 1
ATOM 5845 N N . ARG B 1 199 ? 26.453 -35.219 -19.844 1 95.81 199 ARG B N 1
ATOM 5846 C CA . ARG B 1 199 ? 26.578 -36.281 -18.828 1 95.81 199 ARG B CA 1
ATOM 5847 C C . ARG B 1 199 ? 25.344 -36.312 -17.922 1 95.81 199 ARG B C 1
ATOM 5849 O O . ARG B 1 199 ? 24.906 -37.406 -17.531 1 95.81 199 ARG B O 1
ATOM 5856 N N . ASP B 1 200 ? 24.875 -35.094 -17.594 1 95.88 200 ASP B N 1
ATOM 5857 C CA . ASP B 1 200 ? 23.688 -35 -16.75 1 95.88 200 ASP B CA 1
ATOM 5858 C C . ASP B 1 200 ? 22.469 -35.562 -17.469 1 95.88 200 ASP B C 1
ATOM 5860 O O . ASP B 1 200 ? 21.656 -36.25 -16.875 1 95.88 200 ASP B O 1
ATOM 5864 N N . ILE B 1 201 ? 22.422 -35.312 -18.734 1 96.81 201 ILE B N 1
ATOM 5865 C CA . ILE B 1 201 ? 21.297 -35.781 -19.547 1 96.81 201 ILE B CA 1
ATOM 5866 C C . ILE B 1 201 ? 21.359 -37.312 -19.672 1 96.81 201 ILE B C 1
ATOM 5868 O O . ILE B 1 201 ? 20.328 -37.969 -19.594 1 96.81 201 ILE B O 1
ATOM 5872 N N . ASP B 1 202 ? 22.531 -37.844 -19.875 1 96.12 202 ASP B N 1
ATOM 5873 C CA . ASP B 1 202 ? 22.703 -39.312 -19.984 1 96.12 202 ASP B CA 1
ATOM 5874 C C . ASP B 1 202 ? 22.328 -40 -18.688 1 96.12 202 ASP B C 1
ATOM 5876 O O . ASP B 1 202 ? 21.656 -41.031 -18.703 1 96.12 202 ASP B O 1
ATOM 5880 N N . ALA B 1 203 ? 22.781 -39.438 -17.688 1 96.94 203 ALA B N 1
ATOM 5881 C CA . ALA B 1 203 ? 22.453 -40 -16.375 1 96.94 203 ALA B CA 1
ATOM 5882 C C . ALA B 1 203 ? 20.953 -39.969 -16.141 1 96.94 203 ALA B C 1
ATOM 5884 O O . ALA B 1 203 ? 20.391 -40.938 -15.594 1 96.94 203 ALA B O 1
ATOM 5885 N N . LEU B 1 204 ? 20.312 -38.906 -16.5 1 97.62 204 LEU B N 1
ATOM 5886 C CA . LEU B 1 204 ? 18.875 -38.812 -16.375 1 97.62 204 LEU B CA 1
ATOM 5887 C C . LEU B 1 204 ? 18.156 -39.844 -17.219 1 97.62 204 LEU B C 1
ATOM 5889 O O . LEU B 1 204 ? 17.188 -40.469 -16.766 1 97.62 204 LEU B O 1
ATOM 5893 N N . ARG B 1 205 ? 18.625 -40.031 -18.391 1 96.75 205 ARG B N 1
ATOM 5894 C CA . ARG B 1 205 ? 18.047 -41.031 -19.297 1 96.75 205 ARG B CA 1
ATOM 5895 C C . ARG B 1 205 ? 18.094 -42.438 -18.672 1 96.75 205 ARG B C 1
ATOM 5897 O O . ARG B 1 205 ? 17.141 -43.188 -18.797 1 96.75 205 ARG B O 1
ATOM 5904 N N . GLU B 1 206 ? 19.188 -42.719 -18.047 1 96.81 206 GLU B N 1
ATOM 5905 C CA . GLU B 1 206 ? 19.344 -44.031 -17.406 1 96.81 206 GLU B CA 1
ATOM 5906 C C . GLU B 1 206 ? 18.344 -44.188 -16.25 1 96.81 206 GLU B C 1
ATOM 5908 O O . GLU B 1 206 ? 17.734 -45.25 -16.094 1 96.81 206 GLU B O 1
ATOM 5913 N N . LEU B 1 207 ? 18.219 -43.125 -15.531 1 97.5 207 LEU B N 1
ATOM 5914 C CA . LEU B 1 207 ? 17.25 -43.156 -14.43 1 97.5 207 LEU B CA 1
ATOM 5915 C C . LEU B 1 207 ? 15.828 -43.312 -14.953 1 97.5 207 LEU B C 1
ATOM 5917 O O . LEU B 1 207 ? 15.047 -44.094 -14.391 1 97.5 207 LEU B O 1
ATOM 5921 N N . CYS B 1 208 ? 15.492 -42.688 -15.992 1 98 208 CYS B N 1
ATOM 5922 C CA . CYS B 1 208 ? 14.172 -42.75 -16.594 1 98 208 CYS B CA 1
ATOM 5923 C C . CYS B 1 208 ? 13.906 -44.156 -17.125 1 98 208 CYS B C 1
ATOM 5925 O O . CYS B 1 208 ? 12.828 -44.719 -16.906 1 98 208 CYS B O 1
ATOM 5927 N N . ARG B 1 209 ? 14.883 -44.75 -17.75 1 96.5 209 ARG B N 1
ATOM 5928 C CA . ARG B 1 209 ? 14.734 -46.062 -18.375 1 96.5 209 ARG B CA 1
ATOM 5929 C C . ARG B 1 209 ? 14.469 -47.156 -17.328 1 96.5 209 ARG B C 1
ATOM 5931 O O . ARG B 1 209 ? 13.758 -48.125 -17.609 1 96.5 209 ARG B O 1
ATOM 5938 N N . SER B 1 210 ? 14.961 -46.938 -16.203 1 96.25 210 SER B N 1
ATOM 5939 C CA . SER B 1 210 ? 14.906 -48 -15.188 1 96.25 210 SER B CA 1
ATOM 5940 C C . SER B 1 210 ? 13.719 -47.781 -14.242 1 96.25 210 SER B C 1
ATOM 5942 O O . SER B 1 210 ? 13.422 -48.625 -13.414 1 96.25 210 SER B O 1
ATOM 5944 N N . SER B 1 211 ? 13.016 -46.656 -14.328 1 97.81 211 SER B N 1
ATOM 5945 C CA . SER B 1 211 ? 11.938 -46.344 -13.398 1 97.81 211 SER B CA 1
ATOM 5946 C C . SER B 1 211 ? 10.664 -47.094 -13.742 1 97.81 211 SER B C 1
ATOM 5948 O O . SER B 1 211 ? 10.297 -47.188 -14.914 1 97.81 211 SER B O 1
ATOM 5950 N N . SER B 1 212 ? 9.969 -47.625 -12.719 1 98.19 212 SER B N 1
ATOM 5951 C CA . SER B 1 212 ? 8.719 -48.344 -12.898 1 98.19 212 SER B CA 1
ATOM 5952 C C . SER B 1 212 ? 7.516 -47.438 -12.656 1 98.19 212 SER B C 1
ATOM 5954 O O . SER B 1 212 ? 6.418 -47.719 -13.148 1 98.19 212 SER B O 1
ATOM 5956 N N . ARG B 1 213 ? 7.672 -46.344 -11.852 1 98.62 213 ARG B N 1
ATOM 5957 C CA . ARG B 1 213 ? 6.59 -45.438 -11.508 1 98.62 213 ARG B CA 1
ATOM 5958 C C . ARG B 1 213 ? 7.059 -44 -11.602 1 98.62 213 ARG B C 1
ATOM 5960 O O . ARG B 1 213 ? 7.059 -43.25 -10.609 1 98.62 213 ARG B O 1
ATOM 5967 N N . PRO B 1 214 ? 7.438 -43.531 -12.805 1 98.44 214 PRO B N 1
ATOM 5968 C CA . PRO B 1 214 ? 7.895 -42.125 -12.969 1 98.44 214 PRO B CA 1
ATOM 5969 C C . PRO B 1 214 ? 6.773 -41.125 -12.805 1 98.44 214 PRO B C 1
ATOM 5971 O O . PRO B 1 214 ? 5.609 -41.406 -13.094 1 98.44 214 PRO B O 1
ATOM 5974 N N . LEU B 1 215 ? 7.074 -39.969 -12.312 1 98.75 215 LEU B N 1
ATOM 5975 C CA . LEU B 1 215 ? 6.184 -38.844 -12.156 1 98.75 215 LEU B CA 1
ATOM 5976 C C . LEU B 1 215 ? 6.91 -37.531 -12.469 1 98.75 215 LEU B C 1
ATOM 5978 O O . LEU B 1 215 ? 8.047 -37.344 -12.023 1 98.75 215 LEU B O 1
ATOM 5982 N N . VAL B 1 216 ? 6.324 -36.719 -13.281 1 98.69 216 VAL B N 1
ATOM 5983 C CA . VAL B 1 216 ? 6.875 -35.375 -13.578 1 98.69 216 VAL B CA 1
ATOM 5984 C C . VAL B 1 216 ? 6.09 -34.312 -12.82 1 98.69 216 VAL B C 1
ATOM 5986 O O . VAL B 1 216 ? 4.859 -34.375 -12.734 1 98.69 216 VAL B O 1
ATOM 5989 N N . CYS B 1 217 ? 6.766 -33.344 -12.195 1 98.75 217 CYS B N 1
ATOM 5990 C CA . CYS B 1 217 ? 6.152 -32.25 -11.484 1 98.75 217 CYS B CA 1
ATOM 5991 C C . CYS B 1 217 ? 6.578 -30.906 -12.078 1 98.75 217 CYS B C 1
ATOM 5993 O O . CYS B 1 217 ? 7.746 -30.531 -11.984 1 98.75 217 CYS B O 1
ATOM 5995 N N . PHE B 1 218 ? 5.641 -30.219 -12.648 1 98.62 218 PHE B N 1
ATOM 5996 C CA . PHE B 1 218 ? 5.906 -28.891 -13.219 1 98.62 218 PHE B CA 1
ATOM 5997 C C . PHE B 1 218 ? 5.73 -27.797 -12.18 1 98.62 218 PHE B C 1
ATOM 5999 O O . PHE B 1 218 ? 4.703 -27.75 -11.5 1 98.62 218 PHE B O 1
ATOM 6006 N N . GLY B 1 219 ? 6.789 -26.938 -12.039 1 98.19 219 GLY B N 1
ATOM 6007 C CA . GLY B 1 219 ? 6.703 -25.781 -11.164 1 98.19 219 GLY B CA 1
ATOM 6008 C C . GLY B 1 219 ? 6.547 -24.469 -11.922 1 98.19 219 GLY B C 1
ATOM 6009 O O . GLY B 1 219 ? 6.355 -24.469 -13.141 1 98.19 219 GLY B O 1
ATOM 6010 N N . GLY B 1 220 ? 6.57 -23.391 -11.164 1 97.38 220 GLY B N 1
ATOM 6011 C CA . GLY B 1 220 ? 6.406 -22.062 -11.742 1 97.38 220 GLY B CA 1
ATOM 6012 C C . GLY B 1 220 ? 7.516 -21.703 -12.711 1 97.38 220 GLY B C 1
ATOM 6013 O O . GLY B 1 220 ? 7.312 -20.891 -13.617 1 97.38 220 GLY B O 1
ATOM 6014 N N . GLY B 1 221 ? 8.641 -22.297 -12.547 1 97.31 221 GLY B N 1
ATOM 6015 C CA . GLY B 1 221 ? 9.766 -21.984 -13.414 1 97.31 221 GLY B CA 1
ATOM 6016 C C . GLY B 1 221 ? 9.609 -22.547 -14.82 1 97.31 221 GLY B C 1
ATOM 6017 O O . GLY B 1 221 ? 10.32 -22.141 -15.734 1 97.31 221 GLY B O 1
ATOM 6018 N N . ALA B 1 222 ? 8.648 -23.422 -14.992 1 97.88 222 ALA B N 1
ATOM 6019 C CA . ALA B 1 222 ? 8.469 -24.078 -16.297 1 97.88 222 ALA B CA 1
ATOM 6020 C C . ALA B 1 222 ? 7.293 -23.453 -17.047 1 97.88 222 ALA B C 1
ATOM 6022 O O . ALA B 1 222 ? 7.164 -23.641 -18.266 1 97.88 222 ALA B O 1
ATOM 6023 N N . ARG B 1 223 ? 6.449 -22.688 -16.344 1 96.56 223 ARG B N 1
ATOM 6024 C CA . ARG B 1 223 ? 5.098 -22.391 -16.812 1 96.56 223 ARG B CA 1
ATOM 6025 C C . ARG B 1 223 ? 5.133 -21.531 -18.062 1 96.56 223 ARG B C 1
ATOM 6027 O O . ARG B 1 223 ? 4.176 -21.516 -18.844 1 96.56 223 ARG B O 1
ATOM 6034 N N . TRP B 1 224 ? 6.223 -20.891 -18.344 1 95.75 224 TRP B N 1
ATOM 6035 C CA . TRP B 1 224 ? 6.273 -19.969 -19.469 1 95.75 224 TRP B CA 1
ATOM 6036 C C . TRP B 1 224 ? 7.207 -20.5 -20.562 1 95.75 224 TRP B C 1
ATOM 6038 O O . TRP B 1 224 ? 7.477 -19.812 -21.547 1 95.75 224 TRP B O 1
ATOM 6048 N N . ALA B 1 225 ? 7.703 -21.734 -20.438 1 96.5 225 ALA B N 1
ATOM 6049 C CA . ALA B 1 225 ? 8.602 -22.312 -21.438 1 96.5 225 ALA B CA 1
ATOM 6050 C C . ALA B 1 225 ? 7.859 -22.641 -22.734 1 96.5 225 ALA B C 1
ATOM 6052 O O . ALA B 1 225 ? 6.879 -23.391 -22.719 1 96.5 225 ALA B O 1
ATOM 6053 N N . PRO B 1 226 ? 8.32 -22.156 -23.844 1 95.44 226 PRO B N 1
ATOM 6054 C CA . PRO B 1 226 ? 7.605 -22.344 -25.109 1 95.44 226 PRO B CA 1
ATOM 6055 C C . PRO B 1 226 ? 7.477 -23.812 -25.5 1 95.44 226 PRO B C 1
ATOM 6057 O O . PRO B 1 226 ? 6.5 -24.203 -26.156 1 95.44 226 PRO B O 1
ATOM 6060 N N . SER B 1 227 ? 8.352 -24.656 -25.125 1 96.88 227 SER B N 1
ATOM 6061 C CA . SER B 1 227 ? 8.367 -26.047 -25.547 1 96.88 227 SER B CA 1
ATOM 6062 C C . SER B 1 227 ? 7.551 -26.922 -24.594 1 96.88 227 SER B C 1
ATOM 6064 O O . SER B 1 227 ? 7.336 -28.109 -24.859 1 96.88 227 SER B O 1
ATOM 6066 N N . MET B 1 228 ? 7.02 -26.312 -23.516 1 97.31 228 MET B N 1
ATOM 6067 C CA . MET B 1 228 ? 6.336 -27.094 -22.484 1 97.31 228 MET B CA 1
ATOM 6068 C C . MET B 1 228 ? 5.113 -27.797 -23.062 1 97.31 228 MET B C 1
ATOM 6070 O O . MET B 1 228 ? 4.906 -28.984 -22.797 1 97.31 228 MET B O 1
ATOM 6074 N N . PRO B 1 229 ? 4.289 -27.125 -23.906 1 96.69 229 PRO B N 1
ATOM 6075 C CA . PRO B 1 229 ? 3.111 -27.812 -24.438 1 96.69 229 PRO B CA 1
ATOM 6076 C C . PRO B 1 229 ? 3.467 -29.062 -25.234 1 96.69 229 PRO B C 1
ATOM 6078 O O . PRO B 1 229 ? 2.842 -30.109 -25.062 1 96.69 229 PRO B O 1
ATOM 6081 N N . ALA B 1 230 ? 4.484 -28.969 -26.078 1 97.06 230 ALA B N 1
ATOM 6082 C CA . ALA B 1 230 ? 4.918 -30.125 -26.859 1 97.06 230 ALA B CA 1
ATOM 6083 C C . ALA B 1 230 ? 5.484 -31.219 -25.953 1 97.06 230 ALA B C 1
ATOM 6085 O O . ALA B 1 230 ? 5.316 -32.406 -26.219 1 97.06 230 ALA B O 1
ATOM 6086 N N . TRP B 1 231 ? 6.172 -30.812 -24.969 1 97.94 231 TRP B N 1
ATOM 6087 C CA . TRP B 1 231 ? 6.75 -31.734 -24 1 97.94 231 TRP B CA 1
ATOM 6088 C C . TRP B 1 231 ? 5.66 -32.5 -23.25 1 97.94 231 TRP B C 1
ATOM 6090 O O . TRP B 1 231 ? 5.754 -33.688 -23.047 1 97.94 231 TRP B O 1
ATOM 6100 N N . ILE B 1 232 ? 4.59 -31.828 -22.859 1 97.81 232 ILE B N 1
ATOM 6101 C CA . ILE B 1 232 ? 3.447 -32.438 -22.172 1 97.81 232 ILE B CA 1
ATOM 6102 C C . ILE B 1 232 ? 2.73 -33.375 -23.125 1 97.81 232 ILE B C 1
ATOM 6104 O O . ILE B 1 232 ? 2.311 -34.469 -22.719 1 97.81 232 ILE B O 1
ATOM 6108 N N . ALA B 1 233 ? 2.584 -32.969 -24.375 1 97.12 233 ALA B N 1
ATOM 6109 C CA . ALA B 1 233 ? 1.972 -33.875 -25.375 1 97.12 233 ALA B CA 1
ATOM 6110 C C . ALA B 1 233 ? 2.736 -35.188 -25.484 1 97.12 233 ALA B C 1
ATOM 6112 O O . ALA B 1 233 ? 2.133 -36.25 -25.625 1 97.12 233 ALA B O 1
ATOM 6113 N N . ALA B 1 234 ? 4.059 -35.062 -25.422 1 97.81 234 ALA B N 1
ATOM 6114 C CA . ALA B 1 234 ? 4.895 -36.281 -25.469 1 97.81 234 ALA B CA 1
ATOM 6115 C C . ALA B 1 234 ? 4.688 -37.125 -24.234 1 97.81 234 ALA B C 1
ATOM 6117 O O . ALA B 1 234 ? 4.707 -38.375 -24.328 1 97.81 234 ALA B O 1
ATOM 6118 N N . LEU B 1 235 ? 4.527 -36.531 -23.047 1 97.75 235 LEU B N 1
ATOM 6119 C CA . LEU B 1 235 ? 4.211 -37.281 -21.844 1 97.75 235 LEU B CA 1
ATOM 6120 C C . LEU B 1 235 ? 2.893 -38.031 -21.984 1 97.75 235 LEU B C 1
ATOM 6122 O O . LEU B 1 235 ? 2.779 -39.188 -21.578 1 97.75 235 LEU B O 1
ATOM 6126 N N . GLU B 1 236 ? 1.9 -37.344 -22.531 1 96.69 236 GLU B N 1
ATOM 6127 C CA . GLU B 1 236 ? 0.594 -37.969 -22.766 1 96.69 236 GLU B CA 1
ATOM 6128 C C . GLU B 1 236 ? 0.707 -39.188 -23.688 1 96.69 236 GLU B C 1
ATOM 6130 O O . GLU B 1 236 ? 0.12 -40.219 -23.406 1 96.69 236 GLU B O 1
ATOM 6135 N N . ASP B 1 237 ? 1.488 -39 -24.734 1 95.56 237 ASP B N 1
ATOM 6136 C CA . ASP B 1 237 ? 1.674 -40.094 -25.703 1 95.56 237 ASP B CA 1
ATOM 6137 C C . ASP B 1 237 ? 2.367 -41.281 -25.047 1 95.56 237 ASP B C 1
ATOM 6139 O O . ASP B 1 237 ? 2.059 -42.438 -25.375 1 95.56 237 ASP B O 1
ATOM 6143 N N . ALA B 1 238 ? 3.26 -40.969 -24.172 1 95.5 238 ALA B N 1
ATOM 6144 C CA . ALA B 1 238 ? 4.031 -42.031 -23.5 1 95.5 238 ALA B CA 1
ATOM 6145 C C . ALA B 1 238 ? 3.299 -42.531 -22.266 1 95.5 238 ALA B C 1
ATOM 6147 O O . ALA B 1 238 ? 3.791 -43.438 -21.578 1 95.5 238 ALA B O 1
ATOM 6148 N N . ARG B 1 239 ? 2.17 -42 -21.906 1 95.75 239 ARG B N 1
ATOM 6149 C CA . ARG B 1 239 ? 1.338 -42.344 -20.75 1 95.75 239 ARG B CA 1
ATOM 6150 C C . ARG B 1 239 ? 2.1 -42.125 -19.453 1 95.75 239 ARG B C 1
ATOM 6152 O O . ARG B 1 239 ? 2.041 -43 -18.562 1 95.75 239 ARG B O 1
ATOM 6159 N N . ILE B 1 240 ? 2.887 -41.094 -19.406 1 97.56 240 ILE B N 1
ATOM 6160 C CA . ILE B 1 240 ? 3.619 -40.75 -18.188 1 97.56 240 ILE B CA 1
ATOM 6161 C C . ILE B 1 240 ? 2.791 -39.781 -17.359 1 97.56 240 ILE B C 1
ATOM 6163 O O . ILE B 1 240 ? 2.41 -38.719 -17.828 1 97.56 240 ILE B O 1
ATOM 6167 N N . PRO B 1 241 ? 2.504 -40.094 -16.062 1 98.19 241 PRO B N 1
ATOM 6168 C CA . PRO B 1 241 ? 1.751 -39.156 -15.203 1 98.19 241 PRO B CA 1
ATOM 6169 C C . PRO B 1 241 ? 2.535 -37.906 -14.859 1 98.19 241 PRO B C 1
ATOM 6171 O O . PRO B 1 241 ? 3.754 -37.969 -14.688 1 98.19 241 PRO B O 1
ATOM 6174 N N . TYR B 1 242 ? 1.836 -36.844 -14.742 1 98.38 242 TYR B N 1
ATOM 6175 C CA . TYR B 1 242 ? 2.463 -35.625 -14.312 1 98.38 242 TYR B CA 1
ATOM 6176 C C . TYR B 1 242 ? 1.526 -34.812 -13.422 1 98.38 242 TYR B C 1
ATOM 6178 O O . TYR B 1 242 ? 0.31 -35 -13.445 1 98.38 242 TYR B O 1
ATOM 6186 N N . VAL B 1 243 ? 2.107 -34 -12.539 1 98.56 243 VAL B N 1
ATOM 6187 C CA . VAL B 1 243 ? 1.465 -33.094 -11.578 1 98.56 243 VAL B CA 1
ATOM 6188 C C . VAL B 1 243 ? 2.107 -31.719 -11.641 1 98.56 243 VAL B C 1
ATOM 6190 O O . VAL B 1 243 ? 3.037 -31.5 -12.414 1 98.56 243 VAL B O 1
ATOM 6193 N N . SER B 1 244 ? 1.526 -30.797 -10.875 1 98.44 244 SER B N 1
ATOM 6194 C CA . SER B 1 244 ? 2.107 -29.453 -10.836 1 98.44 244 SER B CA 1
ATOM 6195 C C . SER B 1 244 ? 2.066 -28.875 -9.422 1 98.44 244 SER B C 1
ATOM 6197 O O . SER B 1 244 ? 1.313 -29.359 -8.57 1 98.44 244 SER B O 1
ATOM 6199 N N . THR B 1 245 ? 2.959 -27.938 -9.172 1 97.94 245 THR B N 1
ATOM 6200 C CA . THR B 1 245 ? 2.746 -27.016 -8.062 1 97.94 245 THR B CA 1
ATOM 6201 C C . THR B 1 245 ? 1.644 -26.016 -8.391 1 97.94 245 THR B C 1
ATOM 6203 O O . THR B 1 245 ? 1.116 -26.016 -9.508 1 97.94 245 THR B O 1
ATOM 6206 N N . LEU B 1 246 ? 1.296 -25.141 -7.418 1 97.94 246 LEU B N 1
ATOM 6207 C CA . LEU B 1 246 ? 0.293 -24.109 -7.664 1 97.94 246 LEU B CA 1
ATOM 6208 C C . LEU B 1 246 ? 0.69 -23.25 -8.852 1 97.94 246 LEU B C 1
ATOM 6210 O O . LEU B 1 246 ? -0.118 -23.016 -9.75 1 97.94 246 LEU B O 1
ATOM 6214 N N . MET B 1 247 ? 1.949 -22.844 -8.844 1 97.94 247 MET B N 1
ATOM 6215 C CA . MET B 1 247 ? 2.4 -21.938 -9.898 1 97.94 247 MET B CA 1
ATOM 6216 C C . MET B 1 247 ? 2.527 -22.656 -11.227 1 97.94 247 MET B C 1
ATOM 6218 O O . MET B 1 247 ? 2.289 -22.078 -12.289 1 97.94 247 MET B O 1
ATOM 6222 N N . GLY B 1 248 ? 2.895 -23.938 -11.195 1 98 248 GLY B N 1
ATOM 6223 C CA . GLY B 1 248 ? 2.908 -24.734 -12.414 1 98 248 GLY B CA 1
ATOM 6224 C C . GLY B 1 248 ? 1.53 -24.922 -13.016 1 98 248 GLY B C 1
ATOM 6225 O O . GLY B 1 248 ? 1.38 -24.938 -14.242 1 98 248 GLY B O 1
ATOM 6226 N N . HIS B 1 249 ? 0.524 -25 -12.133 1 98 249 HIS B N 1
ATOM 6227 C CA . HIS B 1 249 ? -0.867 -25.172 -12.531 1 98 249 HIS B CA 1
ATOM 6228 C C . HIS B 1 249 ? -1.324 -24.062 -13.469 1 98 249 HIS B C 1
ATOM 6230 O O . HIS B 1 249 ? -2.252 -24.266 -14.258 1 98 249 HIS B O 1
ATOM 6236 N N . GLU B 1 250 ? -0.583 -22.984 -13.523 1 98.12 250 GLU B N 1
ATOM 6237 C CA . GLU B 1 250 ? -0.979 -21.812 -14.289 1 98.12 250 GLU B CA 1
ATOM 6238 C C . GLU B 1 250 ? -1.042 -22.109 -15.781 1 98.12 250 GLU B C 1
ATOM 6240 O O . GLU B 1 250 ? -1.753 -21.438 -16.531 1 98.12 250 GLU B O 1
ATOM 6245 N N . ARG B 1 251 ? -0.265 -23.188 -16.219 1 97.38 251 ARG B N 1
ATOM 6246 C CA . ARG B 1 251 ? -0.161 -23.375 -17.656 1 97.38 251 ARG B CA 1
ATOM 6247 C C . ARG B 1 251 ? -0.204 -24.859 -18.016 1 97.38 251 ARG B C 1
ATOM 6249 O O . ARG B 1 251 ? 0.128 -25.25 -19.141 1 97.38 251 ARG B O 1
ATOM 6256 N N . VAL B 1 252 ? -0.591 -25.734 -17.078 1 97.88 252 VAL B N 1
ATOM 6257 C CA . VAL B 1 252 ? -0.668 -27.156 -17.375 1 97.88 252 VAL B CA 1
ATOM 6258 C C . VAL B 1 252 ? -2.08 -27.516 -17.844 1 97.88 252 VAL B C 1
ATOM 6260 O O . VAL B 1 252 ? -3.037 -27.406 -17.078 1 97.88 252 VAL B O 1
ATOM 6263 N N . PRO B 1 253 ? -2.203 -27.859 -19.047 1 96.12 253 PRO B N 1
ATOM 6264 C CA . PRO B 1 253 ? -3.535 -28.234 -19.531 1 96.12 253 PRO B CA 1
ATOM 6265 C C . PRO B 1 253 ? -4.027 -29.547 -18.953 1 96.12 253 PRO B C 1
ATOM 6267 O O . PRO B 1 253 ? -3.225 -30.453 -18.672 1 96.12 253 PRO B O 1
ATOM 6270 N N . ALA B 1 254 ? -5.359 -29.594 -18.859 1 94.94 254 ALA B N 1
ATOM 6271 C CA . ALA B 1 254 ? -5.973 -30.828 -18.391 1 94.94 254 ALA B CA 1
ATOM 6272 C C . ALA B 1 254 ? -5.832 -31.938 -19.438 1 94.94 254 ALA B C 1
ATOM 6274 O O . ALA B 1 254 ? -6.18 -31.75 -20.609 1 94.94 254 ALA B O 1
ATOM 6275 N N . GLY B 1 255 ? -5.086 -33.062 -19.109 1 95.44 255 GLY B N 1
ATOM 6276 C CA . GLY B 1 255 ? -4.934 -34.25 -19.922 1 95.44 255 GLY B CA 1
ATOM 6277 C C . GLY B 1 255 ? -5.289 -35.531 -19.188 1 95.44 255 GLY B C 1
ATOM 6278 O O . GLY B 1 255 ? -5.645 -35.5 -18.016 1 95.44 255 GLY B O 1
ATOM 6279 N N . ALA B 1 256 ? -5.203 -36.594 -19.953 1 96.19 256 ALA B N 1
ATOM 6280 C CA . ALA B 1 256 ? -5.555 -37.875 -19.391 1 96.19 256 ALA B CA 1
ATOM 6281 C C . ALA B 1 256 ? -4.598 -38.281 -18.266 1 96.19 256 ALA B C 1
ATOM 6283 O O . ALA B 1 256 ? -4.992 -38.938 -17.297 1 96.19 256 ALA B O 1
ATOM 6284 N N . HIS B 1 257 ? -3.412 -37.781 -18.359 1 97.56 257 HIS B N 1
ATOM 6285 C CA . HIS B 1 257 ? -2.395 -38.219 -17.406 1 97.56 257 HIS B CA 1
ATOM 6286 C C . HIS B 1 257 ? -1.96 -37.062 -16.5 1 97.56 257 HIS B C 1
ATOM 6288 O O . HIS B 1 257 ? -0.91 -37.125 -15.859 1 97.56 257 HIS B O 1
ATOM 6294 N N . TYR B 1 258 ? -2.68 -35.938 -16.531 1 97.88 258 TYR B N 1
ATOM 6295 C CA . TYR B 1 258 ? -2.475 -34.875 -15.57 1 97.88 258 TYR B CA 1
ATOM 6296 C C . TYR B 1 258 ? -3.283 -35.094 -14.305 1 97.88 258 TYR B C 1
ATOM 6298 O O . TYR B 1 258 ? -4.508 -35.25 -14.352 1 97.88 258 TYR B O 1
ATOM 6306 N N . PHE B 1 259 ? -2.627 -35.062 -13.148 1 97.56 259 PHE B N 1
ATOM 6307 C CA . PHE B 1 259 ? -3.318 -35.375 -11.898 1 97.56 259 PHE B CA 1
ATOM 6308 C C . PHE B 1 259 ? -3.352 -34.156 -10.984 1 97.56 259 PHE B C 1
ATOM 6310 O O . PHE B 1 259 ? -3.504 -34.281 -9.766 1 97.56 259 PHE B O 1
ATOM 6317 N N . ASN B 1 260 ? -3.119 -32.969 -11.492 1 96.25 260 ASN B N 1
ATOM 6318 C CA . ASN B 1 260 ? -3.4 -31.656 -10.922 1 96.25 260 ASN B CA 1
ATOM 6319 C C . ASN B 1 260 ? -2.348 -31.25 -9.891 1 96.25 260 ASN B C 1
ATOM 6321 O O . ASN B 1 260 ? -1.165 -31.547 -10.062 1 96.25 260 ASN B O 1
ATOM 6325 N N . MET B 1 261 ? -2.689 -30.5 -8.898 1 97.12 261 MET B N 1
ATOM 6326 C CA . MET B 1 261 ? -1.767 -29.781 -8.031 1 97.12 261 MET B CA 1
ATOM 6327 C C . MET B 1 261 ? -1.402 -30.609 -6.805 1 97.12 261 MET B C 1
ATOM 6329 O O . MET B 1 261 ? -2.254 -31.297 -6.242 1 97.12 261 MET B O 1
ATOM 6333 N N . ILE B 1 262 ? -0.168 -30.531 -6.371 1 97.81 262 ILE B N 1
ATOM 6334 C CA . ILE B 1 262 ? 0.306 -31.219 -5.172 1 97.81 262 ILE B CA 1
ATOM 6335 C C . ILE B 1 262 ? 0.305 -30.25 -3.99 1 97.81 262 ILE B C 1
ATOM 6337 O O . ILE B 1 262 ? 0.132 -29.031 -4.172 1 97.81 262 ILE B O 1
ATOM 6341 N N . GLY B 1 263 ? 0.534 -30.812 -2.789 1 96.62 263 GLY B N 1
ATOM 6342 C CA . GLY B 1 263 ? 0.853 -29.953 -1.658 1 96.62 263 GLY B CA 1
ATOM 6343 C C . GLY B 1 263 ? -0.213 -29.969 -0.579 1 96.62 263 GLY B C 1
ATOM 6344 O O . GLY B 1 263 ? -1.043 -30.875 -0.532 1 96.62 263 GLY B O 1
ATOM 6345 N N . ALA B 1 264 ? -0.182 -28.922 0.305 1 95.44 264 ALA B N 1
ATOM 6346 C CA . ALA B 1 264 ? -1.042 -28.828 1.48 1 95.44 264 ALA B CA 1
ATOM 6347 C C . ALA B 1 264 ? -2.516 -28.828 1.085 1 95.44 264 ALA B C 1
ATOM 6349 O O . ALA B 1 264 ? -3.361 -29.344 1.815 1 95.44 264 ALA B O 1
ATOM 6350 N N . TYR B 1 265 ? -2.768 -28.25 -0.042 1 96.31 265 TYR B N 1
ATOM 6351 C CA . TYR B 1 265 ? -4.121 -28.234 -0.583 1 96.31 265 TYR B CA 1
ATOM 6352 C C . TYR B 1 265 ? -4.195 -29.016 -1.896 1 96.31 265 TYR B C 1
ATOM 6354 O O . TYR B 1 265 ? -5.035 -28.719 -2.75 1 96.31 265 TYR B O 1
ATOM 6362 N N . GLY B 1 266 ? -3.289 -29.922 -2.078 1 96.69 266 GLY B N 1
ATOM 6363 C CA . GLY B 1 266 ? -3.209 -30.688 -3.314 1 96.69 266 GLY B CA 1
ATOM 6364 C C . GLY B 1 266 ? -4.367 -31.656 -3.494 1 96.69 266 GLY B C 1
ATOM 6365 O O . GLY B 1 266 ? -5.02 -32.031 -2.521 1 96.69 266 GLY B O 1
ATOM 6366 N N . ASN B 1 267 ? -4.668 -31.953 -4.746 1 96.44 267 ASN B N 1
ATOM 6367 C CA . ASN B 1 267 ? -5.602 -33.031 -5.035 1 96.44 267 ASN B CA 1
ATOM 6368 C C . ASN B 1 267 ? -5.098 -34.375 -4.484 1 96.44 267 ASN B C 1
ATOM 6370 O O . ASN B 1 267 ? -3.893 -34.625 -4.492 1 96.44 267 ASN B O 1
ATOM 6374 N N . ARG B 1 268 ? -6.027 -35.25 -4.066 1 96.19 268 ARG B N 1
ATOM 6375 C CA . ARG B 1 268 ? -5.668 -36.5 -3.391 1 96.19 268 ARG B CA 1
ATOM 6376 C C . ARG B 1 268 ? -4.812 -37.375 -4.293 1 96.19 268 ARG B C 1
ATOM 6378 O O . ARG B 1 268 ? -3.82 -37.938 -3.846 1 96.19 268 ARG B O 1
ATOM 6385 N N . GLU B 1 269 ? -5.23 -37.5 -5.555 1 96.19 269 GLU B N 1
ATOM 6386 C CA . GLU B 1 269 ? -4.504 -38.375 -6.488 1 96.19 269 GLU B CA 1
ATOM 6387 C C . GLU B 1 269 ? -3.107 -37.812 -6.766 1 96.19 269 GLU B C 1
ATOM 6389 O O . GLU B 1 269 ? -2.17 -38.594 -6.988 1 96.19 269 GLU B O 1
ATOM 6394 N N . ALA B 1 270 ? -2.971 -36.5 -6.777 1 97.62 270 ALA B N 1
ATOM 6395 C CA . ALA B 1 270 ? -1.663 -35.875 -7.008 1 97.62 270 ALA B CA 1
ATOM 6396 C C . ALA B 1 270 ? -0.71 -36.188 -5.852 1 97.62 270 ALA B C 1
ATOM 6398 O O . ALA B 1 270 ? 0.431 -36.594 -6.074 1 97.62 270 ALA B O 1
ATOM 6399 N N . ASN B 1 271 ? -1.184 -35.875 -4.629 1 97.69 271 ASN B N 1
ATOM 6400 C CA . ASN B 1 271 ? -0.361 -36.156 -3.455 1 97.69 271 ASN B CA 1
ATOM 6401 C C . ASN B 1 271 ? -0.02 -37.625 -3.338 1 97.69 271 ASN B C 1
ATOM 6403 O O . ASN B 1 271 ? 1.103 -38 -2.973 1 97.69 271 ASN B O 1
ATOM 6407 N N . TRP B 1 272 ? -0.967 -38.5 -3.639 1 97.31 272 TRP B N 1
ATOM 6408 C CA . TRP B 1 272 ? -0.728 -39.938 -3.633 1 97.31 272 TRP B CA 1
ATOM 6409 C C . TRP B 1 272 ? 0.342 -40.312 -4.652 1 97.31 272 TRP B C 1
ATOM 6411 O O . TRP B 1 272 ? 1.211 -41.156 -4.371 1 97.31 272 TRP B O 1
ATOM 6421 N N . ALA B 1 273 ? 0.252 -39.75 -5.844 1 98.44 273 ALA B N 1
ATOM 6422 C CA . ALA B 1 273 ? 1.221 -40.031 -6.902 1 98.44 273 ALA B CA 1
ATOM 6423 C C . ALA B 1 273 ? 2.639 -39.688 -6.449 1 98.44 273 ALA B C 1
ATOM 6425 O O . ALA B 1 273 ? 3.568 -40.469 -6.668 1 98.44 273 ALA B O 1
ATOM 6426 N N . VAL B 1 274 ? 2.814 -38.562 -5.82 1 98.5 274 VAL B N 1
ATOM 6427 C CA . VAL B 1 274 ? 4.125 -38.125 -5.355 1 98.5 274 VAL B CA 1
ATOM 6428 C C . VAL B 1 274 ? 4.672 -39.094 -4.332 1 98.5 274 VAL B C 1
ATOM 6430 O O . VAL B 1 274 ? 5.844 -39.5 -4.391 1 98.5 274 VAL B O 1
ATOM 6433 N N . GLN B 1 275 ? 3.844 -39.594 -3.451 1 98.06 275 GLN B N 1
ATOM 6434 C CA . GLN B 1 275 ? 4.262 -40.438 -2.34 1 98.06 275 GLN B CA 1
ATOM 6435 C C . GLN B 1 275 ? 4.547 -41.875 -2.811 1 98.06 275 GLN B C 1
ATOM 6437 O O . GLN B 1 275 ? 5.176 -42.656 -2.096 1 98.06 275 GLN B O 1
ATOM 6442 N N . HIS B 1 276 ? 4.133 -42.25 -4.047 1 98.12 276 HIS B N 1
ATOM 6443 C CA . HIS B 1 276 ? 4.227 -43.625 -4.465 1 98.12 276 HIS B CA 1
ATOM 6444 C C . HIS B 1 276 ? 5.07 -43.781 -5.727 1 98.12 276 HIS B C 1
ATOM 6446 O O . HIS B 1 276 ? 5.316 -44.875 -6.191 1 98.12 276 HIS B O 1
ATOM 6452 N N . CYS B 1 277 ? 5.504 -42.75 -6.301 1 98.62 277 CYS B N 1
ATOM 6453 C CA . CYS B 1 277 ? 6.398 -42.812 -7.449 1 98.62 277 CYS B CA 1
ATOM 6454 C C . CYS B 1 277 ? 7.789 -43.281 -7.027 1 98.62 277 CYS B C 1
ATOM 6456 O O . CYS B 1 277 ? 8.133 -43.219 -5.844 1 98.62 277 CYS B O 1
ATOM 6458 N N . ASP B 1 278 ? 8.555 -43.812 -7.98 1 98.62 278 ASP B N 1
ATOM 6459 C CA . ASP B 1 278 ? 9.914 -44.25 -7.672 1 98.62 278 ASP B CA 1
ATOM 6460 C C . ASP B 1 278 ? 10.945 -43.312 -8.312 1 98.62 278 ASP B C 1
ATOM 6462 O O . ASP B 1 278 ? 12.141 -43.406 -8.023 1 98.62 278 ASP B O 1
ATOM 6466 N N . LEU B 1 279 ? 10.492 -42.406 -9.148 1 98.62 279 LEU B N 1
ATOM 6467 C CA . LEU B 1 279 ? 11.273 -41.344 -9.75 1 98.62 279 LEU B CA 1
ATOM 6468 C C . LEU B 1 279 ? 10.438 -40.062 -9.875 1 98.62 279 LEU B C 1
ATOM 6470 O O . LEU B 1 279 ? 9.352 -40.094 -10.461 1 98.62 279 LEU B O 1
ATOM 6474 N N . LEU B 1 280 ? 10.867 -39 -9.258 1 98.62 280 LEU B N 1
ATOM 6475 C CA . LEU B 1 280 ? 10.203 -37.719 -9.344 1 98.62 280 LEU B CA 1
ATOM 6476 C C . LEU B 1 280 ? 11.078 -36.688 -10.062 1 98.62 280 LEU B C 1
ATOM 6478 O O . LEU B 1 280 ? 12.172 -36.375 -9.594 1 98.62 280 LEU B O 1
ATOM 6482 N N . ILE B 1 281 ? 10.641 -36.219 -11.219 1 98.69 281 ILE B N 1
ATOM 6483 C CA . ILE B 1 281 ? 11.344 -35.219 -11.984 1 98.69 281 ILE B CA 1
ATOM 6484 C C . ILE B 1 281 ? 10.68 -33.844 -11.781 1 98.69 281 ILE B C 1
ATOM 6486 O O . ILE B 1 281 ? 9.609 -33.594 -12.328 1 98.69 281 ILE B O 1
ATOM 6490 N N . VAL B 1 282 ? 11.344 -32.969 -11.039 1 98.5 282 VAL B N 1
ATOM 6491 C CA . VAL B 1 282 ? 10.812 -31.672 -10.68 1 98.5 282 VAL B CA 1
ATOM 6492 C C . VAL B 1 282 ? 11.414 -30.594 -11.586 1 98.5 282 VAL B C 1
ATOM 6494 O O . VAL B 1 282 ? 12.633 -30.406 -11.609 1 98.5 282 VAL B O 1
ATOM 6497 N N . ILE B 1 283 ? 10.539 -29.922 -12.297 1 98.44 283 ILE B N 1
ATOM 6498 C CA . ILE B 1 283 ? 11.023 -28.938 -13.25 1 98.44 283 ILE B CA 1
ATOM 6499 C C . ILE B 1 283 ? 10.562 -27.531 -12.828 1 98.44 283 ILE B C 1
ATOM 6501 O O . ILE B 1 283 ? 9.398 -27.172 -13.031 1 98.44 283 ILE B O 1
ATOM 6505 N N . GLY B 1 284 ? 11.477 -26.75 -12.297 1 97.44 284 GLY B N 1
ATOM 6506 C CA . GLY B 1 284 ? 11.219 -25.359 -12 1 97.44 284 GLY B CA 1
ATOM 6507 C C . GLY B 1 284 ? 10.391 -25.156 -10.75 1 97.44 284 GLY B C 1
ATOM 6508 O O . GLY B 1 284 ? 9.531 -24.266 -10.703 1 97.44 284 GLY B O 1
ATOM 6509 N N . ALA B 1 285 ? 10.578 -25.953 -9.672 1 97 285 ALA B N 1
ATOM 6510 C CA . ALA B 1 285 ? 9.82 -25.797 -8.43 1 97 285 ALA B CA 1
ATOM 6511 C C . ALA B 1 285 ? 10.75 -25.656 -7.23 1 97 285 ALA B C 1
ATOM 6513 O O . ALA B 1 285 ? 11.781 -26.328 -7.152 1 97 285 ALA B O 1
ATOM 6514 N N . ARG B 1 286 ? 10.336 -24.797 -6.309 1 92.44 286 ARG B N 1
ATOM 6515 C CA . ARG B 1 286 ? 11.117 -24.594 -5.09 1 92.44 286 ARG B CA 1
ATOM 6516 C C . ARG B 1 286 ? 10.883 -25.719 -4.098 1 92.44 286 ARG B C 1
ATOM 6518 O O . ARG B 1 286 ? 11.742 -26.016 -3.266 1 92.44 286 ARG B O 1
ATOM 6525 N N . LEU B 1 287 ? 9.75 -26.328 -4.145 1 94.19 287 LEU B N 1
ATOM 6526 C CA . LEU B 1 287 ? 9.328 -27.359 -3.217 1 94.19 287 LEU B CA 1
ATOM 6527 C C . LEU B 1 287 ? 9.289 -26.844 -1.787 1 94.19 287 LEU B C 1
ATOM 6529 O O . LEU B 1 287 ? 9.891 -27.422 -0.886 1 94.19 287 LEU B O 1
ATOM 6533 N N . ASP B 1 288 ? 8.586 -25.734 -1.585 1 91.62 288 ASP B N 1
ATOM 6534 C CA . ASP B 1 288 ? 8.469 -25.156 -0.247 1 91.62 288 ASP B CA 1
ATOM 6535 C C . ASP B 1 288 ? 7.504 -25.969 0.615 1 91.62 288 ASP B C 1
ATOM 6537 O O . ASP B 1 288 ? 7.012 -27.016 0.187 1 91.62 288 ASP B O 1
ATOM 6541 N N . VAL B 1 289 ? 7.254 -25.562 1.755 1 90.94 289 VAL B N 1
ATOM 6542 C CA . VAL B 1 289 ? 6.492 -26.297 2.754 1 90.94 289 VAL B CA 1
ATOM 6543 C C . VAL B 1 289 ? 5.062 -26.5 2.266 1 90.94 289 VAL B C 1
ATOM 6545 O O . VAL B 1 289 ? 4.434 -27.516 2.578 1 90.94 289 VAL B O 1
ATOM 6548 N N . ARG B 1 290 ? 4.57 -25.609 1.467 1 91.81 290 ARG B N 1
ATOM 6549 C CA . ARG B 1 290 ? 3.213 -25.719 0.951 1 91.81 290 ARG B CA 1
ATOM 6550 C C . ARG B 1 290 ? 3.098 -26.891 -0.024 1 91.81 290 ARG B C 1
ATOM 6552 O O . ARG B 1 290 ? 2.023 -27.484 -0.175 1 91.81 290 ARG B O 1
ATOM 6559 N N . GLN B 1 291 ? 4.203 -27.25 -0.655 1 94.31 291 GLN B N 1
ATOM 6560 C CA . GLN B 1 291 ? 4.219 -28.344 -1.623 1 94.31 291 GLN B CA 1
ATOM 6561 C C . GLN B 1 291 ? 4.605 -29.672 -0.959 1 94.31 291 GLN B C 1
ATOM 6563 O O . GLN B 1 291 ? 4.043 -30.719 -1.281 1 94.31 291 GLN B O 1
ATOM 6568 N N . THR B 1 292 ? 5.5 -29.625 -0.006 1 94.56 292 THR B N 1
ATOM 6569 C CA . THR B 1 292 ? 6.109 -30.859 0.488 1 94.56 292 THR B CA 1
ATOM 6570 C C . THR B 1 292 ? 5.449 -31.297 1.791 1 94.56 292 THR B C 1
ATOM 6572 O O . THR B 1 292 ? 5.613 -32.438 2.217 1 94.56 292 THR B O 1
ATOM 6575 N N . GLY B 1 293 ? 4.742 -30.328 2.404 1 90.25 293 GLY B N 1
ATOM 6576 C CA . GLY B 1 293 ? 4.387 -30.562 3.795 1 90.25 293 GLY B CA 1
ATOM 6577 C C . GLY B 1 293 ? 5.527 -30.281 4.758 1 90.25 293 GLY B C 1
ATOM 6578 O O . GLY B 1 293 ? 6.652 -30.031 4.332 1 90.25 293 GLY B O 1
ATOM 6579 N N . ALA B 1 294 ? 5.223 -30.344 5.984 1 87.44 294 ALA B N 1
ATOM 6580 C CA . ALA B 1 294 ? 6.199 -30 7.02 1 87.44 294 ALA B CA 1
ATOM 6581 C C . ALA B 1 294 ? 7.246 -31.094 7.168 1 87.44 294 ALA B C 1
ATOM 6583 O O . ALA B 1 294 ? 8.398 -30.828 7.496 1 87.44 294 ALA B O 1
ATOM 6584 N N . ASP B 1 295 ? 6.863 -32.344 6.938 1 89.06 295 ASP B N 1
ATOM 6585 C CA . ASP B 1 295 ? 7.793 -33.469 7.023 1 89.06 295 ASP B CA 1
ATOM 6586 C C . ASP B 1 295 ? 8.508 -33.688 5.691 1 89.06 295 ASP B C 1
ATOM 6588 O O . ASP B 1 295 ? 8.125 -34.562 4.914 1 89.06 295 ASP B O 1
ATOM 6592 N N . VAL B 1 296 ? 9.562 -33.031 5.543 1 90.06 296 VAL B N 1
ATOM 6593 C CA . VAL B 1 296 ? 10.289 -33.031 4.277 1 90.06 296 VAL B CA 1
ATOM 6594 C C . VAL B 1 296 ? 10.906 -34.406 4.031 1 90.06 296 VAL B C 1
ATOM 6596 O O . VAL B 1 296 ? 11.039 -34.844 2.885 1 90.06 296 VAL B O 1
ATOM 6599 N N . GLY B 1 297 ? 11.242 -35.062 5.086 1 92.12 297 GLY B N 1
ATOM 6600 C CA . GLY B 1 297 ? 11.836 -36.375 4.961 1 92.12 297 GLY B CA 1
ATOM 6601 C C . GLY B 1 297 ? 10.898 -37.406 4.363 1 92.12 297 GLY B C 1
ATOM 6602 O O . GLY B 1 297 ? 11.344 -38.375 3.758 1 92.12 297 GLY B O 1
ATOM 6603 N N . ASP B 1 298 ? 9.648 -37.156 4.492 1 95.19 298 ASP B N 1
ATOM 6604 C CA . ASP B 1 298 ? 8.648 -38.094 3.99 1 95.19 298 ASP B CA 1
ATOM 6605 C C . ASP B 1 298 ? 8.227 -37.719 2.566 1 95.19 298 ASP B C 1
ATOM 6607 O O . ASP B 1 298 ? 7.547 -38.5 1.902 1 95.19 298 ASP B O 1
ATOM 6611 N N . PHE B 1 299 ? 8.633 -36.562 2.062 1 96.31 299 PHE B N 1
ATOM 6612 C CA . PHE B 1 299 ? 8.25 -36.125 0.725 1 96.31 299 PHE B CA 1
ATOM 6613 C C . PHE B 1 299 ? 8.844 -37.031 -0.334 1 96.31 299 PHE B C 1
ATOM 6615 O O . PHE B 1 299 ? 10.062 -37.219 -0.393 1 96.31 299 PHE B O 1
ATOM 6622 N N . ALA B 1 300 ? 7.938 -37.594 -1.21 1 97.5 300 ALA B N 1
ATOM 6623 C CA . ALA B 1 300 ? 8.352 -38.531 -2.26 1 97.5 300 ALA B CA 1
ATOM 6624 C C . ALA B 1 300 ? 9.195 -39.656 -1.686 1 97.5 300 ALA B C 1
ATOM 6626 O O . ALA B 1 300 ? 10.297 -39.938 -2.18 1 97.5 300 ALA B O 1
ATOM 6627 N N . ARG B 1 301 ? 8.703 -40.344 -0.741 1 96.19 301 ARG B N 1
ATOM 6628 C CA . ARG B 1 301 ? 9.461 -41.188 0.175 1 96.19 301 ARG B CA 1
ATOM 6629 C C . ARG B 1 301 ? 10.055 -42.375 -0.554 1 96.19 301 ARG B C 1
ATOM 6631 O O . ARG B 1 301 ? 11.016 -43 -0.076 1 96.19 301 ARG B O 1
ATOM 6638 N N . HIS B 1 302 ? 9.609 -42.75 -1.738 1 96.62 302 HIS B N 1
ATOM 6639 C CA . HIS B 1 302 ? 10.133 -43.906 -2.453 1 96.62 302 HIS B CA 1
ATOM 6640 C C . HIS B 1 302 ? 10.914 -43.469 -3.689 1 96.62 302 HIS B C 1
ATOM 6642 O O . HIS B 1 302 ? 11.438 -44.312 -4.422 1 96.62 302 HIS B O 1
ATOM 6648 N N . ALA B 1 303 ? 11.047 -42.188 -3.881 1 97.81 303 ALA B N 1
ATOM 6649 C CA . ALA B 1 303 ? 11.484 -41.75 -5.199 1 97.81 303 ALA B CA 1
ATOM 6650 C C . ALA B 1 303 ? 12.938 -41.281 -5.164 1 97.81 303 ALA B C 1
ATOM 6652 O O . ALA B 1 303 ? 13.383 -40.688 -4.172 1 97.81 303 ALA B O 1
ATOM 6653 N N . ARG B 1 304 ? 13.656 -41.562 -6.176 1 97.38 304 ARG B N 1
ATOM 6654 C CA . ARG B 1 304 ? 14.781 -40.719 -6.551 1 97.38 304 ARG B CA 1
ATOM 6655 C C . ARG B 1 304 ? 14.297 -39.406 -7.164 1 97.38 304 ARG B C 1
ATOM 6657 O O . ARG B 1 304 ? 13.5 -39.406 -8.102 1 97.38 304 ARG B O 1
ATOM 6664 N N . VAL B 1 305 ? 14.781 -38.281 -6.613 1 97.88 305 VAL B N 1
ATOM 6665 C CA . VAL B 1 305 ? 14.289 -37 -7.047 1 97.88 305 VAL B CA 1
ATOM 6666 C C . VAL B 1 305 ? 15.328 -36.312 -7.941 1 97.88 305 VAL B C 1
ATOM 6668 O O . VAL B 1 305 ? 16.5 -36.219 -7.586 1 97.88 305 VAL B O 1
ATOM 6671 N N . ILE B 1 306 ? 14.867 -35.906 -9.117 1 98.19 306 ILE B N 1
ATOM 6672 C CA . ILE B 1 306 ? 15.641 -35.062 -10.016 1 98.19 306 ILE B CA 1
ATOM 6673 C C . ILE B 1 306 ? 15.078 -33.656 -10.008 1 98.19 306 ILE B C 1
ATOM 6675 O O . ILE B 1 306 ? 13.875 -33.438 -10.188 1 98.19 306 ILE B O 1
ATOM 6679 N N . GLN B 1 307 ? 15.93 -32.656 -9.805 1 97.81 307 GLN B N 1
ATOM 6680 C CA . GLN B 1 307 ? 15.477 -31.281 -9.773 1 97.81 307 GLN B CA 1
ATOM 6681 C C . GLN B 1 307 ? 16.156 -30.453 -10.859 1 97.81 307 GLN B C 1
ATOM 6683 O O . GLN B 1 307 ? 17.391 -30.453 -10.977 1 97.81 307 GLN B O 1
ATOM 6688 N N . ILE B 1 308 ? 15.383 -29.844 -11.664 1 97.88 308 ILE B N 1
ATOM 6689 C CA . ILE B 1 308 ? 15.828 -28.891 -12.68 1 97.88 308 ILE B CA 1
ATOM 6690 C C . ILE B 1 308 ? 15.422 -27.469 -12.273 1 97.88 308 ILE B C 1
ATOM 6692 O O . ILE B 1 308 ? 14.234 -27.203 -12.062 1 97.88 308 ILE B O 1
ATOM 6696 N N . ASP B 1 309 ? 16.375 -26.625 -12.156 1 97 309 ASP B N 1
ATOM 6697 C CA . ASP B 1 309 ? 16.078 -25.25 -11.781 1 97 309 ASP B CA 1
ATOM 6698 C C . ASP B 1 309 ? 17.109 -24.281 -12.367 1 97 309 ASP B C 1
ATOM 6700 O O . ASP B 1 309 ? 18.281 -24.641 -12.5 1 97 309 ASP B O 1
ATOM 6704 N N . ILE B 1 310 ? 16.672 -23.156 -12.711 1 96.44 310 ILE B N 1
ATOM 6705 C CA . ILE B 1 310 ? 17.547 -22.141 -13.297 1 96.44 310 ILE B CA 1
ATOM 6706 C C . ILE B 1 310 ? 18.438 -21.547 -12.211 1 96.44 310 ILE B C 1
ATOM 6708 O O . ILE B 1 310 ? 19.516 -21.031 -12.5 1 96.44 310 ILE B O 1
ATOM 6712 N N . ASP B 1 311 ? 17.938 -21.516 -10.984 1 94.94 311 ASP B N 1
ATOM 6713 C CA . ASP B 1 311 ? 18.625 -20.922 -9.836 1 94.94 311 ASP B CA 1
ATOM 6714 C C . ASP B 1 311 ? 19.438 -21.969 -9.078 1 94.94 311 ASP B C 1
ATOM 6716 O O . ASP B 1 311 ? 18.875 -22.859 -8.422 1 94.94 311 ASP B O 1
ATOM 6720 N N . PRO B 1 312 ? 20.75 -21.828 -9.078 1 94.88 312 PRO B N 1
ATOM 6721 C CA . PRO B 1 312 ? 21.562 -22.844 -8.414 1 94.88 312 PRO B CA 1
ATOM 6722 C C . PRO B 1 312 ? 21.297 -22.938 -6.91 1 94.88 312 PRO B C 1
ATOM 6724 O O . PRO B 1 312 ? 21.391 -24.016 -6.324 1 94.88 312 PRO B O 1
ATOM 6727 N N . ALA B 1 313 ? 20.859 -21.812 -6.348 1 94.88 313 ALA B N 1
ATOM 6728 C CA . ALA B 1 313 ? 20.641 -21.781 -4.906 1 94.88 313 ALA B CA 1
ATOM 6729 C C . ALA B 1 313 ? 19.391 -22.562 -4.535 1 94.88 313 ALA B C 1
ATOM 6731 O O . ALA B 1 313 ? 19.203 -22.953 -3.377 1 94.88 313 ALA B O 1
ATOM 6732 N N . GLN B 1 314 ? 18.516 -22.828 -5.488 1 95.19 314 GLN B N 1
ATOM 6733 C CA . GLN B 1 314 ? 17.281 -23.578 -5.25 1 95.19 314 GLN B CA 1
ATOM 6734 C C . GLN B 1 314 ? 17.531 -25.078 -5.277 1 95.19 314 GLN B C 1
ATOM 6736 O O . GLN B 1 314 ? 16.734 -25.859 -4.758 1 95.19 314 GLN B O 1
ATOM 6741 N N . LEU B 1 315 ? 18.641 -25.516 -5.914 1 95.62 315 LEU B N 1
ATOM 6742 C CA . LEU B 1 315 ? 18.938 -26.922 -6.082 1 95.62 315 LEU B CA 1
ATOM 6743 C C . LEU B 1 315 ? 19.406 -27.547 -4.766 1 95.62 315 LEU B C 1
ATOM 6745 O O . LEU B 1 315 ? 20.297 -27 -4.105 1 95.62 315 LEU B O 1
ATOM 6749 N N . ASN B 1 316 ? 18.766 -28.625 -4.387 1 92.56 316 ASN B N 1
ATOM 6750 C CA . ASN B 1 316 ? 19.109 -29.375 -3.178 1 92.56 316 ASN B CA 1
ATOM 6751 C C . ASN B 1 316 ? 18.969 -28.5 -1.929 1 92.56 316 ASN B C 1
ATOM 6753 O O . ASN B 1 316 ? 19.781 -28.609 -1.001 1 92.56 316 ASN B O 1
ATOM 6757 N N . ASN B 1 317 ? 18.062 -27.625 -1.971 1 91.75 317 ASN B N 1
ATOM 6758 C CA . ASN B 1 317 ? 17.875 -26.688 -0.87 1 91.75 317 ASN B CA 1
ATOM 6759 C C . ASN B 1 317 ? 17.047 -27.297 0.257 1 91.75 317 ASN B C 1
ATOM 6761 O O . ASN B 1 317 ? 17.531 -27.438 1.384 1 91.75 317 ASN B O 1
ATOM 6765 N N . ARG B 1 318 ? 15.93 -27.797 0.009 1 89.12 318 ARG B N 1
ATOM 6766 C CA . ARG B 1 318 ? 15.039 -28.297 1.052 1 89.12 318 ARG B CA 1
ATOM 6767 C C . ARG B 1 318 ? 14.945 -29.812 1.009 1 89.12 318 ARG B C 1
ATOM 6769 O O . ARG B 1 318 ? 14.82 -30.469 2.049 1 89.12 318 ARG B O 1
ATOM 6776 N N . ILE B 1 319 ? 14.977 -30.312 -0.264 1 91.81 319 ILE B N 1
ATOM 6777 C CA . ILE B 1 319 ? 14.875 -31.75 -0.492 1 91.81 319 ILE B CA 1
ATOM 6778 C C . ILE B 1 319 ? 16.203 -32.281 -1.012 1 91.81 319 ILE B C 1
ATOM 6780 O O . ILE B 1 319 ? 16.859 -31.656 -1.844 1 91.81 319 ILE B O 1
ATOM 6784 N N . LYS B 1 320 ? 16.547 -33.438 -0.444 1 90.31 320 LYS B N 1
ATOM 6785 C CA . LYS B 1 320 ? 17.719 -34.125 -0.992 1 90.31 320 LYS B CA 1
ATOM 6786 C C . LYS B 1 320 ? 17.422 -34.719 -2.357 1 90.31 320 LYS B C 1
ATOM 6788 O O . LYS B 1 320 ? 16.453 -35.5 -2.506 1 90.31 320 LYS B O 1
ATOM 6793 N N . VAL B 1 321 ? 18.234 -34.469 -3.375 1 94.88 321 VAL B N 1
ATOM 6794 C CA . VAL B 1 321 ? 17.922 -34.938 -4.723 1 94.88 321 VAL B CA 1
ATOM 6795 C C . VAL B 1 321 ? 19 -35.906 -5.203 1 94.88 321 VAL B C 1
ATOM 6797 O O . VAL B 1 321 ? 20.141 -35.844 -4.754 1 94.88 321 VAL B O 1
ATOM 6800 N N . GLU B 1 322 ? 18.578 -36.75 -6.02 1 95.88 322 GLU B N 1
ATOM 6801 C CA . GLU B 1 322 ? 19.484 -37.688 -6.676 1 95.88 322 GLU B CA 1
ATOM 6802 C C . GLU B 1 322 ? 20.344 -37 -7.723 1 95.88 322 GLU B C 1
ATOM 6804 O O . GLU B 1 322 ? 21.531 -37.281 -7.863 1 95.88 322 GLU B O 1
ATOM 6809 N N . GLN B 1 323 ? 19.734 -36.125 -8.406 1 97.12 323 GLN B N 1
ATOM 6810 C CA . GLN B 1 323 ? 20.406 -35.375 -9.469 1 97.12 323 GLN B CA 1
ATOM 6811 C C . GLN B 1 323 ? 19.844 -33.969 -9.57 1 97.12 323 GLN B C 1
ATOM 6813 O O . GLN B 1 323 ? 18.625 -33.781 -9.469 1 97.12 323 GLN B O 1
ATOM 6818 N N . ALA B 1 324 ? 20.75 -33.031 -9.664 1 96.25 324 ALA B N 1
ATOM 6819 C CA . ALA B 1 324 ? 20.391 -31.625 -9.875 1 96.25 324 ALA B CA 1
ATOM 6820 C C . ALA B 1 324 ? 20.922 -31.109 -11.211 1 96.25 324 ALA B C 1
ATOM 6822 O O . ALA B 1 324 ? 22.078 -31.375 -11.562 1 96.25 324 ALA B O 1
ATOM 6823 N N . LEU B 1 325 ? 20.062 -30.562 -11.977 1 97.06 325 LEU B N 1
ATOM 6824 C CA . LEU B 1 325 ? 20.453 -29.906 -13.219 1 97.06 325 LEU B CA 1
ATOM 6825 C C . LEU B 1 325 ? 20.203 -28.406 -13.141 1 97.06 325 LEU B C 1
ATOM 6827 O O . LEU B 1 325 ? 19.062 -27.969 -12.953 1 97.06 325 LEU B O 1
ATOM 6831 N N . CYS B 1 326 ? 21.25 -27.609 -13.297 1 96 326 CYS B N 1
ATOM 6832 C CA . CYS B 1 326 ? 21.141 -26.156 -13.273 1 96 326 CYS B CA 1
ATOM 6833 C C . CYS B 1 326 ? 20.953 -25.609 -14.68 1 96 326 CYS B C 1
ATOM 6835 O O . CYS B 1 326 ? 21.938 -25.312 -15.367 1 96 326 CYS B O 1
ATOM 6837 N N . CYS B 1 327 ? 19.734 -25.406 -15.07 1 96.44 327 CYS B N 1
ATOM 6838 C CA . CYS B 1 327 ? 19.391 -24.844 -16.375 1 96.44 327 CYS B CA 1
ATOM 6839 C C . CYS B 1 327 ? 17.938 -24.375 -16.391 1 96.44 327 CYS B C 1
ATOM 6841 O O . CYS B 1 327 ? 17.172 -24.688 -15.469 1 96.44 327 CYS B O 1
ATOM 6843 N N . ASP B 1 328 ? 17.578 -23.578 -17.344 1 95.69 328 ASP B N 1
ATOM 6844 C CA . ASP B 1 328 ? 16.172 -23.172 -17.453 1 95.69 328 ASP B CA 1
ATOM 6845 C C . ASP B 1 328 ? 15.328 -24.281 -18.062 1 95.69 328 ASP B C 1
ATOM 6847 O O . ASP B 1 328 ? 15.852 -25.172 -18.75 1 95.69 328 ASP B O 1
ATOM 6851 N N . ALA B 1 329 ? 14.055 -24.266 -17.812 1 97.06 329 ALA B N 1
ATOM 6852 C CA . ALA B 1 329 ? 13.117 -25.312 -18.234 1 97.06 329 ALA B CA 1
ATOM 6853 C C . ALA B 1 329 ? 13.117 -25.469 -19.75 1 97.06 329 ALA B C 1
ATOM 6855 O O . ALA B 1 329 ? 13.055 -26.578 -20.266 1 97.06 329 ALA B O 1
ATOM 6856 N N . GLU B 1 330 ? 13.133 -24.312 -20.469 1 96.31 330 GLU B N 1
ATOM 6857 C CA . GLU B 1 330 ? 13.102 -24.375 -21.938 1 96.31 330 GLU B CA 1
ATOM 6858 C C . GLU B 1 330 ? 14.297 -25.141 -22.484 1 96.31 330 GLU B C 1
ATOM 6860 O O . GLU B 1 330 ? 14.148 -26 -23.359 1 96.31 330 GLU B O 1
ATOM 6865 N N . SER B 1 331 ? 15.461 -24.797 -21.969 1 96.75 331 SER B N 1
ATOM 6866 C CA . SER B 1 331 ? 16.672 -25.5 -22.391 1 96.75 331 SER B CA 1
ATOM 6867 C C . SER B 1 331 ? 16.594 -26.984 -22.062 1 96.75 331 SER B C 1
ATOM 6869 O O . SER B 1 331 ? 17.031 -27.828 -22.844 1 96.75 331 SER B O 1
ATOM 6871 N N . PHE B 1 332 ? 16.094 -27.312 -20.969 1 97.69 332 PHE B N 1
ATOM 6872 C CA . PHE B 1 332 ? 15.922 -28.703 -20.578 1 97.69 332 PHE B CA 1
ATOM 6873 C C . PHE B 1 332 ? 15 -29.438 -21.547 1 97.69 332 PHE B C 1
ATOM 6875 O O . PHE B 1 332 ? 15.328 -30.516 -22.031 1 97.69 332 PHE B O 1
ATOM 6882 N N . PHE B 1 333 ? 13.805 -28.828 -21.859 1 97.38 333 PHE B N 1
ATOM 6883 C CA . PHE B 1 333 ? 12.828 -29.438 -22.75 1 97.38 333 PHE B CA 1
ATOM 6884 C C . PHE B 1 333 ? 13.43 -29.719 -24.109 1 97.38 333 PHE B C 1
ATOM 6886 O O . PHE B 1 333 ? 13.18 -30.781 -24.703 1 97.38 333 PHE B O 1
ATOM 6893 N N . ARG B 1 334 ? 14.227 -28.859 -24.531 1 95.75 334 ARG B N 1
ATOM 6894 C CA . ARG B 1 334 ? 14.836 -29 -25.859 1 95.75 334 ARG B CA 1
ATOM 6895 C C . ARG B 1 334 ? 15.875 -30.109 -25.859 1 95.75 334 ARG B C 1
ATOM 6897 O O . ARG B 1 334 ? 16.016 -30.844 -26.859 1 95.75 334 ARG B O 1
ATOM 6904 N N . ARG B 1 335 ? 16.594 -30.266 -24.781 1 96.19 335 ARG B N 1
ATOM 6905 C CA . ARG B 1 335 ? 17.719 -31.188 -24.719 1 96.19 335 ARG B CA 1
ATOM 6906 C C . ARG B 1 335 ? 17.25 -32.594 -24.312 1 96.19 335 ARG B C 1
ATOM 6908 O O . ARG B 1 335 ? 17.906 -33.562 -24.656 1 96.19 335 ARG B O 1
ATOM 6915 N N . PHE B 1 336 ? 16.25 -32.656 -23.578 1 97.31 336 PHE B N 1
ATOM 6916 C CA . PHE B 1 336 ? 15.719 -33.938 -23.094 1 97.31 336 PHE B CA 1
ATOM 6917 C C . PHE B 1 336 ? 14.312 -34.188 -23.625 1 97.31 336 PHE B C 1
ATOM 6919 O O . PHE B 1 336 ? 13.328 -33.969 -22.906 1 97.31 336 PHE B O 1
ATOM 6926 N N . ALA B 1 337 ? 14.219 -34.75 -24.75 1 94.12 337 ALA B N 1
ATOM 6927 C CA . ALA B 1 337 ? 12.93 -35.031 -25.359 1 94.12 337 ALA B CA 1
ATOM 6928 C C . ALA B 1 337 ? 12.344 -36.344 -24.797 1 94.12 337 ALA B C 1
ATOM 6930 O O . ALA B 1 337 ? 13.078 -37.312 -24.562 1 94.12 337 ALA B O 1
ATOM 6931 N N . VAL B 1 338 ? 11.102 -36.312 -24.547 1 96.31 338 VAL B N 1
ATOM 6932 C CA . VAL B 1 338 ? 10.406 -37.531 -24.125 1 96.31 338 VAL B CA 1
ATOM 6933 C C . VAL B 1 338 ? 10 -38.344 -25.359 1 96.31 338 VAL B C 1
ATOM 6935 O O . VAL B 1 338 ? 9.344 -37.812 -26.266 1 96.31 338 VAL B O 1
ATOM 6938 N N . ARG B 1 339 ? 10.477 -39.531 -25.344 1 92.44 339 ARG B N 1
ATOM 6939 C CA . ARG B 1 339 ? 10.141 -40.5 -26.391 1 92.44 339 ARG B CA 1
ATOM 6940 C C . ARG B 1 339 ? 9.539 -41.781 -25.797 1 92.44 339 ARG B C 1
ATOM 6942 O O . ARG B 1 339 ? 9.477 -41.906 -24.562 1 92.44 339 ARG B O 1
ATOM 6949 N N . ARG B 1 340 ? 9.07 -42.688 -26.609 1 85.88 340 ARG B N 1
ATOM 6950 C CA . ARG B 1 340 ? 8.391 -43.906 -26.156 1 85.88 340 ARG B CA 1
ATOM 6951 C C . ARG B 1 340 ? 9.312 -44.75 -25.297 1 85.88 340 ARG B C 1
ATOM 6953 O O . ARG B 1 340 ? 8.859 -45.406 -24.359 1 85.88 340 ARG B O 1
ATOM 6960 N N . ASP B 1 341 ? 10.609 -44.719 -25.672 1 89.69 341 ASP B N 1
ATOM 6961 C CA . ASP B 1 341 ? 11.539 -45.594 -24.953 1 89.69 341 ASP B CA 1
ATOM 6962 C C . ASP B 1 341 ? 12.227 -44.844 -23.812 1 89.69 341 ASP B C 1
ATOM 6964 O O . ASP B 1 341 ? 13.062 -45.406 -23.109 1 89.69 341 ASP B O 1
ATOM 6968 N N . THR B 1 342 ? 11.867 -43.625 -23.625 1 95.94 342 THR B N 1
ATOM 6969 C CA . THR B 1 342 ? 12.469 -42.812 -22.562 1 95.94 342 THR B CA 1
ATOM 6970 C C . THR B 1 342 ? 12.195 -43.469 -21.203 1 95.94 342 THR B C 1
ATOM 6972 O O . THR B 1 342 ? 13.07 -43.469 -20.328 1 95.94 342 THR B O 1
ATOM 6975 N N . PHE B 1 343 ? 10.93 -43.875 -21.031 1 96.88 343 PHE B N 1
ATOM 6976 C CA . PHE B 1 343 ? 10.539 -44.562 -19.797 1 96.88 343 PHE B CA 1
ATOM 6977 C C . PHE B 1 343 ? 10.219 -46.031 -20.062 1 96.88 343 PHE B C 1
ATOM 6979 O O . PHE B 1 343 ? 9.117 -46.5 -19.75 1 96.88 343 PHE B O 1
ATOM 6986 N N . ALA B 1 344 ? 11.172 -46.781 -20.469 1 95.19 344 ALA B N 1
ATOM 6987 C CA . ALA B 1 344 ? 11 -48.156 -20.953 1 95.19 344 ALA B CA 1
ATOM 6988 C C . ALA B 1 344 ? 10.625 -49.094 -19.797 1 95.19 344 ALA B C 1
ATOM 6990 O O . ALA B 1 344 ? 9.961 -50.125 -20.016 1 95.19 344 ALA B O 1
ATOM 6991 N N . GLY B 1 345 ? 10.992 -48.75 -18.641 1 95.88 345 GLY B N 1
ATOM 6992 C CA . GLY B 1 345 ? 10.758 -49.625 -17.5 1 95.88 345 GLY B CA 1
ATOM 6993 C C . GLY B 1 345 ? 9.43 -49.344 -16.828 1 95.88 345 GLY B C 1
ATOM 6994 O O . GLY B 1 345 ? 9.109 -49.969 -15.805 1 95.88 345 GLY B O 1
ATOM 6995 N N . ILE B 1 346 ? 8.562 -48.5 -17.344 1 96.31 346 ILE B N 1
ATOM 6996 C CA . ILE B 1 346 ? 7.32 -48.094 -16.688 1 96.31 346 ILE B CA 1
ATOM 6997 C C . ILE B 1 346 ? 6.367 -49.281 -16.609 1 96.31 346 ILE B C 1
ATOM 6999 O O . ILE B 1 346 ? 6.246 -50.062 -17.562 1 96.31 346 ILE B O 1
ATOM 7003 N N . ARG B 1 347 ? 5.777 -49.375 -15.492 1 96.31 347 ARG B N 1
ATOM 7004 C CA . ARG B 1 347 ? 4.715 -50.375 -15.328 1 96.31 347 ARG B CA 1
ATOM 7005 C C . ARG B 1 347 ? 3.486 -50 -16.156 1 96.31 347 ARG B C 1
ATOM 7007 O O . ARG B 1 347 ? 3.006 -48.844 -16.078 1 96.31 347 ARG B O 1
ATOM 7014 N N . PRO B 1 348 ? 2.971 -50.938 -16.797 1 92.81 348 PRO B N 1
ATOM 7015 C CA . PRO B 1 348 ? 1.843 -50.656 -17.688 1 92.81 348 PRO B CA 1
ATOM 7016 C C . PRO B 1 348 ? 0.611 -50.156 -16.922 1 92.81 348 PRO B C 1
ATOM 7018 O O . PRO B 1 348 ? -0.226 -49.438 -17.469 1 92.81 348 PRO B O 1
ATOM 7021 N N . ASP B 1 349 ? 0.566 -50.469 -15.633 1 96.62 349 ASP B N 1
ATOM 7022 C CA . ASP B 1 349 ? -0.647 -50.125 -14.891 1 96.62 349 ASP B CA 1
ATOM 7023 C C . ASP B 1 349 ? -0.474 -48.844 -14.086 1 96.62 349 ASP B C 1
ATOM 7025 O O . ASP B 1 349 ? -1.39 -48.438 -13.375 1 96.62 349 ASP B O 1
ATOM 7029 N N . TRP B 1 350 ? 0.651 -48.219 -14.148 1 97.62 350 TRP B N 1
ATOM 7030 C CA . TRP B 1 350 ? 0.944 -47.062 -13.305 1 97.62 350 TRP B CA 1
ATOM 7031 C C . TRP B 1 350 ? -0.045 -45.938 -13.555 1 97.62 350 TRP B C 1
ATOM 7033 O O . TRP B 1 350 ? -0.733 -45.469 -12.641 1 97.62 350 TRP B O 1
ATOM 7043 N N . ALA B 1 351 ? -0.19 -45.5 -14.766 1 96.56 351 ALA B N 1
ATOM 7044 C CA . ALA B 1 351 ? -1.121 -44.438 -15.125 1 96.56 351 ALA B CA 1
ATOM 7045 C C . ALA B 1 351 ? -2.562 -44.844 -14.836 1 96.56 351 ALA B C 1
ATOM 7047 O O . ALA B 1 351 ? -3.379 -44 -14.43 1 96.56 351 ALA B O 1
ATOM 7048 N N . ASP B 1 352 ? -2.846 -46.094 -15.07 1 97 352 ASP B N 1
ATOM 7049 C CA . ASP B 1 352 ? -4.195 -46.594 -14.844 1 97 352 ASP B CA 1
ATOM 7050 C C . ASP B 1 352 ? -4.559 -46.562 -13.359 1 97 352 ASP B C 1
ATOM 7052 O O . ASP B 1 352 ? -5.703 -46.281 -13 1 97 352 ASP B O 1
ATOM 7056 N N . GLN B 1 353 ? -3.596 -46.875 -12.594 1 96.88 353 GLN B N 1
ATOM 7057 C CA . GLN B 1 353 ? -3.807 -46.812 -11.156 1 96.88 353 GLN B CA 1
ATOM 7058 C C . GLN B 1 353 ? -4.16 -45.406 -10.719 1 96.88 353 GLN B C 1
ATOM 7060 O O . GLN B 1 353 ? -5.09 -45.188 -9.938 1 96.88 353 GLN B O 1
ATOM 7065 N N . LEU B 1 354 ? -3.461 -44.469 -11.227 1 97.19 354 LEU B N 1
ATOM 7066 C CA . LEU B 1 354 ? -3.703 -43.062 -10.883 1 97.19 354 LEU B CA 1
ATOM 7067 C C . LEU B 1 354 ? -5.047 -42.594 -11.43 1 97.19 354 LEU B C 1
ATOM 7069 O O . LEU B 1 354 ? -5.762 -41.844 -10.766 1 97.19 354 LEU B O 1
ATOM 7073 N N . ALA B 1 355 ? -5.371 -43 -12.586 1 96.38 355 ALA B N 1
ATOM 7074 C CA . ALA B 1 355 ? -6.66 -42.656 -13.172 1 96.38 355 ALA B CA 1
ATOM 7075 C C . ALA B 1 355 ? -7.812 -43.188 -12.336 1 96.38 355 ALA B C 1
ATOM 7077 O O . ALA B 1 355 ? -8.844 -42.531 -12.18 1 96.38 355 ALA B O 1
ATOM 7078 N N . THR B 1 356 ? -7.605 -44.438 -11.875 1 96.06 356 THR B N 1
ATOM 7079 C CA . THR B 1 356 ? -8.602 -45.031 -11.008 1 96.06 356 THR B CA 1
ATOM 7080 C C . THR B 1 356 ? -8.766 -44.25 -9.719 1 96.06 356 THR B C 1
ATOM 7082 O O . THR B 1 356 ? -9.891 -44.031 -9.258 1 96.06 356 THR B O 1
ATOM 7085 N N . LEU B 1 357 ? -7.711 -43.844 -9.188 1 94.56 357 LEU B N 1
ATOM 7086 C CA . LEU B 1 357 ? -7.738 -43.031 -7.969 1 94.56 357 LEU B CA 1
ATOM 7087 C C . LEU B 1 357 ? -8.445 -41.688 -8.219 1 94.56 357 LEU B C 1
ATOM 7089 O O . LEU B 1 357 ? -9.234 -41.25 -7.383 1 94.56 357 LEU B O 1
ATOM 7093 N N . ARG B 1 358 ? -8.125 -41.094 -9.281 1 94.31 358 ARG B N 1
ATOM 7094 C CA . ARG B 1 358 ? -8.773 -39.844 -9.648 1 94.31 358 ARG B CA 1
ATOM 7095 C C . ARG B 1 358 ? -10.289 -40 -9.727 1 94.31 358 ARG B C 1
ATOM 7097 O O . ARG B 1 358 ? -11.039 -39.156 -9.234 1 94.31 358 ARG B O 1
ATOM 7104 N N . THR B 1 359 ? -10.711 -41.062 -10.352 1 92.88 359 THR B N 1
ATOM 7105 C CA . THR B 1 359 ? -12.133 -41.344 -10.484 1 92.88 359 THR B CA 1
ATOM 7106 C C . THR B 1 359 ? -12.773 -41.594 -9.117 1 92.88 359 THR B C 1
ATOM 7108 O O . THR B 1 359 ? -13.867 -41.125 -8.844 1 92.88 359 THR B O 1
ATOM 7111 N N . ALA B 1 360 ? -12.055 -42.281 -8.328 1 89.38 360 ALA B N 1
ATOM 7112 C CA . ALA B 1 360 ? -12.547 -42.594 -6.992 1 89.38 360 ALA B CA 1
ATOM 7113 C C . ALA B 1 360 ? -12.664 -41.344 -6.137 1 89.38 360 ALA B C 1
ATOM 7115 O O . ALA B 1 360 ? -13.562 -41.219 -5.301 1 89.38 360 ALA B O 1
ATOM 7116 N N . HIS B 1 361 ? -11.828 -40.5 -6.453 1 85.5 361 HIS B N 1
ATOM 7117 C CA . HIS B 1 361 ? -11.758 -39.312 -5.633 1 85.5 361 HIS B CA 1
ATOM 7118 C C . HIS B 1 361 ? -12.555 -38.156 -6.258 1 85.5 361 HIS B C 1
ATOM 7120 O O . HIS B 1 361 ? -12.648 -37.062 -5.684 1 85.5 361 HIS B O 1
ATOM 7126 N N . ALA B 1 362 ? -13.086 -38.469 -7.438 1 83.25 362 ALA B N 1
ATOM 7127 C CA . ALA B 1 362 ? -13.898 -37.438 -8.117 1 83.25 362 ALA B CA 1
ATOM 7128 C C . ALA B 1 362 ? -15.227 -37.25 -7.398 1 83.25 362 ALA B C 1
ATOM 7130 O O . ALA B 1 362 ? -16.234 -37.875 -7.738 1 83.25 362 ALA B O 1
ATOM 7131 N N . ARG B 1 363 ? -15.211 -37.031 -6.16 1 82.06 363 ARG B N 1
ATOM 7132 C CA . ARG B 1 363 ? -16.406 -36.781 -5.352 1 82.06 363 ARG B CA 1
ATOM 7133 C C . ARG B 1 363 ? -16.5 -35.281 -4.969 1 82.06 363 ARG B C 1
ATOM 7135 O O . ARG B 1 363 ? -15.516 -34.562 -5.027 1 82.06 363 ARG B O 1
ATOM 7142 N N . ASN B 1 364 ? -17.656 -34.938 -4.797 1 89.56 364 ASN B N 1
ATOM 7143 C CA . ASN B 1 364 ? -17.859 -33.625 -4.195 1 89.56 364 ASN B CA 1
ATOM 7144 C C . ASN B 1 364 ? -17.359 -33.562 -2.754 1 89.56 364 ASN B C 1
ATOM 7146 O O . ASN B 1 364 ? -17.953 -34.188 -1.872 1 89.56 364 ASN B O 1
ATOM 7150 N N . GLU B 1 365 ? -16.234 -32.875 -2.574 1 92.88 365 GLU B N 1
ATOM 7151 C CA . GLU B 1 365 ? -15.633 -32.781 -1.249 1 92.88 365 GLU B CA 1
ATOM 7152 C C . GLU B 1 365 ? -16.516 -31.969 -0.296 1 92.88 365 GLU B C 1
ATOM 7154 O O . GLU B 1 365 ? -16.281 -31.953 0.914 1 92.88 365 GLU B O 1
ATOM 7159 N N . TYR B 1 366 ? -17.578 -31.328 -0.83 1 94.5 366 TYR B N 1
ATOM 7160 C CA . TYR B 1 366 ? -18.391 -30.422 -0.035 1 94.5 366 TYR B CA 1
ATOM 7161 C C . TYR B 1 366 ? -19.859 -30.75 -0.15 1 94.5 366 TYR B C 1
ATOM 7163 O O . TYR B 1 366 ? -20.688 -29.875 -0.422 1 94.5 366 TYR B O 1
ATOM 7171 N N . PRO B 1 367 ? -20.328 -31.984 0.042 1 90.75 367 PRO B N 1
ATOM 7172 C CA . PRO B 1 367 ? -21.734 -32.344 -0.107 1 90.75 367 PRO B CA 1
ATOM 7173 C C . PRO B 1 367 ? -22.641 -31.672 0.927 1 90.75 367 PRO B C 1
ATOM 7175 O O . PRO B 1 367 ? -23.859 -31.594 0.732 1 90.75 367 PRO B O 1
ATOM 7178 N N . ASP B 1 368 ? -22.078 -31.172 1.975 1 93.5 368 ASP B N 1
ATOM 7179 C CA . ASP B 1 368 ? -22.828 -30.578 3.086 1 93.5 368 ASP B CA 1
ATOM 7180 C C . ASP B 1 368 ? -23.047 -29.078 2.865 1 93.5 368 ASP B C 1
ATOM 7182 O O . ASP B 1 368 ? -23.766 -28.438 3.627 1 93.5 368 ASP B O 1
ATOM 7186 N N . TRP B 1 369 ? -22.438 -28.5 1.865 1 95.88 369 TRP B N 1
ATOM 7187 C CA . TRP B 1 369 ? -22.609 -27.078 1.58 1 95.88 369 TRP B CA 1
ATOM 7188 C C . TRP B 1 369 ? -23.688 -26.875 0.512 1 95.88 369 TRP B C 1
ATOM 7190 O O . TRP B 1 369 ? -23.812 -27.672 -0.42 1 95.88 369 TRP B O 1
ATOM 7200 N N . ASN B 1 370 ? -24.469 -25.797 0.63 1 96.06 370 ASN B N 1
ATOM 7201 C CA . ASN B 1 370 ? -25.531 -25.484 -0.32 1 96.06 370 ASN B CA 1
ATOM 7202 C C . ASN B 1 370 ? -24.984 -25.281 -1.729 1 96.06 370 ASN B C 1
ATOM 7204 O O . ASN B 1 370 ? -25.516 -25.828 -2.695 1 96.06 370 ASN B O 1
ATOM 7208 N N . ILE B 1 371 ? -24 -24.516 -1.902 1 96.94 371 ILE B N 1
ATOM 7209 C CA . ILE B 1 371 ? -23.25 -24.344 -3.145 1 96.94 371 ILE B CA 1
ATOM 7210 C C . ILE B 1 371 ? -21.812 -24.797 -2.947 1 96.94 371 ILE B C 1
ATOM 7212 O O . ILE B 1 371 ? -21.062 -24.203 -2.166 1 96.94 371 ILE B O 1
ATOM 7216 N N . SER B 1 372 ? -21.5 -25.875 -3.635 1 95.38 372 SER B N 1
ATOM 7217 C CA . SER B 1 372 ? -20.172 -26.469 -3.541 1 95.38 372 SER B CA 1
ATOM 7218 C C . SER B 1 372 ? -19.203 -25.812 -4.52 1 95.38 372 SER B C 1
ATOM 7220 O O . SER B 1 372 ? -19.531 -25.625 -5.695 1 95.38 372 SER B O 1
ATOM 7222 N N . PRO B 1 373 ? -18.016 -25.438 -3.961 1 96.56 373 PRO B N 1
ATOM 7223 C CA . PRO B 1 373 ? -17.031 -24.922 -4.906 1 96.56 373 PRO B CA 1
ATOM 7224 C C . PRO B 1 373 ? -16.734 -25.906 -6.043 1 96.56 373 PRO B C 1
ATOM 7226 O O . PRO B 1 373 ? -16.5 -25.484 -7.18 1 96.56 373 PRO B O 1
ATOM 7229 N N . GLY B 1 374 ? -16.703 -27.234 -5.707 1 95.19 374 GLY B N 1
ATOM 7230 C CA . GLY B 1 374 ? -16.5 -28.234 -6.75 1 95.19 374 GLY B CA 1
ATOM 7231 C C . GLY B 1 374 ? -17.5 -28.109 -7.891 1 95.19 374 GLY B C 1
ATOM 7232 O O . GLY B 1 374 ? -17.125 -28.234 -9.062 1 95.19 374 GLY B O 1
ATOM 7233 N N . VAL B 1 375 ? -18.766 -27.812 -7.555 1 96.19 375 VAL B N 1
ATOM 7234 C CA . VAL B 1 375 ? -19.812 -27.688 -8.562 1 96.19 375 VAL B CA 1
ATOM 7235 C C . VAL B 1 375 ? -19.609 -26.391 -9.344 1 96.19 375 VAL B C 1
ATOM 7237 O O . VAL B 1 375 ? -19.812 -26.359 -10.562 1 96.19 375 VAL B O 1
ATOM 7240 N N . VAL B 1 376 ? -19.234 -25.312 -8.656 1 97.94 376 VAL B N 1
ATOM 7241 C CA . VAL B 1 376 ? -19 -24.031 -9.305 1 97.94 376 VAL B CA 1
ATOM 7242 C C . VAL B 1 376 ? -17.953 -24.188 -10.406 1 97.94 376 VAL B C 1
ATOM 7244 O O . VAL B 1 376 ? -18.172 -23.781 -11.547 1 97.94 376 VAL B O 1
ATOM 7247 N N . PHE B 1 377 ? -16.828 -24.797 -10.078 1 97.88 377 PHE B N 1
ATOM 7248 C CA . PHE B 1 377 ? -15.727 -24.875 -11.023 1 97.88 377 PHE B CA 1
ATOM 7249 C C . PHE B 1 377 ? -15.984 -25.938 -12.086 1 97.88 377 PHE B C 1
ATOM 7251 O O . PHE B 1 377 ? -15.555 -25.797 -13.234 1 97.88 377 PHE B O 1
ATOM 7258 N N . ALA B 1 378 ? -16.734 -27.047 -11.742 1 96.69 378 ALA B N 1
ATOM 7259 C CA . ALA B 1 378 ? -17.141 -28.016 -12.773 1 96.69 378 ALA B CA 1
ATOM 7260 C C . ALA B 1 378 ? -17.984 -27.328 -13.852 1 96.69 378 ALA B C 1
ATOM 7262 O O . ALA B 1 378 ? -17.766 -27.547 -15.047 1 96.69 378 ALA B O 1
ATOM 7263 N N . ARG B 1 379 ? -18.953 -26.469 -13.406 1 97.75 379 ARG B N 1
ATOM 7264 C CA . ARG B 1 379 ? -19.812 -25.766 -14.344 1 97.75 379 ARG B CA 1
ATOM 7265 C C . ARG B 1 379 ? -19.031 -24.719 -15.141 1 97.75 379 ARG B C 1
ATOM 7267 O O . ARG B 1 379 ? -19.297 -24.531 -16.328 1 97.75 379 ARG B O 1
ATOM 7274 N N . LEU B 1 380 ? -18.156 -24.062 -14.484 1 98.44 380 LEU B N 1
ATOM 7275 C CA . LEU B 1 380 ? -17.312 -23.078 -15.164 1 98.44 380 LEU B CA 1
ATOM 7276 C C . LEU B 1 380 ? -16.469 -23.734 -16.234 1 98.44 380 LEU B C 1
ATOM 7278 O O . LEU B 1 380 ? -16.328 -23.219 -17.344 1 98.44 380 LEU B O 1
ATOM 7282 N N . ASN B 1 381 ? -15.805 -24.891 -15.867 1 98 381 ASN B N 1
ATOM 7283 C CA . ASN B 1 381 ? -15.023 -25.656 -16.828 1 98 381 ASN B CA 1
ATOM 7284 C C . ASN B 1 381 ? -15.852 -26.016 -18.062 1 98 381 ASN B C 1
ATOM 7286 O O . ASN B 1 381 ? -15.383 -25.875 -19.188 1 98 381 ASN B O 1
ATOM 7290 N N . GLU B 1 382 ? -17.031 -26.469 -17.797 1 98 382 GLU B N 1
ATOM 7291 C CA . GLU B 1 382 ? -17.906 -26.875 -18.891 1 98 382 GLU B CA 1
ATOM 7292 C C . GLU B 1 382 ? -18.266 -25.672 -19.766 1 98 382 GLU B C 1
ATOM 7294 O O . GLU B 1 382 ? -18.188 -25.75 -21 1 98 382 GLU B O 1
ATOM 7299 N N . ALA B 1 383 ? -18.641 -24.609 -19.156 1 98.25 383 ALA B N 1
ATOM 7300 C CA . ALA B 1 383 ? -19.094 -23.422 -19.875 1 98.25 383 ALA B CA 1
ATOM 7301 C C . ALA B 1 383 ? -17.969 -22.797 -20.688 1 98.25 383 ALA B C 1
ATOM 7303 O O . ALA B 1 383 ? -18.203 -22.203 -21.75 1 98.25 383 ALA B O 1
ATOM 7304 N N . MET B 1 384 ? -16.734 -22.969 -20.234 1 97.75 384 MET B N 1
ATOM 7305 C CA . MET B 1 384 ? -15.609 -22.281 -20.859 1 97.75 384 MET B CA 1
ATOM 7306 C C . MET B 1 384 ? -14.844 -23.219 -21.781 1 97.75 384 MET B C 1
ATOM 7308 O O . MET B 1 384 ? -13.836 -22.828 -22.375 1 97.75 384 MET B O 1
ATOM 7312 N N . ALA B 1 385 ? -15.312 -24.469 -21.875 1 96.94 385 ALA B N 1
ATOM 7313 C CA . ALA B 1 385 ? -14.625 -25.453 -22.719 1 96.94 385 ALA B CA 1
ATOM 7314 C C . ALA B 1 385 ? -14.422 -24.906 -24.141 1 96.94 385 ALA B C 1
ATOM 7316 O O . ALA B 1 385 ? -15.352 -24.375 -24.75 1 96.94 385 ALA B O 1
ATOM 7317 N N . GLY B 1 386 ? -13.164 -24.953 -24.594 1 95.44 386 GLY B N 1
ATOM 7318 C CA . GLY B 1 386 ? -12.844 -24.578 -25.953 1 95.44 386 GLY B CA 1
ATOM 7319 C C . GLY B 1 386 ? -12.641 -23.078 -26.125 1 95.44 386 GLY B C 1
ATOM 7320 O O . GLY B 1 386 ? -12.289 -22.609 -27.219 1 95.44 386 GLY B O 1
ATOM 7321 N N . LYS B 1 387 ? -12.805 -22.328 -25.078 1 96.06 387 LYS B N 1
ATOM 7322 C CA . LYS B 1 387 ? -12.648 -20.875 -25.172 1 96.06 387 LYS B CA 1
ATOM 7323 C C . LYS B 1 387 ? -11.289 -20.438 -24.625 1 96.06 387 LYS B C 1
ATOM 7325 O O . LYS B 1 387 ? -10.703 -21.125 -23.781 1 96.06 387 LYS B O 1
ATOM 7330 N N . ALA B 1 388 ? -10.773 -19.344 -25.203 1 96.94 388 ALA B N 1
ATOM 7331 C CA . ALA B 1 388 ? -9.602 -18.719 -24.625 1 96.94 388 ALA B CA 1
ATOM 7332 C C . ALA B 1 388 ? -9.969 -17.953 -23.344 1 96.94 388 ALA B C 1
ATOM 7334 O O . ALA B 1 388 ? -10.859 -17.109 -23.359 1 96.94 388 ALA B O 1
ATOM 7335 N N . VAL B 1 389 ? -9.383 -18.359 -22.234 1 98.06 389 VAL B N 1
ATOM 7336 C CA . VAL B 1 389 ? -9.75 -17.766 -20.953 1 98.06 389 VAL B CA 1
ATOM 7337 C C . VAL B 1 389 ? -8.5 -17.547 -20.109 1 98.06 389 VAL B C 1
ATOM 7339 O O . VAL B 1 389 ? -7.59 -18.375 -20.109 1 98.06 389 VAL B O 1
ATOM 7342 N N . HIS B 1 390 ? -8.383 -16.406 -19.516 1 98.5 390 HIS B N 1
ATOM 7343 C CA . HIS B 1 390 ? -7.469 -16.172 -18.406 1 98.5 390 HIS B CA 1
ATOM 7344 C C . HIS B 1 390 ? -8.219 -16.078 -17.078 1 98.5 390 HIS B C 1
ATOM 7346 O O . HIS B 1 390 ? -8.992 -15.148 -16.859 1 98.5 390 HIS B O 1
ATOM 7352 N N . TYR B 1 391 ? -8.047 -17.062 -16.234 1 98.81 391 TYR B N 1
ATOM 7353 C CA . TYR B 1 391 ? -8.531 -16.953 -14.867 1 98.81 391 TYR B CA 1
ATOM 7354 C C . TYR B 1 391 ? -7.523 -16.234 -13.984 1 98.81 391 TYR B C 1
ATOM 7356 O O . TYR B 1 391 ? -6.312 -16.422 -14.117 1 98.81 391 TYR B O 1
ATOM 7364 N N . VAL B 1 392 ? -7.949 -15.336 -13.195 1 98.94 392 VAL B N 1
ATOM 7365 C CA . VAL B 1 392 ? -7.094 -14.648 -12.227 1 98.94 392 VAL B CA 1
ATOM 7366 C C . VAL B 1 392 ? -7.645 -14.844 -10.82 1 98.94 392 VAL B C 1
ATOM 7368 O O . VAL B 1 392 ? -8.742 -14.383 -10.5 1 98.94 392 VAL B O 1
ATOM 7371 N N . CYS B 1 393 ? -6.887 -15.5 -9.984 1 98.88 393 CYS B N 1
ATOM 7372 C CA . CYS B 1 393 ? -7.379 -15.875 -8.664 1 98.88 393 CYS B CA 1
ATOM 7373 C C . CYS B 1 393 ? -6.742 -15.023 -7.578 1 98.88 393 CYS B C 1
ATOM 7375 O O . CYS B 1 393 ? -5.527 -14.82 -7.57 1 98.88 393 CYS B O 1
ATOM 7377 N N . ASP B 1 394 ? -7.566 -14.523 -6.699 1 98.75 394 ASP B N 1
ATOM 7378 C CA . ASP B 1 394 ? -7.078 -13.828 -5.512 1 98.75 394 ASP B CA 1
ATOM 7379 C C . ASP B 1 394 ? -6.582 -14.82 -4.461 1 98.75 394 ASP B C 1
ATOM 7381 O O . ASP B 1 394 ? -6.34 -15.984 -4.766 1 98.75 394 ASP B O 1
ATOM 7385 N N . VAL B 1 395 ? -6.34 -14.367 -3.229 1 98 395 VAL B N 1
ATOM 7386 C CA . VAL B 1 395 ? -5.734 -15.219 -2.207 1 98 395 VAL B CA 1
ATOM 7387 C C . VAL B 1 395 ? -6.754 -15.516 -1.111 1 98 395 VAL B C 1
ATOM 7389 O O . VAL B 1 395 ? -7.363 -14.594 -0.555 1 98 395 VAL B O 1
ATOM 7392 N N . GLY B 1 396 ? -6.945 -16.688 -0.778 1 96.88 396 GLY B N 1
ATOM 7393 C CA . GLY B 1 396 ? -7.895 -17.219 0.187 1 96.88 396 GLY B CA 1
ATOM 7394 C C . GLY B 1 396 ? -8.383 -18.625 -0.16 1 96.88 396 GLY B C 1
ATOM 7395 O O . GLY B 1 396 ? -7.785 -19.297 -0.995 1 96.88 396 GLY B O 1
ATOM 7396 N N . ASN B 1 397 ? -9.477 -19.078 0.489 1 97.62 397 ASN B N 1
ATOM 7397 C CA . ASN B 1 397 ? -10.023 -20.391 0.19 1 97.62 397 ASN B CA 1
ATOM 7398 C C . ASN B 1 397 ? -10.414 -20.516 -1.28 1 97.62 397 ASN B C 1
ATOM 7400 O O . ASN B 1 397 ? -10.227 -21.578 -1.887 1 97.62 397 ASN B O 1
ATOM 7404 N N . HIS B 1 398 ? -10.922 -19.438 -1.839 1 98.38 398 HIS B N 1
ATOM 7405 C CA . HIS B 1 398 ? -11.375 -19.453 -3.225 1 98.38 398 HIS B CA 1
ATOM 7406 C C . HIS B 1 398 ? -10.227 -19.75 -4.18 1 98.38 398 HIS B C 1
ATOM 7408 O O . HIS B 1 398 ? -10.438 -20.344 -5.242 1 98.38 398 HIS B O 1
ATOM 7414 N N . GLN B 1 399 ? -9.008 -19.312 -3.828 1 98.31 399 GLN B N 1
ATOM 7415 C CA . GLN B 1 399 ? -7.848 -19.641 -4.648 1 98.31 399 GLN B CA 1
ATOM 7416 C C . GLN B 1 399 ? -7.613 -21.141 -4.703 1 98.31 399 GLN B C 1
ATOM 7418 O O . GLN B 1 399 ? -7.328 -21.688 -5.773 1 98.31 399 GLN B O 1
ATOM 7423 N N . MET B 1 400 ? -7.688 -21.797 -3.533 1 97.81 400 MET B N 1
ATOM 7424 C CA . MET B 1 400 ? -7.453 -23.234 -3.459 1 97.81 400 MET B CA 1
ATOM 7425 C C . MET B 1 400 ? -8.594 -24.016 -4.117 1 97.81 400 MET B C 1
ATOM 7427 O O . MET B 1 400 ? -8.367 -25.031 -4.777 1 97.81 400 MET B O 1
ATOM 7431 N N . TRP B 1 401 ? -9.836 -23.5 -3.939 1 98.25 401 TRP B N 1
ATOM 7432 C CA . TRP B 1 401 ? -10.961 -24.125 -4.629 1 98.25 401 TRP B CA 1
ATOM 7433 C C . TRP B 1 401 ? -10.773 -24.078 -6.141 1 98.25 401 TRP B C 1
ATOM 7435 O O . TRP B 1 401 ? -11.047 -25.047 -6.836 1 98.25 401 TRP B O 1
ATOM 7445 N N . ALA B 1 402 ? -10.297 -22.922 -6.609 1 98.5 402 ALA B N 1
ATOM 7446 C CA . ALA B 1 402 ? -10.039 -22.781 -8.039 1 98.5 402 ALA B CA 1
ATOM 7447 C C . ALA B 1 402 ? -8.93 -23.719 -8.5 1 98.5 402 ALA B C 1
ATOM 7449 O O . ALA B 1 402 ? -9.062 -24.391 -9.531 1 98.5 402 ALA B O 1
ATOM 7450 N N . ALA B 1 403 ? -7.836 -23.781 -7.746 1 97.88 403 ALA B N 1
ATOM 7451 C CA . ALA B 1 403 ? -6.695 -24.625 -8.109 1 97.88 403 ALA B CA 1
ATOM 7452 C C . ALA B 1 403 ? -7.09 -26.094 -8.125 1 97.88 403 ALA B C 1
ATOM 7454 O O . ALA B 1 403 ? -6.633 -26.859 -8.977 1 97.88 403 ALA B O 1
ATOM 7455 N N . GLN B 1 404 ? -7.918 -26.484 -7.199 1 97.12 404 GLN B N 1
ATOM 7456 C CA . GLN B 1 404 ? -8.375 -27.859 -7.105 1 97.12 404 GLN B CA 1
ATOM 7457 C C . GLN B 1 404 ? -9.367 -28.188 -8.219 1 97.12 404 GLN B C 1
ATOM 7459 O O . GLN B 1 404 ? -9.445 -29.344 -8.664 1 97.12 404 GLN B O 1
ATOM 7464 N N . GLY B 1 405 ? -10.094 -27.219 -8.641 1 97 405 GLY B N 1
ATOM 7465 C CA . GLY B 1 405 ? -11.266 -27.5 -9.453 1 97 405 GLY B CA 1
ATOM 7466 C C . GLY B 1 405 ? -11.07 -27.172 -10.914 1 97 405 GLY B C 1
ATOM 7467 O O . GLY B 1 405 ? -11.719 -27.75 -11.781 1 97 405 GLY B O 1
ATOM 7468 N N . LEU B 1 406 ? -10.25 -26.188 -11.258 1 97.88 406 LEU B N 1
ATOM 7469 C CA . LEU B 1 406 ? -10.086 -25.75 -12.641 1 97.88 406 LEU B CA 1
ATOM 7470 C C . LEU B 1 406 ? -9.367 -26.797 -13.477 1 97.88 406 LEU B C 1
ATOM 7472 O O . LEU B 1 406 ? -8.414 -27.422 -13 1 97.88 406 LEU B O 1
ATOM 7476 N N . ARG B 1 407 ? -9.836 -27.078 -14.625 1 97 407 ARG B N 1
ATOM 7477 C CA . ARG B 1 407 ? -9.242 -27.922 -15.656 1 97 407 ARG B CA 1
ATOM 7478 C C . ARG B 1 407 ? -9 -27.125 -16.938 1 97 407 ARG B C 1
ATOM 7480 O O . ARG B 1 407 ? -9.906 -27 -17.766 1 97 407 ARG B O 1
ATOM 7487 N N . LEU B 1 408 ? -7.758 -26.703 -17.125 1 98 408 LEU B N 1
ATOM 7488 C CA . LEU B 1 408 ? -7.434 -25.734 -18.172 1 98 408 LEU B CA 1
ATOM 7489 C C . LEU B 1 408 ? -7.387 -26.406 -19.547 1 98 408 LEU B C 1
ATOM 7491 O O . LEU B 1 408 ? -6.867 -27.516 -19.672 1 98 408 LEU B O 1
ATOM 7495 N N . GLY B 1 409 ? -7.953 -25.75 -20.516 1 96.75 409 GLY B N 1
ATOM 7496 C CA . GLY B 1 409 ? -7.715 -26.109 -21.906 1 96.75 409 GLY B CA 1
ATOM 7497 C C . GLY B 1 409 ? -6.434 -25.531 -22.469 1 96.75 409 GLY B C 1
ATOM 7498 O O . GLY B 1 409 ? -5.734 -24.781 -21.781 1 96.75 409 GLY B O 1
ATOM 7499 N N . ALA B 1 410 ? -6.148 -25.797 -23.734 1 93.88 410 ALA B N 1
ATOM 7500 C CA . ALA B 1 410 ? -4.891 -25.438 -24.375 1 93.88 410 ALA B CA 1
ATOM 7501 C C . ALA B 1 410 ? -4.77 -23.922 -24.5 1 93.88 410 ALA B C 1
ATOM 7503 O O . ALA B 1 410 ? -3.66 -23.375 -24.516 1 93.88 410 ALA B O 1
ATOM 7504 N N . THR B 1 411 ? -5.945 -23.234 -24.609 1 95.25 411 THR B N 1
ATOM 7505 C CA . THR B 1 411 ? -5.918 -21.797 -24.812 1 95.25 411 THR B CA 1
ATOM 7506 C C . THR B 1 411 ? -6.25 -21.047 -23.531 1 95.25 411 THR B C 1
ATOM 7508 O O . THR B 1 411 ? -6.617 -19.875 -23.562 1 95.25 411 THR B O 1
ATOM 7511 N N . GLN B 1 412 ? -6.191 -21.75 -22.422 1 97.56 412 GLN B N 1
ATOM 7512 C CA . GLN B 1 412 ? -6.562 -21.156 -21.141 1 97.56 412 GLN B CA 1
ATOM 7513 C C . GLN B 1 412 ? -5.355 -21.078 -20.203 1 97.56 412 GLN B C 1
ATOM 7515 O O . GLN B 1 412 ? -4.367 -21.781 -20.391 1 97.56 412 GLN B O 1
ATOM 7520 N N . ALA B 1 413 ? -5.379 -20.141 -19.328 1 97.94 413 ALA B N 1
ATOM 7521 C CA . ALA B 1 413 ? -4.391 -19.969 -18.266 1 97.94 413 ALA B CA 1
ATOM 7522 C C . ALA B 1 413 ? -5.059 -19.516 -16.969 1 97.94 413 ALA B C 1
ATOM 7524 O O . ALA B 1 413 ? -6.172 -19 -16.984 1 97.94 413 ALA B O 1
ATOM 7525 N N . VAL B 1 414 ? -4.477 -19.828 -15.891 1 98.69 414 VAL B N 1
ATOM 7526 C CA . VAL B 1 414 ? -4.867 -19.297 -14.594 1 98.69 414 VAL B CA 1
ATOM 7527 C C . VAL B 1 414 ? -3.682 -18.578 -13.953 1 98.69 414 VAL B C 1
ATOM 7529 O O . VAL B 1 414 ? -2.525 -18.906 -14.219 1 98.69 414 VAL B O 1
ATOM 7532 N N . HIS B 1 415 ? -3.881 -17.531 -13.234 1 98.81 415 HIS B N 1
ATOM 7533 C CA . HIS B 1 415 ? -2.842 -16.734 -12.609 1 98.81 415 HIS B CA 1
ATOM 7534 C C . HIS B 1 415 ? -3.061 -16.625 -11.102 1 98.81 415 HIS B C 1
ATOM 7536 O O . HIS B 1 415 ? -4.168 -16.328 -10.648 1 98.81 415 HIS B O 1
ATOM 7542 N N . TYR B 1 416 ? -1.979 -16.922 -10.367 1 98.31 416 TYR B N 1
ATOM 7543 C CA . TYR B 1 416 ? -2.023 -16.891 -8.906 1 98.31 416 TYR B CA 1
ATOM 7544 C C . TYR B 1 416 ? -0.988 -15.922 -8.352 1 98.31 416 TYR B C 1
ATOM 7546 O O . TYR B 1 416 ? 0.083 -15.742 -8.93 1 98.31 416 TYR B O 1
ATOM 7554 N N . SER B 1 417 ? -1.385 -15.211 -7.242 1 97.5 417 SER B N 1
ATOM 7555 C CA . SER B 1 417 ? -0.339 -14.648 -6.398 1 97.5 417 SER B CA 1
ATOM 7556 C C . SER B 1 417 ? 0.292 -15.719 -5.512 1 97.5 417 SER B C 1
ATOM 7558 O O . SER B 1 417 ? -0.321 -16.172 -4.539 1 97.5 417 SER B O 1
ATOM 7560 N N . GLY B 1 418 ? 1.531 -16.141 -5.832 1 96.44 418 GLY B N 1
ATOM 7561 C CA . GLY B 1 418 ? 2.131 -17.312 -5.195 1 96.44 418 GLY B CA 1
ATOM 7562 C C . GLY B 1 418 ? 3.01 -16.953 -4.008 1 96.44 418 GLY B C 1
ATOM 7563 O O . GLY B 1 418 ? 2.568 -17.016 -2.859 1 96.44 418 GLY B O 1
ATOM 7564 N N . GLY B 1 419 ? 4.184 -16.391 -4.25 1 95.5 419 GLY B N 1
ATOM 7565 C CA . GLY B 1 419 ? 5.152 -16.078 -3.209 1 95.5 419 GLY B CA 1
ATOM 7566 C C . GLY B 1 419 ? 4.676 -15 -2.252 1 95.5 419 GLY B C 1
ATOM 7567 O O . GLY B 1 419 ? 4.812 -15.141 -1.034 1 95.5 419 GLY B O 1
ATOM 7568 N N . MET B 1 420 ? 4.133 -13.93 -2.758 1 97.44 420 MET B N 1
ATOM 7569 C CA . MET B 1 420 ? 3.643 -12.836 -1.928 1 97.44 420 MET B CA 1
ATOM 7570 C C . MET B 1 420 ? 2.299 -13.188 -1.298 1 97.44 420 MET B C 1
ATOM 7572 O O . MET B 1 420 ? 2.029 -12.82 -0.153 1 97.44 420 MET B O 1
ATOM 7576 N N . GLY B 1 421 ? 1.466 -14 -2.092 1 97.69 421 GLY B N 1
ATOM 7577 C CA . GLY B 1 421 ? 0.135 -14.305 -1.592 1 97.69 421 GLY B CA 1
ATOM 7578 C C . GLY B 1 421 ? -0.646 -13.07 -1.179 1 97.69 421 GLY B C 1
ATOM 7579 O O . GLY B 1 421 ? -1.194 -13.023 -0.076 1 97.69 421 GLY B O 1
ATOM 7580 N N . ALA B 1 422 ? -0.747 -12.102 -2.029 1 98.31 422 ALA B N 1
ATOM 7581 C CA . ALA B 1 422 ? -1.309 -10.797 -1.673 1 98.31 422 ALA B CA 1
ATOM 7582 C C . ALA B 1 422 ? -2.801 -10.742 -1.983 1 98.31 422 ALA B C 1
ATOM 7584 O O . ALA B 1 422 ? -3.209 -10.906 -3.135 1 98.31 422 ALA B O 1
ATOM 7585 N N . MET B 1 423 ? -3.635 -10.516 -0.966 1 98.5 423 MET B N 1
ATOM 7586 C CA . MET B 1 423 ? -5.035 -10.195 -1.221 1 98.5 423 MET B CA 1
ATOM 7587 C C . MET B 1 423 ? -5.16 -8.938 -2.076 1 98.5 423 MET B C 1
ATOM 7589 O O . MET B 1 423 ? -4.344 -8.023 -1.964 1 98.5 423 MET B O 1
ATOM 7593 N N . GLY B 1 424 ? -6.145 -8.852 -2.879 1 98.69 424 GLY B N 1
ATOM 7594 C CA . GLY B 1 424 ? -6.352 -7.684 -3.721 1 98.69 424 GLY B CA 1
ATOM 7595 C C . GLY B 1 424 ? -5.625 -7.766 -5.051 1 98.69 424 GLY B C 1
ATOM 7596 O O . GLY B 1 424 ? -5.699 -6.844 -5.863 1 98.69 424 GLY B O 1
ATOM 7597 N N . PHE B 1 425 ? -4.996 -8.859 -5.32 1 98.88 425 PHE B N 1
ATOM 7598 C CA . PHE B 1 425 ? -4.176 -9.125 -6.496 1 98.88 425 PHE B CA 1
ATOM 7599 C C . PHE B 1 425 ? -5.043 -9.273 -7.742 1 98.88 425 PHE B C 1
ATOM 7601 O O . PHE B 1 425 ? -4.711 -8.742 -8.805 1 98.88 425 PHE B O 1
ATOM 7608 N N . ALA B 1 426 ? -6.137 -9.859 -7.738 1 98.94 426 ALA B N 1
ATOM 7609 C CA . ALA B 1 426 ? -6.805 -10.469 -8.883 1 98.94 426 ALA B CA 1
ATOM 7610 C C . ALA B 1 426 ? -7.426 -9.414 -9.789 1 98.94 426 ALA B C 1
ATOM 7612 O O . ALA B 1 426 ? -7.227 -9.43 -11 1 98.94 426 ALA B O 1
ATOM 7613 N N . LEU B 1 427 ? -8.156 -8.469 -9.195 1 98.94 427 LEU B N 1
ATOM 7614 C CA . LEU B 1 427 ? -8.891 -7.512 -10.023 1 98.94 427 LEU B CA 1
ATOM 7615 C C . LEU B 1 427 ? -7.93 -6.633 -10.812 1 98.94 427 LEU B C 1
ATOM 7617 O O . LEU B 1 427 ? -8.039 -6.531 -12.039 1 98.94 427 LEU B O 1
ATOM 7621 N N . PRO B 1 428 ? -6.91 -6 -10.18 1 98.94 428 PRO B N 1
ATOM 7622 C CA . PRO B 1 428 ? -5.992 -5.18 -10.969 1 98.94 428 PRO B CA 1
ATOM 7623 C C . PRO B 1 428 ? -5.207 -5.992 -12 1 98.94 428 PRO B C 1
ATOM 7625 O O . PRO B 1 428 ? -4.984 -5.531 -13.117 1 98.94 428 PRO B O 1
ATOM 7628 N N . THR B 1 429 ? -4.777 -7.195 -11.594 1 98.94 429 THR B N 1
ATOM 7629 C CA . THR B 1 429 ? -4.055 -8.055 -12.523 1 98.94 429 THR B CA 1
ATOM 7630 C C . THR B 1 429 ? -4.918 -8.398 -13.734 1 98.94 429 THR B C 1
ATOM 7632 O O . THR B 1 429 ? -4.438 -8.391 -14.867 1 98.94 429 THR B O 1
ATOM 7635 N N . ALA B 1 430 ? -6.219 -8.711 -13.5 1 98.94 430 ALA B N 1
ATOM 7636 C CA . ALA B 1 430 ? -7.16 -8.992 -14.586 1 98.94 430 ALA B CA 1
ATOM 7637 C C . ALA B 1 430 ? -7.293 -7.793 -15.523 1 98.94 430 ALA B C 1
ATOM 7639 O O . ALA B 1 430 ? -7.414 -7.961 -16.734 1 98.94 430 ALA B O 1
ATOM 7640 N N . ILE B 1 431 ? -7.281 -6.586 -14.977 1 98.81 431 ILE B N 1
ATOM 7641 C CA . ILE B 1 431 ? -7.34 -5.367 -15.781 1 98.81 431 ILE B CA 1
ATOM 7642 C C . ILE B 1 431 ? -6.121 -5.297 -16.703 1 98.81 431 ILE B C 1
ATOM 7644 O O . ILE B 1 431 ? -6.25 -5.004 -17.891 1 98.81 431 ILE B O 1
ATOM 7648 N N . GLY B 1 432 ? -4.918 -5.586 -16.125 1 98.75 432 GLY B N 1
ATOM 7649 C CA . GLY B 1 432 ? -3.717 -5.609 -16.938 1 98.75 432 GLY B CA 1
ATOM 7650 C C . GLY B 1 432 ? -3.781 -6.621 -18.062 1 98.75 432 GLY B C 1
ATOM 7651 O O . GLY B 1 432 ? -3.4 -6.324 -19.203 1 98.75 432 GLY B O 1
ATOM 7652 N N . ILE B 1 433 ? -4.301 -7.816 -17.719 1 98.62 433 ILE B N 1
ATOM 7653 C CA . ILE B 1 433 ? -4.41 -8.898 -18.688 1 98.62 433 ILE B CA 1
ATOM 7654 C C . ILE B 1 433 ? -5.391 -8.508 -19.797 1 98.62 433 ILE B C 1
ATOM 7656 O O . ILE B 1 433 ? -5.082 -8.633 -20.984 1 98.62 433 ILE B O 1
ATOM 7660 N N . ALA B 1 434 ? -6.559 -7.977 -19.438 1 98.25 434 ALA B N 1
ATOM 7661 C CA . ALA B 1 434 ? -7.609 -7.641 -20.391 1 98.25 434 ALA B CA 1
ATOM 7662 C C . ALA B 1 434 ? -7.191 -6.469 -21.281 1 98.25 434 ALA B C 1
ATOM 7664 O O . ALA B 1 434 ? -7.465 -6.465 -22.484 1 98.25 434 ALA B O 1
ATOM 7665 N N . CYS B 1 435 ? -6.461 -5.473 -20.719 1 96.12 435 CYS B N 1
ATOM 7666 C CA . CYS B 1 435 ? -6.031 -4.281 -21.438 1 96.12 435 CYS B CA 1
ATOM 7667 C C . CYS B 1 435 ? -4.992 -4.637 -22.5 1 96.12 435 CYS B C 1
ATOM 7669 O O . CYS B 1 435 ? -4.898 -3.971 -23.531 1 96.12 435 CYS B O 1
ATOM 7671 N N . SER B 1 436 ? -4.25 -5.66 -22.25 1 95.31 436 SER B N 1
ATOM 7672 C CA . SER B 1 436 ? -3.104 -5.934 -23.109 1 95.31 436 SER B CA 1
ATOM 7673 C C . SER B 1 436 ? -3.432 -7.008 -24.141 1 95.31 436 SER B C 1
ATOM 7675 O O . SER B 1 436 ? -2.6 -7.332 -24.984 1 95.31 436 SER B O 1
ATOM 7677 N N . GLY B 1 437 ? -4.68 -7.461 -24.078 1 89.69 437 GLY B N 1
ATOM 7678 C CA . GLY B 1 437 ? -5.09 -8.469 -25.047 1 89.69 437 GLY B CA 1
ATOM 7679 C C . GLY B 1 437 ? -5.504 -7.891 -26.375 1 89.69 437 GLY B C 1
ATOM 7680 O O . GLY B 1 437 ? -5.477 -6.676 -26.578 1 89.69 437 GLY B O 1
ATOM 7681 N N . ASP B 1 438 ? -5.785 -8.734 -27.328 1 83.75 438 ASP B N 1
ATOM 7682 C CA . ASP B 1 438 ? -6.215 -8.336 -28.672 1 83.75 438 ASP B CA 1
ATOM 7683 C C . ASP B 1 438 ? -7.738 -8.359 -28.781 1 83.75 438 ASP B C 1
ATOM 7685 O O . ASP B 1 438 ? -8.281 -8.422 -29.891 1 83.75 438 ASP B O 1
ATOM 7689 N N . GLY B 1 439 ? -8.281 -8.352 -27.656 1 77.25 439 GLY B N 1
ATOM 7690 C CA . GLY B 1 439 ? -9.734 -8.328 -27.656 1 77.25 439 GLY B CA 1
ATOM 7691 C C . GLY B 1 439 ? -10.344 -9.711 -27.766 1 77.25 439 GLY B C 1
ATOM 7692 O O . GLY B 1 439 ? -11.562 -9.867 -27.656 1 77.25 439 GLY B O 1
ATOM 7693 N N . GLY B 1 440 ? -9.438 -10.734 -27.906 1 81.75 440 GLY B N 1
ATOM 7694 C CA . GLY B 1 440 ? -9.922 -12.109 -27.969 1 81.75 440 GLY B CA 1
ATOM 7695 C C . GLY B 1 440 ? -9.727 -12.859 -26.656 1 81.75 440 GLY B C 1
ATOM 7696 O O . GLY B 1 440 ? -8.781 -12.586 -25.922 1 81.75 440 GLY B O 1
ATOM 7697 N N . GLY B 1 441 ? -10.789 -13.414 -26.094 1 90.06 441 GLY B N 1
ATOM 7698 C CA . GLY B 1 441 ? -10.703 -14.211 -24.891 1 90.06 441 GLY B CA 1
ATOM 7699 C C . GLY B 1 441 ? -11.43 -13.578 -23.703 1 90.06 441 GLY B C 1
ATOM 7700 O O . GLY B 1 441 ? -11.766 -12.398 -23.734 1 90.06 441 GLY B O 1
ATOM 7701 N N . LYS B 1 442 ? -11.664 -14.328 -22.797 1 95.56 442 LYS B N 1
ATOM 7702 C CA . LYS B 1 442 ? -12.383 -13.938 -21.578 1 95.56 442 LYS B CA 1
ATOM 7703 C C . LYS B 1 442 ? -11.438 -13.898 -20.391 1 95.56 442 LYS B C 1
ATOM 7705 O O . LYS B 1 442 ? -10.508 -14.703 -20.297 1 95.56 442 LYS B O 1
ATOM 7710 N N . THR B 1 443 ? -11.508 -12.836 -19.594 1 98.56 443 THR B N 1
ATOM 7711 C CA . THR B 1 443 ? -10.82 -12.82 -18.312 1 98.56 443 THR B CA 1
ATOM 7712 C C . THR B 1 443 ? -11.812 -13.008 -17.172 1 98.56 443 THR B C 1
ATOM 7714 O O . THR B 1 443 ? -12.836 -12.32 -17.109 1 98.56 443 THR B O 1
ATOM 7717 N N . VAL B 1 444 ? -11.578 -13.93 -16.266 1 98.88 444 VAL B N 1
ATOM 7718 C CA . VAL B 1 444 ? -12.469 -14.227 -15.156 1 98.88 444 VAL B CA 1
ATOM 7719 C C . VAL B 1 444 ? -11.711 -14.094 -13.836 1 98.88 444 VAL B C 1
ATOM 7721 O O . VAL B 1 444 ? -10.727 -14.805 -13.609 1 98.88 444 VAL B O 1
ATOM 7724 N N . VAL B 1 445 ? -12.156 -13.195 -13.031 1 98.94 445 VAL B N 1
ATOM 7725 C CA . VAL B 1 445 ? -11.609 -13.016 -11.695 1 98.94 445 VAL B CA 1
ATOM 7726 C C . VAL B 1 445 ? -12.312 -13.945 -10.711 1 98.94 445 VAL B C 1
ATOM 7728 O O . VAL B 1 445 ? -13.539 -13.992 -10.664 1 98.94 445 VAL B O 1
ATOM 7731 N N . ILE B 1 446 ? -11.562 -14.766 -10.023 1 98.94 446 ILE B N 1
ATOM 7732 C CA . ILE B 1 446 ? -12.047 -15.562 -8.898 1 98.94 446 ILE B CA 1
ATOM 7733 C C . ILE B 1 446 ? -11.555 -14.961 -7.586 1 98.94 446 ILE B C 1
ATOM 7735 O O . ILE B 1 446 ? -10.352 -14.984 -7.301 1 98.94 446 ILE B O 1
ATOM 7739 N N . THR B 1 447 ? -12.477 -14.414 -6.793 1 98.88 447 THR B N 1
ATOM 7740 C CA . THR B 1 447 ? -12.062 -13.688 -5.594 1 98.88 447 THR B CA 1
ATOM 7741 C C . THR B 1 447 ? -13.023 -13.961 -4.441 1 98.88 447 THR B C 1
ATOM 7743 O O . THR B 1 447 ? -14.008 -14.688 -4.605 1 98.88 447 THR B O 1
ATOM 7746 N N . GLY B 1 448 ? -12.648 -13.578 -3.221 1 98.5 448 GLY B N 1
ATOM 7747 C CA . GLY B 1 448 ? -13.484 -13.602 -2.029 1 98.5 448 GLY B CA 1
ATOM 7748 C C . GLY B 1 448 ? -13.859 -12.219 -1.542 1 98.5 448 GLY B C 1
ATOM 7749 O O . GLY B 1 448 ? -13.406 -11.211 -2.094 1 98.5 448 GLY B O 1
ATOM 7750 N N . ASP B 1 449 ? -14.727 -12.203 -0.509 1 98.06 449 ASP B N 1
ATOM 7751 C CA . ASP B 1 449 ? -15.234 -10.945 0.04 1 98.06 449 ASP B CA 1
ATOM 7752 C C . ASP B 1 449 ? -14.094 -10.094 0.604 1 98.06 449 ASP B C 1
ATOM 7754 O O . ASP B 1 449 ? -14.031 -8.891 0.359 1 98.06 449 ASP B O 1
ATOM 7758 N N . GLY B 1 450 ? -13.148 -10.719 1.316 1 98.06 450 GLY B N 1
ATOM 7759 C CA . GLY B 1 450 ? -12.039 -9.977 1.89 1 98.06 450 GLY B CA 1
ATOM 7760 C C . GLY B 1 450 ? -11.062 -9.469 0.848 1 98.06 450 GLY B C 1
ATOM 7761 O O . GLY B 1 450 ? -10.617 -8.32 0.909 1 98.06 450 GLY B O 1
ATOM 7762 N N . SER B 1 451 ? -10.719 -10.305 -0.141 1 98.38 451 SER B N 1
ATOM 7763 C CA . SER B 1 451 ? -9.695 -9.977 -1.132 1 98.38 451 SER B CA 1
ATOM 7764 C C . SER B 1 451 ? -10.156 -8.852 -2.055 1 98.38 451 SER B C 1
ATOM 7766 O O . SER B 1 451 ? -9.383 -7.949 -2.373 1 98.38 451 SER B O 1
ATOM 7768 N N . LEU B 1 452 ? -11.422 -8.906 -2.479 1 98.75 452 LEU B N 1
ATOM 7769 C CA . LEU B 1 452 ? -11.891 -7.891 -3.418 1 98.75 452 LEU B CA 1
ATOM 7770 C C . LEU B 1 452 ? -11.859 -6.504 -2.787 1 98.75 452 LEU B C 1
ATOM 7772 O O . LEU B 1 452 ? -11.633 -5.508 -3.479 1 98.75 452 LEU B O 1
ATOM 7776 N N . GLN B 1 453 ? -12.039 -6.438 -1.475 1 98.5 453 GLN B N 1
ATOM 7777 C CA . GLN B 1 453 ? -12.102 -5.156 -0.778 1 98.5 453 GLN B CA 1
ATOM 7778 C C . GLN B 1 453 ? -10.758 -4.445 -0.81 1 98.5 453 GLN B C 1
ATOM 7780 O O . GLN B 1 453 ? -10.688 -3.221 -0.703 1 98.5 453 GLN B O 1
ATOM 7785 N N . VAL B 1 454 ? -9.672 -5.133 -0.956 1 98.69 454 VAL B N 1
ATOM 7786 C CA . VAL B 1 454 ? -8.336 -4.547 -0.854 1 98.69 454 VAL B CA 1
ATOM 7787 C C . VAL B 1 454 ? -8.133 -3.531 -1.975 1 98.69 454 VAL B C 1
ATOM 7789 O O . VAL B 1 454 ? -7.523 -2.479 -1.763 1 98.69 454 VAL B O 1
ATOM 7792 N N . ASN B 1 455 ? -8.57 -3.824 -3.174 1 98.81 455 ASN B N 1
ATOM 7793 C CA . ASN B 1 455 ? -8.492 -2.92 -4.316 1 98.81 455 ASN B CA 1
ATOM 7794 C C . ASN B 1 455 ? -9.852 -2.734 -4.977 1 98.81 455 ASN B C 1
ATOM 7796 O O . ASN B 1 455 ? -9.953 -2.674 -6.203 1 98.81 455 ASN B O 1
ATOM 7800 N N . VAL B 1 456 ? -10.914 -2.59 -4.188 1 98.75 456 VAL B N 1
ATOM 7801 C CA . VAL B 1 456 ? -12.297 -2.564 -4.66 1 98.75 456 VAL B CA 1
ATOM 7802 C C . VAL B 1 456 ? -12.523 -1.322 -5.516 1 98.75 456 VAL B C 1
ATOM 7804 O O . VAL B 1 456 ? -13.359 -1.332 -6.422 1 98.75 456 VAL B O 1
ATOM 7807 N N . GLN B 1 457 ? -11.734 -0.269 -5.316 1 98.62 457 GLN B N 1
ATOM 7808 C CA . GLN B 1 457 ? -11.891 0.991 -6.035 1 98.62 457 GLN B CA 1
ATOM 7809 C C . GLN B 1 457 ? -11.648 0.804 -7.531 1 98.62 457 GLN B C 1
ATOM 7811 O O . GLN B 1 457 ? -12.109 1.606 -8.344 1 98.62 457 GLN B O 1
ATOM 7816 N N . GLU B 1 458 ? -10.953 -0.289 -7.914 1 98.88 458 GLU B N 1
ATOM 7817 C CA . GLU B 1 458 ? -10.625 -0.5 -9.32 1 98.88 458 GLU B CA 1
ATOM 7818 C C . GLU B 1 458 ? -11.828 -1.017 -10.102 1 98.88 458 GLU B C 1
ATOM 7820 O O . GLU B 1 458 ? -11.781 -1.139 -11.328 1 98.88 458 GLU B O 1
ATOM 7825 N N . LEU B 1 459 ? -12.961 -1.292 -9.398 1 98.88 459 LEU B N 1
ATOM 7826 C CA . LEU B 1 459 ? -14.219 -1.485 -10.109 1 98.88 459 LEU B CA 1
ATOM 7827 C C . LEU B 1 459 ? -14.539 -0.278 -10.984 1 98.88 459 LEU B C 1
ATOM 7829 O O . LEU B 1 459 ? -15.117 -0.423 -12.062 1 98.88 459 LEU B O 1
ATOM 7833 N N . ASP B 1 460 ? -14.117 0.883 -10.516 1 98.81 460 ASP B N 1
ATOM 7834 C CA . ASP B 1 460 ? -14.281 2.086 -11.328 1 98.81 460 ASP B CA 1
ATOM 7835 C C . ASP B 1 460 ? -13.477 1.99 -12.617 1 98.81 460 ASP B C 1
ATOM 7837 O O . ASP B 1 460 ? -13.969 2.334 -13.695 1 98.81 460 ASP B O 1
ATOM 7841 N N . THR B 1 461 ? -12.18 1.555 -12.516 1 98.69 461 THR B N 1
ATOM 7842 C CA . THR B 1 461 ? -11.312 1.407 -13.68 1 98.69 461 THR B CA 1
ATOM 7843 C C . THR B 1 461 ? -11.891 0.398 -14.664 1 98.69 461 THR B C 1
ATOM 7845 O O . THR B 1 461 ? -11.898 0.634 -15.875 1 98.69 461 THR B O 1
ATOM 7848 N N . LEU B 1 462 ? -12.367 -0.698 -14.078 1 98.62 462 LEU B N 1
ATOM 7849 C CA . LEU B 1 462 ? -12.984 -1.737 -14.891 1 98.62 462 LEU B CA 1
ATOM 7850 C C . LEU B 1 462 ? -14.18 -1.187 -15.656 1 98.62 462 LEU B C 1
ATOM 7852 O O . LEU B 1 462 ? -14.328 -1.437 -16.859 1 98.62 462 LEU B O 1
ATOM 7856 N N . SER B 1 463 ? -15.031 -0.49 -14.945 1 98.38 463 SER B N 1
ATOM 7857 C CA . SER B 1 463 ? -16.234 0.092 -15.531 1 98.38 463 SER B CA 1
ATOM 7858 C C . SER B 1 463 ? -15.883 1.13 -16.594 1 98.38 463 SER B C 1
ATOM 7860 O O . SER B 1 463 ? -16.484 1.151 -17.672 1 98.38 463 SER B O 1
ATOM 7862 N N . ARG B 1 464 ? -14.906 1.984 -16.297 1 98 464 ARG B N 1
ATOM 7863 C CA . ARG B 1 464 ? -14.484 3.051 -17.203 1 98 464 ARG B CA 1
ATOM 7864 C C . ARG B 1 464 ? -13.969 2.48 -18.516 1 98 464 ARG B C 1
ATOM 7866 O O . ARG B 1 464 ? -14.258 3.016 -19.594 1 98 464 ARG B O 1
ATOM 7873 N N . LEU B 1 465 ? -13.242 1.364 -18.453 1 97.5 465 LEU B N 1
ATOM 7874 C CA . LEU B 1 465 ? -12.578 0.811 -19.641 1 97.5 465 LEU B CA 1
ATOM 7875 C C . LEU B 1 465 ? -13.484 -0.184 -20.344 1 97.5 465 LEU B C 1
ATOM 7877 O O . LEU B 1 465 ? -13.195 -0.604 -21.469 1 97.5 465 LEU B O 1
ATOM 7881 N N . GLN B 1 466 ? -14.586 -0.604 -19.734 1 97.06 466 GLN B N 1
ATOM 7882 C CA . GLN B 1 466 ? -15.547 -1.547 -20.281 1 97.06 466 GLN B CA 1
ATOM 7883 C C . GLN B 1 466 ? -14.852 -2.814 -20.781 1 97.06 466 GLN B C 1
ATOM 7885 O O . GLN B 1 466 ? -15.062 -3.236 -21.922 1 97.06 466 GLN B O 1
ATOM 7890 N N . LEU B 1 467 ? -14.023 -3.379 -19.891 1 97.31 467 LEU B N 1
ATOM 7891 C CA . LEU B 1 467 ? -13.234 -4.559 -20.25 1 97.31 467 LEU B CA 1
ATOM 7892 C C . LEU B 1 467 ? -14.07 -5.828 -20.109 1 97.31 467 LEU B C 1
ATOM 7894 O O . LEU B 1 467 ? -14.977 -5.898 -19.281 1 97.31 467 LEU B O 1
ATOM 7898 N N . ASP B 1 468 ? -13.812 -6.832 -20.953 1 97.75 468 ASP B N 1
ATOM 7899 C CA . ASP B 1 468 ? -14.445 -8.148 -20.859 1 97.75 468 ASP B CA 1
ATOM 7900 C C . ASP B 1 468 ? -13.867 -8.945 -19.688 1 97.75 468 ASP B C 1
ATOM 7902 O O . ASP B 1 468 ? -13.094 -9.883 -19.891 1 97.75 468 ASP B O 1
ATOM 7906 N N . VAL B 1 469 ? -14.211 -8.523 -18.5 1 98.62 469 VAL B N 1
ATOM 7907 C CA . VAL B 1 469 ? -13.789 -9.148 -17.25 1 98.62 469 VAL B CA 1
ATOM 7908 C C . VAL B 1 469 ? -15.016 -9.5 -16.406 1 98.62 469 VAL B C 1
ATOM 7910 O O . VAL B 1 469 ? -15.844 -8.633 -16.125 1 98.62 469 VAL B O 1
ATOM 7913 N N . ALA B 1 470 ? -15.188 -10.711 -16.109 1 98.88 470 ALA B N 1
ATOM 7914 C CA . ALA B 1 470 ? -16.203 -11.141 -15.141 1 98.88 470 ALA B CA 1
ATOM 7915 C C . ALA B 1 470 ? -15.586 -11.414 -13.773 1 98.88 470 ALA B C 1
ATOM 7917 O O . ALA B 1 470 ? -14.523 -12.039 -13.672 1 98.88 470 ALA B O 1
ATOM 7918 N N . ILE B 1 471 ? -16.188 -10.859 -12.758 1 98.94 471 ILE B N 1
ATOM 7919 C CA . ILE B 1 471 ? -15.719 -11.062 -11.391 1 98.94 471 ILE B CA 1
ATOM 7920 C C . ILE B 1 471 ? -16.656 -12.016 -10.656 1 98.94 471 ILE B C 1
ATOM 7922 O O . ILE B 1 471 ? -17.844 -11.734 -10.5 1 98.94 471 ILE B O 1
ATOM 7926 N N . VAL B 1 472 ? -16.141 -13.125 -10.266 1 98.94 472 VAL B N 1
ATOM 7927 C CA . VAL B 1 472 ? -16.875 -14.086 -9.445 1 98.94 472 VAL B CA 1
ATOM 7928 C C . VAL B 1 472 ? -16.422 -13.961 -7.992 1 98.94 472 VAL B C 1
ATOM 7930 O O . VAL B 1 472 ? -15.312 -14.375 -7.641 1 98.94 472 VAL B O 1
ATOM 7933 N N . VAL B 1 473 ? -17.281 -13.406 -7.168 1 98.88 473 VAL B N 1
ATOM 7934 C CA . VAL B 1 473 ? -17.016 -13.273 -5.742 1 98.88 473 VAL B CA 1
ATOM 7935 C C . VAL B 1 473 ? -17.609 -14.453 -4.988 1 98.88 473 VAL B C 1
ATOM 7937 O O . VAL B 1 473 ? -18.828 -14.562 -4.852 1 98.88 473 VAL B O 1
ATOM 7940 N N . MET B 1 474 ? -16.781 -15.32 -4.586 1 98.69 474 MET B N 1
ATOM 7941 C CA . MET B 1 474 ? -17.203 -16.406 -3.707 1 98.69 474 MET B CA 1
ATOM 7942 C C . MET B 1 474 ? -17.25 -15.938 -2.254 1 98.69 474 MET B C 1
ATOM 7944 O O . MET B 1 474 ? -16.25 -16.016 -1.541 1 98.69 474 MET B O 1
ATOM 7948 N N . ASN B 1 475 ? -18.438 -15.523 -1.788 1 98.44 475 ASN B N 1
ATOM 7949 C CA . ASN B 1 475 ? -18.625 -14.766 -0.554 1 98.44 475 ASN B CA 1
ATOM 7950 C C . ASN B 1 475 ? -19.047 -15.672 0.602 1 98.44 475 ASN B C 1
ATOM 7952 O O . ASN B 1 475 ? -20.203 -16.078 0.673 1 98.44 475 ASN B O 1
ATOM 7956 N N . ASN B 1 476 ? -18.141 -15.914 1.476 1 97.44 476 ASN B N 1
ATOM 7957 C CA . ASN B 1 476 ? -18.453 -16.703 2.658 1 97.44 476 ASN B CA 1
ATOM 7958 C C . ASN B 1 476 ? -18.641 -15.82 3.889 1 97.44 476 ASN B C 1
ATOM 7960 O O . ASN B 1 476 ? -18.766 -16.328 5.008 1 97.44 476 ASN B O 1
ATOM 7964 N N . TYR B 1 477 ? -18.578 -14.461 3.695 1 97.25 477 TYR B N 1
ATOM 7965 C CA . TYR B 1 477 ? -18.844 -13.461 4.727 1 97.25 477 TYR B CA 1
ATOM 7966 C C . TYR B 1 477 ? -17.859 -13.594 5.879 1 97.25 477 TYR B C 1
ATOM 7968 O O . TYR B 1 477 ? -18.219 -13.391 7.039 1 97.25 477 TYR B O 1
ATOM 7976 N N . SER B 1 478 ? -16.641 -13.984 5.559 1 97.5 478 SER B N 1
ATOM 7977 C CA . SER B 1 478 ? -15.562 -14.125 6.523 1 97.5 478 SER B CA 1
ATOM 7978 C C . SER B 1 478 ? -14.203 -14.164 5.824 1 97.5 478 SER B C 1
ATOM 7980 O O . SER B 1 478 ? -14.133 -14.359 4.613 1 97.5 478 SER B O 1
ATOM 7982 N N . LEU B 1 479 ? -13.219 -13.859 6.543 1 97.56 479 LEU B N 1
ATOM 7983 C CA . LEU B 1 479 ? -11.883 -14.211 6.078 1 97.56 479 LEU B CA 1
ATOM 7984 C C . LEU B 1 479 ? -11.586 -15.688 6.316 1 97.56 479 LEU B C 1
ATOM 7986 O O . LEU B 1 479 ? -10.945 -16.047 7.305 1 97.56 479 LEU B O 1
ATOM 7990 N N . GLY B 1 480 ? -12.047 -16.5 5.422 1 96.38 480 GLY B N 1
ATOM 7991 C CA . GLY B 1 480 ? -12.273 -17.922 5.621 1 96.38 480 GLY B CA 1
ATOM 7992 C C . GLY B 1 480 ? -11 -18.703 5.895 1 96.38 480 GLY B C 1
ATOM 7993 O O . GLY B 1 480 ? -10.992 -19.609 6.73 1 96.38 480 GLY B O 1
ATOM 7994 N N . MET B 1 481 ? -9.961 -18.453 5.223 1 95.19 481 MET B N 1
ATOM 7995 C CA . MET B 1 481 ? -8.727 -19.219 5.391 1 95.19 481 MET B CA 1
ATOM 7996 C C . MET B 1 481 ? -8.141 -19.016 6.785 1 95.19 481 MET B C 1
ATOM 7998 O O . MET B 1 481 ? -7.762 -19.984 7.453 1 95.19 481 MET B O 1
ATOM 8002 N N . VAL B 1 482 ? -8.055 -17.75 7.254 1 95.75 482 VAL B N 1
ATOM 8003 C CA . VAL B 1 482 ? -7.527 -17.469 8.586 1 95.75 482 VAL B CA 1
ATOM 8004 C C . VAL B 1 482 ? -8.508 -17.969 9.648 1 95.75 482 VAL B C 1
ATOM 8006 O O . VAL B 1 482 ? -8.094 -18.453 10.703 1 95.75 482 VAL B O 1
ATOM 8009 N N . LYS B 1 483 ? -9.773 -17.812 9.352 1 95.88 483 LYS B N 1
ATOM 8010 C CA . LYS B 1 483 ? -10.773 -18.344 10.273 1 95.88 483 LYS B CA 1
ATOM 8011 C C . LYS B 1 483 ? -10.57 -19.844 10.5 1 95.88 483 LYS B C 1
ATOM 8013 O O . LYS B 1 483 ? -10.711 -20.328 11.625 1 95.88 483 LYS B O 1
ATOM 8018 N N . ASN B 1 484 ? -10.297 -20.531 9.383 1 92.44 484 ASN B N 1
ATOM 8019 C CA . ASN B 1 484 ? -10.039 -21.953 9.5 1 92.44 484 ASN B CA 1
ATOM 8020 C C . ASN B 1 484 ? -8.852 -22.25 10.414 1 92.44 484 ASN B C 1
ATOM 8022 O O . ASN B 1 484 ? -8.867 -23.203 11.18 1 92.44 484 ASN B O 1
ATOM 8026 N N . PHE B 1 485 ? -7.809 -21.438 10.266 1 89.31 485 PHE B N 1
ATOM 8027 C CA . PHE B 1 485 ? -6.668 -21.578 11.164 1 89.31 485 PHE B CA 1
ATOM 8028 C C . PHE B 1 485 ? -7.09 -21.359 12.617 1 89.31 485 PHE B C 1
ATOM 8030 O O . PHE B 1 485 ? -6.66 -22.109 13.5 1 89.31 485 PHE B O 1
ATOM 8037 N N . GLN B 1 486 ? -7.914 -20.406 12.82 1 93.12 486 GLN B N 1
ATOM 8038 C CA . GLN B 1 486 ? -8.391 -20.094 14.164 1 93.12 486 GLN B CA 1
ATOM 8039 C C . GLN B 1 486 ? -9.266 -21.219 14.711 1 93.12 486 GLN B C 1
ATOM 8041 O O . GLN B 1 486 ? -9.211 -21.531 15.898 1 93.12 486 GLN B O 1
ATOM 8046 N N . ASP B 1 487 ? -10.055 -21.844 13.859 1 91.5 487 ASP B N 1
ATOM 8047 C CA . ASP B 1 487 ? -10.883 -22.969 14.266 1 91.5 487 ASP B CA 1
ATOM 8048 C C . ASP B 1 487 ? -10.023 -24.156 14.703 1 91.5 487 ASP B C 1
ATOM 8050 O O . ASP B 1 487 ? -10.383 -24.891 15.625 1 91.5 487 ASP B O 1
ATOM 8054 N N . MET B 1 488 ? -8.93 -24.25 14.078 1 87.31 488 MET B N 1
ATOM 8055 C CA . MET B 1 488 ? -8.07 -25.406 14.32 1 87.31 488 MET B CA 1
ATOM 8056 C C . MET B 1 488 ? -7.207 -25.188 15.555 1 87.31 488 MET B C 1
ATOM 8058 O O . MET B 1 488 ? -6.957 -26.125 16.312 1 87.31 488 MET B O 1
ATOM 8062 N N . TYR B 1 489 ? -6.797 -23.906 15.766 1 87.19 489 TYR B N 1
ATOM 8063 C CA . TYR B 1 489 ? -5.691 -23.734 16.703 1 87.19 489 TYR B CA 1
ATOM 8064 C C . TYR B 1 489 ? -6.078 -22.812 17.844 1 87.19 489 TYR B C 1
ATOM 8066 O O . TYR B 1 489 ? -5.359 -22.703 18.844 1 87.19 489 TYR B O 1
ATOM 8074 N N . PHE B 1 490 ? -7.195 -22.125 17.781 1 91.88 490 PHE B N 1
ATOM 8075 C CA . PHE B 1 490 ? -7.547 -21.141 18.797 1 91.88 490 PHE B CA 1
ATOM 8076 C C . PHE B 1 490 ? -8.969 -21.359 19.297 1 91.88 490 PHE B C 1
ATOM 8078 O O . PHE B 1 490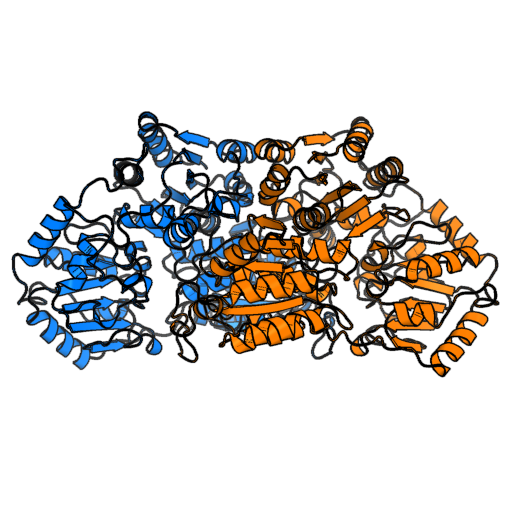 ? -9.695 -20.391 19.547 1 91.88 490 PHE B O 1
ATOM 8085 N N . ASP B 1 491 ? -9.391 -22.547 19.359 1 89.25 491 ASP B N 1
ATOM 8086 C CA . ASP B 1 491 ? -10.664 -22.953 19.953 1 89.25 491 ASP B CA 1
ATOM 8087 C C . ASP B 1 491 ? -11.828 -22.234 19.281 1 89.25 491 ASP B C 1
ATOM 8089 O O . ASP B 1 491 ? -12.773 -21.812 19.953 1 89.25 491 ASP B O 1
ATOM 8093 N N . GLY B 1 492 ? -11.641 -21.891 18.047 1 86.88 492 GLY B N 1
ATOM 8094 C CA . GLY B 1 492 ? -12.719 -21.312 17.25 1 86.88 492 GLY B CA 1
ATOM 8095 C C . GLY B 1 492 ? -12.969 -19.844 17.562 1 86.88 492 GLY B C 1
ATOM 8096 O O . GLY B 1 492 ? -14.031 -19.312 17.219 1 86.88 492 GLY B O 1
ATOM 8097 N N . LYS B 1 493 ? -12.07 -19.219 18.328 1 91.62 493 LYS B N 1
ATOM 8098 C CA . LYS B 1 493 ? -12.148 -17.766 18.484 1 91.62 493 LYS B CA 1
ATOM 8099 C C . LYS B 1 493 ? -11.852 -17.047 17.172 1 91.62 493 LYS B C 1
ATOM 8101 O O . LYS B 1 493 ? -10.695 -16.938 16.781 1 91.62 493 LYS B O 1
ATOM 8106 N N . ASN B 1 494 ? -12.766 -16.5 16.5 1 95.19 494 ASN B N 1
ATOM 8107 C CA . ASN B 1 494 ? -12.672 -15.984 15.148 1 95.19 494 ASN B CA 1
ATOM 8108 C C . ASN B 1 494 ? -12.625 -14.461 15.125 1 95.19 494 ASN B C 1
ATOM 8110 O O . ASN B 1 494 ? -13.32 -13.82 14.336 1 95.19 494 ASN B O 1
ATOM 8114 N N . ILE B 1 495 ? -11.805 -13.922 15.992 1 95.75 495 ILE B N 1
ATOM 8115 C CA . ILE B 1 495 ? -11.625 -12.477 16.062 1 95.75 495 ILE B CA 1
ATOM 8116 C C . ILE B 1 495 ? -11.078 -11.953 14.742 1 95.75 495 ILE B C 1
ATOM 8118 O O . ILE B 1 495 ? -10.109 -12.5 14.203 1 95.75 495 ILE B O 1
ATOM 8122 N N . SER B 1 496 ? -11.719 -10.93 14.195 1 97.31 496 SER B N 1
ATOM 8123 C CA . SER B 1 496 ? -11.32 -10.172 13.008 1 97.31 496 SER B CA 1
ATOM 8124 C C . SER B 1 496 ? -11.586 -10.969 11.734 1 97.31 496 SER B C 1
ATOM 8126 O O . SER B 1 496 ? -11.383 -10.461 10.633 1 97.31 496 SER B O 1
ATOM 8128 N N . THR B 1 497 ? -12 -12.258 11.789 1 97.38 497 THR B N 1
ATOM 8129 C CA . THR B 1 497 ? -12.273 -13.047 10.594 1 97.38 497 THR B CA 1
ATOM 8130 C C . THR B 1 497 ? -13.773 -13.25 10.414 1 97.38 497 THR B C 1
ATOM 8132 O O . THR B 1 497 ? -14.266 -13.336 9.281 1 97.38 497 THR B O 1
ATOM 8135 N N . LYS B 1 498 ? -14.453 -13.461 11.492 1 96.31 498 LYS B N 1
ATOM 8136 C CA . LYS B 1 498 ? -15.914 -13.523 11.523 1 96.31 498 LYS B CA 1
ATOM 8137 C C . LYS B 1 4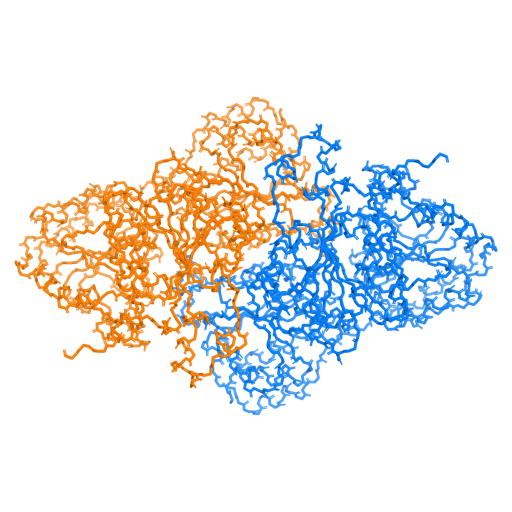98 ? -16.484 -12.539 12.539 1 96.31 498 LYS B C 1
ATOM 8139 O O . LYS B 1 498 ? -17.344 -11.719 12.203 1 96.31 498 LYS B O 1
ATOM 8144 N N . GLN B 1 499 ? -15.984 -12.641 13.766 1 95.75 499 GLN B N 1
ATOM 8145 C CA . GLN B 1 499 ? -16.312 -11.641 14.773 1 95.75 499 GLN B CA 1
ATOM 8146 C C . GLN B 1 499 ? -15.578 -10.336 14.508 1 95.75 499 GLN B C 1
ATOM 8148 O O . GLN B 1 499 ? -14.359 -10.32 14.312 1 95.75 499 GLN B O 1
ATOM 8153 N N . GLY B 1 500 ? -16.266 -9.25 14.422 1 95.56 500 GLY B N 1
ATOM 8154 C CA . GLY B 1 500 ? -15.625 -7.969 14.148 1 95.56 500 GLY B CA 1
ATOM 8155 C C . GLY B 1 500 ? -15.32 -7.754 12.68 1 95.56 500 GLY B C 1
ATOM 8156 O O . GLY B 1 500 ? -14.531 -6.871 12.328 1 95.56 500 GLY B O 1
ATOM 8157 N N . TYR B 1 501 ? -15.836 -8.586 11.867 1 96.56 501 TYR B N 1
ATOM 8158 C CA . TYR B 1 501 ? -15.656 -8.5 10.422 1 96.56 501 TYR B CA 1
ATOM 8159 C C . TYR B 1 501 ? -16.984 -8.227 9.727 1 96.56 501 TYR B C 1
ATOM 8161 O O . TYR B 1 501 ? -18.031 -8.664 10.195 1 96.56 501 TYR B O 1
ATOM 8169 N N . SER B 1 502 ? -16.953 -7.438 8.625 1 96.94 502 SER B N 1
ATOM 8170 C CA . SER B 1 502 ? -18.109 -7.207 7.766 1 96.94 502 SER B CA 1
ATOM 8171 C C . SER B 1 502 ? -17.688 -6.984 6.316 1 96.94 502 SER B C 1
ATOM 8173 O O . SER B 1 502 ? -16.531 -6.648 6.047 1 96.94 502 SER B O 1
ATOM 8175 N N . CYS B 1 503 ? -18.469 -7.266 5.418 1 95.44 503 CYS B N 1
ATOM 8176 C CA . CYS B 1 503 ? -18.312 -6.922 4.012 1 95.44 503 CYS B CA 1
ATOM 8177 C C . CYS B 1 503 ? -19.609 -6.348 3.439 1 95.44 503 CYS B C 1
ATOM 8179 O O . CYS B 1 503 ? -20.688 -6.598 3.967 1 95.44 503 CYS B O 1
ATOM 8181 N N . PRO B 1 504 ? -19.484 -5.562 2.451 1 95.94 504 PRO B N 1
ATOM 8182 C CA . PRO B 1 504 ? -20.672 -4.965 1.833 1 95.94 504 PRO B CA 1
ATOM 8183 C C . PRO B 1 504 ? -21.391 -5.922 0.888 1 95.94 504 PRO B C 1
ATOM 8185 O O . PRO B 1 504 ? -20.969 -7.074 0.735 1 95.94 504 PRO B O 1
ATOM 8188 N N . SER B 1 505 ? -22.562 -5.441 0.419 1 97.38 505 SER B N 1
ATOM 8189 C CA . SER B 1 505 ? -23.094 -6.07 -0.78 1 97.38 505 SER B CA 1
ATOM 8190 C C . SER B 1 505 ? -22.25 -5.746 -2.008 1 97.38 505 SER B C 1
ATOM 8192 O O . SER B 1 505 ? -22.203 -4.594 -2.443 1 97.38 505 SER B O 1
ATOM 8194 N N . PHE B 1 506 ? -21.672 -6.793 -2.502 1 98.56 506 PHE B N 1
ATOM 8195 C CA . PHE B 1 506 ? -20.812 -6.547 -3.65 1 98.56 506 PHE B CA 1
ATOM 8196 C C . PHE B 1 506 ? -21.641 -6.23 -4.891 1 98.56 506 PHE B C 1
ATOM 8198 O O . PHE B 1 506 ? -21.172 -5.531 -5.793 1 98.56 506 PHE B O 1
ATOM 8205 N N . VAL B 1 507 ? -22.875 -6.688 -4.945 1 98.62 507 VAL B N 1
ATOM 8206 C CA . VAL B 1 507 ? -23.797 -6.336 -6.023 1 98.62 507 VAL B CA 1
ATOM 8207 C C . VAL B 1 507 ? -24.125 -4.848 -5.945 1 98.62 507 VAL B C 1
ATOM 8209 O O . VAL B 1 507 ? -24.109 -4.145 -6.961 1 98.62 507 VAL B O 1
ATOM 8212 N N . ALA B 1 508 ? -24.453 -4.355 -4.68 1 98.44 508 ALA B N 1
ATOM 8213 C CA . ALA B 1 508 ? -24.734 -2.932 -4.5 1 98.44 508 ALA B CA 1
ATOM 8214 C C . ALA B 1 508 ? -23.516 -2.084 -4.867 1 98.44 508 A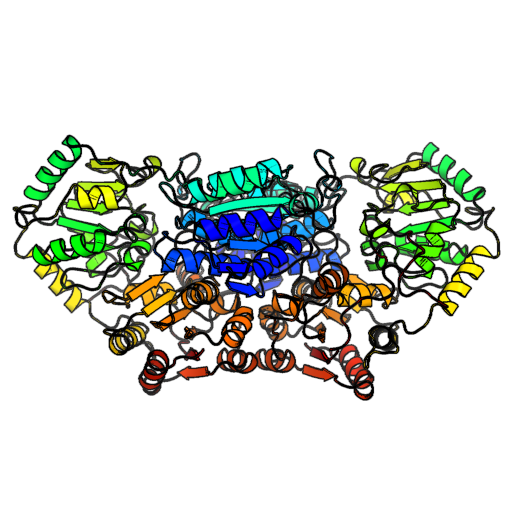LA B C 1
ATOM 8216 O O . ALA B 1 508 ? -23.656 -1.026 -5.488 1 98.44 508 ALA B O 1
ATOM 8217 N N . LEU B 1 509 ? -22.359 -2.555 -4.512 1 98.5 509 LEU B N 1
ATOM 8218 C CA . LEU B 1 509 ? -21.109 -1.851 -4.84 1 98.5 509 LEU B CA 1
ATOM 8219 C C . LEU B 1 509 ? -20.906 -1.792 -6.352 1 98.5 509 LEU B C 1
ATOM 8221 O O . LEU B 1 509 ? -20.562 -0.741 -6.895 1 98.5 509 LEU B O 1
ATOM 8225 N N . ALA B 1 510 ? -21.016 -3.008 -6.965 1 98.75 510 ALA B N 1
ATOM 8226 C CA . ALA B 1 510 ? -20.859 -3.068 -8.414 1 98.75 510 ALA B CA 1
ATOM 8227 C C . ALA B 1 510 ? -21.812 -2.107 -9.117 1 98.75 510 ALA B C 1
ATOM 8229 O O . ALA B 1 510 ? -21.422 -1.414 -10.062 1 98.75 510 ALA B O 1
ATOM 8230 N N . ARG B 1 511 ? -23.016 -2.023 -8.672 1 98.38 511 ARG B N 1
ATOM 8231 C CA . ARG B 1 511 ? -24 -1.118 -9.258 1 98.38 511 ARG B CA 1
ATOM 8232 C C . ARG B 1 511 ? -23.578 0.337 -9.062 1 98.38 511 ARG B C 1
ATOM 8234 O O . ARG B 1 511 ? -23.75 1.158 -9.969 1 98.38 511 ARG B O 1
ATOM 8241 N N . ALA B 1 512 ? -23.031 0.625 -7.875 1 98.31 512 ALA B N 1
ATOM 8242 C CA . ALA B 1 512 ? -22.562 1.98 -7.602 1 98.31 512 ALA B CA 1
ATOM 8243 C C . ALA B 1 512 ? -21.438 2.377 -8.562 1 98.31 512 ALA B C 1
ATOM 8245 O O . ALA B 1 512 ? -21.281 3.555 -8.891 1 98.31 512 ALA B O 1
ATOM 8246 N N . TYR B 1 513 ? -20.719 1.424 -9.055 1 98.5 513 TYR B N 1
ATOM 8247 C CA . TYR B 1 513 ? -19.641 1.686 -10 1 98.5 513 TYR B CA 1
ATOM 8248 C C . TYR B 1 513 ? -20.125 1.519 -11.438 1 98.5 513 TYR B C 1
ATOM 8250 O O . TYR B 1 513 ? -19.344 1.645 -12.383 1 98.5 513 TYR B O 1
ATOM 8258 N N . GLY B 1 514 ? -21.328 1.119 -11.672 1 98.06 514 GLY B N 1
ATOM 8259 C CA . GLY B 1 514 ? -21.891 1.013 -13.008 1 98.06 514 GLY B CA 1
ATOM 8260 C C . GLY B 1 514 ? -21.641 -0.333 -13.656 1 98.06 514 GLY B C 1
ATOM 8261 O O . GLY B 1 514 ? -21.562 -0.431 -14.883 1 98.06 514 GLY B O 1
ATOM 8262 N N . ILE B 1 515 ? -21.484 -1.38 -12.891 1 98.75 515 ILE B N 1
ATOM 8263 C CA . ILE B 1 515 ? -21.188 -2.713 -13.406 1 98.75 515 ILE B CA 1
ATOM 8264 C C . ILE B 1 515 ? -22.406 -3.621 -13.203 1 98.75 515 ILE B C 1
ATOM 8266 O O . ILE B 1 515 ? -22.969 -3.67 -12.117 1 98.75 515 ILE B O 1
ATOM 8270 N N . GLU B 1 516 ? -22.812 -4.32 -14.25 1 98.62 516 GLU B N 1
ATOM 8271 C CA . GLU B 1 516 ? -23.859 -5.332 -14.117 1 98.62 516 GLU B CA 1
ATOM 8272 C C . GLU B 1 516 ? -23.484 -6.379 -13.078 1 98.62 516 GLU B C 1
ATOM 8274 O O . GLU B 1 516 ? -22.328 -6.785 -12.977 1 98.62 516 GLU B O 1
ATOM 8279 N N . SER B 1 517 ? -24.469 -6.762 -12.297 1 98.75 517 SER B N 1
ATOM 8280 C CA . SER B 1 517 ? -24.141 -7.684 -11.211 1 98.75 517 SER B CA 1
ATOM 8281 C C . SER B 1 517 ? -25.359 -8.539 -10.844 1 98.75 517 SER B C 1
ATOM 8283 O O . SER B 1 517 ? -26.5 -8.172 -11.148 1 98.75 517 SER B O 1
ATOM 8285 N N . MET B 1 518 ? -25.156 -9.656 -10.242 1 98.56 518 MET B N 1
ATOM 8286 C CA . MET B 1 518 ? -26.219 -10.531 -9.766 1 98.56 518 MET B CA 1
ATOM 8287 C C . MET B 1 518 ? -25.75 -11.359 -8.578 1 98.56 518 MET B C 1
ATOM 8289 O O . MET B 1 518 ? -24.547 -11.57 -8.398 1 98.56 518 MET B O 1
ATOM 8293 N N . THR B 1 519 ? -26.641 -11.805 -7.797 1 98.38 519 THR B N 1
ATOM 8294 C CA . THR B 1 519 ? -26.375 -12.672 -6.652 1 98.38 519 THR B CA 1
ATOM 8295 C C . THR B 1 519 ? -26.844 -14.094 -6.938 1 98.38 519 THR B C 1
ATOM 8297 O O . THR B 1 519 ? -27.875 -14.305 -7.566 1 98.38 519 THR B O 1
ATOM 8300 N N . VAL B 1 520 ? -26.047 -15.039 -6.582 1 98.62 520 VAL B N 1
ATOM 8301 C CA . VAL B 1 520 ? -26.406 -16.453 -6.559 1 98.62 520 VAL B CA 1
ATOM 8302 C C . VAL B 1 520 ? -26.5 -16.938 -5.113 1 98.62 520 VAL B C 1
ATOM 8304 O O . VAL B 1 520 ? -25.5 -16.984 -4.402 1 98.62 520 VAL B O 1
ATOM 8307 N N . ALA B 1 521 ? -27.656 -17.312 -4.668 1 97.19 521 ALA B N 1
ATOM 8308 C CA . ALA B 1 521 ? -27.828 -17.703 -3.277 1 97.19 521 ALA B CA 1
ATOM 8309 C C . ALA B 1 521 ? -28.312 -19.156 -3.186 1 97.19 521 ALA B C 1
ATOM 8311 O O . ALA B 1 521 ? -28.344 -19.734 -2.1 1 97.19 521 ALA B O 1
ATOM 8312 N N . ALA B 1 522 ? -28.703 -19.719 -4.406 1 97 522 ALA B N 1
ATOM 8313 C CA . ALA B 1 522 ? -29.188 -21.094 -4.453 1 97 522 ALA B CA 1
ATOM 8314 C C . ALA B 1 522 ? -28.562 -21.859 -5.621 1 97 522 ALA B C 1
ATOM 8316 O O . ALA B 1 522 ? -28.266 -21.266 -6.664 1 97 522 ALA B O 1
ATOM 8317 N N . PRO B 1 523 ? -28.422 -23.156 -5.406 1 96.5 523 PRO B N 1
ATOM 8318 C CA . PRO B 1 523 ? -27.828 -23.984 -6.457 1 96.5 523 PRO B CA 1
ATOM 8319 C C . PRO B 1 523 ? -28.531 -23.828 -7.805 1 96.5 523 PRO B C 1
ATOM 8321 O O . PRO B 1 523 ? -27.875 -23.844 -8.852 1 96.5 523 PRO B O 1
ATOM 8324 N N . ALA B 1 524 ? -29.828 -23.594 -7.793 1 97.19 524 ALA B N 1
ATOM 8325 C CA . ALA B 1 524 ? -30.609 -23.531 -9.016 1 97.19 524 ALA B CA 1
ATOM 8326 C C . ALA B 1 524 ? -30.234 -22.312 -9.852 1 97.19 524 ALA B C 1
ATOM 8328 O O . ALA B 1 524 ? -30.5 -22.266 -11.055 1 97.19 524 ALA B O 1
ATOM 8329 N N . GLU B 1 525 ? -29.641 -21.328 -9.219 1 98.12 525 GLU B N 1
ATOM 8330 C CA . GLU B 1 525 ? -29.297 -20.078 -9.883 1 98.12 525 GLU B CA 1
ATOM 8331 C C . GLU B 1 525 ? -27.891 -20.141 -10.484 1 98.12 525 GLU B C 1
ATOM 8333 O O . GLU B 1 525 ? -27.531 -19.312 -11.32 1 98.12 525 GLU B O 1
ATOM 8338 N N . LEU B 1 526 ? -27.172 -21.125 -10.133 1 98.19 526 LEU B N 1
ATOM 8339 C CA . LEU B 1 526 ? -25.734 -21.172 -10.438 1 98.19 526 LEU B CA 1
ATOM 8340 C C . LEU B 1 526 ? -25.5 -21.266 -11.945 1 98.19 526 LEU B C 1
ATOM 8342 O O . LEU B 1 526 ? -24.641 -20.562 -12.484 1 98.19 526 LEU B O 1
ATOM 8346 N N . GLN B 1 527 ? -26.266 -22.125 -12.625 1 97.81 527 GLN B N 1
ATOM 8347 C CA . GLN B 1 527 ? -26.047 -22.328 -14.055 1 97.81 527 GLN B CA 1
ATOM 8348 C C . GLN B 1 527 ? -26.266 -21.031 -14.828 1 97.81 527 GLN B C 1
ATOM 8350 O O . GLN B 1 527 ? -25.484 -20.703 -15.719 1 97.81 527 GLN B O 1
ATOM 8355 N N . ARG B 1 528 ? -27.328 -20.359 -14.5 1 98.12 528 ARG B N 1
ATOM 8356 C CA . ARG B 1 528 ? -27.625 -19.109 -15.164 1 98.12 528 ARG B CA 1
ATOM 8357 C C . ARG B 1 528 ? -26.484 -18.109 -14.977 1 98.12 528 ARG B C 1
ATOM 8359 O O . ARG B 1 528 ? -26.109 -17.406 -15.914 1 98.12 528 ARG B O 1
ATOM 8366 N N . ALA B 1 529 ? -26 -18 -13.781 1 98.56 529 ALA B N 1
ATOM 8367 C CA . ALA B 1 529 ? -24.891 -17.094 -13.484 1 98.56 529 ALA B CA 1
ATOM 8368 C C . ALA B 1 529 ? -23.641 -17.469 -14.281 1 98.56 529 ALA B C 1
ATOM 8370 O O . ALA B 1 529 ? -22.969 -16.594 -14.82 1 98.56 529 ALA B O 1
ATOM 8371 N N . ILE B 1 530 ? -23.344 -18.719 -14.352 1 98.62 530 ILE B N 1
ATOM 8372 C CA . ILE B 1 530 ? -22.172 -19.203 -15.07 1 98.62 530 ILE B CA 1
ATOM 8373 C C . ILE B 1 530 ? -22.328 -18.922 -16.562 1 98.62 530 ILE B C 1
ATOM 8375 O O . ILE B 1 530 ? -21.375 -18.516 -17.234 1 98.62 530 ILE B O 1
ATOM 8379 N N . ASP B 1 531 ? -23.547 -19.125 -17.078 1 98.31 531 ASP B N 1
ATOM 8380 C CA . ASP B 1 531 ? -23.812 -18.797 -18.484 1 98.31 531 ASP B CA 1
ATOM 8381 C C . ASP B 1 531 ? -23.594 -17.312 -18.75 1 98.31 531 ASP B C 1
ATOM 8383 O O . ASP B 1 531 ? -23.094 -16.953 -19.812 1 98.31 531 ASP B O 1
ATOM 8387 N N . ARG B 1 532 ? -23.969 -16.5 -17.844 1 98.25 532 ARG B N 1
ATOM 8388 C CA . ARG B 1 532 ? -23.75 -15.07 -17.984 1 98.25 532 ARG B CA 1
ATOM 8389 C C . ARG B 1 532 ? -22.266 -14.734 -17.984 1 98.25 532 ARG B C 1
ATOM 8391 O O . ARG B 1 532 ? -21.812 -13.875 -18.75 1 98.25 532 ARG B O 1
ATOM 8398 N N . VAL B 1 533 ? -21.516 -15.336 -17.125 1 98.56 533 VAL B N 1
ATOM 8399 C CA . VAL B 1 533 ? -20.062 -15.141 -17.078 1 98.56 533 VAL B CA 1
ATOM 8400 C C . VAL B 1 533 ? -19.453 -15.508 -18.422 1 98.56 533 VAL B C 1
ATOM 8402 O O . VAL B 1 533 ? -18.641 -14.758 -18.969 1 98.56 533 VAL B O 1
ATOM 8405 N N . ALA B 1 534 ? -19.844 -16.641 -18.984 1 97.75 534 ALA B N 1
ATOM 8406 C CA . ALA B 1 534 ? -19.281 -17.141 -20.234 1 97.75 534 ALA B CA 1
ATOM 8407 C C . ALA B 1 534 ? -19.688 -16.281 -21.422 1 97.75 534 ALA B C 1
ATOM 8409 O O . ALA B 1 534 ? -18.938 -16.141 -22.375 1 97.75 534 ALA B O 1
ATOM 8410 N N . GLY B 1 535 ? -20.844 -15.648 -21.312 1 96.38 535 GLY B N 1
ATOM 8411 C CA . GLY B 1 535 ? -21.406 -15 -22.484 1 96.38 535 GLY B CA 1
ATOM 8412 C C . GLY B 1 535 ? -21.172 -13.5 -22.5 1 96.38 535 GLY B C 1
ATOM 8413 O O . GLY B 1 535 ? -21.234 -12.867 -23.562 1 96.38 535 GLY B O 1
ATOM 8414 N N . SER B 1 536 ? -20.906 -12.922 -21.359 1 96.5 536 SER B N 1
ATOM 8415 C CA . SER B 1 536 ? -20.781 -11.469 -21.281 1 96.5 536 SER B CA 1
ATOM 8416 C C . SER B 1 536 ? -19.469 -11 -21.922 1 96.5 536 SER B C 1
ATOM 8418 O O . SER B 1 536 ? -18.438 -11.672 -21.797 1 96.5 536 SER B O 1
ATOM 8420 N N . ARG B 1 537 ? -19.531 -9.82 -22.609 1 95.94 537 ARG B N 1
ATOM 8421 C CA . ARG B 1 537 ? -18.328 -9.195 -23.172 1 95.94 537 ARG B CA 1
ATOM 8422 C C . ARG B 1 537 ? -18.047 -7.859 -22.484 1 95.94 537 ARG B C 1
ATOM 8424 O O . ARG B 1 537 ? -17.219 -7.082 -22.953 1 95.94 537 ARG B O 1
ATOM 8431 N N . ARG B 1 538 ? -18.766 -7.582 -21.406 1 96.44 538 ARG B N 1
ATOM 8432 C CA . ARG B 1 538 ? -18.656 -6.383 -20.594 1 96.44 538 ARG B CA 1
ATOM 8433 C C . ARG B 1 538 ? -18.359 -6.746 -19.141 1 96.44 538 ARG B C 1
ATOM 8435 O O . ARG B 1 538 ? -18.453 -7.914 -18.75 1 96.44 538 ARG B O 1
ATOM 8442 N N . PRO B 1 539 ? -17.969 -5.727 -18.328 1 98.62 539 PRO B N 1
ATOM 8443 C CA . PRO B 1 539 ? -17.766 -6.035 -16.906 1 98.62 539 PRO B CA 1
ATOM 8444 C C . PRO B 1 539 ? -19 -6.637 -16.234 1 98.62 539 PRO B C 1
ATOM 8446 O O . PRO B 1 539 ? -20.109 -6.172 -16.469 1 98.62 539 PRO B O 1
ATOM 8449 N N . LEU B 1 540 ? -18.812 -7.664 -15.516 1 98.88 540 LEU B N 1
ATOM 8450 C CA . LEU B 1 540 ? -19.859 -8.391 -14.812 1 98.88 540 LEU B CA 1
ATOM 8451 C C . LEU B 1 540 ? -19.391 -8.852 -13.438 1 98.88 540 LEU B C 1
ATOM 8453 O O . LEU B 1 540 ? -18.25 -9.312 -13.297 1 98.88 540 LEU B O 1
ATOM 8457 N N . LEU B 1 541 ? -20.203 -8.633 -12.445 1 98.94 541 LEU B N 1
ATOM 8458 C CA . LEU B 1 541 ? -19.906 -9.172 -11.125 1 98.94 541 LEU B CA 1
ATOM 8459 C C . LEU B 1 541 ? -20.969 -10.164 -10.68 1 98.94 541 LEU B C 1
ATOM 8461 O O . LEU B 1 541 ? -22.172 -9.859 -10.727 1 98.94 541 LEU B O 1
ATOM 8465 N N . VAL B 1 542 ? -20.594 -11.367 -10.383 1 98.94 542 VAL B N 1
ATOM 8466 C CA . VAL B 1 542 ? -21.453 -12.398 -9.82 1 98.94 542 VAL B CA 1
ATOM 8467 C C . VAL B 1 542 ? -21.047 -12.688 -8.375 1 98.94 542 VAL B C 1
ATOM 8469 O O . VAL B 1 542 ? -19.906 -13.086 -8.109 1 98.94 542 VAL B O 1
ATOM 8472 N N . GLU B 1 543 ? -21.922 -12.422 -7.504 1 98.88 543 GLU B N 1
ATOM 8473 C CA . GLU B 1 543 ? -21.703 -12.742 -6.094 1 98.88 543 GLU B CA 1
ATOM 8474 C C . GLU B 1 543 ? -22.359 -14.062 -5.715 1 98.88 543 GLU B C 1
ATOM 8476 O O . GLU B 1 543 ? -23.594 -14.172 -5.738 1 98.88 543 GLU B O 1
ATOM 8481 N N . ILE B 1 544 ? -21.562 -15.055 -5.43 1 98.81 544 ILE B N 1
ATOM 8482 C CA . ILE B 1 544 ? -22.078 -16.344 -4.992 1 98.81 544 ILE B CA 1
ATOM 8483 C C . ILE B 1 544 ? -22.062 -16.422 -3.469 1 98.81 544 ILE B C 1
ATOM 8485 O O . ILE B 1 544 ? -20.984 -16.484 -2.854 1 98.81 544 ILE B O 1
ATOM 8489 N N . ALA B 1 545 ? -23.266 -16.469 -2.848 1 98.31 545 ALA B N 1
ATOM 8490 C CA . ALA B 1 545 ? -23.375 -16.562 -1.394 1 98.31 545 ALA B CA 1
ATOM 8491 C C . ALA B 1 545 ? -23.094 -17.969 -0.898 1 98.31 545 ALA B C 1
ATOM 8493 O O . ALA B 1 545 ? -23.781 -18.922 -1.26 1 98.31 545 ALA B O 1
ATOM 8494 N N . MET B 1 546 ? -21.984 -18.047 -0.111 1 97.44 546 MET B N 1
ATOM 8495 C CA . MET B 1 546 ? -21.562 -19.344 0.412 1 97.44 546 MET B CA 1
ATOM 8496 C C . MET B 1 546 ? -21.234 -19.25 1.898 1 97.44 546 MET B C 1
ATOM 8498 O O . MET B 1 546 ? -20.109 -19.547 2.314 1 97.44 546 MET B O 1
ATOM 8502 N N . PRO B 1 547 ? -22.188 -18.953 2.781 1 95.56 547 PRO B N 1
ATOM 8503 C CA . PRO B 1 547 ? -21.875 -18.703 4.191 1 95.56 547 PRO B CA 1
ATOM 8504 C C . PRO B 1 547 ? -21.281 -19.922 4.891 1 95.56 547 PRO B C 1
ATOM 8506 O O . PRO B 1 547 ? -20.578 -19.766 5.895 1 95.56 547 PRO B O 1
ATOM 8509 N N . GLU B 1 548 ? -21.453 -21.109 4.336 1 93.81 548 GLU B N 1
ATOM 8510 C CA . GLU B 1 548 ? -20.984 -22.344 4.977 1 93.81 548 GLU B CA 1
ATOM 8511 C C . GLU B 1 548 ? -19.562 -22.688 4.551 1 93.81 548 GLU B C 1
ATOM 8513 O O . GLU B 1 548 ? -18.906 -23.516 5.176 1 93.81 548 GLU B O 1
ATOM 8518 N N . ALA B 1 549 ? -19.016 -22.031 3.602 1 93.19 549 ALA B N 1
ATOM 8519 C CA . ALA B 1 549 ? -17.781 -22.422 2.932 1 93.19 549 ALA B CA 1
ATOM 8520 C C . ALA B 1 549 ? -16.562 -21.828 3.629 1 93.19 549 ALA B C 1
ATOM 8522 O O . ALA B 1 549 ? -15.906 -20.922 3.09 1 93.19 549 ALA B O 1
ATOM 8523 N N . THR B 1 550 ? -16.156 -22.406 4.766 1 87.25 550 THR B N 1
ATOM 8524 C CA . THR B 1 550 ? -15.125 -21.719 5.543 1 87.25 550 THR B CA 1
ATOM 8525 C C . THR B 1 550 ? -13.867 -22.578 5.629 1 87.25 550 THR B C 1
ATOM 8527 O O . THR B 1 550 ? -13.023 -22.375 6.508 1 87.25 550 THR B O 1
ATOM 8530 N N . GLU B 1 551 ? -13.773 -23.578 4.777 1 92.81 551 GLU B N 1
ATOM 8531 C CA . GLU B 1 551 ? -12.547 -24.375 4.738 1 92.81 551 GLU B CA 1
ATOM 8532 C C . GLU B 1 551 ? -12.289 -24.906 3.338 1 92.81 551 GLU B C 1
ATOM 8534 O O . GLU B 1 551 ? -13.148 -24.812 2.459 1 92.81 551 GLU B O 1
ATOM 8539 N N . CYS B 1 552 ? -11.102 -25.406 3.15 1 94.94 552 CYS B N 1
ATOM 8540 C CA . CYS B 1 552 ? -10.734 -26.078 1.915 1 94.94 552 CYS B CA 1
ATOM 8541 C C . CYS B 1 552 ? -10.562 -27.578 2.146 1 94.94 552 CYS B C 1
ATOM 8543 O O . CYS B 1 552 ? -10.016 -28 3.168 1 94.94 552 CYS B O 1
ATOM 8545 N N . ARG B 1 553 ? -11.188 -28.328 1.23 1 94.44 553 ARG B N 1
ATOM 8546 C CA . ARG B 1 553 ? -11.055 -29.781 1.252 1 94.44 553 ARG B CA 1
ATOM 8547 C C . ARG B 1 553 ? -10.633 -30.312 -0.114 1 94.44 553 ARG B C 1
ATOM 8549 O O . ARG B 1 553 ? -11.125 -29.844 -1.146 1 94.44 553 ARG B O 1
ATOM 8556 N N . PRO B 1 554 ? -9.75 -31.312 -0.238 1 95.12 554 PRO B N 1
ATOM 8557 C CA . PRO B 1 554 ? -8.93 -31.844 0.851 1 95.12 554 PRO B CA 1
ATOM 8558 C C . PRO B 1 554 ? -7.805 -30.906 1.271 1 95.12 554 PRO B C 1
ATOM 8560 O O . PRO B 1 554 ? -7.461 -29.984 0.531 1 95.12 554 PRO B O 1
ATOM 8563 N N . ARG B 1 555 ? -7.32 -31.062 2.414 1 94.5 555 ARG B N 1
ATOM 8564 C CA . ARG B 1 555 ? -6.207 -30.266 2.926 1 94.5 555 ARG B CA 1
ATOM 8565 C C . ARG B 1 555 ? -5.336 -31.094 3.869 1 94.5 555 ARG B C 1
ATOM 8567 O O . ARG B 1 555 ? -5.801 -32.062 4.449 1 94.5 555 ARG B O 1
ATOM 8574 N N . LEU B 1 556 ? -4.148 -30.703 3.936 1 92.25 556 LEU B N 1
ATOM 8575 C CA . LEU B 1 556 ? -3.18 -31.344 4.824 1 92.25 556 LEU B CA 1
ATOM 8576 C C . LEU B 1 556 ? -3.1 -30.594 6.152 1 92.25 556 LEU B C 1
ATOM 8578 O O . LEU B 1 556 ? -2.965 -29.375 6.176 1 92.25 556 LEU B O 1
ATOM 8582 N N . ALA B 1 557 ? -3.25 -31.297 7.246 1 85.44 557 ALA B N 1
ATOM 8583 C CA . ALA B 1 557 ? -2.918 -30.703 8.531 1 85.44 557 ALA B CA 1
ATOM 8584 C C . ALA B 1 557 ? -1.406 -30.594 8.719 1 85.44 557 ALA B C 1
ATOM 8586 O O . ALA B 1 557 ? -0.648 -31.391 8.164 1 85.44 557 ALA B O 1
ATOM 8587 N N . PHE B 1 558 ? -1.03 -29.656 9.461 1 82.94 558 PHE B N 1
ATOM 8588 C CA . PHE B 1 558 ? 0.399 -29.453 9.664 1 82.94 558 PHE B CA 1
ATOM 8589 C C . PHE B 1 558 ? 1.042 -30.688 10.281 1 82.94 558 PHE B C 1
ATOM 8591 O O . PHE B 1 558 ? 0.524 -31.25 11.25 1 82.94 558 PHE B O 1
ATOM 8598 N N . GLY B 1 559 ? 2.123 -31.156 9.672 1 85.44 559 GLY B N 1
ATOM 8599 C CA . GLY B 1 559 ? 2.889 -32.25 10.203 1 85.44 559 GLY B CA 1
ATOM 8600 C C . GLY B 1 559 ? 2.463 -33.594 9.641 1 85.44 559 GLY B C 1
ATOM 8601 O O . GLY B 1 559 ? 3.178 -34.594 9.773 1 85.44 559 GLY B O 1
ATOM 8602 N N . ARG B 1 560 ? 1.364 -33.656 8.984 1 90.44 560 ARG B N 1
ATOM 8603 C CA . ARG B 1 560 ? 0.879 -34.906 8.414 1 90.44 560 ARG B CA 1
ATOM 8604 C C . ARG B 1 560 ? 1.573 -35.219 7.094 1 90.44 560 ARG B C 1
ATOM 8606 O O . ARG B 1 560 ? 2.131 -34.312 6.457 1 90.44 560 ARG B O 1
ATOM 8613 N N . LYS B 1 561 ? 1.52 -36.469 6.805 1 94.19 561 LYS B N 1
ATOM 8614 C CA . LYS B 1 561 ? 2.104 -36.938 5.539 1 94.19 561 LYS B CA 1
ATOM 8615 C C . LYS B 1 561 ? 1.265 -36.469 4.355 1 94.19 561 LYS B C 1
ATOM 8617 O O . LYS B 1 561 ? 0.046 -36.312 4.469 1 94.19 561 LYS B O 1
ATOM 8622 N N . LEU B 1 562 ? 1.891 -36.25 3.236 1 94.88 562 LEU B N 1
ATOM 8623 C CA . LEU B 1 562 ? 1.277 -35.625 2.07 1 94.88 562 LEU B CA 1
ATOM 8624 C C . LEU B 1 562 ? 0.041 -36.406 1.623 1 94.88 562 LEU B C 1
ATOM 8626 O O . LEU B 1 562 ? -0.896 -35.844 1.072 1 94.88 562 LEU B O 1
ATOM 8630 N N . ASP B 1 563 ? 0.028 -37.719 1.792 1 94.44 563 ASP B N 1
ATOM 8631 C CA . ASP B 1 563 ? -1.093 -38.531 1.34 1 94.44 563 ASP B CA 1
ATOM 8632 C C . ASP B 1 563 ? -2.076 -38.812 2.479 1 94.44 563 ASP B C 1
ATOM 8634 O O . ASP B 1 563 ? -2.906 -39.719 2.393 1 94.44 563 ASP B O 1
ATOM 8638 N N . ASP B 1 564 ? -1.96 -38.031 3.568 1 95 564 ASP B N 1
ATOM 8639 C CA . ASP B 1 564 ? -2.875 -38.094 4.703 1 95 564 ASP B CA 1
ATOM 8640 C C . ASP B 1 564 ? -3.689 -36.812 4.836 1 95 564 ASP B C 1
ATOM 8642 O O . ASP B 1 564 ? -3.594 -36.125 5.844 1 95 564 ASP B O 1
ATOM 8646 N N . GLN B 1 565 ? -4.527 -36.594 3.855 1 94.75 565 GLN B N 1
ATOM 8647 C CA . GLN B 1 565 ? -5.281 -35.344 3.789 1 94.75 565 GLN B CA 1
ATOM 8648 C C . GLN B 1 565 ? -6.629 -35.469 4.488 1 94.75 565 GLN B C 1
ATOM 8650 O O . GLN B 1 565 ? -7.137 -36.594 4.656 1 94.75 565 GLN B O 1
ATOM 8655 N N . TYR B 1 566 ? -7.059 -34.438 4.922 1 92.94 566 TYR B N 1
ATOM 8656 C CA . TYR B 1 566 ? -8.391 -34.312 5.512 1 92.94 566 TYR B CA 1
ATOM 8657 C C . TYR B 1 566 ? -9.383 -33.75 4.512 1 92.94 566 TYR B C 1
ATOM 8659 O O . TYR B 1 566 ? -9.047 -32.844 3.736 1 92.94 566 TYR B O 1
ATOM 8667 N N . PRO B 1 567 ? -10.68 -34.188 4.602 1 91.81 567 PRO B N 1
ATOM 8668 C CA . PRO B 1 567 ? -11.203 -35.281 5.414 1 91.81 567 PRO B CA 1
ATOM 8669 C C . PRO B 1 567 ? -10.719 -36.656 4.926 1 91.81 567 PRO B C 1
ATOM 8671 O O . PRO B 1 567 ? -10.352 -36.812 3.758 1 91.81 567 PRO B O 1
ATOM 8674 N N . LYS B 1 568 ? -10.742 -37.594 5.875 1 91.12 568 LYS B N 1
ATOM 8675 C CA . LYS B 1 568 ? -10.359 -38.938 5.508 1 91.12 568 LYS B CA 1
ATOM 8676 C C . LYS B 1 568 ? -11.438 -39.594 4.648 1 91.12 568 LYS B C 1
ATOM 8678 O O . LYS B 1 568 ? -12.625 -39.406 4.863 1 91.12 568 LYS B O 1
ATOM 8683 N N . LEU B 1 569 ? -10.891 -40.281 3.672 1 83.5 569 LEU B N 1
ATOM 8684 C CA . LEU B 1 569 ? -11.82 -41.062 2.846 1 83.5 569 LEU B CA 1
ATOM 8685 C C . LEU B 1 569 ? -12.117 -42.406 3.469 1 83.5 569 LEU B C 1
ATOM 8687 O O . LEU B 1 569 ? -11.242 -43.031 4.082 1 83.5 569 LEU B O 1
ATOM 8691 N N . ASP B 1 570 ? -13.438 -42.844 3.68 1 68.06 570 ASP B N 1
ATOM 8692 C CA . ASP B 1 570 ? -13.859 -44.125 4.207 1 68.06 570 ASP B CA 1
ATOM 8693 C C . ASP B 1 570 ? -13.398 -45.281 3.305 1 68.06 570 ASP B C 1
ATOM 8695 O O . ASP B 1 570 ? -13.281 -45.094 2.088 1 68.06 570 ASP B O 1
#

Foldseek 3Di:
DQLLLLVLLQCLLVPAAEEEEADDDQCVLNVVSNVVVVRHDYFYAPFLCLRLLLQLLQQVLQLNSYGYEREAEAARRLVRNQLSQQLQQQLLGFYEYEYGAAQPVQACPPPPDPGRDDSHDDNQVVRVVRFQEEDEDNASLVRLVVVLQQNQQQSAQSHHYYYYYYYSVSSRDDDDPVSSVVSSPDDRNHDDWDAWDPVQLVVLLVVLLAWAQEEEEEELLQQSQPCVVVQVVLCLVLLHAYEYALNNLQRDFFDLRYLFHFFQLTDLLRLVSQQPTAAYEYAAHLCDCRHQFPPQCSGSVNYAYEYEHCDPCSPCPRHHHPYYTHTGNNNVCVVHGRHNSSNNNYHPCNSVVSSVVSVVSLDQLCPPFQDGLLVLQVLLQVLCPPFQEEEEEAAAQQSSSCRHRHRDDNNYGYDYSDRSRAQLSGPSSLNSNQVNDPLGGAYEYGYEQVRCVVRVSCLLSQQVVFTRYEYEYAYLQFRQRVQVVCVVPVVSPRPQTNVVGGGDDVCVSNVVSPAAEDEAEGPVCSNVVSNCSSPDRGYYYYYYHTNPPRDRPFGHDHPDGRSDTPPDDD/DQLLLLVLLQCLLVPAAEEEEADDDQCVLNVVSNVVVVRHDYFYAPFLCLRLLLQLLQQVLQLNSYGYEREAEAARRLVRNQLSQQLQQQLLGFYEYEYGAAQPVQACPPPPDPGRDDSHDDNQVVRVVRFQEEDEDNASLVRLVVVLQQNQSQSAQSHHYYYYYYYSVSSGDDDDPVSSVVSSPDDRNHDDWDAWDPVLLVVLLVVLLAWAQEEEEEELLQQSQPCVVVQVVLCLVLLHAYEYALNNLQRDFFDLRYLFHFFQLGDLLRLVSQQPTAAYEYAAHLCDCRHQFPPVCSGSVNYAYEYEHCDPCSPCPRHHHPYYTHTGNNSVCVVHGRDNSSNNNYHPCNSVVSSVVSVVSLDQLCPPFQDGLLVLQQLLQVLCPPFQEEEEEAAAQQSSSCRHRHRDDNNYGYDYSDRSRAQQSGPSSLSSNQVNDPLGGAYEYGYEQVRCVVRVSCLLSQQVVFTRYEYEYAYLQFRQRVQVVCVVPVVSPRPQTRVVGGGDPVCVSNVVSPAAEDEAEGPVCSNVVSNCSSPDRGYYYYYYHTNPPRDRPFGHDHPDGRSDTPPDDD

Sequence (1140 aa):
MKASNAIARFLAAHDVRHCFELVGGMITHLLDSFAESGRFQIVSMHHEQAAAFAAEGVARRYMGRKVAVALGTSGPGATNLITGIGSCWLDSVPCVFITGQVNTHELKGERAIRQQGFQELDIVPMVRSITKHAVQVSDANELLPALHGALSAALSGRQGPVLIDIPNDVQRAEIADAAVDRWLGEPLRIRDRCEPGDRDIDALRELCRSSSRPLVCFGGGARWAPSMPAWIAALEDARIPYVSTLMGHERVPAGAHYFNMIGAYGNREANWAVQHCDLLIVIGARLDVRQTGADVGDFARHARVIQIDIDPAQLNNRIKVEQALCCDAESFFRRFAVRRDTFAGIRPDWADQLATLRTAHARNEYPDWNISPGVVFARLNEAMAGKAVHYVCDVGNHQMWAAQGLRLGATQAVHYSGGMGAMGFALPTAIGIACSGDGGGKTVVITGDGSLQVNVQELDTLSRLQLDVAIVVMNNYSLGMVKNFQDMYFDGKNISTKQGYSCPSFVALARAYGIESMTVAAPAELQRAIDRVAGSRRPLLVEIAMPEATECRPRLAFGRKLDDQYPKLDMKASNAIARFLAAHDVRHCFELVGGMITHLLDSFAESGRFQIVSMHHEQAAAFAAEGVARRYMGRKVAVALGTSGPGATNLITGIGSCWLDSVPCVFITGQVNTHELKGERAIRQQGFQELDIVPMVRSITKHAVQVSDANELLPALHGALSAALSGRQGPVLIDIPNDVQRAEIADAAVDRWLGEPLRIRDRCEPGDRDIDALRELCRSSSRPLVCFGGGARWAPSMPAWIAALEDARIPYVSTLMGHERVPAGAHYFNMIGAYGNREANWAVQHCDLLIVIGARLDVRQTGADVGDFARHARVIQIDIDPAQLNNRIKVEQALCCDAESFFRRFAVRRDTFAGIRPDWADQLATLRTAHARNEYPDWNISPGVVFARLNEAMAGKAVHYVCDVGNHQMWAAQGLRLGATQAVHYSGGMGAMGFALPTAIGIACSGDGGGKTVVITGDGSLQVNVQELDTLSRLQLDVAIVVMNNYSLGMVKNFQDMYFDGKNISTKQGYSCPSFVALARAYGIESMTVAAPAELQRAIDRVAGSRRPLLVEIAMPEATECRPRLAFGRKLDDQYPKLD

Secondary structure (DSSP, 8-state):
-BHHHHHHHHHHHTT--EEEEE--GGGHHHHHHHHHHT--EEEE-SSHHHHHHHHHHHHHHTTTSS--EEEE-TTHHHHHTHHHHHHHHHTT--EEEEEEE--GGG--TT-SSS-SSTT---HHHHHGGG-SEEEE--SGGGHHHHHHHHHHHHHSSS--EEEEEEEHHHHHSB--HHHHHHHHHSPP-PPPPPPPPHHHHHHHHHHHHH-SSEEEEE-TTTTT-TTHHHHHHHHHHTT--EEE-TTGGGG----TTEEEE-STT--HHHHHHHHH-SEEEEES----HHHH-S-GGGTTTT-EEEEEES-GGGTTSSS--SEEEES-HHHHHHHS---TTTTTT--TTHHHHHHHHHHHT-S-S-TTSSS-HHHHHHHHHHHHTTS-EEEEE-SSHHHHHHHHH----TTEEEEE--SS--TT-HHHHHHHHHHTS-S-SEEEEEE-HHHHHHTGGGHHHHHHHT-SEEEEEEE-SS-HHHHHHHHHHSTT--BTTTBT-----HHHHHHHTT-EEEEE-SHHHHHHHHHHHHH--S-EEEEEE-TT--S-SSBPPTTS-TT-PBSPP-/-BHHHHHHHHHHHTT--EEEEE--GGGHHHHHHHHHHT--EEEE-SSHHHHHHHHHHHHHHTTTSS--EEEE-TTHHHHHTHHHHHHHHHTT--EEEEEEE--GGG--TT-SSS-SSTT---HHHHHGGG-SEEEE--SGGGHHHHHHHHHHHHHSSS--EEEEEEEHHHHHSB--HHHHHHHHHSPP-PPPPPPPPHHHHHHHHHHHHH-SSEEEEE-TTTTT-TTHHHHHHHHHHTT--EEE-TTGGGG----TTEEEE-STT--HHHHHHHHH-SEEEEES----HHHH-S-GGGTTTT-EEEEEES-GGGTTSSS--SEEEES-HHHHHHHS---TTTTTT--TTHHHHHHHHHHHH-S-S-TTSSS-HHHHHHHHHHHHTTS-EEEEE-SSHHHHHHHHH----TTEEEEE--SS--TT-HHHHHHHHHHTS-S-SEEEEEE-HHHHHHTGGGHHHHHHHT-SEEEEEEE-SS-HHHHHHHHHHSTT--BTTTBT-----HHHHHHHTT-EEEEE-SHHHHHHHHHHHHH-SS-EEEEEE-TT--S-SSBPPTTS-TT-PBSPP-

pLDDT: mean 96.37, std 3.48, range [68.06, 98.94]

Radius of gyration: 30.55 Å; Cα contacts (8 Å, |Δi|>4): 2825; chains: 2; bounding box: 57×101×68 Å

Organism: Burkholderia pseudomallei (strain K96243) (NCBI:txid272560)

Nearest PDB structures (foldseek):
  5ahk-assembly1_A  TM=9.625E-01  e=8.000E-75  Pseudomonas protegens
  8rpj-assembly3_D  TM=9.207E-01  e=1.892E-47  Janthinobacterium sp. HH01
  2vk1-assembly2_D  TM=7.688E-01  e=1.139E-27  Saccharomyces cerevisiae
  2w93-assembly1_A  TM=7.731E-01  e=2.242E-26  Saccharomyces cerevisiae
  2vjy-assembly1_B  TM=7.446E-01  e=1.430E-26  Kluyveromyces lactis

Solvent-accessible surface area (backbone atoms only — not comparable to full-atom values): 55316 Å² total; per-residue (Å²): 74,45,30,21,44,49,50,37,51,40,41,42,62,69,63,33,36,42,36,21,20,30,87,35,78,34,32,49,62,45,52,51,23,34,58,70,65,68,60,45,53,73,46,47,41,60,37,28,38,44,10,26,27,14,16,44,15,31,7,58,69,48,49,56,75,36,41,17,31,21,39,19,10,32,25,35,32,41,40,36,26,44,44,27,37,39,35,22,32,54,59,43,35,25,30,41,33,40,28,18,25,47,36,74,89,37,54,50,78,86,52,80,55,89,61,47,26,83,20,45,56,80,59,44,69,43,43,46,91,40,32,81,42,56,44,68,55,90,44,44,84,48,46,64,62,48,48,50,51,39,55,17,51,16,63,16,73,84,24,12,14,22,38,44,32,40,19,39,54,36,41,64,28,70,35,62,59,70,59,48,56,52,58,46,69,50,76,71,68,56,55,75,80,41,66,63,53,70,68,57,51,52,53,48,46,54,53,36,30,66,22,44,32,56,36,38,33,36,8,52,58,29,47,56,30,83,52,45,66,62,52,50,52,34,30,54,74,53,58,43,33,32,33,18,34,74,57,10,49,25,54,51,49,63,49,93,39,48,44,48,27,37,24,34,60,17,37,67,49,20,20,40,47,47,50,64,16,42,24,36,43,34,34,20,55,75,64,37,52,59,48,34,26,71,41,51,84,58,44,37,62,58,33,48,29,33,40,32,26,64,49,68,58,55,56,66,59,76,52,86,53,73,40,75,40,60,16,35,48,45,44,42,49,71,74,57,70,67,46,74,67,40,46,60,39,44,44,90,54,47,48,53,52,48,48,52,43,42,58,72,58,68,55,71,79,43,80,88,40,83,60,31,63,58,56,53,29,49,50,44,40,61,65,44,60,94,46,42,32,39,37,20,27,20,47,52,45,57,30,50,45,44,61,64,36,57,61,37,48,92,60,28,37,43,43,73,56,68,41,28,46,34,58,30,40,17,66,30,17,44,49,21,32,56,70,68,47,88,78,72,58,41,34,37,28,41,27,31,55,57,18,46,40,49,46,46,56,43,49,42,48,41,41,74,65,51,38,40,35,28,36,38,31,53,29,32,80,35,41,30,48,53,29,38,51,22,47,73,74,47,83,52,56,33,73,52,18,49,48,73,46,85,74,65,49,63,48,46,38,32,47,31,37,66,28,54,52,45,77,30,78,48,62,84,42,44,61,60,53,47,51,46,56,63,66,51,68,41,41,33,38,40,36,35,54,28,74,77,60,43,70,65,67,48,23,45,55,90,65,38,55,61,70,51,39,36,73,74,82,131,73,44,30,22,44,49,49,36,52,41,40,42,63,70,63,33,38,41,35,22,20,29,87,35,78,35,30,48,63,45,52,50,24,33,58,70,65,68,60,46,53,74,45,45,42,60,37,27,38,43,10,26,27,14,16,44,16,31,6,57,70,47,50,57,75,38,41,17,32,22,38,18,10,32,25,34,32,42,42,36,25,45,42,26,37,38,35,22,34,53,60,43,34,24,29,43,33,40,26,18,25,48,35,74,89,38,53,49,79,87,51,80,56,89,63,46,28,82,22,48,57,80,58,44,68,42,43,46,90,41,33,79,41,56,44,67,53,88,44,45,83,48,44,63,60,49,48,50,50,38,55,16,51,16,63,16,74,84,24,12,15,21,37,43,32,38,19,39,54,36,41,64,28,70,35,61,60,71,60,50,56,52,57,49,71,51,77,72,69,55,56,76,81,41,64,63,54,68,66,60,52,52,53,47,46,53,53,37,30,66,22,44,32,55,33,37,33,35,8,51,58,29,46,57,29,84,52,44,65,61,52,50,52,34,30,53,75,55,57,43,35,31,33,18,34,73,56,9,49,25,53,52,49,63,48,93,39,48,44,48,26,38,23,35,60,16,36,69,49,20,21,40,46,45,47,64,16,43,27,37,42,33,34,23,56,74,63,37,53,60,49,35,25,71,42,52,82,59,45,35,60,57,31,48,29,33,40,34,26,65,49,67,58,56,56,66,60,76,53,86,52,74,40,74,40,61,16,34,47,46,45,43,49,71,73,56,69,69,48,75,67,41,46,60,37,44,44,88,54,47,49,55,52,48,49,51,42,41,59,69,59,68,54,70,79,42,79,87,39,83,60,32,61,57,57,54,29,49,50,45,40,62,65,43,60,93,45,42,33,40,38,21,26,21,47,51,46,57,32,51,46,44,61,63,35,58,59,36,47,91,60,27,37,43,44,73,56,66,41,29,46,33,57,29,40,17,64,32,18,44,50,19,32,58,70,67,46,87,78,71,58,42,33,37,30,40,29,30,54,57,19,45,41,50,47,47,54,44,48,43,47,42,40,73,66,50,38,40,36,28,37,38,31,53,28,30,79,35,41,29,49,53,32,37,50,20,48,72,73,47,83,51,56,33,74,50,19,51,48,74,45,86,74,62,49,64,48,46,39,32,48,31,36,67,28,53,53,45,77,29,78,47,62,86,44,43,61,61,53,47,52,47,55,64,65,52,67,41,41,32,37,39,38,35,55,26,73,75,60,42,69,66,64,47,23,46,55,90,65,38,57,63,70,53,40,36,74,75,81,132